Protein 3NA5 (pdb70)

Sequence (1088 aa):
AIHNRAGQPAQQQSDLINVAQLTAQYYVLKPEAGNAEHAVKFGTSGHRGSAGRHSFNEPHILAIAQAIAEERAKNGITGPCYVGKDTHALSEPAFISVLEVLAANGVDVIVQENNGFTPTPAVSNAILVHNKKGGPLADGIVITPSHHNPPEDGGIKYNPPNGGPADTNVTKVVEDRANALLAGGLQGVKRISLDAAMASGHVKAVDLVQPFVEGLADDIVDMAAIQKAGLTLGVDPLGGSGIEYWKRIAEHYKLNLLTLVNDQVDQTFRFMHLDKDGAIRMDCSSEAMAGLLALRDKFDLAFANDPDYDRHGIVTPAGLMNPNHYLAVAINYLFQHRPLWGKDVAVGKTLVSSAMIDRVVNDDLGRKLVEVPVGFKWFVDGLFDGSFGFGGEESAGASFLRFDGTPWSTDKDGIIMCLLAAEITAVTGKNPQEEHYNELAARFGAPSYNRLQASATSAQKAALSKLSPEMVSASTLAGDPITARLTAAPGNGASIGGLKVMTDNGWFAARPSGTEDAYKIYCCESFLGEEHRKQIEKEAVEIVSEVLKNAAIHNRAGQPAQQSDLINVAQLTAQYYVLKPEAGNAEHAVKFGTSGHRGSAGRHSFNEPHILAIAQAIAEEERAKNGITGPCYVGKDTHALSEPAFISVLEVLAANGVDVIVQENNGFTPTPAVSNAILVHNKKGGPLADGIVITPSHHNPPEDGGIKYNPPNGGPADTNVTKVVEDRANALLAGGLQGVKRISLDAAMASGHVKAVDLVQPFVEGLADDIVDMAAIQKAGLTLGVDPLGGSGIEYWKRIAEHYKLNLLTLVNDQVDQTFRFMHLDKDGAIRMDCSSEAMAGLLALRDKFDLAFANDPDYDRHGIVTPAGLMNPNHYLAVAINYLFQHRPLWGKDVAVGKTLVSSAMIDRVVNDLGRKLVEVPVGFKWFVDGLFDGSFGFGGEESAGASFLRFDGTPWSTDKDGIIMCLLAAEITAVTGKNPQEHYNELAARFGAPSYNRLQASATSAQKAALSKLSPEMVSASTLAGDPITARLTAAPGNGASSIGGLKVMTDNGWFAARPSGTEDAYKIYCCESFLGEEHRKQIEKEAVEIVSEVLKNA

InterPro domains:
  IPR005843 Alpha-D-phosphohexomutase, C-terminal [PF00408] (489-537)
  IPR005844 Alpha-D-phosphohexomutase, alpha/beta/alpha domain I [PF02878] (40-179)
  IPR005845 Alpha-D-phosphohexomutase, alpha/beta/alpha domain II [PF02879] (210-317)
  IPR005846 Alpha-D-phosphohexomutase, alpha/beta/alpha domain III [PF02880] (320-439)
  IPR005852 Phosphoglucomutase, alpha-D-glucose specific [TIGR01132] (1-544)
  IPR005852 Phosphoglucomutase, alpha-D-glucose specific [cd05801] (20-539)
  IPR016055 Alpha-D-phosphohexomutase, alpha/beta/alpha I/II/III [SSF53738] (26-235)
  IPR016055 Alpha-D-phosphohexomutase, alpha/beta/alpha I/II/III [SSF53738] (209-317)
  IPR016055 Alpha-D-phosphohexomutase, alpha/beta/alpha I/II/III [SSF53738] (305-446)
  IPR016066 Alpha-D-phosphohexomutase, conserved site [PS00710] (140-149)
  IPR036900 Alpha-D-phosphohexomutase, C-terminal domain superfamily [SSF55957] (433-544)
  IPR045244 Phosphoglucomutase [PTHR22573] (39-541)

Structure (mmCIF, N/CA/C/O backbone):
data_3NA5
#
_entry.id   3NA5
#
_cell.length_a   81.466
_cell.length_b   105.792
_cell.length_c   126.797
_cell.angle_alpha   90.00
_cell.angle_beta   90.00
_cell.angle_gamma   90.00
#
_symmetry.space_group_name_H-M   'P 21 21 21'
#
loop_
_entity.id
_entity.type
_entity.pdbx_description
1 polymer Phosphoglucomutase
2 non-polymer 2-[BIS-(2-HYDROXY-ETHYL)-AMINO]-2-HYDROXYMETHYL-PROPANE-1,3-DIOL
3 non-polymer 'MAGNESIUM ION'
4 water water
#
loop_
_atom_site.group_PDB
_atom_site.id
_atom_site.type_symbol
_atom_site.label_atom_id
_atom_site.label_alt_id
_atom_site.label_comp_id
_atom_site.label_asym_id
_atom_site.label_entity_id
_atom_site.label_seq_id
_atom_site.pdbx_PDB_ins_code
_atom_site.Cartn_x
_atom_site.Cartn_y
_atom_site.Cartn_z
_atom_site.occupancy
_atom_site.B_iso_or_equiv
_atom_site.auth_seq_id
_atom_site.auth_comp_id
_atom_site.auth_asym_id
_atom_site.auth_atom_id
_atom_site.pdbx_PDB_model_num
ATOM 1 N N . ALA A 1 26 ? 40.769 57.452 17.035 1.00 42.03 2 ALA A N 1
ATOM 2 C CA . ALA A 1 26 ? 39.593 57.220 17.936 1.00 41.69 2 ALA A CA 1
ATOM 3 C C . ALA A 1 26 ? 38.365 56.738 17.176 1.00 42.05 2 ALA A C 1
ATOM 4 O O . ALA A 1 26 ? 37.885 57.399 16.260 1.00 43.51 2 ALA A O 1
ATOM 6 N N . ILE A 1 27 ? 37.849 55.589 17.583 1.00 40.70 3 ILE A N 1
ATOM 7 C CA . ILE A 1 27 ? 36.670 55.017 16.974 1.00 40.62 3 ILE A CA 1
ATOM 8 C C . ILE A 1 27 ? 35.485 55.069 17.934 1.00 39.91 3 ILE A C 1
ATOM 9 O O . ILE A 1 27 ? 34.385 55.436 17.537 1.00 41.49 3 ILE A O 1
ATOM 14 N N . HIS A 1 28 ? 35.726 54.749 19.205 1.00 37.57 4 HIS A N 1
ATOM 15 C CA . HIS A 1 28 ? 34.693 54.683 20.228 1.00 36.57 4 HIS A CA 1
ATOM 16 C C . HIS A 1 28 ? 34.348 56.086 20.765 1.00 36.08 4 HIS A C 1
ATOM 17 O O . HIS A 1 28 ? 35.226 56.932 20.920 1.00 35.80 4 HIS A O 1
ATOM 24 N N . ASN A 1 29 ? 33.081 56.318 21.076 1.00 36.27 5 ASN A N 1
ATOM 25 C CA . ASN A 1 29 ? 32.661 57.640 21.558 1.00 36.92 5 ASN A CA 1
ATOM 26 C C . ASN A 1 29 ? 33.363 58.078 22.839 1.00 35.40 5 ASN A C 1
ATOM 27 O O . ASN A 1 29 ? 33.478 59.279 23.102 1.00 35.63 5 ASN A O 1
ATOM 32 N N . ARG A 1 30 ? 33.787 57.116 23.654 1.00 32.55 6 ARG A N 1
ATOM 33 C CA . ARG A 1 30 ? 34.408 57.470 24.932 1.00 31.14 6 ARG A CA 1
ATOM 34 C C . ARG A 1 30 ? 35.912 57.236 24.920 1.00 29.17 6 ARG A C 1
ATOM 35 O O . ARG A 1 30 ? 36.544 57.234 25.973 1.00 28.01 6 ARG A O 1
ATOM 43 N N . ALA A 1 31 ? 36.479 57.054 23.731 1.00 28.27 7 ALA A N 1
ATOM 44 C CA . ALA A 1 31 ? 37.936 56.958 23.590 1.00 27.25 7 ALA A CA 1
ATOM 45 C C . ALA A 1 31 ? 38.638 58.139 24.262 1.00 27.47 7 ALA A C 1
ATOM 46 O O . ALA A 1 31 ? 38.252 59.318 24.064 1.00 28.05 7 ALA A O 1
ATOM 48 N N . GLY A 1 32 ? 39.666 57.838 25.048 1.00 26.76 8 GLY A N 1
ATOM 49 C CA . GLY A 1 32 ? 40.444 58.864 25.706 1.00 26.88 8 GLY A CA 1
ATOM 50 C C . GLY A 1 32 ? 39.794 59.416 26.962 1.00 27.74 8 GLY A C 1
ATOM 51 O O . GLY A 1 32 ? 40.375 60.267 27.617 1.00 28.43 8 GLY A O 1
ATOM 52 N N . GLN A 1 33 ? 38.593 58.937 27.302 1.00 28.06 9 GLN A N 1
ATOM 53 C CA . GLN A 1 33 ? 37.938 59.333 28.556 1.00 28.24 9 GLN A CA 1
ATOM 54 C C . GLN A 1 33 ? 38.355 58.431 29.723 1.00 27.05 9 GLN A C 1
ATOM 55 O O . GLN A 1 33 ? 38.665 57.263 29.531 1.00 24.74 9 GLN A O 1
ATOM 61 N N . PRO A 1 34 ? 38.347 58.963 30.959 1.00 27.39 10 PRO A N 1
ATOM 62 C CA . PRO A 1 34 ? 38.583 58.065 32.099 1.00 26.61 10 PRO A CA 1
ATOM 63 C C . PRO A 1 34 ? 37.549 56.937 32.115 1.00 25.76 10 PRO A C 1
ATOM 64 O O . PRO A 1 34 ? 36.356 57.169 31.806 1.00 25.34 10 PRO A O 1
ATOM 68 N N . ALA A 1 35 ? 37.995 55.729 32.459 1.00 24.61 11 ALA A N 1
ATOM 69 C CA . ALA A 1 35 ? 37.084 54.594 32.592 1.00 25.09 11 ALA A CA 1
ATOM 70 C C . ALA A 1 35 ? 35.992 54.919 33.618 1.00 26.45 11 ALA A C 1
ATOM 71 O O . ALA A 1 35 ? 36.259 55.587 34.623 1.00 27.20 11 ALA A O 1
ATOM 73 N N . GLN A 1 36 ? 34.779 54.443 33.361 1.00 27.09 12 GLN A N 1
ATOM 74 C CA . GLN A 1 36 ? 33.704 54.491 34.340 1.00 28.25 12 GLN A CA 1
ATOM 75 C C . GLN A 1 36 ? 33.596 53.167 35.109 1.00 26.05 12 GLN A C 1
ATOM 76 O O . GLN A 1 36 ? 34.136 52.141 34.708 1.00 25.27 12 GLN A O 1
ATOM 82 N N . GLN A 1 37 ? 32.879 53.192 36.218 1.00 25.65 13 GLN A N 1
ATOM 83 C CA A GLN A 1 37 ? 32.714 51.975 37.008 0.50 24.85 13 GLN A CA 1
ATOM 84 C CA B GLN A 1 37 ? 32.697 51.986 37.005 0.50 24.95 13 GLN A CA 1
ATOM 85 C C . GLN A 1 37 ? 32.137 50.873 36.135 1.00 24.98 13 GLN A C 1
ATOM 86 O O . GLN A 1 37 ? 32.535 49.724 36.255 1.00 24.95 13 GLN A O 1
ATOM 97 N N . SER A 1 38 ? 31.237 51.240 35.225 1.00 25.16 14 SER A N 1
ATOM 98 C CA . SER A 1 38 ? 30.561 50.241 34.395 1.00 26.43 14 SER A CA 1
ATOM 99 C C . SER A 1 38 ? 31.504 49.522 33.421 1.00 26.07 14 SER A C 1
ATOM 100 O O . SER A 1 38 ? 31.158 48.454 32.880 1.00 28.25 14 SER A O 1
ATOM 103 N N . ASP A 1 39 ? 32.689 50.099 33.224 1.00 24.67 15 ASP A N 1
ATOM 104 C CA . ASP A 1 39 ? 33.750 49.569 32.356 1.00 24.35 15 ASP A CA 1
ATOM 105 C C . ASP A 1 39 ? 34.610 48.496 33.027 1.00 23.34 15 ASP A C 1
ATOM 106 O O . ASP A 1 39 ? 35.401 47.834 32.363 1.00 23.62 15 ASP A O 1
ATOM 111 N N . LEU A 1 40 ? 34.456 48.349 34.341 1.00 22.25 16 LEU A N 1
ATOM 112 C CA . LEU A 1 40 ? 35.414 47.587 35.146 1.00 21.69 16 LEU A CA 1
ATOM 113 C C . LEU A 1 40 ? 35.021 46.130 35.371 1.00 22.24 16 LEU A C 1
ATOM 114 O O . LEU A 1 40 ? 33.822 45.792 35.437 1.00 24.28 16 LEU A O 1
ATOM 119 N N . ILE A 1 41 ? 36.038 45.280 35.510 1.00 20.94 17 ILE A N 1
ATOM 120 C CA . ILE A 1 41 ? 35.816 43.874 35.825 1.00 21.12 17 ILE A CA 1
ATOM 121 C C . ILE A 1 41 ? 35.575 43.673 37.331 1.00 20.58 17 ILE A C 1
ATOM 122 O O . ILE A 1 41 ? 35.904 44.532 38.179 1.00 19.71 17 ILE A O 1
ATOM 127 N N . ASN A 1 42 ? 35.002 42.529 37.663 1.00 20.57 18 ASN A N 1
ATOM 128 C CA . ASN A 1 42 ? 34.945 42.128 39.061 1.00 18.39 18 ASN A CA 1
ATOM 129 C C . ASN A 1 42 ? 36.167 41.204 39.320 1.00 18.87 18 ASN A C 1
ATOM 130 O O . ASN A 1 42 ? 36.209 40.054 38.864 1.00 17.90 18 ASN A O 1
ATOM 135 N N . VAL A 1 43 ? 37.191 41.743 39.977 1.00 17.27 19 VAL A N 1
ATOM 136 C CA . VAL A 1 43 ? 38.495 41.046 40.067 1.00 17.97 19 VAL A CA 1
ATOM 137 C C . VAL A 1 43 ? 38.357 39.686 40.770 1.00 17.80 19 VAL A C 1
ATOM 138 O O . VAL A 1 43 ? 38.834 38.656 40.251 1.00 18.48 19 VAL A O 1
ATOM 142 N N . ALA A 1 44 ? 37.689 39.665 41.926 1.00 17.11 20 ALA A N 1
ATOM 143 C CA . ALA A 1 44 ? 37.583 38.425 42.668 1.00 17.60 20 ALA A CA 1
ATOM 144 C C . ALA A 1 44 ? 36.732 37.397 41.914 1.00 18.29 20 ALA A C 1
ATOM 145 O O . ALA A 1 44 ? 37.014 36.218 41.972 1.00 18.61 20 ALA A O 1
ATOM 147 N N . GLN A 1 45 ? 35.662 37.834 41.259 1.00 17.90 21 GLN A N 1
ATOM 148 C CA . GLN A 1 45 ? 34.855 36.880 40.454 1.00 19.18 21 GLN A CA 1
ATOM 149 C C . GLN A 1 45 ? 35.710 36.266 39.347 1.00 19.06 21 GLN A C 1
ATOM 150 O O . GLN A 1 45 ? 35.702 35.043 39.156 1.00 18.52 21 GLN A O 1
ATOM 156 N N . LEU A 1 46 ? 36.452 37.105 38.623 1.00 17.83 22 LEU A N 1
ATOM 157 C CA . LEU A 1 46 ? 37.292 36.591 37.538 1.00 18.96 22 LEU A CA 1
ATOM 158 C C . LEU A 1 46 ? 38.315 35.600 38.061 1.00 18.93 22 LEU A C 1
ATOM 159 O O . LEU A 1 46 ? 38.594 34.570 37.417 1.00 18.38 22 LEU A O 1
ATOM 164 N N . THR A 1 47 ? 38.899 35.927 39.221 1.00 17.19 23 THR A N 1
ATOM 165 C CA . THR A 1 47 ? 39.927 35.080 39.799 1.00 18.50 23 THR A CA 1
ATOM 166 C C . THR A 1 47 ? 39.287 33.743 40.224 1.00 19.30 23 THR A C 1
ATOM 167 O O . THR A 1 47 ? 39.874 32.668 40.025 1.00 19.03 23 THR A O 1
ATOM 171 N N . ALA A 1 48 ? 38.066 33.818 40.755 1.00 19.18 24 ALA A N 1
ATOM 172 C CA . ALA A 1 48 ? 37.319 32.612 41.128 1.00 18.84 24 ALA A CA 1
ATOM 173 C C . ALA A 1 48 ? 37.094 31.738 39.888 1.00 19.00 24 ALA A C 1
ATOM 174 O O . ALA A 1 48 ? 37.239 30.520 39.938 1.00 19.78 24 ALA A O 1
ATOM 176 N N . GLN A 1 49 ? 36.759 32.372 38.770 1.00 18.86 25 GLN A N 1
ATOM 177 C CA . GLN A 1 49 ? 36.560 31.638 37.518 1.00 19.53 25 GLN A CA 1
ATOM 178 C C . GLN A 1 49 ? 37.786 30.852 37.067 1.00 19.91 25 GLN A C 1
ATOM 179 O O . GLN A 1 49 ? 37.640 29.802 36.425 1.00 20.29 25 GLN A O 1
ATOM 185 N N . TYR A 1 50 ? 38.991 31.354 37.382 1.00 19.15 26 TYR A N 1
ATOM 186 C CA . TYR A 1 50 ? 40.206 30.588 37.072 1.00 19.51 26 TYR A CA 1
ATOM 187 C C . TYR A 1 50 ? 40.092 29.158 37.605 1.00 19.86 26 TYR A C 1
ATOM 188 O O . TYR A 1 50 ? 40.476 28.197 36.924 1.00 19.55 26 TYR A O 1
ATOM 197 N N . TYR A 1 51 ? 39.573 29.035 38.827 1.00 19.41 27 TYR A N 1
ATOM 198 C CA . TYR A 1 51 ? 39.460 27.759 39.526 1.00 20.95 27 TYR A CA 1
ATOM 199 C C . TYR A 1 51 ? 38.157 27.004 39.225 1.00 22.56 27 TYR A C 1
ATOM 200 O O . TYR A 1 51 ? 38.185 25.782 39.106 1.00 24.60 27 TYR A O 1
ATOM 209 N N . VAL A 1 52 ? 37.030 27.711 39.081 1.00 22.06 28 VAL A N 1
ATOM 210 C CA . VAL A 1 52 ? 35.725 27.015 39.020 1.00 23.26 28 VAL A CA 1
ATOM 211 C C . VAL A 1 52 ? 35.200 26.768 37.601 1.00 23.86 28 VAL A C 1
ATOM 212 O O . VAL A 1 52 ? 34.243 25.993 37.407 1.00 25.11 28 VAL A O 1
ATOM 216 N N . LEU A 1 53 ? 35.816 27.423 36.623 1.00 23.31 29 LEU A N 1
ATOM 217 C CA . LEU A 1 53 ? 35.447 27.223 35.218 1.00 24.17 29 LEU A CA 1
ATOM 218 C C . LEU A 1 53 ? 36.564 26.459 34.540 1.00 25.31 29 LEU A C 1
ATOM 219 O O . LEU A 1 53 ? 37.718 26.546 34.942 1.00 24.13 29 LEU A O 1
ATOM 224 N N . LYS A 1 54 ? 36.223 25.706 33.504 1.00 26.84 30 LYS A N 1
ATOM 225 C CA . LYS A 1 54 ? 37.249 24.956 32.808 1.00 27.96 30 LYS A CA 1
ATOM 226 C C . LYS A 1 54 ? 37.034 25.010 31.305 1.00 27.80 30 LYS A C 1
ATOM 227 O O . LYS A 1 54 ? 35.922 25.264 30.826 1.00 27.91 30 LYS A O 1
ATOM 233 N N . PRO A 1 55 ? 38.097 24.748 30.542 1.00 27.66 31 PRO A N 1
ATOM 234 C CA . PRO A 1 55 ? 37.888 24.728 29.095 1.00 27.93 31 PRO A CA 1
ATOM 235 C C . PRO A 1 55 ? 36.987 23.561 28.701 1.00 29.33 31 PRO A C 1
ATOM 236 O O . PRO A 1 55 ? 37.037 22.484 29.306 1.00 28.16 31 PRO A O 1
ATOM 240 N N . GLU A 1 56 ? 36.176 23.789 27.676 1.00 29.90 32 GLU A N 1
ATOM 241 C CA . GLU A 1 56 ? 35.284 22.762 27.147 1.00 31.67 32 GLU A CA 1
ATOM 242 C C . GLU A 1 56 ? 36.057 21.752 26.300 1.00 32.38 32 GLU A C 1
ATOM 243 O O . GLU A 1 56 ? 36.666 22.108 25.301 1.00 32.64 32 GLU A O 1
ATOM 249 N N . ALA A 1 57 ? 36.013 20.493 26.718 1.00 33.65 33 ALA A N 1
ATOM 250 C CA . ALA A 1 57 ? 36.576 19.384 25.949 1.00 34.13 33 ALA A CA 1
ATOM 251 C C . ALA A 1 57 ? 36.188 19.504 24.472 1.00 34.26 33 ALA A C 1
ATOM 252 O O . ALA A 1 57 ? 35.007 19.655 24.131 1.00 33.98 33 ALA A O 1
ATOM 254 N N . GLY A 1 58 ? 37.183 19.453 23.603 1.00 34.43 34 GLY A N 1
ATOM 255 C CA . GLY A 1 58 ? 36.935 19.455 22.156 1.00 35.51 34 GLY A CA 1
ATOM 256 C C . GLY A 1 58 ? 36.771 20.832 21.533 1.00 35.35 34 GLY A C 1
ATOM 257 O O . GLY A 1 58 ? 36.738 20.967 20.303 1.00 36.44 34 GLY A O 1
ATOM 258 N N . ASN A 1 59 ? 36.686 21.868 22.369 1.00 33.57 35 ASN A N 1
ATOM 259 C CA . ASN A 1 59 ? 36.450 23.207 21.869 1.00 32.55 35 ASN A CA 1
ATOM 260 C C . ASN A 1 59 ? 37.791 23.887 21.586 1.00 31.43 35 ASN A C 1
ATOM 261 O O . ASN A 1 59 ? 38.528 24.206 22.516 1.00 30.44 35 ASN A O 1
ATOM 266 N N . ALA A 1 60 ? 38.113 24.068 20.305 1.00 31.59 36 ALA A N 1
ATOM 267 C CA . ALA A 1 60 ? 39.402 24.640 19.905 1.00 31.54 36 ALA A CA 1
ATOM 268 C C . ALA A 1 60 ? 39.611 26.059 20.451 1.00 31.24 36 ALA A C 1
ATOM 269 O O . ALA A 1 60 ? 40.749 26.468 20.652 1.00 30.16 36 ALA A O 1
ATOM 271 N N . GLU A 1 61 ? 38.535 26.813 20.683 1.00 30.70 37 GLU A N 1
ATOM 272 C CA . GLU A 1 61 ? 38.702 28.173 21.197 1.00 30.75 37 GLU A CA 1
ATOM 273 C C . GLU A 1 61 ? 39.246 28.193 22.630 1.00 28.74 37 GLU A C 1
ATOM 274 O O . GLU A 1 61 ? 39.738 29.238 23.101 1.00 28.72 37 GLU A O 1
ATOM 280 N N . HIS A 1 62 ? 39.119 27.064 23.325 1.00 26.69 38 HIS A N 1
ATOM 281 C CA . HIS A 1 62 ? 39.550 26.963 24.729 1.00 25.63 38 HIS A CA 1
ATOM 282 C C . HIS A 1 62 ? 40.896 26.269 24.868 1.00 25.58 38 HIS A C 1
ATOM 283 O O . HIS A 1 62 ? 41.393 26.068 25.977 1.00 24.46 38 HIS A O 1
ATOM 290 N N . ALA A 1 63 ? 41.469 25.865 23.732 1.00 26.05 39 ALA A N 1
ATOM 291 C CA . ALA A 1 63 ? 42.733 25.115 23.765 1.00 25.74 39 ALA A CA 1
ATOM 292 C C . ALA A 1 63 ? 43.916 26.009 24.083 1.00 24.96 39 ALA A C 1
ATOM 293 O O . ALA A 1 63 ? 43.841 27.233 24.002 1.00 24.58 39 ALA A O 1
ATOM 295 N N . VAL A 1 64 ? 45.016 25.393 24.468 1.00 24.28 40 VAL A N 1
ATOM 296 C CA . VAL A 1 64 ? 46.226 26.165 24.616 1.00 23.79 40 VAL A CA 1
ATOM 297 C C . VAL A 1 64 ? 46.689 26.600 23.223 1.00 24.22 40 VAL A C 1
ATOM 298 O O . VAL A 1 64 ? 46.735 25.796 22.263 1.00 24.99 40 VAL A O 1
ATOM 302 N N . LYS A 1 65 ? 46.999 27.884 23.111 1.00 24.38 41 LYS A N 1
ATOM 303 C CA . LYS A 1 65 ? 47.501 28.469 21.883 1.00 25.04 41 LYS A CA 1
ATOM 304 C C . LYS A 1 65 ? 48.761 29.222 22.306 1.00 25.09 41 LYS A C 1
ATOM 305 O O . LYS A 1 65 ? 48.675 30.357 22.784 1.00 23.54 41 LYS A O 1
ATOM 311 N N . PHE A 1 66 ? 49.917 28.571 22.154 1.00 23.80 42 PHE A N 1
ATOM 312 C CA . PHE A 1 66 ? 51.142 29.009 22.814 1.00 24.16 42 PHE A CA 1
ATOM 313 C C . PHE A 1 66 ? 52.122 29.387 21.724 1.00 25.68 42 PHE A C 1
ATOM 314 O O . PHE A 1 66 ? 52.748 28.514 21.106 1.00 26.21 42 PHE A O 1
ATOM 322 N N . GLY A 1 67 ? 52.222 30.690 21.461 1.00 25.57 43 GLY A N 1
ATOM 323 C CA . GLY A 1 67 ? 52.972 31.204 20.303 1.00 26.28 43 GLY A CA 1
ATOM 324 C C . GLY A 1 67 ? 54.084 32.147 20.707 1.00 26.20 43 GLY A C 1
ATOM 325 O O . GLY A 1 67 ? 54.702 31.963 21.758 1.00 25.02 43 GLY A O 1
ATOM 326 N N . THR A 1 68 ? 54.320 33.161 19.875 1.00 25.93 44 THR A N 1
ATOM 327 C CA . THR A 1 68 ? 55.429 34.099 20.041 1.00 26.99 44 THR A CA 1
ATOM 328 C C . THR A 1 68 ? 55.315 34.832 21.376 1.00 25.53 44 THR A C 1
ATOM 329 O O . THR A 1 68 ? 56.315 35.157 22.015 1.00 25.30 44 THR A O 1
ATOM 333 N N . SER A 1 69 ? 54.082 35.056 21.789 1.00 24.63 45 SER A N 1
ATOM 334 C CA . SER A 1 69 ? 53.813 35.728 23.051 1.00 25.00 45 SER A CA 1
ATOM 335 C C . SER A 1 69 ? 53.280 34.746 24.079 1.00 23.68 45 SER A C 1
ATOM 336 O O . SER A 1 69 ? 52.636 35.155 25.044 1.00 23.56 45 SER A O 1
ATOM 339 N N . GLY A 1 70 ? 53.489 33.450 23.875 1.00 22.65 46 GLY A N 1
ATOM 340 C CA . GLY A 1 70 ? 52.948 32.493 24.843 1.00 22.24 46 GLY A CA 1
ATOM 341 C C . GLY A 1 70 ? 51.452 32.337 24.633 1.00 21.47 46 GLY A C 1
ATOM 342 O O . GLY A 1 70 ? 50.924 32.545 23.533 1.00 22.76 46 GLY A O 1
ATOM 343 N N . HIS A 1 71 ? 50.773 31.899 25.677 1.00 19.77 47 HIS A N 1
ATOM 344 C CA . HIS A 1 71 ? 49.340 31.653 25.628 1.00 18.99 47 HIS A CA 1
ATOM 345 C C . HIS A 1 71 ? 48.609 32.756 26.363 1.00 18.90 47 HIS A C 1
ATOM 346 O O . HIS A 1 71 ? 48.967 33.081 27.485 1.00 18.48 47 HIS A O 1
ATOM 353 N N . ARG A 1 72 ? 47.574 33.318 25.733 1.00 19.19 48 ARG A N 1
ATOM 354 C CA . ARG A 1 72 ? 46.776 34.361 26.378 1.00 18.54 48 ARG A CA 1
ATOM 355 C C . ARG A 1 72 ? 45.305 33.981 26.310 1.00 19.60 48 ARG A C 1
ATOM 356 O O . ARG A 1 72 ? 44.895 33.272 25.396 1.00 20.30 48 ARG A O 1
ATOM 364 N N . GLY A 1 73 ? 44.515 34.443 27.268 1.00 19.65 49 GLY A N 1
ATOM 365 C CA . GLY A 1 73 ? 43.074 34.175 27.275 1.00 20.09 49 GLY A CA 1
ATOM 366 C C . GLY A 1 73 ? 42.446 34.849 28.481 1.00 19.84 49 GLY A C 1
ATOM 367 O O . GLY A 1 73 ? 43.049 35.756 29.080 1.00 20.00 49 GLY A O 1
ATOM 368 N N . SER A 1 74 ? 41.238 34.419 28.831 1.00 20.87 50 SER A N 1
ATOM 369 C CA . SER A 1 74 ? 40.571 34.915 30.033 1.00 20.36 50 SER A CA 1
ATOM 370 C C . SER A 1 74 ? 39.799 33.792 30.731 1.00 20.32 50 SER A C 1
ATOM 371 O O . SER A 1 74 ? 39.114 33.018 30.076 1.00 20.42 50 SER A O 1
ATOM 374 N N . ALA A 1 75 ? 39.862 33.752 32.063 1.00 19.96 51 ALA A N 1
ATOM 375 C CA . ALA A 1 75 ? 39.182 32.726 32.835 1.00 20.22 51 ALA A CA 1
ATOM 376 C C . ALA A 1 75 ? 37.686 32.750 32.516 1.00 19.79 51 ALA A C 1
ATOM 377 O O . ALA A 1 75 ? 37.056 31.714 32.491 1.00 21.75 51 ALA A O 1
ATOM 379 N N . GLY A 1 76 ? 37.130 33.941 32.263 1.00 20.41 52 GLY A N 1
ATOM 380 C CA . GLY A 1 76 ? 35.689 34.083 31.990 1.00 21.23 52 GLY A CA 1
ATOM 381 C C . GLY A 1 76 ? 35.264 33.556 30.623 1.00 22.50 52 GLY A C 1
ATOM 382 O O . GLY A 1 76 ? 34.058 33.412 30.358 1.00 23.40 52 GLY A O 1
ATOM 383 N N . ARG A 1 77 ? 36.244 33.333 29.747 1.00 22.20 53 ARG A N 1
ATOM 384 C CA . ARG A 1 77 ? 36.022 32.799 28.382 1.00 22.54 53 ARG A CA 1
ATOM 385 C C . ARG A 1 77 ? 36.567 31.361 28.295 1.00 22.43 53 ARG A C 1
ATOM 386 O O . ARG A 1 77 ? 36.702 30.789 27.201 1.00 23.48 53 ARG A O 1
ATOM 394 N N . HIS A 1 78 ? 36.826 30.768 29.456 1.00 21.80 54 HIS A N 1
ATOM 395 C CA . HIS A 1 78 ? 37.382 29.400 29.522 1.00 22.96 54 HIS A CA 1
ATOM 396 C C . HIS A 1 78 ? 38.682 29.191 28.764 1.00 22.20 54 HIS A C 1
ATOM 397 O O . HIS A 1 78 ? 39.018 28.051 28.381 1.00 22.42 54 HIS A O 1
ATOM 404 N N . SER A 1 79 ? 39.452 30.263 28.617 1.00 21.45 55 SER A N 1
ATOM 405 C CA . SER A 1 79 ? 40.718 30.219 27.886 1.00 21.46 55 SER A CA 1
ATOM 406 C C . SER A 1 79 ? 41.946 30.619 28.722 1.00 20.77 55 SER A C 1
ATOM 407 O O . SER A 1 79 ? 43.044 30.829 28.179 1.00 20.56 55 SER A O 1
ATOM 410 N N . PHE A 1 80 ? 41.765 30.731 30.040 1.00 20.44 56 PHE A N 1
ATOM 411 C CA . PHE A 1 80 ? 42.912 31.005 30.920 1.00 19.84 56 PHE A CA 1
ATOM 412 C C . PHE A 1 80 ? 42.503 30.629 32.326 1.00 20.45 56 PHE A C 1
ATOM 413 O O . PHE A 1 80 ? 42.050 31.462 33.134 1.00 19.83 56 PHE A O 1
ATOM 421 N N . ASN A 1 81 ? 42.585 29.330 32.566 1.00 19.97 57 ASN A N 1
ATOM 422 C CA . ASN A 1 81 ? 42.086 28.729 33.792 1.00 20.53 57 ASN A CA 1
ATOM 423 C C . ASN A 1 81 ? 43.115 27.760 34.334 1.00 19.67 57 ASN A C 1
ATOM 424 O O . ASN A 1 81 ? 44.111 27.467 33.654 1.00 19.68 57 ASN A O 1
ATOM 429 N N . GLU A 1 82 ? 42.890 27.283 35.559 1.00 19.76 58 GLU A N 1
ATOM 430 C CA . GLU A 1 82 ? 43.860 26.431 36.236 1.00 19.69 58 GLU A CA 1
ATOM 431 C C . GLU A 1 82 ? 44.358 25.279 35.338 1.00 19.38 58 GLU A C 1
ATOM 432 O O . GLU A 1 82 ? 45.573 25.044 35.263 1.00 20.11 58 GLU A O 1
ATOM 438 N N . PRO A 1 83 ? 43.447 24.576 34.641 1.00 20.74 59 PRO A N 1
ATOM 439 C CA . PRO A 1 83 ? 43.979 23.487 33.785 1.00 21.21 59 PRO A CA 1
ATOM 440 C C . PRO A 1 83 ? 44.957 23.942 32.692 1.00 21.15 59 PRO A C 1
ATOM 441 O O . PRO A 1 83 ? 45.923 23.237 32.414 1.00 22.19 59 PRO A O 1
ATOM 445 N N . HIS A 1 84 ? 44.719 25.080 32.041 1.00 19.97 60 HIS A N 1
ATOM 446 C CA . HIS A 1 84 ? 45.688 25.562 31.054 1.00 20.65 60 HIS A CA 1
ATOM 447 C C . HIS A 1 84 ? 47.071 25.750 31.655 1.00 21.09 60 HIS A C 1
ATOM 448 O O . HIS A 1 84 ? 48.083 25.354 31.046 1.00 20.78 60 HIS A O 1
ATOM 455 N N . ILE A 1 85 ? 47.121 26.390 32.820 1.00 19.87 61 ILE A N 1
ATOM 456 C CA . ILE A 1 85 ? 48.430 26.745 33.400 1.00 19.54 61 ILE A CA 1
ATOM 457 C C . ILE A 1 85 ? 49.158 25.543 33.966 1.00 19.44 61 ILE A C 1
ATOM 458 O O . ILE A 1 85 ? 50.382 25.416 33.804 1.00 19.75 61 ILE A O 1
ATOM 463 N N . LEU A 1 86 ? 48.406 24.627 34.562 1.00 20.49 62 LEU A N 1
ATOM 464 C CA . LEU A 1 86 ? 49.001 23.387 35.055 1.00 20.37 62 LEU A CA 1
ATOM 465 C C . LEU A 1 86 ? 49.641 22.652 33.892 1.00 20.81 62 LEU A C 1
ATOM 466 O O . LEU A 1 86 ? 50.780 22.157 33.990 1.00 21.10 62 LEU A O 1
ATOM 471 N N . ALA A 1 87 ? 48.909 22.606 32.778 1.00 21.38 63 ALA A N 1
ATOM 472 C CA . ALA A 1 87 ? 49.364 21.886 31.578 1.00 21.54 63 ALA A CA 1
ATOM 473 C C . ALA A 1 87 ? 50.579 22.517 30.930 1.00 21.47 63 ALA A C 1
ATOM 474 O O . ALA A 1 87 ? 51.542 21.822 30.569 1.00 21.10 63 ALA A O 1
ATOM 476 N N . ILE A 1 88 ? 50.563 23.846 30.814 1.00 20.06 64 ILE A N 1
ATOM 477 C CA . ILE A 1 88 ? 51.686 24.549 30.218 1.00 20.41 64 ILE A CA 1
ATOM 478 C C . ILE A 1 88 ? 52.931 24.446 31.103 1.00 20.47 64 ILE A C 1
ATOM 479 O O . ILE A 1 88 ? 54.058 24.255 30.596 1.00 20.06 64 ILE A O 1
ATOM 484 N N . ALA A 1 89 ? 52.738 24.589 32.418 1.00 19.66 65 ALA A N 1
ATOM 485 C CA . ALA A 1 89 ? 53.904 24.492 33.352 1.00 20.34 65 ALA A CA 1
ATOM 486 C C . ALA A 1 89 ? 54.536 23.116 33.258 1.00 20.52 65 ALA A C 1
ATOM 487 O O . ALA A 1 89 ? 55.757 23.011 33.221 1.00 20.87 65 ALA A O 1
ATOM 489 N N . GLN A 1 90 ? 53.713 22.069 33.167 1.00 21.18 66 GLN A N 1
ATOM 490 C CA . GLN A 1 90 ? 54.238 20.701 33.076 1.00 22.37 66 GLN A CA 1
ATOM 491 C C . GLN A 1 90 ? 55.036 20.556 31.784 1.00 22.18 66 GLN A C 1
ATOM 492 O O . GLN A 1 90 ? 56.128 19.978 31.781 1.00 23.04 66 GLN A O 1
ATOM 498 N N . ALA A 1 91 ? 54.471 21.077 30.692 1.00 22.01 67 ALA A N 1
ATOM 499 C CA . ALA A 1 91 ? 55.109 20.973 29.383 1.00 22.29 67 ALA A CA 1
ATOM 500 C C . ALA A 1 91 ? 56.447 21.709 29.387 1.00 22.12 67 ALA A C 1
ATOM 501 O O . ALA A 1 91 ? 57.421 21.213 28.795 1.00 24.04 67 ALA A O 1
ATOM 503 N N . ILE A 1 92 ? 56.492 22.881 30.029 1.00 21.74 68 ILE A N 1
ATOM 504 C CA . ILE A 1 92 ? 57.731 23.656 30.093 1.00 22.09 68 ILE A CA 1
ATOM 505 C C . ILE A 1 92 ? 58.782 22.926 30.923 1.00 21.83 68 ILE A C 1
ATOM 506 O O . ILE A 1 92 ? 59.954 22.866 30.521 1.00 22.83 68 ILE A O 1
ATOM 511 N N . ALA A 1 93 ? 58.371 22.381 32.068 1.00 23.36 69 ALA A N 1
ATOM 512 C CA . ALA A 1 93 ? 59.290 21.579 32.903 1.00 23.81 69 ALA A CA 1
ATOM 513 C C . ALA A 1 93 ? 59.902 20.437 32.084 1.00 25.04 69 ALA A C 1
ATOM 514 O O . ALA A 1 93 ? 61.123 20.169 32.152 1.00 25.78 69 ALA A O 1
ATOM 516 N N . GLU A 1 94 ? 59.052 19.723 31.354 1.00 24.91 70 GLU A N 1
ATOM 517 C CA . GLU A 1 94 ? 59.543 18.613 30.530 1.00 26.65 70 GLU A CA 1
ATOM 518 C C . GLU A 1 94 ? 60.452 19.097 29.401 1.00 26.67 70 GLU A C 1
ATOM 519 O O . GLU A 1 94 ? 61.521 18.532 29.163 1.00 26.87 70 GLU A O 1
ATOM 525 N N . GLU A 1 95 ? 60.028 20.132 28.693 1.00 26.96 71 GLU A N 1
ATOM 526 C CA . GLU A 1 95 ? 60.797 20.627 27.560 1.00 28.03 71 GLU A CA 1
ATOM 527 C C . GLU A 1 95 ? 62.169 21.134 27.984 1.00 26.33 71 GLU A C 1
ATOM 528 O O . GLU A 1 95 ? 63.168 20.876 27.306 1.00 26.60 71 GLU A O 1
ATOM 534 N N . ARG A 1 96 ? 62.236 21.877 29.084 1.00 24.98 72 ARG A N 1
ATOM 535 C CA . ARG A 1 96 ? 63.528 22.428 29.475 1.00 24.74 72 ARG A CA 1
ATOM 536 C C . ARG A 1 96 ? 64.484 21.282 29.839 1.00 26.25 72 ARG A C 1
ATOM 537 O O . ARG A 1 96 ? 65.644 21.316 29.460 1.00 25.88 72 ARG A O 1
ATOM 545 N N . ALA A 1 97 ? 63.990 20.275 30.564 1.00 26.42 73 ALA A N 1
ATOM 546 C CA . ALA A 1 97 ? 64.818 19.105 30.897 1.00 28.89 73 ALA A CA 1
ATOM 547 C C . ALA A 1 97 ? 65.338 18.438 29.619 1.00 29.74 73 ALA A C 1
ATOM 548 O O . ALA A 1 97 ? 66.527 18.129 29.511 1.00 31.84 73 ALA A O 1
ATOM 550 N N . LYS A 1 98 ? 64.458 18.233 28.645 1.00 30.46 74 LYS A N 1
ATOM 551 C CA . LYS A 1 98 ? 64.861 17.607 27.382 1.00 31.94 74 LYS A CA 1
ATOM 552 C C . LYS A 1 98 ? 65.964 18.400 26.701 1.00 32.54 74 LYS A C 1
ATOM 553 O O . LYS A 1 98 ? 66.815 17.829 26.017 1.00 33.06 74 LYS A O 1
ATOM 555 N N . ASN A 1 99 ? 65.963 19.710 26.911 1.00 31.84 75 ASN A N 1
ATOM 556 C CA . ASN A 1 99 ? 66.911 20.618 26.264 1.00 31.90 75 ASN A CA 1
ATOM 557 C C . ASN A 1 99 ? 68.158 20.880 27.105 1.00 31.83 75 ASN A C 1
ATOM 558 O O . ASN A 1 99 ? 68.904 21.806 26.816 1.00 32.49 75 ASN A O 1
ATOM 563 N N . GLY A 1 100 ? 68.361 20.075 28.149 1.00 31.79 76 GLY A N 1
ATOM 564 C CA . GLY A 1 100 ? 69.576 20.138 28.975 1.00 32.11 76 GLY A CA 1
ATOM 565 C C . GLY A 1 100 ? 69.701 21.354 29.878 1.00 31.26 76 GLY A C 1
ATOM 566 O O . GLY A 1 100 ? 70.815 21.819 30.175 1.00 31.48 76 GLY A O 1
ATOM 567 N N . ILE A 1 101 ? 68.554 21.855 30.325 1.00 28.05 77 ILE A N 1
ATOM 568 C CA . ILE A 1 101 ? 68.474 22.996 31.202 1.00 27.50 77 ILE A CA 1
ATOM 569 C C . ILE A 1 101 ? 68.125 22.545 32.616 1.00 27.82 77 ILE A C 1
ATOM 570 O O . ILE A 1 101 ? 66.992 22.099 32.888 1.00 27.21 77 ILE A O 1
ATOM 575 N N . THR A 1 102 ? 69.088 22.678 33.520 1.00 27.25 78 THR A N 1
ATOM 576 C CA . THR A 1 102 ? 68.875 22.224 34.898 1.00 27.65 78 THR A CA 1
ATOM 577 C C . THR A 1 102 ? 69.204 23.266 35.963 1.00 26.81 78 THR A C 1
ATOM 578 O O . THR A 1 102 ? 69.205 22.958 37.152 1.00 28.02 78 THR A O 1
ATOM 582 N N . GLY A 1 103 ? 69.479 24.490 35.541 1.00 25.82 79 GLY A N 1
ATOM 583 C CA . GLY A 1 103 ? 69.590 25.601 36.478 1.00 25.02 79 GLY A CA 1
ATOM 584 C C . GLY A 1 103 ? 68.210 26.116 36.849 1.00 24.71 79 GLY A C 1
ATOM 585 O O . GLY A 1 103 ? 67.204 25.455 36.604 1.00 25.08 79 GLY A O 1
ATOM 586 N N . PRO A 1 104 ? 68.138 27.302 37.456 1.00 24.14 80 PRO A N 1
ATOM 587 C CA . PRO A 1 104 ? 66.835 27.790 37.938 1.00 23.70 80 PRO A CA 1
ATOM 588 C C . PRO A 1 104 ? 65.953 28.368 36.837 1.00 23.10 80 PRO A C 1
ATOM 589 O O . PRO A 1 104 ? 66.432 28.731 35.745 1.00 21.69 80 PRO A O 1
ATOM 593 N N . CYS A 1 105 ? 64.661 28.467 37.141 1.00 22.39 81 CYS A N 1
ATOM 594 C CA . CYS A 1 105 ? 63.726 29.132 36.254 1.00 21.41 81 CYS A CA 1
ATOM 595 C C . CYS A 1 105 ? 63.286 30.435 36.951 1.00 20.78 81 CYS A C 1
ATOM 596 O O . CYS A 1 105 ? 62.671 30.402 38.024 1.00 20.82 81 CYS A O 1
ATOM 599 N N . TYR A 1 106 ? 63.649 31.580 36.356 1.00 19.85 82 TYR A N 1
ATOM 600 C CA . TYR A 1 106 ? 63.180 32.906 36.858 1.00 19.41 82 TYR A CA 1
ATOM 601 C C . TYR A 1 106 ? 61.729 33.097 36.473 1.00 18.06 82 TYR A C 1
ATOM 602 O O . TYR A 1 106 ? 61.420 33.194 35.271 1.00 19.56 82 TYR A O 1
ATOM 611 N N . VAL A 1 107 ? 60.845 33.179 37.460 1.00 18.36 83 VAL A N 1
ATOM 612 C CA . VAL A 1 107 ? 59.402 33.282 37.164 1.00 18.07 83 VAL A CA 1
ATOM 613 C C . VAL A 1 107 ? 58.884 34.659 37.607 1.00 18.40 83 VAL A C 1
ATOM 614 O O . VAL A 1 107 ? 58.752 34.940 38.814 1.00 19.37 83 VAL A O 1
ATOM 618 N N . GLY A 1 108 ? 58.630 35.506 36.616 1.00 17.90 84 GLY A N 1
ATOM 619 C CA . GLY A 1 108 ? 58.146 36.870 36.885 1.00 17.08 84 GLY A CA 1
ATOM 620 C C . GLY A 1 108 ? 56.685 37.016 36.514 1.00 16.76 84 GLY A C 1
ATOM 621 O O . GLY A 1 108 ? 56.189 36.300 35.653 1.00 18.22 84 GLY A O 1
ATOM 622 N N . LYS A 1 109 ? 56.004 37.946 37.161 1.00 17.49 85 LYS A N 1
ATOM 623 C CA . LYS A 1 109 ? 54.606 38.206 36.836 1.00 16.69 85 LYS A CA 1
ATOM 624 C C . LYS A 1 109 ? 54.332 39.706 36.732 1.00 17.19 85 LYS A C 1
ATOM 625 O O . LYS A 1 109 ? 54.977 40.551 37.416 1.00 15.94 85 LYS A O 1
ATOM 631 N N . ASP A 1 110 ? 53.336 40.038 35.903 1.00 16.63 86 ASP A N 1
ATOM 632 C CA . ASP A 1 110 ? 52.833 41.413 35.818 1.00 15.99 86 ASP A CA 1
ATOM 633 C C . ASP A 1 110 ? 51.602 41.622 36.747 1.00 16.73 86 ASP A C 1
ATOM 634 O O . ASP A 1 110 ? 51.248 40.730 37.560 1.00 17.07 86 ASP A O 1
ATOM 639 N N . THR A 1 111 ? 50.962 42.773 36.579 1.00 16.44 87 THR A N 1
ATOM 640 C CA . THR A 1 111 ? 49.971 43.288 37.518 1.00 16.78 87 THR A CA 1
ATOM 641 C C . THR A 1 111 ? 48.543 42.918 37.068 1.00 17.29 87 THR A C 1
ATOM 642 O O . THR A 1 111 ? 47.574 43.410 37.654 1.00 18.73 87 THR A O 1
ATOM 646 N N . HIS A 1 112 ? 48.393 42.079 36.033 1.00 16.69 88 HIS A N 1
ATOM 647 C CA . HIS A 1 112 ? 47.023 41.601 35.705 1.00 16.36 88 HIS A CA 1
ATOM 648 C C . HIS A 1 112 ? 46.523 40.692 36.837 1.00 16.66 88 HIS A C 1
ATOM 649 O O . HIS A 1 112 ? 47.310 39.941 37.436 1.00 17.00 88 HIS A O 1
ATOM 656 N N . ALA A 1 113 ? 45.215 40.707 37.071 1.00 16.32 89 ALA A N 1
ATOM 657 C CA . ALA A 1 113 ? 44.601 39.826 38.067 1.00 17.26 89 ALA A CA 1
ATOM 658 C C . ALA A 1 113 ? 44.979 38.367 37.905 1.00 16.29 89 ALA A C 1
ATOM 659 O O . ALA A 1 113 ? 45.468 37.737 38.836 1.00 16.92 89 ALA A O 1
ATOM 661 N N . LEU A 1 114 ? 44.766 37.826 36.702 1.00 17.00 90 LEU A N 1
ATOM 662 C CA . LEU A 1 114 ? 44.982 36.402 36.457 1.00 17.82 90 LEU A CA 1
ATOM 663 C C . LEU A 1 114 ? 46.451 35.984 36.515 1.00 17.28 90 LEU A C 1
ATOM 664 O O . LEU A 1 114 ? 46.747 34.787 36.604 1.00 18.59 90 LEU A O 1
ATOM 669 N N . SER A 1 115 ? 47.378 36.955 36.540 1.00 16.63 91 SER A N 1
ATOM 670 C CA . SER A 1 115 ? 48.774 36.587 36.804 1.00 16.66 91 SER A CA 1
ATOM 671 C C . SER A 1 115 ? 48.975 35.957 38.199 1.00 17.10 91 SER A C 1
ATOM 672 O O . SER A 1 115 ? 49.884 35.165 38.380 1.00 17.13 91 SER A O 1
ATOM 675 N N . GLU A 1 116 ? 48.114 36.303 39.153 1.00 16.73 92 GLU A N 1
ATOM 676 C CA . GLU A 1 116 ? 48.241 35.800 40.540 1.00 17.16 92 GLU A CA 1
ATOM 677 C C . GLU A 1 116 ? 47.958 34.295 40.660 1.00 18.10 92 GLU A C 1
ATOM 678 O O . GLU A 1 116 ? 48.817 33.524 41.148 1.00 17.33 92 GLU A O 1
ATOM 684 N N . PRO A 1 117 ? 46.764 33.860 40.232 1.00 18.25 93 PRO A N 1
ATOM 685 C CA . PRO A 1 117 ? 46.558 32.421 40.259 1.00 18.65 93 PRO A CA 1
ATOM 686 C C . PRO A 1 117 ? 47.510 31.685 39.308 1.00 18.81 93 PRO A C 1
ATOM 687 O O . PRO A 1 117 ? 47.953 30.583 39.632 1.00 19.15 93 PRO A O 1
ATOM 691 N N . ALA A 1 118 ? 47.848 32.275 38.155 1.00 17.10 94 ALA A N 1
ATOM 692 C CA . ALA A 1 118 ? 48.748 31.569 37.225 1.00 18.23 94 ALA A CA 1
ATOM 693 C C . ALA A 1 118 ? 50.138 31.365 37.850 1.00 17.29 94 ALA A C 1
ATOM 694 O O . ALA A 1 118 ? 50.732 30.298 37.722 1.00 17.42 94 ALA A O 1
ATOM 696 N N . PHE A 1 119 ? 50.605 32.384 38.553 1.00 17.98 95 PHE A N 1
ATOM 697 C CA . PHE A 1 119 ? 51.886 32.334 39.280 1.00 17.35 95 PHE A CA 1
ATOM 698 C C . PHE A 1 119 ? 51.906 31.162 40.266 1.00 17.65 95 PHE A C 1
ATOM 699 O O . PHE A 1 119 ? 52.828 30.332 40.273 1.00 17.19 95 PHE A O 1
ATOM 707 N N . ILE A 1 120 ? 50.855 31.061 41.074 1.00 17.86 96 ILE A N 1
ATOM 708 C CA . ILE A 1 120 ? 50.752 29.950 42.020 1.00 18.64 96 ILE A CA 1
ATOM 709 C C . ILE A 1 120 ? 50.795 28.588 41.310 1.00 19.13 96 ILE A C 1
ATOM 710 O O . ILE A 1 120 ? 51.524 27.693 41.731 1.00 19.06 96 ILE A O 1
ATOM 715 N N . SER A 1 121 ? 50.014 28.455 40.241 1.00 18.80 97 SER A N 1
ATOM 716 C CA . SER A 1 121 ? 49.994 27.216 39.461 1.00 20.27 97 SER A CA 1
ATOM 717 C C . SER A 1 121 ? 51.383 26.828 38.977 1.00 20.67 97 SER A C 1
ATOM 718 O O . SER A 1 121 ? 51.775 25.666 39.077 1.00 20.84 97 SER A O 1
ATOM 721 N N . VAL A 1 122 ? 52.140 27.803 38.471 1.00 19.19 98 VAL A N 1
ATOM 722 C CA . VAL A 1 122 ? 53.492 27.549 37.981 1.00 19.52 98 VAL A CA 1
ATOM 723 C C . VAL A 1 122 ? 54.377 27.053 39.116 1.00 19.81 98 VAL A C 1
ATOM 724 O O . VAL A 1 122 ? 55.143 26.086 38.963 1.00 19.89 98 VAL A O 1
ATOM 728 N N . LEU A 1 123 ? 54.300 27.719 40.266 1.00 19.50 99 LEU A N 1
ATOM 729 C CA . LEU A 1 123 ? 55.115 27.278 41.428 1.00 20.86 99 LEU A CA 1
ATOM 730 C C . LEU A 1 123 ? 54.824 25.822 41.840 1.00 21.69 99 LEU A C 1
ATOM 731 O O . LEU A 1 123 ? 55.738 25.046 42.182 1.00 22.54 99 LEU A O 1
ATOM 736 N N . GLU A 1 124 ? 53.543 25.497 41.908 1.00 21.42 100 GLU A N 1
ATOM 737 C CA . GLU A 1 124 ? 53.090 24.180 42.348 1.00 21.42 100 GLU A CA 1
ATOM 738 C C . GLU A 1 124 ? 53.636 23.102 41.408 1.00 21.86 100 GLU A C 1
ATOM 739 O O . GLU A 1 124 ? 54.084 22.033 41.856 1.00 23.80 100 GLU A O 1
ATOM 745 N N . VAL A 1 125 ? 53.584 23.367 40.106 1.00 21.56 101 VAL A N 1
ATOM 746 C CA . VAL A 1 125 ? 54.013 22.364 39.122 1.00 22.26 101 VAL A CA 1
ATOM 747 C C . VAL A 1 125 ? 55.527 22.334 39.014 1.00 23.30 101 VAL A C 1
ATOM 748 O O . VAL A 1 125 ? 56.137 21.251 39.049 1.00 21.66 101 VAL A O 1
ATOM 752 N N . LEU A 1 126 ? 56.161 23.501 38.882 1.00 23.15 102 LEU A N 1
ATOM 753 C CA . LEU A 1 126 ? 57.646 23.483 38.831 1.00 23.67 102 LEU A CA 1
ATOM 754 C C . LEU A 1 126 ? 58.285 22.822 40.064 1.00 24.11 102 LEU A C 1
ATOM 755 O O . LEU A 1 126 ? 59.177 21.960 39.941 1.00 24.64 102 LEU A O 1
ATOM 760 N N . ALA A 1 127 ? 57.843 23.195 41.264 1.00 25.04 103 ALA A N 1
ATOM 761 C CA . ALA A 1 127 ? 58.406 22.551 42.445 1.00 24.93 103 ALA A CA 1
ATOM 762 C C . ALA A 1 127 ? 58.138 21.025 42.445 1.00 26.14 103 ALA A C 1
ATOM 763 O O . ALA A 1 127 ? 59.022 20.217 42.796 1.00 27.47 103 ALA A O 1
ATOM 765 N N . ALA A 1 128 ? 56.947 20.617 42.013 1.00 24.96 104 ALA A N 1
ATOM 766 C CA . ALA A 1 128 ? 56.606 19.203 41.950 1.00 25.75 104 ALA A CA 1
ATOM 767 C C . ALA A 1 128 ? 57.600 18.466 41.022 1.00 26.01 104 ALA A C 1
ATOM 768 O O . ALA A 1 128 ? 57.988 17.325 41.275 1.00 27.47 104 ALA A O 1
ATOM 770 N N . ASN A 1 129 ? 58.025 19.155 39.973 1.00 25.02 105 ASN A N 1
ATOM 771 C CA . ASN A 1 129 ? 58.952 18.588 38.985 1.00 26.46 105 ASN A CA 1
ATOM 772 C C . ASN A 1 129 ? 60.411 18.736 39.378 1.00 27.34 105 ASN A C 1
ATOM 773 O O . ASN A 1 129 ? 61.288 18.370 38.611 1.00 27.85 105 ASN A O 1
ATOM 778 N N . GLY A 1 130 ? 60.664 19.274 40.564 1.00 26.73 106 GLY A N 1
ATOM 779 C CA . GLY A 1 130 ? 62.016 19.346 41.102 1.00 28.03 106 GLY A CA 1
ATOM 780 C C . GLY A 1 130 ? 62.779 20.517 40.502 1.00 27.20 106 GLY A C 1
ATOM 781 O O . GLY A 1 130 ? 64.010 20.546 40.552 1.00 27.92 106 GLY A O 1
ATOM 782 N N . VAL A 1 131 ? 62.047 21.477 39.944 1.00 26.75 107 VAL A N 1
ATOM 783 C CA . VAL A 1 131 ? 62.665 22.646 39.309 1.00 26.39 107 VAL A CA 1
ATOM 784 C C . VAL A 1 131 ? 62.964 23.705 40.361 1.00 26.39 107 VAL A C 1
ATOM 785 O O . VAL A 1 131 ? 62.107 24.018 41.189 1.00 26.78 107 VAL A O 1
ATOM 789 N N . ASP A 1 132 ? 64.179 24.258 40.352 1.00 26.32 108 ASP A N 1
ATOM 790 C CA . ASP A 1 132 ? 64.468 25.400 41.224 1.00 25.81 108 ASP A CA 1
ATOM 791 C C . ASP A 1 132 ? 63.889 26.658 40.574 1.00 25.33 108 ASP A C 1
ATOM 792 O O . ASP A 1 132 ? 64.124 26.905 39.399 1.00 24.96 108 ASP A O 1
ATOM 797 N N . VAL A 1 133 ? 63.129 27.417 41.351 1.00 23.35 109 VAL A N 1
ATOM 798 C CA . VAL A 1 133 ? 62.407 28.589 40.868 1.00 22.91 109 VAL A CA 1
ATOM 799 C C . VAL A 1 133 ? 62.935 29.816 41.607 1.00 23.17 109 VAL A C 1
ATOM 800 O O . VAL A 1 133 ? 63.121 29.780 42.848 1.00 23.60 109 VAL A O 1
ATOM 804 N N . ILE A 1 134 ? 63.176 30.901 40.870 1.00 21.45 110 ILE A N 1
ATOM 805 C CA . ILE A 1 134 ? 63.569 32.152 41.497 1.00 21.72 110 ILE A CA 1
ATOM 806 C C . ILE A 1 134 ? 62.491 33.178 41.214 1.00 21.42 110 ILE A C 1
ATOM 807 O O . ILE A 1 134 ? 62.068 33.356 40.060 1.00 20.85 110 ILE A O 1
ATOM 812 N N . VAL A 1 135 ? 62.020 33.819 42.281 1.00 21.35 111 VAL A N 1
ATOM 813 C CA . VAL A 1 135 ? 60.910 34.775 42.201 1.00 20.70 111 VAL A CA 1
ATOM 814 C C . VAL A 1 135 ? 61.235 36.118 42.875 1.00 19.90 111 VAL A C 1
ATOM 815 O O . VAL A 1 135 ? 62.120 36.215 43.742 1.00 19.47 111 VAL A O 1
ATOM 819 N N . GLN A 1 136 ? 60.505 37.164 42.495 1.00 18.95 112 GLN A N 1
ATOM 820 C CA . GLN A 1 136 ? 60.659 38.449 43.158 1.00 18.60 112 GLN A CA 1
ATOM 821 C C . GLN A 1 136 ? 60.059 38.356 44.557 1.00 19.99 112 GLN A C 1
ATOM 822 O O . GLN A 1 136 ? 58.918 37.872 44.742 1.00 19.55 112 GLN A O 1
ATOM 828 N N . GLU A 1 137 ? 60.832 38.819 45.532 1.00 21.25 113 GLU A N 1
ATOM 829 C CA . GLU A 1 137 ? 60.412 38.808 46.941 1.00 22.37 113 GLU A CA 1
ATOM 830 C C . GLU A 1 137 ? 59.130 39.618 47.161 1.00 22.64 113 GLU A C 1
ATOM 831 O O . GLU A 1 137 ? 58.767 40.478 46.357 1.00 22.23 113 GLU A O 1
ATOM 837 N N . ASN A 1 138 ? 58.434 39.308 48.257 1.00 23.06 114 ASN A N 1
ATOM 838 C CA . ASN A 1 138 ? 57.228 40.060 48.636 1.00 23.72 114 ASN A CA 1
ATOM 839 C C . ASN A 1 138 ? 56.131 40.096 47.556 1.00 23.11 114 ASN A C 1
ATOM 840 O O . ASN A 1 138 ? 55.372 41.060 47.457 1.00 22.57 114 ASN A O 1
ATOM 845 N N . ASN A 1 139 ? 56.069 39.021 46.771 1.00 22.50 115 ASN A N 1
ATOM 846 C CA . ASN A 1 139 ? 55.087 38.856 45.718 1.00 21.42 115 ASN A CA 1
ATOM 847 C C . ASN A 1 139 ? 55.102 40.002 44.709 1.00 21.48 115 ASN A C 1
ATOM 848 O O . ASN A 1 139 ? 54.062 40.380 44.168 1.00 20.12 115 ASN A O 1
ATOM 853 N N . GLY A 1 140 ? 56.282 40.564 44.493 1.00 20.51 116 GLY A N 1
ATOM 854 C CA . GLY A 1 140 ? 56.390 41.765 43.653 1.00 20.55 116 GLY A CA 1
ATOM 855 C C . GLY A 1 140 ? 56.328 41.422 42.188 1.00 19.15 116 GLY A C 1
ATOM 856 O O . GLY A 1 140 ? 56.196 40.237 41.806 1.00 19.52 116 GLY A O 1
ATOM 857 N N . PHE A 1 141 ? 56.389 42.459 41.365 1.00 18.43 117 PHE A N 1
ATOM 858 C CA . PHE A 1 141 ? 56.150 42.309 39.922 1.00 17.84 117 PHE A CA 1
ATOM 859 C C . PHE A 1 141 ? 57.448 42.501 39.168 1.00 18.19 117 PHE A C 1
ATOM 860 O O . PHE A 1 141 ? 58.356 43.242 39.641 1.00 19.20 117 PHE A O 1
ATOM 868 N N . THR A 1 142 ? 57.542 41.836 38.009 1.00 17.37 118 THR A N 1
ATOM 869 C CA . THR A 1 142 ? 58.784 41.791 37.257 1.00 18.09 118 THR A CA 1
ATOM 870 C C . THR A 1 142 ? 58.588 41.985 35.742 1.00 18.16 118 THR A C 1
ATOM 871 O O . THR A 1 142 ? 57.877 41.214 35.096 1.00 18.84 118 THR A O 1
ATOM 875 N N . PRO A 1 143 ? 59.212 43.031 35.176 1.00 17.47 119 PRO A N 1
ATOM 876 C CA . PRO A 1 143 ? 59.206 43.266 33.725 1.00 17.84 119 PRO A CA 1
ATOM 877 C C . PRO A 1 143 ? 59.812 42.080 32.969 1.00 17.34 119 PRO A C 1
ATOM 878 O O . PRO A 1 143 ? 60.766 41.432 33.437 1.00 17.27 119 PRO A O 1
ATOM 882 N N . THR A 1 144 ? 59.264 41.840 31.794 1.00 17.06 120 THR A N 1
ATOM 883 C CA . THR A 1 144 ? 59.877 40.977 30.789 1.00 17.36 120 THR A CA 1
ATOM 884 C C . THR A 1 144 ? 61.401 41.181 30.640 1.00 17.37 120 THR A C 1
ATOM 885 O O . THR A 1 144 ? 62.164 40.217 30.773 1.00 17.45 120 THR A O 1
ATOM 889 N N . PRO A 1 145 ? 61.851 42.419 30.381 1.00 17.77 121 PRO A N 1
ATOM 890 C CA . PRO A 1 145 ? 63.322 42.553 30.200 1.00 17.97 121 PRO A CA 1
ATOM 891 C C . PRO A 1 145 ? 64.112 42.266 31.496 1.00 18.00 121 PRO A C 1
ATOM 892 O O . PRO A 1 145 ? 65.312 41.949 31.425 1.00 17.90 121 PRO A O 1
ATOM 896 N N . ALA A 1 146 ? 63.464 42.371 32.669 1.00 17.75 122 ALA A N 1
ATOM 897 C CA . ALA A 1 146 ? 64.125 42.021 33.938 1.00 17.92 122 ALA A CA 1
ATOM 898 C C . ALA A 1 146 ? 64.352 40.499 34.035 1.00 18.91 122 ALA A C 1
ATOM 899 O O . ALA A 1 146 ? 65.398 40.059 34.528 1.00 18.95 122 ALA A O 1
ATOM 901 N N . VAL A 1 147 ? 63.371 39.711 33.574 1.00 18.26 123 VAL A N 1
ATOM 902 C CA . VAL A 1 147 ? 63.556 38.251 33.451 1.00 18.50 123 VAL A CA 1
ATOM 903 C C . VAL A 1 147 ? 64.688 37.950 32.444 1.00 19.11 123 VAL A C 1
ATOM 904 O O . VAL A 1 147 ? 65.619 37.190 32.746 1.00 17.59 123 VAL A O 1
ATOM 908 N N . SER A 1 148 ? 64.640 38.620 31.297 1.00 19.93 124 SER A N 1
ATOM 909 C CA . SER A 1 148 ? 65.622 38.381 30.242 1.00 19.85 124 SER A CA 1
ATOM 910 C C . SER A 1 148 ? 67.017 38.683 30.781 1.00 19.71 124 SER A C 1
ATOM 911 O O . SER A 1 148 ? 67.961 37.865 30.688 1.00 19.38 124 SER A O 1
ATOM 914 N N . ASN A 1 149 ? 67.174 39.865 31.343 1.00 19.95 125 ASN A N 1
ATOM 915 C CA . ASN A 1 149 ? 68.442 40.259 31.953 1.00 20.57 125 ASN A CA 1
ATOM 916 C C . ASN A 1 149 ? 68.918 39.273 33.041 1.00 20.42 125 ASN A C 1
ATOM 917 O O . ASN A 1 149 ? 70.082 38.910 33.081 1.00 20.14 125 ASN A O 1
ATOM 922 N N . ALA A 1 150 ? 68.016 38.872 33.924 1.00 20.86 126 ALA A N 1
ATOM 923 C CA . ALA A 1 150 ? 68.376 37.905 34.990 1.00 20.62 126 ALA A CA 1
ATOM 924 C C . ALA A 1 150 ? 68.921 36.615 34.404 1.00 20.83 126 ALA A C 1
ATOM 925 O O . ALA A 1 150 ? 69.948 36.107 34.869 1.00 21.31 126 ALA A O 1
ATOM 927 N N . ILE A 1 151 ? 68.275 36.113 33.352 1.00 19.56 127 ILE A N 1
ATOM 928 C CA . ILE A 1 151 ? 68.731 34.895 32.672 1.00 20.54 127 ILE A CA 1
ATOM 929 C C . ILE A 1 151 ? 70.151 35.079 32.129 1.00 20.24 127 ILE A C 1
ATOM 930 O O . ILE A 1 151 ? 71.052 34.230 32.333 1.00 22.13 127 ILE A O 1
ATOM 935 N N . LEU A 1 152 ? 70.349 36.188 31.435 1.00 20.04 128 LEU A N 1
ATOM 936 C CA . LEU A 1 152 ? 71.666 36.446 30.801 1.00 21.31 128 LEU A CA 1
ATOM 937 C C . LEU A 1 152 ? 72.759 36.599 31.839 1.00 22.05 128 LEU A C 1
ATOM 938 O O . LEU A 1 152 ? 73.852 36.035 31.710 1.00 24.07 128 LEU A O 1
ATOM 943 N N . VAL A 1 153 ? 72.474 37.360 32.886 1.00 22.71 129 VAL A N 1
ATOM 944 C CA . VAL A 1 153 ? 73.446 37.595 33.942 1.00 23.85 129 VAL A CA 1
ATOM 945 C C . VAL A 1 153 ? 73.790 36.283 34.659 1.00 24.79 129 VAL A C 1
ATOM 946 O O . VAL A 1 153 ? 74.955 35.959 34.893 1.00 25.35 129 VAL A O 1
ATOM 950 N N . HIS A 1 154 ? 72.756 35.501 34.959 1.00 24.24 130 HIS A N 1
ATOM 951 C CA . HIS A 1 154 ? 72.978 34.179 35.526 1.00 25.69 130 HIS A CA 1
ATOM 952 C C . HIS A 1 154 ? 73.871 33.285 34.651 1.00 25.83 130 HIS A C 1
ATOM 953 O O . HIS A 1 154 ? 74.853 32.679 35.151 1.00 26.65 130 HIS A O 1
ATOM 960 N N . ASN A 1 155 ? 73.516 33.152 33.371 1.00 25.93 131 ASN A N 1
ATOM 961 C CA . ASN A 1 155 ? 74.206 32.227 32.480 1.00 27.53 131 ASN A CA 1
ATOM 962 C C . ASN A 1 155 ? 75.626 32.642 32.082 1.00 29.02 131 ASN A C 1
ATOM 963 O O . ASN A 1 155 ? 76.445 31.791 31.723 1.00 30.12 131 ASN A O 1
ATOM 968 N N . LYS A 1 156 ? 75.928 33.931 32.185 1.00 30.05 132 LYS A N 1
ATOM 969 C CA . LYS A 1 156 ? 77.302 34.399 31.951 1.00 33.10 132 LYS A CA 1
ATOM 970 C C . LYS A 1 156 ? 78.256 33.754 32.956 1.00 34.91 132 LYS A C 1
ATOM 971 O O . LYS A 1 156 ? 79.439 33.589 32.679 1.00 35.68 132 LYS A O 1
ATOM 977 N N . LYS A 1 157 ? 77.736 33.372 34.120 1.00 36.51 133 LYS A N 1
ATOM 978 C CA . LYS A 1 157 ? 78.550 32.697 35.150 1.00 38.67 133 LYS A CA 1
ATOM 979 C C . LYS A 1 157 ? 78.933 31.252 34.802 1.00 39.79 133 LYS A C 1
ATOM 980 O O . LYS A 1 157 ? 79.837 30.681 35.426 1.00 41.51 133 LYS A O 1
ATOM 986 N N . GLY A 1 158 ? 78.224 30.655 33.846 1.00 39.29 134 GLY A N 1
ATOM 987 C CA . GLY A 1 158 ? 78.627 29.387 33.219 1.00 39.91 134 GLY A CA 1
ATOM 988 C C . GLY A 1 158 ? 78.480 28.072 33.975 1.00 40.41 134 GLY A C 1
ATOM 989 O O . GLY A 1 158 ? 79.364 27.204 33.888 1.00 42.45 134 GLY A O 1
ATOM 990 N N . GLY A 1 159 ? 77.385 27.907 34.712 1.00 38.72 135 GLY A N 1
ATOM 991 C CA . GLY A 1 159 ? 77.083 26.618 35.369 1.00 36.28 135 GLY A CA 1
ATOM 992 C C . GLY A 1 159 ? 75.770 26.112 34.780 1.00 33.54 135 GLY A C 1
ATOM 993 O O . GLY A 1 159 ? 75.470 26.438 33.637 1.00 32.26 135 GLY A O 1
ATOM 994 N N . PRO A 1 160 ? 74.997 25.292 35.533 1.00 31.97 136 PRO A N 1
ATOM 995 C CA . PRO A 1 160 ? 73.698 24.863 34.984 1.00 30.27 136 PRO A CA 1
ATOM 996 C C . PRO A 1 160 ? 72.900 26.052 34.423 1.00 28.59 136 PRO A C 1
ATOM 997 O O . PRO A 1 160 ? 72.874 27.135 35.021 1.00 28.69 136 PRO A O 1
ATOM 1001 N N . LEU A 1 161 ? 72.250 25.843 33.291 1.00 27.61 137 LEU A N 1
ATOM 1002 C CA . LEU A 1 161 ? 71.607 26.970 32.601 1.00 26.09 137 LEU A CA 1
ATOM 1003 C C . LEU A 1 161 ? 70.274 27.392 33.261 1.00 25.19 137 LEU A C 1
ATOM 1004 O O . LEU A 1 161 ? 69.462 26.541 33.620 1.00 26.21 137 LEU A O 1
ATOM 1009 N N . ALA A 1 162 ? 70.071 28.702 33.397 1.00 24.66 138 ALA A N 1
ATOM 1010 C CA . ALA A 1 162 ? 68.791 29.266 33.835 1.00 23.18 138 ALA A CA 1
ATOM 1011 C C . ALA A 1 162 ? 67.935 29.611 32.625 1.00 23.30 138 ALA A C 1
ATOM 1012 O O . ALA A 1 162 ? 68.440 29.814 31.494 1.00 21.94 138 ALA A O 1
ATOM 1014 N N . ASP A 1 163 ? 66.629 29.631 32.849 1.00 21.58 139 ASP A N 1
ATOM 1015 C CA . ASP A 1 163 ? 65.667 30.096 31.861 1.00 21.56 139 ASP A CA 1
ATOM 1016 C C . ASP A 1 163 ? 64.616 30.901 32.618 1.00 19.86 139 ASP A C 1
ATOM 1017 O O . ASP A 1 163 ? 64.843 31.267 33.788 1.00 19.21 139 ASP A O 1
ATOM 1022 N N . GLY A 1 164 ? 63.467 31.132 31.996 1.00 19.59 140 GLY A N 1
ATOM 1023 C CA . GLY A 1 164 ? 62.439 31.920 32.674 1.00 19.19 140 GLY A CA 1
ATOM 1024 C C . GLY A 1 164 ? 61.058 31.834 32.082 1.00 19.11 140 GLY A C 1
ATOM 1025 O O . GLY A 1 164 ? 60.876 31.420 30.924 1.00 19.36 140 GLY A O 1
ATOM 1026 N N . ILE A 1 165 ? 60.093 32.293 32.880 1.00 19.34 141 ILE A N 1
ATOM 1027 C CA . ILE A 1 165 ? 58.706 32.357 32.496 1.00 18.62 141 ILE A CA 1
ATOM 1028 C C . ILE A 1 165 ? 58.221 33.752 32.867 1.00 18.90 141 ILE A C 1
ATOM 1029 O O . ILE A 1 165 ? 58.564 34.253 33.930 1.00 18.17 141 ILE A O 1
ATOM 1034 N N . VAL A 1 166 ? 57.491 34.395 31.965 1.00 17.98 142 VAL A N 1
ATOM 1035 C CA . VAL A 1 166 ? 56.919 35.696 32.281 1.00 17.71 142 VAL A CA 1
ATOM 1036 C C . VAL A 1 166 ? 55.405 35.519 32.200 1.00 17.46 142 VAL A C 1
ATOM 1037 O O . VAL A 1 166 ? 54.863 35.078 31.164 1.00 17.60 142 VAL A O 1
ATOM 1041 N N . ILE A 1 167 ? 54.739 35.863 33.296 1.00 16.91 143 ILE A N 1
ATOM 1042 C CA . ILE A 1 167 ? 53.299 35.714 33.419 1.00 16.54 143 ILE A CA 1
ATOM 1043 C C . ILE A 1 167 ? 52.670 37.087 33.162 1.00 16.53 143 ILE A C 1
ATOM 1044 O O . ILE A 1 167 ? 52.560 37.949 34.070 1.00 17.22 143 ILE A O 1
ATOM 1049 N N . THR A 1 168 ? 52.308 37.289 31.908 1.00 16.91 144 THR A N 1
ATOM 1050 C CA . THR A 1 168 ? 51.772 38.547 31.411 1.00 17.64 144 THR A CA 1
ATOM 1051 C C . THR A 1 168 ? 51.085 38.332 30.047 1.00 17.55 144 THR A C 1
ATOM 1052 O O . THR A 1 168 ? 51.542 37.504 29.241 1.00 17.92 144 THR A O 1
ATOM 1056 N N . PRO A 1 169 ? 50.003 39.090 29.801 1.00 17.76 145 PRO A N 1
ATOM 1057 C CA . PRO A 1 169 ? 49.418 39.169 28.469 1.00 18.32 145 PRO A CA 1
ATOM 1058 C C . PRO A 1 169 ? 49.757 40.519 27.812 1.00 18.67 145 PRO A C 1
ATOM 1059 O O . PRO A 1 169 ? 49.009 40.991 26.920 1.00 20.70 145 PRO A O 1
ATOM 1063 N N . SER A 1 170 ? 50.867 41.128 28.266 1.00 18.24 146 SER A N 1
ATOM 1064 C CA . SER A 1 170 ? 51.244 42.472 27.844 1.00 17.14 146 SER A CA 1
ATOM 1065 C C . SER A 1 170 ? 50.100 43.485 28.119 1.00 17.92 146 SER A C 1
ATOM 1066 O O . SER A 1 170 ? 49.609 43.580 29.256 1.00 17.30 146 SER A O 1
ATOM 1069 N N . HIS A 1 171 ? 49.667 44.231 27.097 1.00 18.14 147 HIS A N 1
ATOM 1070 C CA A HIS A 1 171 ? 48.741 45.349 27.323 0.50 18.51 147 HIS A CA 1
ATOM 1071 C CA B HIS A 1 171 ? 48.734 45.350 27.338 0.50 18.50 147 HIS A CA 1
ATOM 1072 C C . HIS A 1 171 ? 47.260 44.972 27.169 1.00 18.24 147 HIS A C 1
ATOM 1073 O O . HIS A 1 171 ? 46.390 45.865 27.176 1.00 20.13 147 HIS A O 1
ATOM 1086 N N . ASN A 1 172 ? 46.973 43.672 27.027 1.00 17.56 148 ASN A N 1
ATOM 1087 C CA . ASN A 1 172 ? 45.573 43.157 26.926 1.00 18.18 148 ASN A CA 1
ATOM 1088 C C . ASN A 1 172 ? 44.736 43.695 28.089 1.00 17.88 148 ASN A C 1
ATOM 1089 O O . ASN A 1 172 ? 45.288 44.056 29.128 1.00 17.67 148 ASN A O 1
ATOM 1094 N N . PRO A 1 173 ? 43.401 43.756 27.913 1.00 18.32 149 PRO A N 1
ATOM 1095 C CA . PRO A 1 173 ? 42.527 44.320 28.956 1.00 17.93 149 PRO A CA 1
ATOM 1096 C C . PRO A 1 173 ? 42.577 43.569 30.298 1.00 18.71 149 PRO A C 1
ATOM 1097 O O . PRO A 1 173 ? 43.172 42.487 30.426 1.00 17.99 149 PRO A O 1
ATOM 1101 N N . PRO A 1 174 ? 41.959 44.159 31.332 1.00 19.14 150 PRO A N 1
ATOM 1102 C CA . PRO A 1 174 ? 42.107 43.642 32.683 1.00 19.17 150 PRO A CA 1
ATOM 1103 C C . PRO A 1 174 ? 41.653 42.199 32.881 1.00 19.00 150 PRO A C 1
ATOM 1104 O O . PRO A 1 174 ? 42.163 41.526 33.813 1.00 19.90 150 PRO A O 1
ATOM 1108 N N . GLU A 1 175 ? 40.733 41.712 32.046 1.00 17.61 151 GLU A N 1
ATOM 1109 C CA . GLU A 1 175 ? 40.214 40.347 32.245 1.00 19.65 151 GLU A CA 1
ATOM 1110 C C . GLU A 1 175 ? 41.130 39.253 31.663 1.00 19.09 151 GLU A C 1
ATOM 1111 O O . GLU A 1 175 ? 40.879 38.048 31.853 1.00 20.26 151 GLU A O 1
ATOM 1117 N N . ASP A 1 176 ? 42.199 39.680 30.990 1.00 18.51 152 ASP A N 1
ATOM 1118 C CA . ASP A 1 176 ? 43.086 38.703 30.302 1.00 18.89 152 ASP A CA 1
ATOM 1119 C C . ASP A 1 176 ? 44.288 38.265 31.149 1.00 18.99 152 ASP A C 1
ATOM 1120 O O . ASP A 1 176 ? 44.799 39.036 32.000 1.00 18.80 152 ASP A O 1
ATOM 1125 N N . GLY A 1 177 ? 44.766 37.052 30.854 1.00 19.29 153 GLY A N 1
ATOM 1126 C CA . GLY A 1 177 ? 45.976 36.517 31.460 1.00 19.00 153 GLY A CA 1
ATOM 1127 C C . GLY A 1 177 ? 46.895 36.057 30.325 1.00 17.98 153 GLY A C 1
ATOM 1128 O O . GLY A 1 177 ? 46.455 35.810 29.185 1.00 18.54 153 GLY A O 1
ATOM 1129 N N . GLY A 1 178 ? 48.185 35.975 30.613 1.00 17.77 154 GLY A N 1
ATOM 1130 C CA . GLY A 1 178 ? 49.109 35.390 29.647 1.00 17.89 154 GLY A CA 1
ATOM 1131 C C . GLY A 1 178 ? 50.275 34.697 30.346 1.00 17.07 154 GLY A C 1
ATOM 1132 O O . GLY A 1 178 ? 50.570 34.959 31.530 1.00 17.85 154 GLY A O 1
ATOM 1133 N N . ILE A 1 179 ? 50.963 33.840 29.600 1.00 16.69 155 ILE A N 1
ATOM 1134 C CA . ILE A 1 179 ? 52.158 33.167 30.132 1.00 17.46 155 ILE A CA 1
ATOM 1135 C C . ILE A 1 179 ? 53.030 32.837 28.950 1.00 17.77 155 ILE A C 1
ATOM 1136 O O . ILE A 1 179 ? 52.546 32.341 27.920 1.00 19.02 155 ILE A O 1
ATOM 1141 N N . LYS A 1 180 ? 54.313 33.147 29.071 1.00 17.97 156 LYS A N 1
ATOM 1142 C CA . LYS A 1 180 ? 55.243 32.867 27.991 1.00 18.64 156 LYS A CA 1
ATOM 1143 C C . LYS A 1 180 ? 56.587 32.402 28.563 1.00 18.23 156 LYS A C 1
ATOM 1144 O O . LYS A 1 180 ? 56.847 32.537 29.760 1.00 18.38 156 LYS A O 1
ATOM 1150 N N . TYR A 1 181 ? 57.389 31.785 27.705 1.00 18.78 157 TYR A N 1
ATOM 1151 C CA . TYR A 1 181 ? 58.645 31.140 28.130 1.00 18.53 157 TYR A CA 1
ATOM 1152 C C . TYR A 1 181 ? 59.819 31.819 27.415 1.00 19.13 157 TYR A C 1
ATOM 1153 O O . TYR A 1 181 ? 59.740 32.051 26.194 1.00 19.65 157 TYR A O 1
ATOM 1162 N N . ASN A 1 182 ? 60.914 32.048 28.155 1.00 18.41 158 ASN A N 1
ATOM 1163 C CA . ASN A 1 182 ? 62.190 32.573 27.630 1.00 19.97 158 ASN A CA 1
ATOM 1164 C C . ASN A 1 182 ? 63.294 31.569 27.940 1.00 20.59 158 ASN A C 1
ATOM 1165 O O . ASN A 1 182 ? 63.568 31.296 29.122 1.00 19.28 158 ASN A O 1
ATOM 1170 N N . PRO A 1 183 ? 63.911 31.005 26.890 1.00 21.06 159 PRO A N 1
ATOM 1171 C CA . PRO A 1 183 ? 64.969 29.985 27.131 1.00 21.47 159 PRO A CA 1
ATOM 1172 C C . PRO A 1 183 ? 66.292 30.632 27.536 1.00 20.50 159 PRO A C 1
ATOM 1173 O O . PRO A 1 183 ? 66.332 31.849 27.765 1.00 20.49 159 PRO A O 1
ATOM 1177 N N . PRO A 1 184 ? 67.370 29.817 27.642 1.00 21.10 160 PRO A N 1
ATOM 1178 C CA . PRO A 1 184 ? 68.593 30.329 28.258 1.00 21.67 160 PRO A CA 1
ATOM 1179 C C . PRO A 1 184 ? 69.282 31.474 27.508 1.00 21.85 160 PRO A C 1
ATOM 1180 O O . PRO A 1 184 ? 70.150 32.121 28.078 1.00 22.31 160 PRO A O 1
ATOM 1184 N N . ASN A 1 185 ? 68.941 31.701 26.242 1.00 22.50 161 ASN A N 1
ATOM 1185 C CA . ASN A 1 185 ? 69.510 32.878 25.553 1.00 21.92 161 ASN A CA 1
ATOM 1186 C C . ASN A 1 185 ? 68.791 34.177 25.970 1.00 21.23 161 ASN A C 1
ATOM 1187 O O . ASN A 1 185 ? 69.145 35.271 25.501 1.00 20.14 161 ASN A O 1
ATOM 1192 N N . GLY A 1 186 ? 67.816 34.025 26.877 1.00 20.24 162 GLY A N 1
ATOM 1193 C CA . GLY A 1 186 ? 67.060 35.151 27.475 1.00 20.66 162 GLY A CA 1
ATOM 1194 C C . GLY A 1 186 ? 65.917 35.716 26.629 1.00 20.46 162 GLY A C 1
ATOM 1195 O O . GLY A 1 186 ? 65.148 36.557 27.114 1.00 19.43 162 GLY A O 1
ATOM 1196 N N . GLY A 1 187 ? 65.832 35.286 25.368 1.00 21.02 163 GLY A N 1
ATOM 1197 C CA . GLY A 1 187 ? 64.871 35.854 24.417 1.00 22.09 163 GLY A CA 1
ATOM 1198 C C . GLY A 1 187 ? 63.554 35.112 24.441 1.00 20.48 163 GLY A C 1
ATOM 1199 O O . GLY A 1 187 ? 63.450 34.080 25.092 1.00 21.67 163 GLY A O 1
ATOM 1200 N N . PRO A 1 188 ? 62.540 35.629 23.745 1.00 22.09 164 PRO A N 1
ATOM 1201 C CA . PRO A 1 188 ? 61.328 34.834 23.658 1.00 21.55 164 PRO A CA 1
ATOM 1202 C C . PRO A 1 188 ? 61.617 33.467 23.033 1.00 22.00 164 PRO A C 1
ATOM 1203 O O . PRO A 1 188 ? 62.445 33.352 22.100 1.00 21.06 164 PRO A O 1
ATOM 1207 N N . ALA A 1 189 ? 60.937 32.428 23.525 1.00 21.35 165 ALA A N 1
ATOM 1208 C CA . ALA A 1 189 ? 61.052 31.098 22.904 1.00 22.42 165 ALA A CA 1
ATOM 1209 C C . ALA A 1 189 ? 60.609 31.152 21.422 1.00 23.52 165 ALA A C 1
ATOM 1210 O O . ALA A 1 189 ? 59.624 31.841 21.092 1.00 23.81 165 ALA A O 1
ATOM 1212 N N . ASP A 1 190 ? 61.328 30.422 20.562 1.00 25.15 166 ASP A N 1
ATOM 1213 C CA . ASP A 1 190 ? 60.970 30.339 19.126 1.00 26.38 166 ASP A CA 1
ATOM 1214 C C . ASP A 1 190 ? 60.057 29.127 18.893 1.00 28.00 166 ASP A C 1
ATOM 1215 O O . ASP A 1 190 ? 59.781 28.363 19.824 1.00 27.15 166 ASP A O 1
ATOM 1220 N N . THR A 1 191 ? 59.574 28.935 17.663 1.00 29.11 167 THR A N 1
ATOM 1221 C CA . THR A 1 191 ? 58.631 27.854 17.382 1.00 31.18 167 THR A CA 1
ATOM 1222 C C . THR A 1 191 ? 59.170 26.453 17.679 1.00 31.97 167 THR A C 1
ATOM 1223 O O . THR A 1 191 ? 58.403 25.531 17.984 1.00 32.21 167 THR A O 1
ATOM 1227 N N . ASN A 1 192 ? 60.483 26.261 17.558 1.00 32.17 168 ASN A N 1
ATOM 1228 C CA . ASN A 1 192 ? 61.034 24.932 17.827 1.00 33.17 168 ASN A CA 1
ATOM 1229 C C . ASN A 1 192 ? 60.694 24.503 19.241 1.00 32.10 168 ASN A C 1
ATOM 1230 O O . ASN A 1 192 ? 60.585 23.311 19.533 1.00 33.27 168 ASN A O 1
ATOM 1235 N N . VAL A 1 193 ? 60.542 25.488 20.113 1.00 29.35 169 VAL A N 1
ATOM 1236 C CA . VAL A 1 193 ? 60.145 25.210 21.477 1.00 28.82 169 VAL A CA 1
ATOM 1237 C C . VAL A 1 193 ? 58.628 25.386 21.674 1.00 27.96 169 VAL A C 1
ATOM 1238 O O . VAL A 1 193 ? 57.952 24.515 22.246 1.00 28.03 169 VAL A O 1
ATOM 1242 N N . THR A 1 194 ? 58.073 26.509 21.207 1.00 26.56 170 THR A N 1
ATOM 1243 C CA . THR A 1 194 ? 56.672 26.825 21.548 1.00 25.72 170 THR A CA 1
ATOM 1244 C C . THR A 1 194 ? 55.678 25.813 20.961 1.00 25.74 170 THR A C 1
ATOM 1245 O O . THR A 1 194 ? 54.656 25.513 21.577 1.00 24.34 170 THR A O 1
ATOM 1249 N N . LYS A 1 195 ? 55.952 25.318 19.755 1.00 26.41 171 LYS A N 1
ATOM 1250 C CA . LYS A 1 195 ? 55.006 24.381 19.143 1.00 27.86 171 LYS A CA 1
ATOM 1251 C C . LYS A 1 195 ? 54.965 23.069 19.932 1.00 27.56 171 LYS A C 1
ATOM 1252 O O . LYS A 1 195 ? 53.909 22.435 20.092 1.00 27.19 171 LYS A O 1
ATOM 1258 N N . VAL A 1 196 ? 56.132 22.660 20.408 1.00 27.23 172 VAL A N 1
ATOM 1259 C CA . VAL A 1 196 ? 56.250 21.438 21.176 1.00 28.02 172 VAL A CA 1
ATOM 1260 C C . VAL A 1 196 ? 55.551 21.586 22.525 1.00 27.20 172 VAL A C 1
ATOM 1261 O O . VAL A 1 196 ? 54.819 20.687 22.961 1.00 27.70 172 VAL A O 1
ATOM 1265 N N . VAL A 1 197 ? 55.769 22.728 23.169 1.00 26.33 173 VAL A N 1
ATOM 1266 C CA . VAL A 1 197 ? 55.083 23.054 24.440 1.00 25.47 173 VAL A CA 1
ATOM 1267 C C . VAL A 1 197 ? 53.570 23.092 24.254 1.00 24.41 173 VAL A C 1
ATOM 1268 O O . VAL A 1 197 ? 52.818 22.500 25.029 1.00 25.58 173 VAL A O 1
ATOM 1272 N N . GLU A 1 198 ? 53.117 23.751 23.198 1.00 25.00 174 GLU A N 1
ATOM 1273 C CA . GLU A 1 198 ? 51.698 23.802 22.889 1.00 24.65 174 GLU A CA 1
ATOM 1274 C C . GLU A 1 198 ? 51.075 22.400 22.706 1.00 26.06 174 GLU A C 1
ATOM 1275 O O . GLU A 1 198 ? 50.033 22.091 23.301 1.00 25.75 174 GLU A O 1
ATOM 1281 N N . ASP A 1 199 ? 51.694 21.571 21.869 1.00 26.44 175 ASP A N 1
ATOM 1282 C CA . ASP A 1 199 ? 51.188 20.202 21.672 1.00 27.43 175 ASP A CA 1
ATOM 1283 C C . ASP A 1 199 ? 51.140 19.434 22.994 1.00 27.33 175 ASP A C 1
ATOM 1284 O O . ASP A 1 199 ? 50.138 18.812 23.308 1.00 27.50 175 ASP A O 1
ATOM 1289 N N . ARG A 1 200 ? 52.202 19.507 23.789 1.00 27.33 176 ARG A N 1
ATOM 1290 C CA . ARG A 1 200 ? 52.242 18.746 25.051 1.00 27.17 176 ARG A CA 1
ATOM 1291 C C . ARG A 1 200 ? 51.161 19.250 26.028 1.00 27.02 176 ARG A C 1
ATOM 1292 O O . ARG A 1 200 ? 50.404 18.457 26.613 1.00 27.13 176 ARG A O 1
ATOM 1300 N N . ALA A 1 201 ? 51.062 20.570 26.175 1.00 25.90 177 ALA A N 1
ATOM 1301 C CA . ALA A 1 201 ? 50.006 21.170 27.011 1.00 25.86 177 ALA A CA 1
ATOM 1302 C C . ALA A 1 201 ? 48.605 20.691 26.593 1.00 25.58 177 ALA A C 1
ATOM 1303 O O . ALA A 1 201 ? 47.809 20.269 27.423 1.00 25.50 177 ALA A O 1
ATOM 1305 N N . ASN A 1 202 ? 48.304 20.737 25.293 1.00 25.93 178 ASN A N 1
ATOM 1306 C CA . ASN A 1 202 ? 46.995 20.258 24.839 1.00 26.28 178 ASN A CA 1
ATOM 1307 C C . ASN A 1 202 ? 46.795 18.746 25.050 1.00 27.60 178 ASN A C 1
ATOM 1308 O O . ASN A 1 202 ? 45.687 18.296 25.333 1.00 28.57 178 ASN A O 1
ATOM 1313 N N . ALA A 1 203 ? 47.873 17.977 24.948 1.00 28.76 179 ALA A N 1
ATOM 1314 C CA . ALA A 1 203 ? 47.816 16.522 25.215 1.00 29.61 179 ALA A CA 1
ATOM 1315 C C . ALA A 1 203 ? 47.494 16.295 26.703 1.00 29.84 179 ALA A C 1
ATOM 1316 O O . ALA A 1 203 ? 46.642 15.474 27.058 1.00 29.38 179 ALA A O 1
ATOM 1318 N N . LEU A 1 204 ? 48.159 17.056 27.569 1.00 29.82 180 LEU A N 1
ATOM 1319 C CA . LEU A 1 204 ? 47.866 16.971 28.999 1.00 29.85 180 LEU A CA 1
ATOM 1320 C C . LEU A 1 204 ? 46.403 17.340 29.302 1.00 30.35 180 LEU A C 1
ATOM 1321 O O . LEU A 1 204 ? 45.728 16.683 30.118 1.00 31.18 180 LEU A O 1
ATOM 1326 N N . LEU A 1 205 ? 45.900 18.383 28.642 1.00 30.60 181 LEU A N 1
ATOM 1327 C CA . LEU A 1 205 ? 44.500 18.798 28.812 1.00 30.70 181 LEU A CA 1
ATOM 1328 C C . LEU A 1 205 ? 43.523 17.702 28.378 1.00 32.22 181 LEU A C 1
ATOM 1329 O O . LEU A 1 205 ? 42.532 17.412 29.061 1.00 32.27 181 LEU A O 1
ATOM 1334 N N . ALA A 1 206 ? 43.791 17.107 27.223 1.00 33.18 182 ALA A N 1
ATOM 1335 C CA . ALA A 1 206 ? 42.906 16.094 26.694 1.00 34.38 182 ALA A CA 1
ATOM 1336 C C . ALA A 1 206 ? 43.015 14.850 27.576 1.00 35.23 182 ALA A C 1
ATOM 1337 O O . ALA A 1 206 ? 42.057 14.077 27.690 1.00 36.66 182 ALA A O 1
ATOM 1339 N N . GLY A 1 207 ? 44.178 14.678 28.206 1.00 34.77 183 GLY A N 1
ATOM 1340 C CA . GLY A 1 207 ? 44.423 13.580 29.147 1.00 35.41 183 GLY A CA 1
ATOM 1341 C C . GLY A 1 207 ? 43.952 13.799 30.585 1.00 35.19 183 GLY A C 1
ATOM 1342 O O . GLY A 1 207 ? 44.284 13.018 31.487 1.00 35.19 183 GLY A O 1
ATOM 1343 N N . GLY A 1 208 ? 43.158 14.843 30.807 1.00 34.40 184 GLY A N 1
ATOM 1344 C CA . GLY A 1 208 ? 42.638 15.133 32.141 1.00 34.36 184 GLY A CA 1
ATOM 1345 C C . GLY A 1 208 ? 43.710 15.472 33.167 1.00 33.24 184 GLY A C 1
ATOM 1346 O O . GLY A 1 208 ? 43.522 15.261 34.373 1.00 33.61 184 GLY A O 1
ATOM 1347 N N . LEU A 1 209 ? 44.835 16.004 32.689 1.00 32.19 185 LEU A N 1
ATOM 1348 C CA . LEU A 1 209 ? 45.952 16.442 33.533 1.00 31.00 185 LEU A CA 1
ATOM 1349 C C . LEU A 1 209 ? 46.724 15.294 34.194 1.00 32.00 185 LEU A C 1
ATOM 1350 O O . LEU A 1 209 ? 47.496 15.515 35.125 1.00 31.91 185 LEU A O 1
ATOM 1355 N N . GLN A 1 210 ? 46.533 14.075 33.689 0.50 31.55 186 GLN A N 1
ATOM 1356 C CA . GLN A 1 210 ? 47.126 12.891 34.310 1.00 32.82 186 GLN A CA 1
ATOM 1357 C C . GLN A 1 210 ? 48.646 12.987 34.512 0.50 31.79 186 GLN A C 1
ATOM 1358 O O . GLN A 1 210 ? 49.160 12.610 35.573 0.50 31.89 186 GLN A O 1
ATOM 1360 N N . GLY A 1 211 ? 49.354 13.479 33.497 1.00 30.91 187 GLY A N 1
ATOM 1361 C CA . GLY A 1 211 ? 50.827 13.615 33.541 1.00 30.05 187 GLY A CA 1
ATOM 1362 C C . GLY A 1 211 ? 51.349 14.890 34.204 1.00 28.61 187 GLY A C 1
ATOM 1363 O O . GLY A 1 211 ? 52.570 15.147 34.247 1.00 28.55 187 GLY A O 1
ATOM 1364 N N . VAL A 1 212 ? 50.439 15.692 34.743 1.00 27.88 188 VAL A N 1
ATOM 1365 C CA . VAL A 1 212 ? 50.850 16.898 35.481 1.00 27.39 188 VAL A CA 1
ATOM 1366 C C . VAL A 1 212 ? 51.294 16.536 36.899 1.00 27.65 188 VAL A C 1
ATOM 1367 O O . VAL A 1 212 ? 50.544 15.905 37.643 1.00 28.82 188 VAL A O 1
ATOM 1371 N N . LYS A 1 213 ? 52.519 16.889 37.262 1.00 26.84 189 LYS A N 1
ATOM 1372 C CA . LYS A 1 213 ? 52.987 16.682 38.635 1.00 27.16 189 LYS A CA 1
ATOM 1373 C C . LYS A 1 213 ? 52.688 18.007 39.331 1.00 25.75 189 LYS A C 1
ATOM 1374 O O . LYS A 1 213 ? 53.005 19.057 38.805 1.00 25.28 189 LYS A O 1
ATOM 1380 N N . ARG A 1 214 ? 52.062 17.944 40.498 1.00 26.20 190 ARG A N 1
ATOM 1381 C CA . ARG A 1 214 ? 51.671 19.150 41.226 1.00 25.58 190 ARG A CA 1
ATOM 1382 C C . ARG A 1 214 ? 51.672 18.879 42.721 1.00 25.59 190 ARG A C 1
ATOM 1383 O O . ARG A 1 214 ? 51.234 17.816 43.179 1.00 26.42 190 ARG A O 1
ATOM 1391 N N . ILE A 1 215 ? 52.211 19.813 43.481 1.00 24.89 191 ILE A N 1
ATOM 1392 C CA . ILE A 1 215 ? 52.078 19.744 44.924 1.00 24.88 191 ILE A CA 1
ATOM 1393 C C . ILE A 1 215 ? 51.395 21.030 45.402 1.00 23.89 191 ILE A C 1
ATOM 1394 O O . ILE A 1 215 ? 51.286 22.008 44.636 1.00 24.01 191 ILE A O 1
ATOM 1399 N N . SER A 1 216 ? 50.912 21.043 46.644 1.00 24.18 192 SER A N 1
ATOM 1400 C CA . SER A 1 216 ? 50.272 22.268 47.164 1.00 23.85 192 SER A CA 1
ATOM 1401 C C . SER A 1 216 ? 51.238 23.460 47.188 1.00 23.55 192 SER A C 1
ATOM 1402 O O . SER A 1 216 ? 52.453 23.280 47.215 1.00 23.12 192 SER A O 1
ATOM 1405 N N . LEU A 1 217 ? 50.678 24.669 47.177 1.00 23.72 193 LEU A N 1
ATOM 1406 C CA . LEU A 1 217 ? 51.493 25.874 47.330 1.00 23.87 193 LEU A CA 1
ATOM 1407 C C . LEU A 1 217 ? 52.356 25.773 48.602 1.00 24.14 193 LEU A C 1
ATOM 1408 O O . LEU A 1 217 ? 53.553 26.067 48.589 1.00 24.66 193 LEU A O 1
ATOM 1413 N N . ASP A 1 218 ? 51.742 25.369 49.703 1.00 24.97 194 ASP A N 1
ATOM 1414 C CA . ASP A 1 218 ? 52.500 25.214 50.941 1.00 26.63 194 ASP A CA 1
ATOM 1415 C C . ASP A 1 218 ? 53.668 24.224 50.797 1.00 26.32 194 ASP A C 1
ATOM 1416 O O . ASP A 1 218 ? 54.808 24.531 51.177 1.00 26.43 194 ASP A O 1
ATOM 1421 N N . ALA A 1 219 ? 53.394 23.047 50.237 1.00 25.25 195 ALA A N 1
ATOM 1422 C CA . ALA A 1 219 ? 54.458 22.106 49.939 1.00 24.84 195 ALA A CA 1
ATOM 1423 C C . ALA A 1 219 ? 55.555 22.720 49.039 1.00 25.46 195 ALA A C 1
ATOM 1424 O O . ALA A 1 219 ? 56.753 22.502 49.275 1.00 25.67 195 ALA A O 1
ATOM 1426 N N . ALA A 1 220 ? 55.149 23.459 48.008 1.00 23.77 196 ALA A N 1
ATOM 1427 C CA . ALA A 1 220 ? 56.123 24.033 47.089 1.00 25.25 196 ALA A CA 1
ATOM 1428 C C . ALA A 1 220 ? 57.023 24.999 47.845 1.00 25.61 196 ALA A C 1
ATOM 1429 O O . ALA A 1 220 ? 58.241 24.991 47.662 1.00 25.26 196 ALA A O 1
ATOM 1431 N N . MET A 1 221 ? 56.436 25.818 48.716 1.00 25.76 197 MET A N 1
ATOM 1432 C CA . MET A 1 221 ? 57.245 26.756 49.511 1.00 27.44 197 MET A CA 1
ATOM 1433 C C . MET A 1 221 ? 58.164 26.050 50.528 1.00 28.67 197 MET A C 1
ATOM 1434 O O . MET A 1 221 ? 59.297 26.491 50.772 1.00 29.78 197 MET A O 1
ATOM 1439 N N . ALA A 1 222 ? 57.714 24.929 51.085 1.00 28.61 198 ALA A N 1
ATOM 1440 C CA . ALA A 1 222 ? 58.525 24.177 52.054 1.00 28.44 198 ALA A CA 1
ATOM 1441 C C . ALA A 1 222 ? 59.598 23.309 51.403 1.00 28.55 198 ALA A C 1
ATOM 1442 O O . ALA A 1 222 ? 60.523 22.811 52.072 1.00 29.81 198 ALA A O 1
ATOM 1444 N N . SER A 1 223 ? 59.472 23.116 50.095 1.00 27.78 199 SER A N 1
ATOM 1445 C CA . SER A 1 223 ? 60.293 22.164 49.391 1.00 28.51 199 SER A CA 1
ATOM 1446 C C . SER A 1 223 ? 61.722 22.663 49.284 1.00 28.92 199 SER A C 1
ATOM 1447 O O . SER A 1 223 ? 62.636 21.875 49.107 1.00 30.93 199 SER A O 1
ATOM 1450 N N . GLY A 1 224 ? 61.905 23.975 49.360 1.00 29.17 200 GLY A N 1
ATOM 1451 C CA . GLY A 1 224 ? 63.221 24.553 49.153 1.00 29.98 200 GLY A CA 1
ATOM 1452 C C . GLY A 1 224 ? 63.498 24.864 47.684 1.00 30.05 200 GLY A C 1
ATOM 1453 O O . GLY A 1 224 ? 64.578 25.363 47.355 1.00 30.66 200 GLY A O 1
ATOM 1454 N N . HIS A 1 225 ? 62.543 24.559 46.802 1.00 28.65 201 HIS A N 1
ATOM 1455 C CA . HIS A 1 225 ? 62.721 24.843 45.352 1.00 28.60 201 HIS A CA 1
ATOM 1456 C C . HIS A 1 225 ? 62.384 26.267 44.957 1.00 27.83 201 HIS A C 1
ATOM 1457 O O . HIS A 1 225 ? 62.762 26.717 43.862 1.00 28.94 201 HIS A O 1
ATOM 1464 N N . VAL A 1 226 ? 61.644 26.968 45.812 1.00 26.94 202 VAL A N 1
ATOM 1465 C CA . VAL A 1 226 ? 61.237 28.340 45.533 1.00 26.04 202 VAL A CA 1
ATOM 1466 C C . VAL A 1 226 ? 62.049 29.357 46.355 1.00 26.57 202 VAL A C 1
ATOM 1467 O O . VAL A 1 226 ? 61.941 29.405 47.591 1.00 27.47 202 VAL A O 1
ATOM 1471 N N . LYS A 1 227 ? 62.907 30.111 45.680 1.00 25.61 203 LYS A N 1
ATOM 1472 C CA . LYS A 1 227 ? 63.780 31.076 46.345 1.00 24.99 203 LYS A CA 1
ATOM 1473 C C . LYS A 1 227 ? 63.317 32.469 45.951 1.00 25.43 203 LYS A C 1
ATOM 1474 O O . LYS A 1 227 ? 63.221 32.756 44.728 1.00 24.82 203 LYS A O 1
ATOM 1476 N N . ALA A 1 228 ? 63.080 33.327 46.954 1.00 25.58 204 ALA A N 1
ATOM 1477 C CA . ALA A 1 228 ? 62.681 34.728 46.722 1.00 24.59 204 ALA A CA 1
ATOM 1478 C C . ALA A 1 228 ? 63.900 35.652 46.807 1.00 24.94 204 ALA A C 1
ATOM 1479 O O . ALA A 1 228 ? 64.691 35.567 47.772 1.00 25.96 204 ALA A O 1
ATOM 1481 N N . VAL A 1 229 ? 64.081 36.499 45.791 1.00 23.69 205 VAL A N 1
ATOM 1482 C CA . VAL A 1 229 ? 65.193 37.482 45.769 1.00 24.11 205 VAL A CA 1
ATOM 1483 C C . VAL A 1 229 ? 64.708 38.859 45.310 1.00 23.37 205 VAL A C 1
ATOM 1484 O O . VAL A 1 229 ? 63.589 38.991 44.838 1.00 22.88 205 VAL A O 1
ATOM 1488 N N . ASP A 1 230 ? 65.548 39.880 45.467 1.00 23.65 206 ASP A N 1
ATOM 1489 C CA . ASP A 1 230 ? 65.267 41.177 44.837 1.00 23.31 206 ASP A CA 1
ATOM 1490 C C . ASP A 1 230 ? 65.912 41.247 43.457 1.00 22.94 206 ASP A C 1
ATOM 1491 O O . ASP A 1 230 ? 67.145 41.371 43.328 1.00 23.50 206 ASP A O 1
ATOM 1496 N N . LEU A 1 231 ? 65.081 41.136 42.429 1.00 22.13 207 LEU A N 1
ATOM 1497 C CA . LEU A 1 231 ? 65.554 41.254 41.061 1.00 23.45 207 LEU A CA 1
ATOM 1498 C C . LEU A 1 231 ? 65.698 42.730 40.664 1.00 23.41 207 LEU A C 1
ATOM 1499 O O . LEU A 1 231 ? 66.409 43.065 39.695 1.00 24.61 207 LEU A O 1
ATOM 1504 N N . VAL A 1 232 ? 65.014 43.610 41.390 1.00 23.21 208 VAL A N 1
ATOM 1505 C CA . VAL A 1 232 ? 65.011 45.031 41.057 1.00 22.04 208 VAL A CA 1
ATOM 1506 C C . VAL A 1 232 ? 66.404 45.659 41.160 1.00 22.58 208 VAL A C 1
ATOM 1507 O O . VAL A 1 232 ? 66.861 46.288 40.230 1.00 21.19 208 VAL A O 1
ATOM 1511 N N . GLN A 1 233 ? 67.074 45.479 42.297 1.00 23.58 209 GLN A N 1
ATOM 1512 C CA . GLN A 1 233 ? 68.321 46.198 42.563 1.00 25.01 209 GLN A CA 1
ATOM 1513 C C . GLN A 1 233 ? 69.403 45.896 41.532 1.00 24.67 209 GLN A C 1
ATOM 1514 O O . GLN A 1 233 ? 70.027 46.822 41.008 1.00 24.54 209 GLN A O 1
ATOM 1520 N N . PRO A 1 234 ? 69.620 44.614 41.214 1.00 24.95 210 PRO A N 1
ATOM 1521 C CA . PRO A 1 234 ? 70.672 44.329 40.229 1.00 25.09 210 PRO A CA 1
ATOM 1522 C C . PRO A 1 234 ? 70.350 44.909 38.847 1.00 23.75 210 PRO A C 1
ATOM 1523 O O . PRO A 1 234 ? 71.247 45.383 38.159 1.00 23.60 210 PRO A O 1
ATOM 1527 N N . PHE A 1 235 ? 69.075 44.863 38.442 1.00 21.26 211 PHE A N 1
ATOM 1528 C CA . PHE A 1 235 ? 68.674 45.456 37.175 1.00 20.83 211 PHE A CA 1
ATOM 1529 C C . PHE A 1 235 ? 68.932 46.962 37.185 1.00 20.87 211 PHE A C 1
ATOM 1530 O O . PHE A 1 235 ? 69.600 47.488 36.287 1.00 21.80 211 PHE A O 1
ATOM 1538 N N . VAL A 1 236 ? 68.449 47.643 38.235 1.00 20.85 212 VAL A N 1
ATOM 1539 C CA . VAL A 1 236 ? 68.593 49.104 38.336 1.00 20.73 212 VAL A CA 1
ATOM 1540 C C . VAL A 1 236 ? 70.054 49.527 38.373 1.00 21.64 212 VAL A C 1
ATOM 1541 O O . VAL A 1 236 ? 70.446 50.446 37.651 1.00 20.64 212 VAL A O 1
ATOM 1545 N N . GLU A 1 237 ? 70.878 48.843 39.162 1.00 22.15 213 GLU A N 1
ATOM 1546 C CA . GLU A 1 237 ? 72.302 49.192 39.197 1.00 23.99 213 GLU A CA 1
ATOM 1547 C C . GLU A 1 237 ? 72.996 48.925 37.874 1.00 23.61 213 GLU A C 1
ATOM 1548 O O . GLU A 1 237 ? 73.940 49.643 37.488 1.00 24.28 213 GLU A O 1
ATOM 1554 N N . GLY A 1 238 ? 72.568 47.866 37.205 1.00 22.41 214 GLY A N 1
ATOM 1555 C CA . GLY A 1 238 ? 73.081 47.495 35.902 1.00 23.18 214 GLY A CA 1
ATOM 1556 C C . GLY A 1 238 ? 72.836 48.516 34.790 1.00 21.52 214 GLY A C 1
ATOM 1557 O O . GLY A 1 238 ? 73.570 48.559 33.810 1.00 22.41 214 GLY A O 1
ATOM 1558 N N . LEU A 1 239 ? 71.820 49.353 34.930 1.00 20.65 215 LEU A N 1
ATOM 1559 C CA . LEU A 1 239 ? 71.488 50.285 33.838 1.00 20.33 215 LEU A CA 1
ATOM 1560 C C . LEU A 1 239 ? 72.644 51.215 33.455 1.00 20.32 215 LEU A C 1
ATOM 1561 O O . LEU A 1 239 ? 72.732 51.679 32.313 1.00 20.40 215 LEU A O 1
ATOM 1566 N N . ALA A 1 240 ? 73.521 51.485 34.409 1.00 21.10 216 ALA A N 1
ATOM 1567 C CA . ALA A 1 240 ? 74.668 52.357 34.166 1.00 21.56 216 ALA A CA 1
ATOM 1568 C C . ALA A 1 240 ? 75.640 51.749 33.117 1.00 21.84 216 ALA A C 1
ATOM 1569 O O . ALA A 1 240 ? 76.475 52.470 32.526 1.00 22.54 216 ALA A O 1
ATOM 1571 N N . ASP A 1 241 ? 75.513 50.435 32.894 1.00 21.64 217 ASP A N 1
ATOM 1572 C CA A ASP A 1 241 ? 76.343 49.783 31.882 0.50 22.24 217 ASP A CA 1
ATOM 1573 C CA B ASP A 1 241 ? 76.292 49.679 31.902 0.50 21.73 217 ASP A CA 1
ATOM 1574 C C . ASP A 1 241 ? 75.694 49.691 30.493 1.00 21.24 217 ASP A C 1
ATOM 1575 O O . ASP A 1 241 ? 76.260 49.082 29.577 1.00 20.45 217 ASP A O 1
ATOM 1584 N N . ILE A 1 242 ? 74.535 50.330 30.327 1.00 19.83 218 ILE A N 1
ATOM 1585 C CA . ILE A 1 242 ? 73.848 50.367 29.023 1.00 20.04 218 ILE A CA 1
ATOM 1586 C C . ILE A 1 242 ? 73.363 51.778 28.617 1.00 20.06 218 ILE A C 1
ATOM 1587 O O . ILE A 1 242 ? 73.388 52.140 27.441 1.00 20.19 218 ILE A O 1
ATOM 1592 N N . VAL A 1 243 ? 72.906 52.563 29.596 1.00 20.43 219 VAL A N 1
ATOM 1593 C CA . VAL A 1 243 ? 72.530 53.943 29.337 1.00 21.23 219 VAL A CA 1
ATOM 1594 C C . VAL A 1 243 ? 73.451 54.872 30.152 1.00 20.75 219 VAL A C 1
ATOM 1595 O O . VAL A 1 243 ? 73.952 54.496 31.239 1.00 21.34 219 VAL A O 1
ATOM 1599 N N . ASP A 1 244 ? 73.652 56.077 29.633 1.00 19.86 220 ASP A N 1
ATOM 1600 C CA . ASP A 1 244 ? 74.607 57.017 30.222 1.00 20.95 220 ASP A CA 1
ATOM 1601 C C . ASP A 1 244 ? 73.896 57.737 31.371 1.00 21.14 220 ASP A C 1
ATOM 1602 O O . ASP A 1 244 ? 73.423 58.885 31.241 1.00 21.88 220 ASP A O 1
ATOM 1607 N N . MET A 1 245 ? 73.815 57.070 32.513 1.00 21.70 221 MET A N 1
ATOM 1608 C CA . MET A 1 245 ? 73.048 57.628 33.634 1.00 22.72 221 MET A CA 1
ATOM 1609 C C . MET A 1 245 ? 73.731 58.851 34.195 1.00 23.15 221 MET A C 1
ATOM 1610 O O . MET A 1 245 ? 73.046 59.746 34.682 1.00 22.87 221 MET A O 1
ATOM 1615 N N . ALA A 1 246 ? 75.066 58.904 34.132 1.00 23.49 222 ALA A N 1
ATOM 1616 C CA . ALA A 1 246 ? 75.792 60.086 34.637 1.00 23.75 222 ALA A CA 1
ATOM 1617 C C . ALA A 1 246 ? 75.401 61.342 33.832 1.00 23.84 222 ALA A C 1
ATOM 1618 O O . ALA A 1 246 ? 75.197 62.419 34.419 1.00 23.61 222 ALA A O 1
ATOM 1620 N N . ALA A 1 247 ? 75.284 61.203 32.512 1.00 22.59 223 ALA A N 1
ATOM 1621 C CA . ALA A 1 247 ? 74.928 62.355 31.662 1.00 22.79 223 ALA A CA 1
ATOM 1622 C C . ALA A 1 247 ? 73.496 62.804 32.018 1.00 22.96 223 ALA A C 1
ATOM 1623 O O . ALA A 1 247 ? 73.212 64.000 32.091 1.00 23.06 223 ALA A O 1
ATOM 1625 N N . ILE A 1 248 ? 72.602 61.838 32.236 1.00 22.02 224 ILE A N 1
ATOM 1626 C CA . ILE A 1 248 ? 71.199 62.167 32.523 1.00 22.25 224 ILE A CA 1
ATOM 1627 C C . ILE A 1 248 ? 71.179 62.940 33.860 1.00 24.15 224 ILE A C 1
ATOM 1628 O O . ILE A 1 248 ? 70.551 64.008 33.982 1.00 23.47 224 ILE A O 1
ATOM 1633 N N . GLN A 1 249 ? 71.888 62.403 34.849 1.00 24.83 225 GLN A N 1
ATOM 1634 C CA . GLN A 1 249 ? 71.965 63.057 36.172 1.00 27.72 225 GLN A CA 1
ATOM 1635 C C . GLN A 1 249 ? 72.456 64.494 36.011 1.00 27.95 225 GLN A C 1
ATOM 1636 O O . GLN A 1 249 ? 71.851 65.437 36.527 1.00 28.97 225 GLN A O 1
ATOM 1642 N N . LYS A 1 250 ? 73.554 64.646 35.282 1.00 27.86 226 LYS A N 1
ATOM 1643 C CA . LYS A 1 250 ? 74.203 65.952 35.126 1.00 29.15 226 LYS A CA 1
ATOM 1644 C C . LYS A 1 250 ? 73.288 66.972 34.445 1.00 29.15 226 LYS A C 1
ATOM 1645 O O . LYS A 1 250 ? 73.312 68.153 34.807 1.00 29.71 226 LYS A O 1
ATOM 1651 N N . ALA A 1 251 ? 72.436 66.509 33.524 1.00 27.76 227 ALA A N 1
ATOM 1652 C CA . ALA A 1 251 ? 71.564 67.409 32.769 1.00 27.90 227 ALA A CA 1
ATOM 1653 C C . ALA A 1 251 ? 70.469 68.057 33.634 1.00 28.13 227 ALA A C 1
ATOM 1654 O O . ALA A 1 251 ? 70.026 69.167 33.326 1.00 28.26 227 ALA A O 1
ATOM 1656 N N . GLY A 1 252 ? 70.047 67.356 34.686 1.00 28.18 228 GLY A N 1
ATOM 1657 C CA . GLY A 1 252 ? 69.021 67.850 35.605 1.00 28.96 228 GLY A CA 1
ATOM 1658 C C . GLY A 1 252 ? 67.691 68.132 34.919 1.00 28.61 228 GLY A C 1
ATOM 1659 O O . GLY A 1 252 ? 67.015 69.109 35.251 1.00 29.36 228 GLY A O 1
ATOM 1660 N N . LEU A 1 253 ? 67.323 67.282 33.963 1.00 26.46 229 LEU A N 1
ATOM 1661 C CA . LEU A 1 253 ? 66.018 67.368 33.293 1.00 26.59 229 LEU A CA 1
ATOM 1662 C C . LEU A 1 253 ? 64.863 67.123 34.264 1.00 25.61 229 LEU A C 1
ATOM 1663 O O . LEU A 1 253 ? 65.021 66.430 35.264 1.00 26.05 229 LEU A O 1
ATOM 1668 N N . THR A 1 254 ? 63.694 67.693 33.960 1.00 24.93 230 THR A N 1
ATOM 1669 C CA . THR A 1 254 ? 62.491 67.431 34.752 1.00 24.25 230 THR A CA 1
ATOM 1670 C C . THR A 1 254 ? 61.744 66.322 33.995 1.00 23.54 230 THR A C 1
ATOM 1671 O O . THR A 1 254 ? 61.200 66.571 32.926 1.00 23.41 230 THR A O 1
ATOM 1675 N N . LEU A 1 255 ? 61.783 65.114 34.530 1.00 21.42 231 LEU A N 1
ATOM 1676 C CA . LEU A 1 255 ? 61.243 63.916 33.870 1.00 21.41 231 LEU A CA 1
ATOM 1677 C C . LEU A 1 255 ? 59.969 63.418 34.540 1.00 21.55 231 LEU A C 1
ATOM 1678 O O . LEU A 1 255 ? 59.849 63.471 35.766 1.00 22.21 231 LEU A O 1
ATOM 1683 N N . GLY A 1 256 ? 59.051 62.873 33.747 1.00 20.58 232 GLY A N 1
ATOM 1684 C CA . GLY A 1 256 ? 57.832 62.306 34.321 1.00 20.88 232 GLY A CA 1
ATOM 1685 C C . GLY A 1 256 ? 57.650 60.886 33.789 1.00 20.65 232 GLY A C 1
ATOM 1686 O O . GLY A 1 256 ? 58.171 60.538 32.725 1.00 21.70 232 GLY A O 1
ATOM 1687 N N . VAL A 1 257 ? 56.896 60.072 34.522 1.00 20.76 233 VAL A N 1
ATOM 1688 C CA . VAL A 1 257 ? 56.587 58.715 34.058 1.00 20.97 233 VAL A CA 1
ATOM 1689 C C . VAL A 1 257 ? 55.185 58.366 34.488 1.00 20.87 233 VAL A C 1
ATOM 1690 O O . VAL A 1 257 ? 54.794 58.638 35.623 1.00 21.62 233 VAL A O 1
ATOM 1694 N N . ASP A 1 258 ? 54.401 57.812 33.563 1.00 20.53 234 ASP A N 1
ATOM 1695 C CA . ASP A 1 258 ? 53.169 57.148 33.921 1.00 20.54 234 ASP A CA 1
ATOM 1696 C C . ASP A 1 258 ? 53.477 55.640 33.892 1.00 20.28 234 ASP A C 1
ATOM 1697 O O . ASP A 1 258 ? 53.647 55.057 32.827 1.00 19.98 234 ASP A O 1
ATOM 1702 N N . PRO A 1 259 ? 53.563 55.016 35.073 1.00 20.85 235 PRO A N 1
ATOM 1703 C CA . PRO A 1 259 ? 53.903 53.573 35.110 1.00 20.51 235 PRO A CA 1
ATOM 1704 C C . PRO A 1 259 ? 52.774 52.693 34.578 1.00 19.77 235 PRO A C 1
ATOM 1705 O O . PRO A 1 259 ? 52.969 51.473 34.429 1.00 19.10 235 PRO A O 1
ATOM 1709 N N . LEU A 1 260 ? 51.607 53.301 34.327 1.00 19.10 236 LEU A N 1
ATOM 1710 C CA . LEU A 1 260 ? 50.398 52.616 33.794 1.00 18.84 236 LEU A CA 1
ATOM 1711 C C . LEU A 1 260 ? 50.042 51.346 34.581 1.00 18.57 236 LEU A C 1
ATOM 1712 O O . LEU A 1 260 ? 49.615 50.342 33.982 1.00 19.30 236 LEU A O 1
ATOM 1717 N N . GLY A 1 261 ? 50.258 51.410 35.903 1.00 19.28 237 GLY A N 1
ATOM 1718 C CA . GLY A 1 261 ? 49.916 50.334 36.862 1.00 19.38 237 GLY A CA 1
ATOM 1719 C C . GLY A 1 261 ? 50.603 49.017 36.477 1.00 19.40 237 GLY A C 1
ATOM 1720 O O . GLY A 1 261 ? 50.100 47.933 36.774 1.00 19.91 237 GLY A O 1
ATOM 1721 N N . GLY A 1 262 ? 51.753 49.111 35.806 1.00 18.41 238 GLY A N 1
ATOM 1722 C CA . GLY A 1 262 ? 52.426 47.913 35.319 1.00 17.94 238 GLY A CA 1
ATOM 1723 C C . GLY A 1 262 ? 53.539 47.340 36.201 1.00 17.93 238 GLY A C 1
ATOM 1724 O O . GLY A 1 262 ? 53.833 47.832 37.325 1.00 18.00 238 GLY A O 1
ATOM 1725 N N . SER A 1 263 ? 54.224 46.343 35.649 1.00 18.05 239 SER A N 1
ATOM 1726 C CA . SER A 1 263 ? 55.135 45.508 36.431 1.00 17.62 239 SER A CA 1
ATOM 1727 C C . SER A 1 263 ? 56.432 46.216 36.873 1.00 17.97 239 SER A C 1
ATOM 1728 O O . SER A 1 263 ? 57.113 45.744 37.758 1.00 18.93 239 SER A O 1
ATOM 1731 N N . GLY A 1 264 ? 56.776 47.304 36.185 1.00 18.05 240 GLY A N 1
ATOM 1732 C CA . GLY A 1 264 ? 57.977 48.079 36.469 1.00 19.23 240 GLY A CA 1
ATOM 1733 C C . GLY A 1 264 ? 57.773 49.328 37.326 1.00 19.62 240 GLY A C 1
ATOM 1734 O O . GLY A 1 264 ? 58.649 50.170 37.405 1.00 19.49 240 GLY A O 1
ATOM 1735 N N . ILE A 1 265 ? 56.621 49.469 37.981 1.00 19.28 241 ILE A N 1
ATOM 1736 C CA . ILE A 1 265 ? 56.381 50.664 38.764 1.00 20.25 241 ILE A CA 1
ATOM 1737 C C . ILE A 1 265 ? 57.482 50.850 39.841 1.00 20.07 241 ILE A C 1
ATOM 1738 O O . ILE A 1 265 ? 58.009 51.962 40.002 1.00 20.51 241 ILE A O 1
ATOM 1743 N N . GLU A 1 266 ? 57.866 49.762 40.543 1.00 19.96 242 GLU A N 1
ATOM 1744 C CA . GLU A 1 266 ? 58.909 49.846 41.585 1.00 21.38 242 GLU A CA 1
ATOM 1745 C C . GLU A 1 266 ? 60.289 50.082 40.957 1.00 20.43 242 GLU A C 1
ATOM 1746 O O . GLU A 1 266 ? 61.174 50.664 41.563 1.00 21.15 242 GLU A O 1
ATOM 1752 N N . TYR A 1 267 ? 60.452 49.618 39.719 1.00 19.33 243 TYR A N 1
ATOM 1753 C CA . TYR A 1 267 ? 61.692 49.910 38.967 1.00 19.28 243 TYR A CA 1
ATOM 1754 C C . TYR A 1 267 ? 61.852 51.421 38.743 1.00 18.48 243 TYR A C 1
ATOM 1755 O O . TYR A 1 267 ? 62.900 51.977 39.016 1.00 19.11 243 TYR A O 1
ATOM 1764 N N . TRP A 1 268 ? 60.799 52.096 38.260 1.00 19.22 244 TRP A N 1
ATOM 1765 C CA . TRP A 1 268 ? 60.930 53.559 38.064 1.00 19.37 244 TRP A CA 1
ATOM 1766 C C . TRP A 1 268 ? 61.258 54.269 39.378 1.00 19.70 244 TRP A C 1
ATOM 1767 O O . TRP A 1 268 ? 62.080 55.188 39.416 1.00 19.60 244 TRP A O 1
ATOM 1778 N N . LYS A 1 269 ? 60.607 53.858 40.464 1.00 20.64 245 LYS A N 1
ATOM 1779 C CA . LYS A 1 269 ? 60.884 54.465 41.758 1.00 20.48 245 LYS A CA 1
ATOM 1780 C C . LYS A 1 269 ? 62.348 54.288 42.157 1.00 20.67 245 LYS A C 1
ATOM 1781 O O . LYS A 1 269 ? 63.007 55.244 42.590 1.00 22.52 245 LYS A O 1
ATOM 1787 N N . ARG A 1 270 ? 62.851 53.067 42.001 1.00 20.51 246 ARG A N 1
ATOM 1788 C CA . ARG A 1 270 ? 64.228 52.722 42.361 1.00 21.92 246 ARG A CA 1
ATOM 1789 C C . ARG A 1 270 ? 65.236 53.441 41.461 1.00 21.57 246 ARG A C 1
ATOM 1790 O O . ARG A 1 270 ? 66.316 53.847 41.918 1.00 22.33 246 ARG A O 1
ATOM 1798 N N . ILE A 1 271 ? 64.899 53.584 40.185 1.00 20.29 247 ILE A N 1
ATOM 1799 C CA . ILE A 1 271 ? 65.750 54.327 39.236 1.00 21.21 247 ILE A CA 1
ATOM 1800 C C . ILE A 1 271 ? 65.884 55.785 39.682 1.00 21.36 247 ILE A C 1
ATOM 1801 O O . ILE A 1 271 ? 66.996 56.311 39.788 1.00 22.34 247 ILE A O 1
ATOM 1806 N N . ALA A 1 272 ? 64.746 56.412 39.957 1.00 20.86 248 ALA A N 1
ATOM 1807 C CA . ALA A 1 272 ? 64.749 57.811 40.442 1.00 21.83 248 ALA A CA 1
ATOM 1808 C C . ALA A 1 272 ? 65.645 57.974 41.674 1.00 22.91 248 ALA A C 1
ATOM 1809 O O . ALA A 1 272 ? 66.411 58.951 41.800 1.00 24.54 248 ALA A O 1
ATOM 1811 N N . GLU A 1 273 ? 65.541 57.022 42.593 1.00 22.65 249 GLU A N 1
ATOM 1812 C CA . GLU A 1 273 ? 66.224 57.179 43.871 1.00 24.69 249 GLU A CA 1
ATOM 1813 C C . GLU A 1 273 ? 67.710 56.857 43.741 1.00 24.52 249 GLU A C 1
ATOM 1814 O O . GLU A 1 273 ? 68.571 57.631 44.192 1.00 24.40 249 GLU A O 1
ATOM 1820 N N . HIS A 1 274 ? 67.994 55.682 43.167 1.00 24.96 250 HIS A N 1
ATOM 1821 C CA . HIS A 1 274 ? 69.396 55.264 42.990 1.00 24.89 250 HIS A CA 1
ATOM 1822 C C . HIS A 1 274 ? 70.215 56.297 42.199 1.00 25.33 250 HIS A C 1
ATOM 1823 O O . HIS A 1 274 ? 71.363 56.609 42.567 1.00 24.97 250 HIS A O 1
ATOM 1830 N N . TYR A 1 275 ? 69.654 56.815 41.108 1.00 24.57 251 TYR A N 1
ATOM 1831 C CA . TYR A 1 275 ? 70.408 57.722 40.236 1.00 25.57 251 TYR A CA 1
ATOM 1832 C C . TYR A 1 275 ? 70.162 59.199 40.552 1.00 26.52 251 TYR A C 1
ATOM 1833 O O . TYR A 1 275 ? 70.701 60.090 39.876 1.00 28.04 251 TYR A O 1
ATOM 1842 N N . LYS A 1 276 ? 69.361 59.435 41.589 1.00 27.51 252 LYS A N 1
ATOM 1843 C CA . LYS A 1 276 ? 69.110 60.772 42.104 1.00 27.84 252 LYS A CA 1
ATOM 1844 C C . LYS A 1 276 ? 68.562 61.678 41.001 1.00 27.99 252 LYS A C 1
ATOM 1845 O O . LYS A 1 276 ? 69.031 62.804 40.812 1.00 28.24 252 LYS A O 1
ATOM 1851 N N . LEU A 1 277 ? 67.562 61.165 40.282 1.00 26.22 253 LEU A N 1
ATOM 1852 C CA . LEU A 1 277 ? 66.924 61.898 39.171 1.00 26.20 253 LEU A CA 1
ATOM 1853 C C . LEU A 1 277 ? 65.703 62.696 39.578 1.00 25.58 253 LEU A C 1
ATOM 1854 O O . LEU A 1 277 ? 64.977 62.306 40.484 1.00 25.45 253 LEU A O 1
ATOM 1859 N N . ASN A 1 278 ? 65.451 63.781 38.859 1.00 25.02 254 ASN A N 1
ATOM 1860 C CA . ASN A 1 278 ? 64.223 64.548 39.042 1.00 25.99 254 ASN A CA 1
ATOM 1861 C C . ASN A 1 278 ? 63.180 63.861 38.162 1.00 25.36 254 ASN A C 1
ATOM 1862 O O . ASN A 1 278 ? 62.862 64.295 37.035 1.00 25.17 254 ASN A O 1
ATOM 1867 N N . LEU A 1 279 ? 62.725 62.720 38.664 1.00 25.06 255 LEU A N 1
ATOM 1868 C CA A LEU A 1 279 ? 61.806 61.872 37.927 0.50 25.09 255 LEU A CA 1
ATOM 1869 C CA B LEU A 1 279 ? 61.817 61.863 37.930 0.50 25.39 255 LEU A CA 1
ATOM 1870 C C . LEU A 1 279 ? 60.597 61.579 38.795 1.00 25.52 255 LEU A C 1
ATOM 1871 O O . LEU A 1 279 ? 60.719 60.947 39.860 1.00 26.64 255 LEU A O 1
ATOM 1880 N N . THR A 1 280 ? 59.441 62.053 38.343 1.00 25.01 256 THR A N 1
ATOM 1881 C CA . THR A 1 280 ? 58.198 61.971 39.080 1.00 25.69 256 THR A CA 1
ATOM 1882 C C . THR A 1 280 ? 57.221 60.969 38.458 1.00 24.12 256 THR A C 1
ATOM 1883 O O . THR A 1 280 ? 56.946 60.999 37.251 1.00 22.73 256 THR A O 1
ATOM 1887 N N . LEU A 1 281 ? 56.692 60.069 39.289 1.00 23.25 257 LEU A N 1
ATOM 1888 C CA . LEU A 1 281 ? 55.546 59.251 38.851 1.00 23.02 257 LEU A CA 1
ATOM 1889 C C . LEU A 1 281 ? 54.254 60.065 38.903 1.00 23.09 257 LEU A C 1
ATOM 1890 O O . LEU A 1 281 ? 53.885 60.610 39.981 1.00 23.32 257 LEU A O 1
ATOM 1895 N N . VAL A 1 282 ? 53.553 60.131 37.773 1.00 22.79 258 VAL A N 1
ATOM 1896 C CA . VAL A 1 282 ? 52.339 60.961 37.676 1.00 24.59 258 VAL A CA 1
ATOM 1897 C C . VAL A 1 282 ? 51.182 60.280 38.373 1.00 25.51 258 VAL A C 1
ATOM 1898 O O . VAL A 1 282 ? 50.226 60.931 38.780 1.00 26.53 258 VAL A O 1
ATOM 1902 N N . ASN A 1 283 ? 51.299 58.968 38.527 1.00 25.15 259 ASN A N 1
ATOM 1903 C CA . ASN A 1 283 ? 50.503 58.286 39.521 1.00 27.29 259 ASN A CA 1
ATOM 1904 C C . ASN A 1 283 ? 51.203 56.997 39.919 1.00 25.93 259 ASN A C 1
ATOM 1905 O O . ASN A 1 283 ? 52.092 56.509 39.226 1.00 25.96 259 ASN A O 1
ATOM 1910 N N . ASP A 1 284 ? 50.803 56.447 41.051 1.00 24.86 260 ASP A N 1
ATOM 1911 C CA . ASP A 1 284 ? 51.459 55.258 41.545 1.00 25.44 260 ASP A CA 1
ATOM 1912 C C . ASP A 1 284 ? 50.443 54.146 41.792 1.00 23.47 260 ASP A C 1
ATOM 1913 O O . ASP A 1 284 ? 50.686 53.242 42.597 1.00 24.11 260 ASP A O 1
ATOM 1918 N N . GLN A 1 285 ? 49.328 54.222 41.076 1.00 23.11 261 GLN A N 1
ATOM 1919 C CA . GLN A 1 285 ? 48.240 53.248 41.208 1.00 22.73 261 GLN A CA 1
ATOM 1920 C C . GLN A 1 285 ? 48.649 51.857 40.743 1.00 22.08 261 GLN A C 1
ATOM 1921 O O . GLN A 1 285 ? 49.225 51.692 39.649 1.00 21.36 261 GLN A O 1
ATOM 1927 N N . VAL A 1 286 ? 48.321 50.845 41.551 1.00 20.35 262 VAL A N 1
ATOM 1928 C CA . VAL A 1 286 ? 48.328 49.466 41.075 1.00 19.78 262 VAL A CA 1
ATOM 1929 C C . VAL A 1 286 ? 46.929 48.970 41.394 1.00 19.28 262 VAL A C 1
ATOM 1930 O O . VAL A 1 286 ? 46.501 49.032 42.548 1.00 18.74 262 VAL A O 1
ATOM 1934 N N . ASP A 1 287 ? 46.209 48.554 40.355 1.00 17.90 263 ASP A N 1
ATOM 1935 C CA . ASP A 1 287 ? 44.787 48.280 40.501 1.00 17.11 263 ASP A CA 1
ATOM 1936 C C . ASP A 1 287 ? 44.460 47.242 39.445 1.00 17.36 263 ASP A C 1
ATOM 1937 O O . ASP A 1 287 ? 44.639 47.489 38.254 1.00 16.74 263 ASP A O 1
ATOM 1942 N N . GLN A 1 288 ? 43.972 46.080 39.881 1.00 16.58 264 GLN A N 1
ATOM 1943 C CA . GLN A 1 288 ? 43.695 44.987 38.951 1.00 17.01 264 GLN A CA 1
ATOM 1944 C C . GLN A 1 288 ? 42.486 45.266 38.035 1.00 17.29 264 GLN A C 1
ATOM 1945 O O . GLN A 1 288 ? 42.254 44.537 37.089 1.00 18.31 264 GLN A O 1
ATOM 1951 N N . THR A 1 289 ? 41.719 46.315 38.330 1.00 17.22 265 THR A N 1
ATOM 1952 C CA . THR A 1 289 ? 40.699 46.816 37.388 1.00 17.37 265 THR A CA 1
ATOM 1953 C C . THR A 1 289 ? 41.278 47.853 36.422 1.00 18.26 265 THR A C 1
ATOM 1954 O O . THR A 1 289 ? 40.610 48.247 35.467 1.00 18.25 265 THR A O 1
ATOM 1958 N N . PHE A 1 290 ? 42.465 48.358 36.741 1.00 17.41 266 PHE A N 1
ATOM 1959 C CA . PHE A 1 290 ? 43.056 49.431 35.909 1.00 18.39 266 PHE A CA 1
ATOM 1960 C C . PHE A 1 290 ? 42.108 50.631 35.696 1.00 18.85 266 PHE A C 1
ATOM 1961 O O . PHE A 1 290 ? 42.102 51.281 34.652 1.00 19.77 266 PHE A O 1
ATOM 1969 N N . ARG A 1 291 ? 41.330 50.948 36.727 1.00 19.63 267 ARG A N 1
ATOM 1970 C CA . ARG A 1 291 ? 40.262 51.921 36.596 1.00 20.35 267 ARG A CA 1
ATOM 1971 C C . ARG A 1 291 ? 40.830 53.339 36.350 1.00 19.82 267 ARG A C 1
ATOM 1972 O O . ARG A 1 291 ? 40.120 54.212 35.873 1.00 21.72 267 ARG A O 1
ATOM 1980 N N . PHE A 1 292 ? 42.105 53.554 36.699 1.00 20.71 268 PHE A N 1
ATOM 1981 C CA . PHE A 1 292 ? 42.765 54.847 36.499 1.00 21.89 268 PHE A CA 1
ATOM 1982 C C . PHE A 1 292 ? 43.016 55.178 35.000 1.00 21.66 268 PHE A C 1
ATOM 1983 O O . PHE A 1 292 ? 43.319 56.327 34.663 1.00 22.46 268 PHE A O 1
ATOM 1991 N N . MET A 1 293 ? 42.899 54.174 34.128 1.00 20.65 269 MET A N 1
ATOM 1992 C CA . MET A 1 293 ? 43.169 54.347 32.690 1.00 21.41 269 MET A CA 1
ATOM 1993 C C . MET A 1 293 ? 42.113 55.204 31.991 1.00 21.86 269 MET A C 1
ATOM 1994 O O . MET A 1 293 ? 40.921 55.202 32.338 1.00 22.28 269 MET A O 1
ATOM 1999 N N . HIS A 1 294 ? 42.600 55.908 30.983 1.00 21.60 270 HIS A N 1
ATOM 2000 C CA . HIS A 1 294 ? 41.766 56.480 29.951 1.00 22.18 270 HIS A CA 1
ATOM 2001 C C . HIS A 1 294 ? 41.517 55.373 28.921 1.00 21.97 270 HIS A C 1
ATOM 2002 O O . HIS A 1 294 ? 42.413 54.535 28.635 1.00 21.54 270 HIS A O 1
ATOM 2009 N N . LEU A 1 295 ? 40.302 55.330 28.391 1.00 22.44 271 LEU A N 1
ATOM 2010 C CA . LEU A 1 295 ? 39.905 54.272 27.447 1.00 23.28 271 LEU A CA 1
ATOM 2011 C C . LEU A 1 295 ? 40.663 54.367 26.131 1.00 23.23 271 LEU A C 1
ATOM 2012 O O . LEU A 1 295 ? 40.995 55.456 25.674 1.00 23.42 271 LEU A O 1
ATOM 2017 N N . ASP A 1 296 ? 40.972 53.217 25.540 1.00 22.90 272 ASP A N 1
ATOM 2018 C CA . ASP A 1 296 ? 41.703 53.212 24.283 1.00 23.24 272 ASP A CA 1
ATOM 2019 C C . ASP A 1 296 ? 40.791 53.621 23.092 1.00 24.21 272 ASP A C 1
ATOM 2020 O O . ASP A 1 296 ? 39.599 53.881 23.266 1.00 25.44 272 ASP A O 1
ATOM 2025 N N . LYS A 1 297 ? 41.380 53.681 21.896 1.00 25.34 273 LYS A N 1
ATOM 2026 C CA . LYS A 1 297 ? 40.641 54.089 20.681 1.00 26.52 273 LYS A CA 1
ATOM 2027 C C . LYS A 1 297 ? 39.310 53.354 20.464 1.00 26.72 273 LYS A C 1
ATOM 2028 O O . LYS A 1 297 ? 38.371 53.909 19.884 1.00 28.62 273 LYS A O 1
ATOM 2030 N N . ASP A 1 298 ? 39.222 52.113 20.954 1.00 26.71 274 ASP A N 1
ATOM 2031 C CA . ASP A 1 298 ? 38.046 51.254 20.750 1.00 27.63 274 ASP A CA 1
ATOM 2032 C C . ASP A 1 298 ? 37.203 51.132 22.025 1.00 27.46 274 ASP A C 1
ATOM 2033 O O . ASP A 1 298 ? 36.270 50.328 22.104 1.00 27.71 274 ASP A O 1
ATOM 2038 N N . GLY A 1 299 ? 37.521 51.956 23.027 1.00 27.42 275 GLY A N 1
ATOM 2039 C CA . GLY A 1 299 ? 36.741 51.983 24.271 1.00 26.87 275 GLY A CA 1
ATOM 2040 C C . GLY A 1 299 ? 37.143 50.926 25.303 1.00 26.41 275 GLY A C 1
ATOM 2041 O O . GLY A 1 299 ? 36.581 50.855 26.386 1.00 26.55 275 GLY A O 1
ATOM 2042 N N . ALA A 1 300 ? 38.103 50.082 24.960 1.00 25.23 276 ALA A N 1
ATOM 2043 C CA . ALA A 1 300 ? 38.572 49.098 25.925 1.00 24.01 276 ALA A CA 1
ATOM 2044 C C . ALA A 1 300 ? 39.593 49.722 26.866 1.00 22.71 276 ALA A C 1
ATOM 2045 O O . ALA A 1 300 ? 40.232 50.721 26.544 1.00 22.22 276 ALA A O 1
ATOM 2047 N N . ILE A 1 301 ? 39.785 49.084 28.014 1.00 20.84 277 ILE A N 1
ATOM 2048 C CA . ILE A 1 301 ? 40.897 49.448 28.877 1.00 19.50 277 ILE A CA 1
ATOM 2049 C C . ILE A 1 301 ? 42.098 48.615 28.434 1.00 19.43 277 ILE A C 1
ATOM 2050 O O . ILE A 1 301 ? 42.175 47.401 28.701 1.00 19.05 277 ILE A O 1
ATOM 2055 N N . ARG A 1 302 ? 43.045 49.282 27.767 1.00 19.07 278 ARG A N 1
ATOM 2056 C CA . ARG A 1 302 ? 44.226 48.609 27.229 1.00 19.28 278 ARG A CA 1
ATOM 2057 C C . ARG A 1 302 ? 45.433 49.465 27.608 1.00 19.05 278 ARG A C 1
ATOM 2058 O O . ARG A 1 302 ? 45.456 50.686 27.361 1.00 20.00 278 ARG A O 1
ATOM 2066 N N . MET A 1 303 ? 46.418 48.834 28.221 1.00 18.98 279 MET A N 1
ATOM 2067 C CA . MET A 1 303 ? 47.571 49.572 28.792 1.00 19.00 279 MET A CA 1
ATOM 2068 C C . MET A 1 303 ? 48.648 49.797 27.728 1.00 19.99 279 MET A C 1
ATOM 2069 O O . MET A 1 303 ? 49.827 49.403 27.883 1.00 19.05 279 MET A O 1
ATOM 2074 N N . ASP A 1 304 ? 48.225 50.412 26.624 1.00 20.55 280 ASP A N 1
ATOM 2075 C CA . ASP A 1 304 ? 49.096 50.567 25.455 1.00 20.81 280 ASP A CA 1
ATOM 2076 C C . ASP A 1 304 ? 49.858 51.909 25.485 1.00 20.02 280 ASP A C 1
ATOM 2077 O O . ASP A 1 304 ? 49.288 52.985 25.255 1.00 19.25 280 ASP A O 1
ATOM 2082 N N . CYS A 1 305 ? 51.153 51.840 25.771 1.00 19.67 281 CYS A N 1
ATOM 2083 C CA . CYS A 1 305 ? 51.975 53.016 25.942 1.00 20.17 281 CYS A CA 1
ATOM 2084 C C . CYS A 1 305 ? 52.236 53.777 24.637 1.00 21.59 281 CYS A C 1
ATOM 2085 O O . CYS A 1 305 ? 52.800 54.871 24.668 1.00 23.47 281 CYS A O 1
ATOM 2088 N N . SER A 1 306 ? 51.840 53.196 23.515 1.00 22.19 282 SER A N 1
ATOM 2089 C CA . SER A 1 306 ? 52.012 53.877 22.236 1.00 24.39 282 SER A CA 1
ATOM 2090 C C . SER A 1 306 ? 50.656 54.337 21.656 1.00 24.30 282 SER A C 1
ATOM 2091 O O . SER A 1 306 ? 50.579 54.803 20.516 1.00 26.16 282 SER A O 1
ATOM 2094 N N . SER A 1 307 ? 49.581 54.249 22.456 1.00 24.41 283 SER A N 1
ATOM 2095 C CA . SER A 1 307 ? 48.237 54.662 22.009 1.00 24.25 283 SER A CA 1
ATOM 2096 C C . SER A 1 307 ? 47.893 56.050 22.539 1.00 24.67 283 SER A C 1
ATOM 2097 O O . SER A 1 307 ? 47.848 56.249 23.770 1.00 22.37 283 SER A O 1
ATOM 2100 N N . GLU A 1 308 ? 47.615 57.009 21.640 1.00 24.10 284 GLU A N 1
ATOM 2101 C CA . GLU A 1 308 ? 47.310 58.347 22.134 1.00 25.80 284 GLU A CA 1
ATOM 2102 C C . GLU A 1 308 ? 46.125 58.366 23.089 1.00 25.91 284 GLU A C 1
ATOM 2103 O O . GLU A 1 308 ? 46.130 59.126 24.061 1.00 26.59 284 GLU A O 1
ATOM 2116 N N . ALA A 1 310 ? 44.917 55.856 25.132 1.00 23.26 286 ALA A N 1
ATOM 2117 C CA . ALA A 1 310 ? 45.323 55.260 26.387 1.00 23.33 286 ALA A CA 1
ATOM 2118 C C . ALA A 1 310 ? 46.254 56.174 27.183 1.00 22.66 286 ALA A C 1
ATOM 2119 O O . ALA A 1 310 ? 46.289 56.130 28.434 1.00 23.44 286 ALA A O 1
ATOM 2121 N N . MET A 1 311 ? 47.018 56.985 26.461 1.00 21.52 287 MET A N 1
ATOM 2122 C CA . MET A 1 311 ? 48.031 57.852 27.077 1.00 21.62 287 MET A CA 1
ATOM 2123 C C . MET A 1 311 ? 47.483 59.237 27.387 1.00 20.94 287 MET A C 1
ATOM 2124 O O . MET A 1 311 ? 48.237 60.136 27.743 1.00 21.39 287 MET A O 1
ATOM 2129 N N . ALA A 1 312 ? 46.173 59.404 27.266 1.00 21.36 288 ALA A N 1
ATOM 2130 C CA . ALA A 1 312 ? 45.568 60.732 27.471 1.00 21.67 288 ALA A CA 1
ATOM 2131 C C . ALA A 1 312 ? 45.941 61.342 28.835 1.00 22.09 288 ALA A C 1
ATOM 2132 O O . ALA A 1 312 ? 46.129 62.549 28.940 1.00 23.70 288 ALA A O 1
ATOM 2134 N N . GLY A 1 313 ? 46.039 60.522 29.872 1.00 22.53 289 GLY A N 1
ATOM 2135 C CA . GLY A 1 313 ? 46.385 61.046 31.208 1.00 22.65 289 GLY A CA 1
ATOM 2136 C C . GLY A 1 313 ? 47.754 61.724 31.253 1.00 22.48 289 GLY A C 1
ATOM 2137 O O . GLY A 1 313 ? 47.891 62.833 31.774 1.00 24.02 289 GLY A O 1
ATOM 2138 N N . LEU A 1 314 ? 48.763 61.059 30.714 1.00 21.66 290 LEU A N 1
ATOM 2139 C CA . LEU A 1 314 ? 50.106 61.615 30.709 1.00 21.84 290 LEU A CA 1
ATOM 2140 C C . LEU A 1 314 ? 50.162 62.785 29.742 1.00 21.82 290 LEU A C 1
ATOM 2141 O O . LEU A 1 314 ? 50.830 63.802 30.002 1.00 23.39 290 LEU A O 1
ATOM 2146 N N . LEU A 1 315 ? 49.486 62.643 28.610 1.00 22.22 291 LEU A N 1
ATOM 2147 C CA . LEU A 1 315 ? 49.520 63.695 27.607 1.00 22.11 291 LEU A CA 1
ATOM 2148 C C . LEU A 1 315 ? 48.926 65.002 28.175 1.00 23.48 291 LEU A C 1
ATOM 2149 O O . LEU A 1 315 ? 49.406 66.084 27.842 1.00 24.10 291 LEU A O 1
ATOM 2154 N N . ALA A 1 316 ? 47.913 64.890 29.052 1.00 22.76 292 ALA A N 1
ATOM 2155 C CA . ALA A 1 316 ? 47.345 66.081 29.709 1.00 23.52 292 ALA A CA 1
ATOM 2156 C C . ALA A 1 316 ? 48.382 66.850 30.539 1.00 23.95 292 ALA A C 1
ATOM 2157 O O . ALA A 1 316 ? 48.209 68.051 30.804 1.00 25.48 292 ALA A O 1
ATOM 2159 N N . LEU A 1 317 ? 49.422 66.147 30.974 1.00 23.14 293 LEU A N 1
ATOM 2160 C CA . LEU A 1 317 ? 50.462 66.680 31.887 1.00 24.56 293 LEU A CA 1
ATOM 2161 C C . LEU A 1 317 ? 51.773 66.986 31.167 1.00 24.73 293 LEU A C 1
ATOM 2162 O O . LEU A 1 317 ? 52.800 67.273 31.796 1.00 25.77 293 LEU A O 1
ATOM 2167 N N . ARG A 1 318 ? 51.773 66.897 29.842 1.00 25.01 294 ARG A N 1
ATOM 2168 C CA . ARG A 1 318 ? 53.060 66.905 29.120 1.00 24.42 294 ARG A CA 1
ATOM 2169 C C . ARG A 1 318 ? 53.872 68.202 29.231 1.00 24.80 294 ARG A C 1
ATOM 2170 O O . ARG A 1 318 ? 55.105 68.172 29.142 1.00 25.71 294 ARG A O 1
ATOM 2178 N N . ASP A 1 319 ? 53.201 69.338 29.437 1.00 24.78 295 ASP A N 1
ATOM 2179 C CA . ASP A 1 319 ? 53.932 70.591 29.618 1.00 26.60 295 ASP A CA 1
ATOM 2180 C C . ASP A 1 319 ? 54.744 70.650 30.906 1.00 26.59 295 ASP A C 1
ATOM 2181 O O . ASP A 1 319 ? 55.538 71.575 31.070 1.00 27.89 295 ASP A O 1
ATOM 2186 N N . LYS A 1 320 ? 54.526 69.705 31.815 1.00 26.35 296 LYS A N 1
ATOM 2187 C CA . LYS A 1 320 ? 55.190 69.729 33.120 1.00 27.23 296 LYS A CA 1
ATOM 2188 C C . LYS A 1 320 ? 56.618 69.174 33.087 1.00 26.21 296 LYS A C 1
ATOM 2189 O O . LYS A 1 320 ? 57.361 69.330 34.061 1.00 26.27 296 LYS A O 1
ATOM 2195 N N . PHE A 1 321 ? 56.990 68.560 31.962 1.00 24.55 297 PHE A N 1
ATOM 2196 C CA . PHE A 1 321 ? 58.237 67.776 31.856 1.00 24.12 297 PHE A CA 1
ATOM 2197 C C . PHE A 1 321 ? 59.037 68.103 30.599 1.00 23.87 297 PHE A C 1
ATOM 2198 O O . PHE A 1 321 ? 58.474 68.391 29.543 1.00 23.90 297 PHE A O 1
ATOM 2206 N N . ASP A 1 322 ? 60.359 68.068 30.708 1.00 23.76 298 ASP A N 1
ATOM 2207 C CA . ASP A 1 322 ? 61.181 68.082 29.522 1.00 24.22 298 ASP A CA 1
ATOM 2208 C C . ASP A 1 322 ? 60.837 66.874 28.661 1.00 23.82 298 ASP A C 1
ATOM 2209 O O . ASP A 1 322 ? 60.809 66.949 27.427 1.00 23.60 298 ASP A O 1
ATOM 2214 N N . LEU A 1 323 ? 60.575 65.764 29.337 1.00 22.10 299 LEU A N 1
ATOM 2215 C CA . LEU A 1 323 ? 60.451 64.483 28.674 1.00 21.90 299 LEU A CA 1
ATOM 2216 C C . LEU A 1 323 ? 59.663 63.588 29.646 1.00 21.01 299 LEU A C 1
ATOM 2217 O O . LEU A 1 323 ? 59.841 63.650 30.879 1.00 19.88 299 LEU A O 1
ATOM 2222 N N . ALA A 1 324 ? 58.779 62.769 29.113 1.00 20.55 300 ALA A N 1
ATOM 2223 C CA . ALA A 1 324 ? 58.053 61.812 29.948 1.00 19.63 300 ALA A CA 1
ATOM 2224 C C . ALA A 1 324 ? 57.896 60.466 29.235 1.00 21.09 300 ALA A C 1
ATOM 2225 O O . ALA A 1 324 ? 58.052 60.389 28.007 1.00 20.52 300 ALA A O 1
ATOM 2227 N N . PHE A 1 325 ? 57.618 59.433 30.037 1.00 21.40 301 PHE A N 1
ATOM 2228 C CA . PHE A 1 325 ? 57.619 58.019 29.601 1.00 22.11 301 PHE A CA 1
ATOM 2229 C C . PHE A 1 325 ? 56.423 57.240 30.099 1.00 21.99 301 PHE A C 1
ATOM 2230 O O . PHE A 1 325 ? 55.817 57.577 31.128 1.00 20.44 301 PHE A O 1
ATOM 2238 N N . ALA A 1 326 ? 56.116 56.158 29.384 1.00 19.89 302 ALA A N 1
ATOM 2239 C CA . ALA A 1 326 ? 55.199 55.140 29.905 1.00 19.08 302 ALA A CA 1
ATOM 2240 C C . ALA A 1 326 ? 55.600 53.778 29.341 1.00 18.67 302 ALA A C 1
ATOM 2241 O O . ALA A 1 326 ? 56.317 53.692 28.344 1.00 19.20 302 ALA A O 1
ATOM 2243 N N . ASN A 1 327 ? 55.104 52.713 29.972 1.00 18.07 303 ASN A N 1
ATOM 2244 C CA . ASN A 1 327 ? 55.419 51.363 29.518 1.00 18.04 303 ASN A CA 1
ATOM 2245 C C . ASN A 1 327 ? 54.184 50.498 29.663 1.00 17.89 303 ASN A C 1
ATOM 2246 O O . ASN A 1 327 ? 53.298 50.799 30.491 1.00 18.12 303 ASN A O 1
ATOM 2251 N N . ASP A 1 328 ? 54.092 49.481 28.813 1.00 17.94 304 ASP A N 1
ATOM 2252 C CA . ASP A 1 328 ? 52.964 48.542 28.881 1.00 17.17 304 ASP A CA 1
ATOM 2253 C C . ASP A 1 328 ? 53.221 47.625 30.089 1.00 16.99 304 ASP A C 1
ATOM 2254 O O . ASP A 1 328 ? 54.274 47.738 30.743 1.00 17.45 304 ASP A O 1
ATOM 2259 N N . PRO A 1 329 ? 52.234 46.766 30.447 1.00 16.99 305 PRO A N 1
ATOM 2260 C CA . PRO A 1 329 ? 52.294 46.144 31.788 1.00 16.73 305 PRO A CA 1
ATOM 2261 C C . PRO A 1 329 ? 53.516 45.237 32.002 1.00 16.34 305 PRO A C 1
ATOM 2262 O O . PRO A 1 329 ? 53.948 45.055 33.144 1.00 16.67 305 PRO A O 1
ATOM 2266 N N . ASP A 1 330 ? 54.010 44.624 30.922 1.00 16.84 306 ASP A N 1
ATOM 2267 C CA . ASP A 1 330 ? 55.196 43.767 30.994 1.00 16.58 306 ASP A CA 1
ATOM 2268 C C . ASP A 1 330 ? 56.491 44.554 30.804 1.00 17.90 306 ASP A C 1
ATOM 2269 O O . ASP A 1 330 ? 57.599 43.992 30.894 1.00 17.04 306 ASP A O 1
ATOM 2274 N N . TYR A 1 331 ? 56.335 45.853 30.527 1.00 16.52 307 TYR A N 1
ATOM 2275 C CA . TYR A 1 331 ? 57.483 46.784 30.447 1.00 16.25 307 TYR A CA 1
ATOM 2276 C C . TYR A 1 331 ? 58.514 46.424 29.341 1.00 16.71 307 TYR A C 1
ATOM 2277 O O . TYR A 1 331 ? 59.722 46.727 29.474 1.00 16.93 307 TYR A O 1
ATOM 2286 N N . ASP A 1 332 ? 58.029 45.804 28.274 1.00 17.13 308 ASP A N 1
ATOM 2287 C CA . ASP A 1 332 ? 58.873 45.516 27.121 1.00 18.01 308 ASP A CA 1
ATOM 2288 C C . ASP A 1 332 ? 58.694 46.549 26.021 1.00 18.12 308 ASP A C 1
ATOM 2289 O O . ASP A 1 332 ? 59.464 46.535 25.043 1.00 18.83 308 ASP A O 1
ATOM 2294 N N . ARG A 1 333 ? 57.657 47.383 26.131 1.00 17.32 309 ARG A N 1
ATOM 2295 C CA . ARG A 1 333 ? 57.424 48.444 25.151 1.00 18.26 309 ARG A CA 1
ATOM 2296 C C . ARG A 1 333 ? 57.506 49.804 25.834 1.00 18.56 309 ARG A C 1
ATOM 2297 O O . ARG A 1 333 ? 57.466 49.891 27.068 1.00 18.22 309 ARG A O 1
ATOM 2305 N N . HIS A 1 334 ? 57.632 50.845 25.008 1.00 17.26 310 HIS A N 1
ATOM 2306 C CA . HIS A 1 334 ? 57.861 52.182 25.508 1.00 17.48 310 HIS A CA 1
ATOM 2307 C C . HIS A 1 334 ? 56.994 53.196 24.752 1.00 17.93 310 HIS A C 1
ATOM 2308 O O . HIS A 1 334 ? 56.709 53.022 23.565 1.00 17.87 310 HIS A O 1
ATOM 2315 N N . GLY A 1 335 ? 56.626 54.259 25.477 1.00 17.59 311 GLY A N 1
ATOM 2316 C CA . GLY A 1 335 ? 55.997 55.450 24.885 1.00 19.21 311 GLY A CA 1
ATOM 2317 C C . GLY A 1 335 ? 56.804 56.666 25.322 1.00 18.82 311 GLY A C 1
ATOM 2318 O O . GLY A 1 335 ? 57.132 56.804 26.520 1.00 18.73 311 GLY A O 1
ATOM 2319 N N . ILE A 1 336 ? 57.136 57.521 24.349 1.00 19.17 312 ILE A N 1
ATOM 2320 C CA . ILE A 1 336 ? 57.935 58.715 24.589 1.00 19.71 312 ILE A CA 1
ATOM 2321 C C . ILE A 1 336 ? 57.074 59.961 24.377 1.00 19.62 312 ILE A C 1
ATOM 2322 O O . ILE A 1 336 ? 56.514 60.168 23.297 1.00 20.57 312 ILE A O 1
ATOM 2327 N N . VAL A 1 337 ? 56.994 60.778 25.414 1.00 19.28 313 VAL A N 1
ATOM 2328 C CA . VAL A 1 337 ? 56.205 62.000 25.409 1.00 20.17 313 VAL A CA 1
ATOM 2329 C C . VAL A 1 337 ? 57.117 63.224 25.582 1.00 20.24 313 VAL A C 1
ATOM 2330 O O . VAL A 1 337 ? 58.061 63.225 26.379 1.00 19.51 313 VAL A O 1
ATOM 2334 N N . THR A 1 338 ? 56.827 64.253 24.811 1.00 21.03 314 THR A N 1
ATOM 2335 C CA . THR A 1 338 ? 57.425 65.573 25.008 1.00 21.48 314 THR A CA 1
ATOM 2336 C C . THR A 1 338 ? 56.251 66.570 24.956 1.00 22.70 314 THR A C 1
ATOM 2337 O O . THR A 1 338 ? 55.108 66.165 24.752 1.00 22.79 314 THR A O 1
ATOM 2341 N N . PRO A 1 339 ? 56.520 67.863 25.163 1.00 23.69 315 PRO A N 1
ATOM 2342 C CA . PRO A 1 339 ? 55.388 68.792 25.103 1.00 24.72 315 PRO A CA 1
ATOM 2343 C C . PRO A 1 339 ? 54.690 68.815 23.748 1.00 24.06 315 PRO A C 1
ATOM 2344 O O . PRO A 1 339 ? 53.548 69.258 23.671 1.00 25.71 315 PRO A O 1
ATOM 2348 N N . ALA A 1 340 ? 55.338 68.319 22.700 1.00 23.56 316 ALA A N 1
ATOM 2349 C CA . ALA A 1 340 ? 54.709 68.211 21.382 1.00 23.62 316 ALA A CA 1
ATOM 2350 C C . ALA A 1 340 ? 53.726 67.043 21.287 1.00 23.25 316 ALA A C 1
ATOM 2351 O O . ALA A 1 340 ? 52.953 66.966 20.329 1.00 25.12 316 ALA A O 1
ATOM 2353 N N . GLY A 1 341 ? 53.770 66.133 22.259 1.00 22.22 317 GLY A N 1
ATOM 2354 C CA . GLY A 1 341 ? 52.858 64.994 22.279 1.00 22.19 317 GLY A CA 1
ATOM 2355 C C . GLY A 1 341 ? 53.545 63.638 22.333 1.00 21.44 317 GLY A C 1
ATOM 2356 O O . GLY A 1 341 ? 54.702 63.514 22.724 1.00 21.38 317 GLY A O 1
ATOM 2357 N N . LEU A 1 342 ? 52.808 62.587 21.974 1.00 21.07 318 LEU A N 1
ATOM 2358 C CA . LEU A 1 342 ? 53.365 61.234 21.999 1.00 20.99 318 LEU A CA 1
ATOM 2359 C C . LEU A 1 342 ? 54.132 60.975 20.701 1.00 21.58 318 LEU A C 1
ATOM 2360 O O . LEU A 1 342 ? 53.571 61.104 19.597 1.00 21.22 318 LEU A O 1
ATOM 2365 N N . MET A 1 343 ? 55.407 60.618 20.807 1.00 21.21 319 MET A N 1
ATOM 2366 C CA . MET A 1 343 ? 56.188 60.371 19.600 1.00 22.17 319 MET A CA 1
ATOM 2367 C C . MET A 1 343 ? 55.687 59.163 18.855 1.00 21.08 319 MET A C 1
ATOM 2368 O O . MET A 1 343 ? 55.358 58.143 19.452 1.00 20.63 319 MET A O 1
ATOM 2373 N N . ASN A 1 344 ? 55.639 59.283 17.535 1.00 21.24 320 ASN A N 1
ATOM 2374 C CA . ASN A 1 344 ? 55.371 58.146 16.668 1.00 22.84 320 ASN A CA 1
ATOM 2375 C C . ASN A 1 344 ? 56.481 57.101 16.882 1.00 22.24 320 ASN A C 1
ATOM 2376 O O . ASN A 1 344 ? 57.682 57.425 16.734 1.00 21.99 320 ASN A O 1
ATOM 2381 N N . PRO A 1 345 ? 56.106 55.855 17.242 1.00 22.88 321 PRO A N 1
ATOM 2382 C CA . PRO A 1 345 ? 57.144 54.862 17.525 1.00 23.67 321 PRO A CA 1
ATOM 2383 C C . PRO A 1 345 ? 58.140 54.662 16.379 1.00 24.23 321 PRO A C 1
ATOM 2384 O O . PRO A 1 345 ? 59.336 54.478 16.637 1.00 25.44 321 PRO A O 1
ATOM 2388 N N . ASN A 1 346 ? 57.652 54.694 15.149 1.00 25.39 322 ASN A N 1
ATOM 2389 C CA . ASN A 1 346 ? 58.514 54.476 13.995 1.00 25.71 322 ASN A CA 1
ATOM 2390 C C . ASN A 1 346 ? 59.566 55.581 13.944 1.00 26.28 322 ASN A C 1
ATOM 2391 O O . ASN A 1 346 ? 60.759 55.323 13.676 1.00 27.12 322 ASN A O 1
ATOM 2393 N N . HIS A 1 347 ? 59.142 56.814 14.245 1.00 23.36 323 HIS A N 1
ATOM 2394 C CA . HIS A 1 347 ? 60.086 57.933 14.247 1.00 24.22 323 HIS A CA 1
ATOM 2395 C C . HIS A 1 347 ? 61.148 57.743 15.306 1.00 23.51 323 HIS A C 1
ATOM 2396 O O . HIS A 1 347 ? 62.319 58.001 15.057 1.00 24.65 323 HIS A O 1
ATOM 2403 N N . TYR A 1 348 ? 60.721 57.295 16.481 1.00 22.25 324 TYR A N 1
ATOM 2404 C CA . TYR A 1 348 ? 61.646 57.133 17.588 1.00 22.07 324 TYR A CA 1
ATOM 2405 C C . TYR A 1 348 ? 62.692 56.072 17.250 1.00 21.87 324 TYR A C 1
ATOM 2406 O O . TYR A 1 348 ? 63.869 56.250 17.578 1.00 22.03 324 TYR A O 1
ATOM 2415 N N . LEU A 1 349 ? 62.297 54.972 16.590 1.00 21.16 325 LEU A N 1
ATOM 2416 C CA . LEU A 1 349 ? 63.320 53.967 16.262 1.00 21.77 325 LEU A CA 1
ATOM 2417 C C . LEU A 1 349 ? 64.473 54.610 15.461 1.00 21.47 325 LEU A C 1
ATOM 2418 O O . LEU A 1 349 ? 65.662 54.349 15.730 1.00 21.10 325 LEU A O 1
ATOM 2423 N N . ALA A 1 350 ? 64.123 55.428 14.468 1.00 20.25 326 ALA A N 1
ATOM 2424 C CA . ALA A 1 350 ? 65.143 56.014 13.584 1.00 20.70 326 ALA A CA 1
ATOM 2425 C C . ALA A 1 350 ? 66.060 56.899 14.419 1.00 20.85 326 ALA A C 1
ATOM 2426 O O . ALA A 1 350 ? 67.292 56.893 14.224 1.00 21.75 326 ALA A O 1
ATOM 2428 N N . VAL A 1 351 ? 65.451 57.676 15.300 1.00 20.12 327 VAL A N 1
ATOM 2429 C CA . VAL A 1 351 ? 66.215 58.589 16.171 1.00 20.81 327 VAL A CA 1
ATOM 2430 C C . VAL A 1 351 ? 67.145 57.788 17.103 1.00 20.02 327 VAL A C 1
ATOM 2431 O O . VAL A 1 351 ? 68.342 58.139 17.285 1.00 20.86 327 VAL A O 1
ATOM 2435 N N . ALA A 1 352 ? 66.602 56.723 17.694 1.00 18.93 328 ALA A N 1
ATOM 2436 C CA . ALA A 1 352 ? 67.368 55.862 18.592 1.00 19.31 328 ALA A CA 1
ATOM 2437 C C . ALA A 1 352 ? 68.607 55.298 17.865 1.00 18.70 328 ALA A C 1
ATOM 2438 O O . ALA A 1 352 ? 69.738 55.341 18.392 1.00 19.40 328 ALA A O 1
ATOM 2440 N N . ILE A 1 353 ? 68.391 54.743 16.673 1.00 19.10 329 ILE A N 1
ATOM 2441 C CA . ILE A 1 353 ? 69.487 54.170 15.884 1.00 19.60 329 ILE A CA 1
ATOM 2442 C C . ILE A 1 353 ? 70.516 55.261 15.509 1.00 19.47 329 ILE A C 1
ATOM 2443 O O . ILE A 1 353 ? 71.740 55.073 15.689 1.00 19.19 329 ILE A O 1
ATOM 2448 N N . ASN A 1 354 ? 70.039 56.398 15.007 1.00 20.72 330 ASN A N 1
ATOM 2449 C CA . ASN A 1 354 ? 70.950 57.449 14.576 1.00 20.63 330 ASN A CA 1
ATOM 2450 C C . ASN A 1 354 ? 71.810 57.932 15.766 1.00 20.71 330 ASN A C 1
ATOM 2451 O O . ASN A 1 354 ? 73.013 58.170 15.605 1.00 21.06 330 ASN A O 1
ATOM 2456 N N . TYR A 1 355 ? 71.193 58.037 16.945 1.00 19.75 331 TYR A N 1
ATOM 2457 C CA . TYR A 1 355 ? 71.937 58.469 18.126 1.00 19.46 331 TYR A CA 1
ATOM 2458 C C . TYR A 1 355 ? 72.899 57.387 18.589 1.00 20.08 331 TYR A C 1
ATOM 2459 O O . TYR A 1 355 ? 74.102 57.643 18.760 1.00 19.42 331 TYR A O 1
ATOM 2468 N N . LEU A 1 356 ? 72.377 56.171 18.810 1.00 19.05 332 LEU A N 1
ATOM 2469 C CA . LEU A 1 356 ? 73.206 55.100 19.379 1.00 19.36 332 LEU A CA 1
ATOM 2470 C C . LEU A 1 356 ? 74.477 54.831 18.575 1.00 20.01 332 LEU A C 1
ATOM 2471 O O . LEU A 1 356 ? 75.570 54.799 19.164 1.00 19.99 332 LEU A O 1
ATOM 2476 N N . PHE A 1 357 ? 74.354 54.710 17.245 1.00 19.41 333 PHE A N 1
ATOM 2477 C CA . PHE A 1 357 ? 75.516 54.356 16.422 1.00 20.30 333 PHE A CA 1
ATOM 2478 C C . PHE A 1 357 ? 76.552 55.477 16.295 1.00 21.34 333 PHE A C 1
ATOM 2479 O O . PHE A 1 357 ? 77.683 55.250 15.843 1.00 22.50 333 PHE A O 1
ATOM 2487 N N . GLN A 1 358 ? 76.199 56.649 16.815 1.00 20.00 334 GLN A N 1
ATOM 2488 C CA . GLN A 1 358 ? 77.164 57.758 16.909 1.00 21.25 334 GLN A CA 1
ATOM 2489 C C . GLN A 1 358 ? 77.658 58.017 18.338 1.00 20.63 334 GLN A C 1
ATOM 2490 O O . GLN A 1 358 ? 78.556 58.877 18.543 1.00 22.18 334 GLN A O 1
ATOM 2496 N N . HIS A 1 359 ? 77.116 57.286 19.302 1.00 19.04 335 HIS A N 1
ATOM 2497 C CA . HIS A 1 359 ? 77.450 57.494 20.718 1.00 19.64 335 HIS A CA 1
ATOM 2498 C C . HIS A 1 359 ? 77.767 56.188 21.430 1.00 19.82 335 HIS A C 1
ATOM 2499 O O . HIS A 1 359 ? 77.573 56.055 22.625 1.00 18.37 335 HIS A O 1
ATOM 2506 N N . ARG A 1 360 ? 78.308 55.239 20.681 1.00 19.16 336 ARG A N 1
ATOM 2507 C CA . ARG A 1 360 ? 78.655 53.922 21.221 1.00 19.09 336 ARG A CA 1
ATOM 2508 C C . ARG A 1 360 ? 79.967 53.444 20.583 1.00 19.98 336 ARG A C 1
ATOM 2509 O O . ARG A 1 360 ? 79.987 52.546 19.730 1.00 19.22 336 ARG A O 1
ATOM 2517 N N . PRO A 1 361 ? 81.074 54.070 20.977 1.00 19.77 337 PRO A N 1
ATOM 2518 C CA . PRO A 1 361 ? 82.346 53.803 20.268 1.00 21.45 337 PRO A CA 1
ATOM 2519 C C . PRO A 1 361 ? 82.763 52.321 20.343 1.00 21.14 337 PRO A C 1
ATOM 2520 O O . PRO A 1 361 ? 83.496 51.863 19.472 1.00 21.76 337 PRO A O 1
ATOM 2524 N N . LEU A 1 362 ? 82.372 51.597 21.399 1.00 20.76 338 LEU A N 1
ATOM 2525 C CA . LEU A 1 362 ? 82.808 50.186 21.506 1.00 21.48 338 LEU A CA 1
ATOM 2526 C C . LEU A 1 362 ? 82.022 49.233 20.601 1.00 21.70 338 LEU A C 1
ATOM 2527 O O . LEU A 1 362 ? 82.343 48.046 20.566 1.00 21.89 338 LEU A O 1
ATOM 2532 N N . TRP A 1 363 ? 80.988 49.743 19.917 1.00 20.59 339 TRP A N 1
ATOM 2533 C CA . TRP A 1 363 ? 80.267 48.940 18.910 1.00 20.80 339 TRP A CA 1
ATOM 2534 C C . TRP A 1 363 ? 80.973 49.157 17.582 1.00 21.99 339 TRP A C 1
ATOM 2535 O O . TRP A 1 363 ? 80.693 50.116 16.848 1.00 22.67 339 TRP A O 1
ATOM 2546 N N . GLY A 1 364 ? 81.916 48.276 17.308 1.00 24.14 340 GLY A N 1
ATOM 2547 C CA . GLY A 1 364 ? 82.773 48.385 16.121 1.00 25.44 340 GLY A CA 1
ATOM 2548 C C . GLY A 1 364 ? 82.049 47.984 14.843 1.00 26.97 340 GLY A C 1
ATOM 2549 O O . GLY A 1 364 ? 80.819 47.781 14.824 1.00 24.31 340 GLY A O 1
ATOM 2550 N N . LYS A 1 365 ? 82.825 47.873 13.761 1.00 25.91 341 LYS A N 1
ATOM 2551 C CA . LYS A 1 365 ? 82.262 47.623 12.440 1.00 27.43 341 LYS A CA 1
ATOM 2552 C C . LYS A 1 365 ? 81.595 46.250 12.349 1.00 28.17 341 LYS A C 1
ATOM 2553 O O . LYS A 1 365 ? 80.825 45.977 11.421 1.00 29.08 341 LYS A O 1
ATOM 2559 N N . ASP A 1 366 ? 81.886 45.381 13.308 1.00 28.08 342 ASP A N 1
ATOM 2560 C CA . ASP A 1 366 ? 81.232 44.078 13.360 1.00 28.91 342 ASP A CA 1
ATOM 2561 C C . ASP A 1 366 ? 79.842 44.111 14.058 1.00 27.63 342 ASP A C 1
ATOM 2562 O O . ASP A 1 366 ? 79.252 43.050 14.344 1.00 28.15 342 ASP A O 1
ATOM 2567 N N . VAL A 1 367 ? 79.327 45.307 14.341 1.00 25.08 343 VAL A N 1
ATOM 2568 C CA . VAL A 1 367 ? 78.011 45.469 15.013 1.00 23.66 343 VAL A CA 1
ATOM 2569 C C . VAL A 1 367 ? 77.049 46.145 14.040 1.00 23.57 343 VAL A C 1
ATOM 2570 O O . VAL A 1 367 ? 77.290 47.274 13.582 1.00 24.61 343 VAL A O 1
ATOM 2574 N N . ALA A 1 368 ? 75.974 45.441 13.717 1.00 21.93 344 ALA A N 1
ATOM 2575 C CA . ALA A 1 368 ? 75.020 45.881 12.687 1.00 22.22 344 ALA A CA 1
ATOM 2576 C C . ALA A 1 368 ? 73.725 46.435 13.270 1.00 21.83 344 ALA A C 1
ATOM 2577 O O . ALA A 1 368 ? 73.480 46.389 14.472 1.00 20.99 344 ALA A O 1
ATOM 2579 N N . VAL A 1 369 ? 72.902 46.984 12.392 1.00 21.18 345 VAL A N 1
ATOM 2580 C CA . VAL A 1 369 ? 71.601 47.514 12.789 1.00 22.43 345 VAL A CA 1
ATOM 2581 C C . VAL A 1 369 ? 70.516 46.558 12.270 1.00 22.06 345 VAL A C 1
ATOM 2582 O O . VAL A 1 369 ? 70.427 46.303 11.048 1.00 22.56 345 VAL A O 1
ATOM 2586 N N . GLY A 1 370 ? 69.678 46.051 13.183 1.00 21.32 346 GLY A N 1
ATOM 2587 C CA . GLY A 1 370 ? 68.560 45.187 12.788 1.00 22.62 346 GLY A CA 1
ATOM 2588 C C . GLY A 1 370 ? 67.399 46.076 12.379 1.00 23.28 346 GLY A C 1
ATOM 2589 O O . GLY A 1 370 ? 67.188 47.115 12.986 1.00 23.76 346 GLY A O 1
ATOM 2590 N N . LYS A 1 371 ? 66.628 45.663 11.374 1.00 23.52 347 LYS A N 1
ATOM 2591 C CA . LYS A 1 371 ? 65.420 46.406 11.005 1.00 23.95 347 LYS A CA 1
ATOM 2592 C C . LYS A 1 371 ? 64.392 45.433 10.437 1.00 24.23 347 LYS A C 1
ATOM 2593 O O . LYS A 1 371 ? 64.735 44.586 9.620 1.00 24.52 347 LYS A O 1
ATOM 2599 N N . THR A 1 372 ? 63.138 45.554 10.846 1.00 23.20 348 THR A N 1
ATOM 2600 C CA . THR A 1 372 ? 62.116 44.699 10.245 1.00 24.73 348 THR A CA 1
ATOM 2601 C C . THR A 1 372 ? 61.642 45.244 8.888 1.00 25.44 348 THR A C 1
ATOM 2602 O O . THR A 1 372 ? 61.754 46.449 8.606 1.00 24.48 348 THR A O 1
ATOM 2606 N N . LEU A 1 373 ? 61.045 44.339 8.108 1.00 26.11 349 LEU A N 1
ATOM 2607 C CA . LEU A 1 373 ? 60.581 44.584 6.751 1.00 27.93 349 LEU A CA 1
ATOM 2608 C C . LEU A 1 373 ? 59.707 45.828 6.600 1.00 26.55 349 LEU A C 1
ATOM 2609 O O . LEU A 1 373 ? 59.715 46.481 5.544 1.00 27.69 349 LEU A O 1
ATOM 2614 N N . VAL A 1 374 ? 58.893 46.094 7.617 1.00 25.48 350 VAL A N 1
ATOM 2615 C CA . VAL A 1 374 ? 57.844 47.111 7.490 1.00 24.89 350 VAL A CA 1
ATOM 2616 C C . VAL A 1 374 ? 58.200 48.403 8.235 1.00 24.11 350 VAL A C 1
ATOM 2617 O O . VAL A 1 374 ? 57.402 49.336 8.263 1.00 24.35 350 VAL A O 1
ATOM 2621 N N . SER A 1 375 ? 59.412 48.463 8.781 1.00 23.18 351 SER A N 1
ATOM 2622 C CA . SER A 1 375 ? 59.869 49.678 9.447 1.00 23.27 351 SER A CA 1
ATOM 2623 C C . SER A 1 375 ? 60.227 50.744 8.399 1.00 23.55 351 SER A C 1
ATOM 2624 O O . SER A 1 375 ? 60.432 50.441 7.227 1.00 24.00 351 SER A O 1
ATOM 2627 N N . SER A 1 376 ? 60.314 52.003 8.831 1.00 23.39 352 SER A N 1
ATOM 2628 C CA . SER A 1 376 ? 60.531 53.107 7.897 1.00 23.67 352 SER A CA 1
ATOM 2629 C C . SER A 1 376 ? 61.869 52.996 7.196 1.00 23.60 352 SER A C 1
ATOM 2630 O O . SER A 1 376 ? 62.852 52.598 7.840 1.00 22.81 352 SER A O 1
ATOM 2633 N N . ALA A 1 377 ? 61.917 53.421 5.925 1.00 23.93 353 ALA A N 1
ATOM 2634 C CA . ALA A 1 377 ? 63.174 53.513 5.168 1.00 23.58 353 ALA A CA 1
ATOM 2635 C C . ALA A 1 377 ? 64.044 54.693 5.625 1.00 23.02 353 ALA A C 1
ATOM 2636 O O . ALA A 1 377 ? 65.161 54.926 5.119 1.00 23.31 353 ALA A O 1
ATOM 2638 N N . MET A 1 378 ? 63.530 55.449 6.588 1.00 22.61 354 MET A N 1
ATOM 2639 C CA . MET A 1 378 ? 64.379 56.429 7.285 1.00 22.92 354 MET A CA 1
ATOM 2640 C C . MET A 1 378 ? 65.535 55.688 7.951 1.00 22.52 354 MET A C 1
ATOM 2641 O O . MET A 1 378 ? 66.658 56.197 8.051 1.00 22.34 354 MET A O 1
ATOM 2646 N N . ILE A 1 379 ? 65.250 54.492 8.459 1.00 22.68 355 ILE A N 1
ATOM 2647 C CA . ILE A 1 379 ? 66.307 53.682 9.072 1.00 21.67 355 ILE A CA 1
ATOM 2648 C C . ILE A 1 379 ? 67.400 53.367 8.036 1.00 22.52 355 ILE A C 1
ATOM 2649 O O . ILE A 1 379 ? 68.593 53.570 8.309 1.00 22.37 355 ILE A O 1
ATOM 2654 N N . ASP A 1 380 ? 66.996 52.927 6.841 1.00 22.10 356 ASP A N 1
ATOM 2655 C CA . ASP A 1 380 ? 67.958 52.680 5.762 1.00 24.18 356 ASP A CA 1
ATOM 2656 C C . ASP A 1 380 ? 68.843 53.917 5.531 1.00 23.88 356 ASP A C 1
ATOM 2657 O O . ASP A 1 380 ? 70.072 53.804 5.395 1.00 24.70 356 ASP A O 1
ATOM 2662 N N . ARG A 1 381 ? 68.204 55.093 5.476 1.00 24.27 357 ARG A N 1
ATOM 2663 C CA . ARG A 1 381 ? 68.928 56.341 5.193 1.00 24.71 357 ARG A CA 1
ATOM 2664 C C . ARG A 1 381 ? 69.953 56.692 6.276 1.00 24.18 357 ARG A C 1
ATOM 2665 O O . ARG A 1 381 ? 71.129 57.003 5.973 1.00 25.04 357 ARG A O 1
ATOM 2673 N N . VAL A 1 382 ? 69.516 56.588 7.529 1.00 23.67 358 VAL A N 1
ATOM 2674 C CA . VAL A 1 382 ? 70.376 56.835 8.684 1.00 23.70 358 VAL A CA 1
ATOM 2675 C C . VAL A 1 382 ? 71.579 55.889 8.661 1.00 24.29 358 VAL A C 1
ATOM 2676 O O . VAL A 1 382 ? 72.747 56.310 8.789 1.00 24.02 358 VAL A O 1
ATOM 2680 N N . VAL A 1 383 ? 71.279 54.604 8.469 1.00 24.44 359 VAL A N 1
ATOM 2681 C CA . VAL A 1 383 ? 72.277 53.572 8.607 1.00 25.40 359 VAL A CA 1
ATOM 2682 C C . VAL A 1 383 ? 73.309 53.729 7.478 1.00 26.02 359 VAL A C 1
ATOM 2683 O O . VAL A 1 383 ? 74.529 53.642 7.697 1.00 25.78 359 VAL A O 1
ATOM 2687 N N . ASN A 1 384 ? 72.825 54.008 6.264 1.00 26.83 360 ASN A N 1
ATOM 2688 C CA . ASN A 1 384 ? 73.728 54.259 5.141 1.00 28.56 360 ASN A CA 1
ATOM 2689 C C . ASN A 1 384 ? 74.615 55.478 5.416 1.00 28.89 360 ASN A C 1
ATOM 2690 O O . ASN A 1 384 ? 75.832 55.476 5.169 1.00 29.17 360 ASN A O 1
ATOM 2695 N N . ASP A 1 385 ? 73.988 56.518 5.940 1.00 28.68 361 ASP A N 1
ATOM 2696 C CA A ASP A 1 385 ? 74.667 57.772 6.245 0.50 29.59 361 ASP A CA 1
ATOM 2697 C CA B ASP A 1 385 ? 74.681 57.762 6.227 0.50 29.87 361 ASP A CA 1
ATOM 2698 C C . ASP A 1 385 ? 75.798 57.567 7.249 1.00 29.71 361 ASP A C 1
ATOM 2699 O O . ASP A 1 385 ? 76.843 58.228 7.173 1.00 30.42 361 ASP A O 1
ATOM 2708 N N . LEU A 1 386 ? 75.581 56.659 8.194 1.00 29.49 362 LEU A N 1
ATOM 2709 C CA . LEU A 1 386 ? 76.601 56.359 9.211 1.00 29.36 362 LEU A CA 1
ATOM 2710 C C . LEU A 1 386 ? 77.618 55.312 8.768 1.00 29.78 362 LEU A C 1
ATOM 2711 O O . LEU A 1 386 ? 78.586 55.037 9.486 1.00 30.06 362 LEU A O 1
ATOM 2716 N N . GLY A 1 387 ? 77.419 54.747 7.583 1.00 28.98 363 GLY A N 1
ATOM 2717 C CA . GLY A 1 387 ? 78.349 53.751 7.067 1.00 29.24 363 GLY A CA 1
ATOM 2718 C C . GLY A 1 387 ? 78.306 52.443 7.833 1.00 29.03 363 GLY A C 1
ATOM 2719 O O . GLY A 1 387 ? 79.329 51.733 7.943 1.00 29.32 363 GLY A O 1
ATOM 2720 N N . ARG A 1 388 ? 77.121 52.114 8.343 1.00 27.29 364 ARG A N 1
ATOM 2721 C CA . ARG A 1 388 ? 76.872 50.878 9.074 1.00 27.96 364 ARG A CA 1
ATOM 2722 C C . ARG A 1 388 ? 76.149 49.824 8.253 1.00 27.04 364 ARG A C 1
ATOM 2723 O O . ARG A 1 388 ? 75.562 50.121 7.217 1.00 27.70 364 ARG A O 1
ATOM 2731 N N . LYS A 1 389 ? 76.183 48.592 8.738 1.00 26.18 365 LYS A N 1
ATOM 2732 C CA . LYS A 1 389 ? 75.528 47.497 8.058 1.00 26.22 365 LYS A CA 1
ATOM 2733 C C . LYS A 1 389 ? 74.063 47.413 8.506 1.00 25.63 365 LYS A C 1
ATOM 2734 O O . LYS A 1 389 ? 73.769 47.428 9.716 1.00 23.99 365 LYS A O 1
ATOM 2740 N N . LEU A 1 390 ? 73.163 47.352 7.522 1.00 25.75 366 LEU A N 1
ATOM 2741 C CA . LEU A 1 390 ? 71.731 47.199 7.790 1.00 25.01 366 LEU A CA 1
ATOM 2742 C C . LEU A 1 390 ? 71.356 45.740 7.587 1.00 25.92 366 LEU A C 1
ATOM 2743 O O . LEU A 1 390 ? 71.620 45.177 6.529 1.00 26.59 366 LEU A O 1
ATOM 2748 N N . VAL A 1 391 ? 70.734 45.132 8.586 1.00 24.43 367 VAL A N 1
ATOM 2749 C CA . VAL A 1 391 ? 70.265 43.781 8.421 1.00 24.67 367 VAL A CA 1
ATOM 2750 C C . VAL A 1 391 ? 68.741 43.765 8.471 1.00 24.17 367 VAL A C 1
ATOM 2751 O O . VAL A 1 391 ? 68.158 43.852 9.557 1.00 24.28 367 VAL A O 1
ATOM 2755 N N . GLU A 1 392 ? 68.108 43.702 7.296 1.00 24.94 368 GLU A N 1
ATOM 2756 C CA . GLU A 1 392 ? 66.658 43.736 7.221 1.00 25.20 368 GLU A CA 1
ATOM 2757 C C . GLU A 1 392 ? 66.101 42.319 7.329 1.00 25.56 368 GLU A C 1
ATOM 2758 O O . GLU A 1 392 ? 66.485 41.426 6.562 1.00 26.34 368 GLU A O 1
ATOM 2764 N N . VAL A 1 393 ? 65.219 42.130 8.299 1.00 25.02 369 VAL A N 1
ATOM 2765 C CA . VAL A 1 393 ? 64.628 40.841 8.627 1.00 25.48 369 VAL A CA 1
ATOM 2766 C C . VAL A 1 393 ? 63.088 40.871 8.434 1.00 26.52 369 VAL A C 1
ATOM 2767 O O . VAL A 1 393 ? 62.494 41.944 8.285 1.00 26.56 369 VAL A O 1
ATOM 2771 N N . PRO A 1 394 ? 62.445 39.696 8.454 1.00 27.15 370 PRO A N 1
ATOM 2772 C CA . PRO A 1 394 ? 60.983 39.693 8.367 1.00 28.83 370 PRO A CA 1
ATOM 2773 C C . PRO A 1 394 ? 60.374 40.313 9.599 1.00 29.10 370 PRO A C 1
ATOM 2774 O O . PRO A 1 394 ? 61.060 40.541 10.591 1.00 29.55 370 PRO A O 1
ATOM 2778 N N . VAL A 1 395 ? 59.072 40.563 9.541 1.00 30.31 371 VAL A N 1
ATOM 2779 C CA . VAL A 1 395 ? 58.333 40.963 10.723 1.00 30.40 371 VAL A CA 1
ATOM 2780 C C . VAL A 1 395 ? 58.583 39.966 11.883 1.00 30.13 371 VAL A C 1
ATOM 2781 O O . VAL A 1 395 ? 58.607 38.752 11.685 1.00 30.78 371 VAL A O 1
ATOM 2785 N N . GLY A 1 396 ? 58.774 40.494 13.083 1.00 29.98 372 GLY A N 1
ATOM 2786 C CA . GLY A 1 396 ? 58.901 39.661 14.271 1.00 30.88 372 GLY A CA 1
ATOM 2787 C C . GLY A 1 396 ? 60.222 39.902 15.003 1.00 30.94 372 GLY A C 1
ATOM 2788 O O . GLY A 1 396 ? 61.313 39.769 14.423 1.00 31.28 372 GLY A O 1
ATOM 2789 N N . PHE A 1 397 ? 60.119 40.229 16.290 1.00 29.63 373 PHE A N 1
ATOM 2790 C CA . PHE A 1 397 ? 61.310 40.456 17.128 1.00 28.64 373 PHE A CA 1
ATOM 2791 C C . PHE A 1 397 ? 62.238 39.246 17.208 1.00 27.26 373 PHE A C 1
ATOM 2792 O O . PHE A 1 397 ? 63.448 39.399 17.493 1.00 26.78 373 PHE A O 1
ATOM 2800 N N . LYS A 1 398 ? 61.684 38.065 16.961 1.00 25.71 374 LYS A N 1
ATOM 2801 C CA . LYS A 1 398 ? 62.424 36.813 17.085 1.00 27.13 374 LYS A CA 1
ATOM 2802 C C . LYS A 1 398 ? 63.674 36.856 16.243 1.00 26.16 374 LYS A C 1
ATOM 2803 O O . LYS A 1 398 ? 64.684 36.222 16.580 1.00 26.51 374 LYS A O 1
ATOM 2809 N N . TRP A 1 399 ? 63.621 37.629 15.161 1.00 25.26 375 TRP A N 1
ATOM 2810 C CA . TRP A 1 399 ? 64.756 37.657 14.208 1.00 24.80 375 TRP A CA 1
ATOM 2811 C C . TRP A 1 399 ? 65.959 38.425 14.722 1.00 23.45 375 TRP A C 1
ATOM 2812 O O . TRP A 1 399 ? 67.034 38.336 14.137 1.00 23.60 375 TRP A O 1
ATOM 2823 N N . PHE A 1 400 ? 65.775 39.171 15.809 1.00 22.07 376 PHE A N 1
ATOM 2824 C CA . PHE A 1 400 ? 66.879 39.926 16.442 1.00 21.45 376 PHE A CA 1
ATOM 2825 C C . PHE A 1 400 ? 67.546 39.197 17.611 1.00 21.62 376 PHE A C 1
ATOM 2826 O O . PHE A 1 400 ? 68.648 39.551 18.001 1.00 20.90 376 PHE A O 1
ATOM 2834 N N . VAL A 1 401 ? 66.898 38.167 18.154 1.00 21.08 377 VAL A N 1
ATOM 2835 C CA . VAL A 1 401 ? 67.380 37.555 19.401 1.00 21.38 377 VAL A CA 1
ATOM 2836 C C . VAL A 1 401 ? 68.825 37.038 19.313 1.00 21.05 377 VAL A C 1
ATOM 2837 O O . VAL A 1 401 ? 69.675 37.338 20.165 1.00 20.87 377 VAL A O 1
ATOM 2841 N N . ASP A 1 402 ? 69.115 36.249 18.290 1.00 22.41 378 ASP A N 1
ATOM 2842 C CA . ASP A 1 402 ? 70.452 35.672 18.157 1.00 23.69 378 ASP A CA 1
ATOM 2843 C C . ASP A 1 402 ? 71.541 36.724 17.977 1.00 23.21 378 ASP A C 1
ATOM 2844 O O . ASP A 1 402 ? 72.621 36.609 18.559 1.00 23.63 378 ASP A O 1
ATOM 2849 N N . GLY A 1 403 ? 71.254 37.743 17.164 1.00 22.32 379 GLY A N 1
ATOM 2850 C CA . GLY A 1 403 ? 72.203 38.833 16.932 1.00 22.78 379 GLY A CA 1
ATOM 2851 C C . GLY A 1 403 ? 72.438 39.712 18.151 1.00 22.41 379 GLY A C 1
ATOM 2852 O O . GLY A 1 403 ? 73.559 40.200 18.370 1.00 22.15 379 GLY A O 1
ATOM 2853 N N . LEU A 1 404 ? 71.382 39.940 18.931 1.00 21.59 380 LEU A N 1
ATOM 2854 C CA . LEU A 1 404 ? 71.561 40.639 20.207 1.00 21.44 380 LEU A CA 1
ATOM 2855 C C . LEU A 1 404 ? 72.456 39.791 21.132 1.00 21.06 380 LEU A C 1
ATOM 2856 O O . LEU A 1 404 ? 73.399 40.288 21.756 1.00 21.38 380 LEU A O 1
ATOM 2861 N N . PHE A 1 405 ? 72.162 38.499 21.185 1.00 21.36 381 PHE A N 1
ATOM 2862 C CA . PHE A 1 405 ? 72.820 37.603 22.122 1.00 22.46 381 PHE A CA 1
ATOM 2863 C C . PHE A 1 405 ? 74.320 37.550 21.821 1.00 22.68 381 PHE A C 1
ATOM 2864 O O . PHE A 1 405 ? 75.148 37.582 22.737 1.00 22.76 381 PHE A O 1
ATOM 2872 N N . ASP A 1 406 ? 74.688 37.462 20.543 1.00 22.71 382 ASP A N 1
ATOM 2873 C CA . ASP A 1 406 ? 76.122 37.344 20.196 1.00 23.81 382 ASP A CA 1
ATOM 2874 C C . ASP A 1 406 ? 76.822 38.676 19.903 1.00 24.08 382 ASP A C 1
ATOM 2875 O O . ASP A 1 406 ? 77.987 38.682 19.506 1.00 25.33 382 ASP A O 1
ATOM 2880 N N . GLY A 1 407 ? 76.120 39.791 20.112 1.00 22.68 383 GLY A N 1
ATOM 2881 C CA . GLY A 1 407 ? 76.696 41.113 19.881 1.00 22.09 383 GLY A CA 1
ATOM 2882 C C . GLY A 1 407 ? 76.786 41.625 18.441 1.00 22.26 383 GLY A C 1
ATOM 2883 O O . GLY A 1 407 ? 77.325 42.713 18.215 1.00 22.93 383 GLY A O 1
ATOM 2884 N N . SER A 1 408 ? 76.294 40.848 17.468 1.00 22.16 384 SER A N 1
ATOM 2885 C CA . SER A 1 408 ? 76.431 41.223 16.054 1.00 22.90 384 SER A CA 1
ATOM 2886 C C . SER A 1 408 ? 75.342 42.213 15.637 1.00 22.19 384 SER A C 1
ATOM 2887 O O . SER A 1 408 ? 75.486 42.871 14.606 1.00 22.88 384 SER A O 1
ATOM 2890 N N . PHE A 1 409 ? 74.262 42.303 16.423 1.00 21.68 385 PHE A N 1
ATOM 2891 C CA . PHE A 1 409 ? 73.251 43.378 16.254 1.00 21.13 385 PHE A CA 1
ATOM 2892 C C . PHE A 1 409 ? 73.340 44.347 17.444 1.00 20.32 385 PHE A C 1
ATOM 2893 O O . PHE A 1 409 ? 73.121 43.940 18.589 1.00 20.19 385 PHE A O 1
ATOM 2901 N N . GLY A 1 410 ? 73.657 45.619 17.187 1.00 19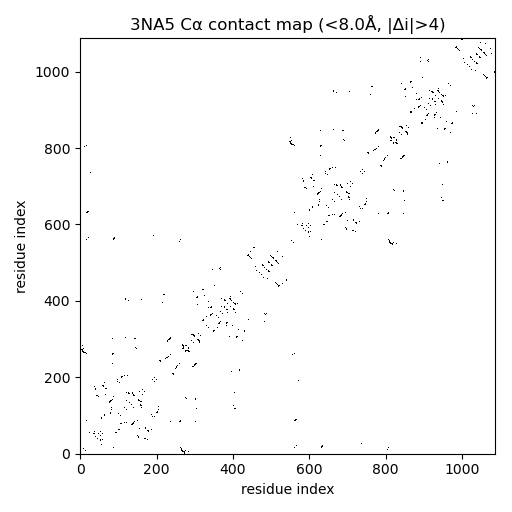.22 386 GLY A N 1
ATOM 2902 C CA . GLY A 1 410 ? 73.677 46.612 18.269 1.00 18.28 386 GLY A CA 1
ATOM 2903 C C . GLY A 1 410 ? 72.269 46.984 18.731 1.00 17.96 386 GLY A C 1
ATOM 2904 O O . GLY A 1 410 ? 72.071 47.386 19.868 1.00 17.24 386 GLY A O 1
ATOM 2905 N N . PHE A 1 411 ? 71.315 46.863 17.835 1.00 18.15 387 PHE A N 1
ATOM 2906 C CA . PHE A 1 411 ? 69.929 47.363 18.079 1.00 18.63 387 PHE A CA 1
ATOM 2907 C C . PHE A 1 411 ? 68.955 46.573 17.210 1.00 18.85 387 PHE A C 1
ATOM 2908 O O . PHE A 1 411 ? 69.277 46.244 16.049 1.00 20.06 387 PHE A O 1
ATOM 2916 N N . GLY A 1 412 ? 67.763 46.261 17.744 1.00 18.45 388 GLY A N 1
ATOM 2917 C CA . GLY A 1 412 ? 66.690 45.714 16.925 1.00 18.94 388 GLY A CA 1
ATOM 2918 C C . GLY A 1 412 ? 65.374 46.177 17.526 1.00 18.86 388 GLY A C 1
ATOM 2919 O O . GLY A 1 412 ? 65.166 46.028 18.733 1.00 18.61 388 GLY A O 1
ATOM 2920 N N . GLY A 1 413 ? 64.506 46.744 16.696 1.00 19.52 389 GLY A N 1
ATOM 2921 C CA . GLY A 1 413 ? 63.192 47.199 17.149 1.00 21.04 389 GLY A CA 1
ATOM 2922 C C . GLY A 1 413 ? 62.105 46.806 16.157 1.00 22.25 389 GLY A C 1
ATOM 2923 O O . GLY A 1 413 ? 62.388 46.475 14.990 1.00 21.41 389 GLY A O 1
ATOM 2924 N N . GLU A 1 414 ? 60.868 46.811 16.634 1.00 23.01 390 GLU A N 1
ATOM 2925 C CA . GLU A 1 414 ? 59.711 46.602 15.752 1.00 24.31 390 GLU A CA 1
ATOM 2926 C C . GLU A 1 414 ? 58.737 47.771 15.837 1.00 25.27 390 GLU A C 1
ATOM 2927 O O . GLU A 1 414 ? 58.812 48.587 16.765 1.00 25.78 390 GLU A O 1
ATOM 2933 N N . GLU A 1 415 ? 57.841 47.887 14.855 0.50 25.47 391 GLU A N 1
ATOM 2934 C CA . GLU A 1 415 ? 57.047 49.119 14.699 0.50 26.53 391 GLU A CA 1
ATOM 2935 C C . GLU A 1 415 ? 56.068 49.368 15.842 0.50 26.90 391 GLU A C 1
ATOM 2936 O O . GLU A 1 415 ? 55.571 50.481 16.017 0.50 27.20 391 GLU A O 1
ATOM 2938 N N . SER A 1 416 ? 55.783 48.334 16.615 1.00 27.64 392 SER A N 1
ATOM 2939 C CA . SER A 1 416 ? 54.811 48.487 17.718 1.00 28.60 392 SER A CA 1
ATOM 2940 C C . SER A 1 416 ? 55.488 48.948 19.024 1.00 26.81 392 SER A C 1
ATOM 2941 O O . SER A 1 416 ? 55.012 48.635 20.118 1.00 28.02 392 SER A O 1
ATOM 2944 N N . ALA A 1 417 ? 56.585 49.683 18.894 1.00 24.69 393 ALA A N 1
ATOM 2945 C CA . ALA A 1 417 ? 57.249 50.345 20.020 1.00 23.45 393 ALA A CA 1
ATOM 2946 C C . ALA A 1 417 ? 57.933 49.363 20.972 1.00 22.72 393 ALA A C 1
ATOM 2947 O O . ALA A 1 417 ? 57.886 49.563 22.192 1.00 22.01 393 ALA A O 1
ATOM 2949 N N . GLY A 1 418 ? 58.530 48.304 20.421 1.00 21.32 394 GLY A N 1
ATOM 2950 C CA . GLY A 1 418 ? 59.338 47.382 21.203 1.00 20.36 394 GLY A CA 1
ATOM 2951 C C . GLY A 1 418 ? 60.734 47.252 20.605 1.00 20.87 394 GLY A C 1
ATOM 2952 O O . GLY A 1 418 ? 60.887 47.057 19.380 1.00 21.02 394 GLY A O 1
ATOM 2953 N N . ALA A 1 419 ? 61.765 47.406 21.438 1.00 17.98 395 ALA A N 1
ATOM 2954 C CA . ALA A 1 419 ? 63.151 47.301 20.938 1.00 18.43 395 ALA A CA 1
ATOM 2955 C C . ALA A 1 419 ? 64.097 46.919 22.064 1.00 18.09 395 ALA A C 1
ATOM 2956 O O . ALA A 1 419 ? 63.737 46.971 23.260 1.00 17.28 395 ALA A O 1
ATOM 2958 N N . SER A 1 420 ? 65.318 46.538 21.680 1.00 17.10 396 SER A N 1
ATOM 2959 C CA . SER A 1 420 ? 66.398 46.380 22.640 1.00 16.81 396 SER A CA 1
ATOM 2960 C C . SER A 1 420 ? 67.715 46.749 21.949 1.00 17.55 396 SER A C 1
ATOM 2961 O O . SER A 1 420 ? 67.787 46.867 20.714 1.00 18.20 396 SER A O 1
ATOM 2964 N N . PHE A 1 421 ? 68.747 46.933 22.765 1.00 17.78 397 PHE A N 1
ATOM 2965 C CA . PHE A 1 421 ? 70.082 47.266 22.248 1.00 17.32 397 PHE A CA 1
ATOM 2966 C C . PHE A 1 421 ? 71.116 46.786 23.274 1.00 17.85 397 PHE A C 1
ATOM 2967 O O . PHE A 1 421 ? 70.745 46.399 24.400 1.00 18.85 397 PHE A O 1
ATOM 2975 N N . LEU A 1 422 ? 72.395 46.802 22.874 1.00 16.79 398 LEU A N 1
ATOM 2976 C CA . LEU A 1 422 ? 73.506 46.231 23.649 1.00 17.93 398 LEU A CA 1
ATOM 2977 C C . LEU A 1 422 ? 73.946 47.142 24.790 1.00 18.94 398 LEU A C 1
ATOM 2978 O O . LEU A 1 422 ? 73.618 48.360 24.792 1.00 17.88 398 LEU A O 1
ATOM 2983 N N . ARG A 1 423 ? 74.654 46.538 25.757 1.00 18.10 399 ARG A N 1
ATOM 2984 C CA . ARG A 1 423 ? 75.419 47.309 26.748 1.00 19.28 399 ARG A CA 1
ATOM 2985 C C . ARG A 1 423 ? 76.485 48.156 26.034 1.00 18.78 399 ARG A C 1
ATOM 2986 O O . ARG A 1 423 ? 76.735 47.971 24.832 1.00 18.67 399 ARG A O 1
ATOM 2994 N N . PHE A 1 424 ? 77.123 49.070 26.775 1.00 19.82 400 PHE A N 1
ATOM 2995 C CA . PHE A 1 424 ? 78.152 49.923 26.188 1.00 20.28 400 PHE A CA 1
ATOM 2996 C C . PHE A 1 424 ? 79.227 49.094 25.487 1.00 21.27 400 PHE A C 1
ATOM 2997 O O . PHE A 1 424 ? 79.645 49.435 24.399 1.00 21.61 400 PHE A O 1
ATOM 3005 N N . ASP A 1 425 ? 79.637 48.005 26.130 1.00 21.80 401 ASP A N 1
ATOM 3006 C CA . ASP A 1 425 ? 80.738 47.182 25.620 1.00 23.10 401 ASP A CA 1
ATOM 3007 C C . ASP A 1 425 ? 80.332 46.195 24.527 1.00 22.51 401 ASP A C 1
ATOM 3008 O O . ASP A 1 425 ? 81.156 45.377 24.087 1.00 23.38 401 ASP A O 1
ATOM 3013 N N . GLY A 1 426 ? 79.078 46.269 24.079 1.00 20.95 402 GLY A N 1
ATOM 3014 C CA . GLY A 1 426 ? 78.588 45.405 22.983 1.00 20.82 402 GLY A CA 1
ATOM 3015 C C . GLY A 1 426 ? 78.226 43.984 23.368 1.00 21.48 402 GLY A C 1
ATOM 3016 O O . GLY A 1 426 ? 78.164 43.097 22.506 1.00 20.66 402 GLY A O 1
ATOM 3017 N N . THR A 1 427 ? 78.006 43.758 24.663 1.00 19.91 403 THR A N 1
ATOM 3018 C CA . THR A 1 427 ? 77.430 42.500 25.129 1.00 21.04 403 THR A CA 1
ATOM 3019 C C . THR A 1 427 ? 75.937 42.722 25.442 1.00 20.30 403 THR A C 1
ATOM 3020 O O . THR A 1 427 ? 75.508 43.865 25.692 1.00 19.27 403 THR A O 1
ATOM 3024 N N . PRO A 1 428 ? 75.134 41.648 25.389 1.00 20.17 404 PRO A N 1
ATOM 3025 C CA . PRO A 1 428 ? 73.688 41.861 25.574 1.00 20.71 404 PRO A CA 1
ATOM 3026 C C . PRO A 1 428 ? 73.271 42.268 26.998 1.00 20.52 404 PRO A C 1
ATOM 3027 O O . PRO A 1 428 ? 73.900 41.864 27.992 1.00 21.34 404 PRO A O 1
ATOM 3031 N N . TRP A 1 429 ? 72.191 43.052 27.059 1.00 19.27 405 TRP A N 1
ATOM 3032 C CA . TRP A 1 429 ? 71.533 43.441 28.295 1.00 19.00 405 TRP A CA 1
ATOM 3033 C C . TRP A 1 429 ? 70.231 42.655 28.462 1.00 18.34 405 TRP A C 1
ATOM 3034 O O . TRP A 1 429 ? 69.975 42.080 29.520 1.00 18.71 405 TRP A O 1
ATOM 3045 N N . SER A 1 430 ? 69.389 42.693 27.425 1.00 17.45 406 SER A N 1
ATOM 3046 C CA . SER A 1 430 ? 68.132 41.975 27.376 1.00 18.84 406 SER A CA 1
ATOM 3047 C C . SER A 1 430 ? 68.012 41.519 25.938 1.00 19.45 406 SER A C 1
ATOM 3048 O O . SER A 1 430 ? 68.166 42.319 25.020 1.00 18.77 406 SER A O 1
ATOM 3051 N N . THR A 1 431 ? 67.733 40.234 25.750 1.00 19.06 407 THR A N 1
ATOM 3052 C CA . THR A 1 431 ? 67.489 39.700 24.402 1.00 18.48 407 THR A CA 1
ATOM 3053 C C . THR A 1 431 ? 65.993 39.608 24.093 1.00 19.16 407 THR A C 1
ATOM 3054 O O . THR A 1 431 ? 65.594 39.153 23.016 1.00 20.66 407 THR A O 1
ATOM 3058 N N . ASP A 1 432 ? 65.181 40.001 25.061 1.00 19.75 408 ASP A N 1
ATOM 3059 C CA . ASP A 1 432 ? 63.773 40.306 24.803 1.00 18.56 408 ASP A CA 1
ATOM 3060 C C . ASP A 1 432 ? 63.662 41.855 24.728 1.00 18.16 408 ASP A C 1
ATOM 3061 O O . ASP A 1 432 ? 64.633 42.588 25.013 1.00 17.05 408 ASP A O 1
ATOM 3066 N N . LYS A 1 433 ? 62.487 42.340 24.331 1.00 18.08 409 LYS A N 1
ATOM 3067 C CA . LYS A 1 433 ? 62.271 43.782 24.226 1.00 17.58 409 LYS A CA 1
ATOM 3068 C C . LYS A 1 433 ? 62.336 44.411 25.621 1.00 17.14 409 LYS A C 1
ATOM 3069 O O . LYS A 1 433 ? 61.889 43.819 26.602 1.00 17.51 409 LYS A O 1
ATOM 3075 N N . ASP A 1 434 ? 62.915 45.603 25.697 1.00 16.83 410 ASP A N 1
ATOM 3076 C CA . ASP A 1 434 ? 63.115 46.286 26.973 1.00 17.69 410 ASP A CA 1
ATOM 3077 C C . ASP A 1 434 ? 62.612 47.723 26.893 1.00 17.99 410 ASP A C 1
ATOM 3078 O O . ASP A 1 434 ? 63.235 48.593 26.255 1.00 16.63 410 ASP A O 1
ATOM 3083 N N . GLY A 1 435 ? 61.500 47.970 27.588 1.00 16.91 411 GLY A N 1
ATOM 3084 C CA . GLY A 1 435 ? 60.881 49.281 27.590 1.00 16.88 411 GLY A CA 1
ATOM 3085 C C . GLY A 1 435 ? 61.658 50.301 28.425 1.00 17.02 411 GLY A C 1
ATOM 3086 O O . GLY A 1 435 ? 61.637 51.513 28.144 1.00 17.55 411 GLY A O 1
ATOM 3087 N N . ILE A 1 436 ? 62.315 49.825 29.479 1.00 17.91 412 ILE A N 1
ATOM 3088 C CA . ILE A 1 436 ? 62.994 50.723 30.418 1.00 18.46 412 ILE A CA 1
ATOM 3089 C C . ILE A 1 436 ? 64.228 51.348 29.770 1.00 17.62 412 ILE A C 1
ATOM 3090 O O . ILE A 1 436 ? 64.404 52.571 29.813 1.00 18.29 412 ILE A O 1
ATOM 3095 N N . ILE A 1 437 ? 65.063 50.530 29.141 1.00 16.84 413 ILE A N 1
ATOM 3096 C CA . ILE A 1 437 ? 66.226 51.082 28.446 1.00 17.77 413 ILE A CA 1
ATOM 3097 C C . ILE A 1 437 ? 65.831 52.020 27.306 1.00 18.11 413 ILE A C 1
ATOM 3098 O O . ILE A 1 437 ? 66.550 52.963 27.047 1.00 18.39 413 ILE A O 1
ATOM 3103 N N . MET A 1 438 ? 64.701 51.759 26.638 1.00 17.82 414 MET A N 1
ATOM 3104 C CA . MET A 1 438 ? 64.295 52.640 25.508 1.00 18.19 414 MET A CA 1
ATOM 3105 C C . MET A 1 438 ? 63.794 54.000 26.029 1.00 18.61 414 MET A C 1
ATOM 3106 O O . MET A 1 438 ? 64.005 55.018 25.400 1.00 18.58 414 MET A O 1
ATOM 3111 N N . CYS A 1 439 ? 63.175 54.013 27.209 1.00 18.12 415 CYS A N 1
ATOM 3112 C CA . CYS A 1 439 ? 62.704 55.257 27.815 1.00 18.49 415 CYS A CA 1
ATOM 3113 C C . CYS A 1 439 ? 63.926 56.001 28.352 1.00 19.22 415 CYS A C 1
ATOM 3114 O O . CYS A 1 439 ? 64.090 57.212 28.141 1.00 19.38 415 CYS A O 1
ATOM 3117 N N . LEU A 1 440 ? 64.817 55.293 29.038 1.00 19.04 416 LEU A N 1
ATOM 3118 C CA . LEU A 1 440 ? 65.974 56.002 29.547 1.00 18.89 416 LEU A CA 1
ATOM 3119 C C . LEU A 1 440 ? 66.870 56.501 28.391 1.00 19.45 416 LEU A C 1
ATOM 3120 O O . LEU A 1 440 ? 67.566 57.530 28.531 1.00 20.22 416 LEU A O 1
ATOM 3125 N N . LEU A 1 441 ? 66.900 55.781 27.272 1.00 18.25 417 LEU A N 1
ATOM 3126 C CA . LEU A 1 441 ? 67.695 56.259 26.117 1.00 18.57 417 LEU A CA 1
ATOM 3127 C C . LEU A 1 441 ? 67.194 57.636 25.658 1.00 18.80 417 LEU A C 1
ATOM 3128 O O . LEU A 1 441 ? 67.989 58.496 25.249 1.00 19.15 417 LEU A O 1
ATOM 3133 N N . ALA A 1 442 ? 65.884 57.839 25.707 1.00 18.45 418 ALA A N 1
ATOM 3134 C CA . ALA A 1 442 ? 65.322 59.153 25.343 1.00 18.69 418 ALA A CA 1
ATOM 3135 C C . ALA A 1 442 ? 65.875 60.247 26.258 1.00 18.97 418 ALA A C 1
ATOM 3136 O O . ALA A 1 442 ? 66.177 61.368 25.811 1.00 19.49 418 ALA A O 1
ATOM 3138 N N . ALA A 1 443 ? 66.048 59.922 27.532 1.00 18.64 419 ALA A N 1
ATOM 3139 C CA . ALA A 1 443 ? 66.617 60.872 28.490 1.00 19.68 419 ALA A CA 1
ATOM 3140 C C . ALA A 1 443 ? 68.109 61.073 28.185 1.00 19.16 419 ALA A C 1
ATOM 3141 O O . ALA A 1 443 ? 68.592 62.204 28.206 1.00 20.72 419 ALA A O 1
ATOM 3143 N N . GLU A 1 444 ? 68.827 59.989 27.875 1.00 18.52 420 GLU A N 1
ATOM 3144 C CA . GLU A 1 444 ? 70.246 60.127 27.521 1.00 18.43 420 GLU A CA 1
ATOM 3145 C C . GLU A 1 444 ? 70.399 61.036 26.273 1.00 17.75 420 GLU A C 1
ATOM 3146 O O . GLU A 1 444 ? 71.249 61.930 26.244 1.00 18.58 420 GLU A O 1
ATOM 3152 N N . ILE A 1 445 ? 69.598 60.778 25.249 1.00 17.93 421 ILE A N 1
ATOM 3153 C CA . ILE A 1 445 ? 69.642 61.592 24.034 1.00 18.17 421 ILE A CA 1
ATOM 3154 C C . ILE A 1 445 ? 69.442 63.078 24.360 1.00 19.37 421 ILE A C 1
ATOM 3155 O O . ILE A 1 445 ? 70.250 63.933 23.973 1.00 19.06 421 ILE A O 1
ATOM 3160 N N . THR A 1 446 ? 68.371 63.375 25.097 1.00 18.76 422 THR A N 1
ATOM 3161 C CA . THR A 1 446 ? 68.091 64.741 25.516 1.00 20.37 422 THR A CA 1
ATOM 3162 C C . THR A 1 446 ? 69.252 65.370 26.319 1.00 21.16 422 THR A C 1
ATOM 3163 O O . THR A 1 446 ? 69.631 66.519 26.071 1.00 21.13 422 THR A O 1
ATOM 3167 N N . ALA A 1 447 ? 69.824 64.624 27.264 1.00 21.02 423 ALA A N 1
ATOM 3168 C CA . ALA A 1 447 ? 70.890 65.170 28.134 1.00 22.49 423 ALA A CA 1
ATOM 3169 C C . ALA A 1 447 ? 72.183 65.395 27.366 1.00 22.38 423 ALA A C 1
ATOM 3170 O O . ALA A 1 447 ? 72.834 66.435 27.517 1.00 23.18 423 ALA A O 1
ATOM 3172 N N . VAL A 1 448 ? 72.543 64.426 26.528 1.00 20.94 424 VAL A N 1
ATOM 3173 C CA . VAL A 1 448 ? 73.841 64.460 25.837 1.00 20.80 424 VAL A CA 1
ATOM 3174 C C . VAL A 1 448 ? 73.861 65.506 24.752 1.00 21.77 424 VAL A C 1
ATOM 3175 O O . VAL A 1 448 ? 74.871 66.227 24.593 1.00 21.46 424 VAL A O 1
ATOM 3179 N N . THR A 1 449 ? 72.728 65.647 24.044 1.00 21.17 425 THR A N 1
ATOM 3180 C CA . THR A 1 449 ? 72.683 66.479 22.843 1.00 21.50 425 THR A CA 1
ATOM 3181 C C . THR A 1 449 ? 72.023 67.840 23.025 1.00 22.22 425 THR A C 1
ATOM 3182 O O . THR A 1 449 ? 72.169 68.718 22.168 1.00 23.91 425 THR A O 1
ATOM 3186 N N . GLY A 1 450 ? 71.271 68.004 24.114 1.00 22.79 426 GLY A N 1
ATOM 3187 C CA . GLY A 1 450 ? 70.476 69.203 24.358 1.00 23.93 426 GLY A CA 1
ATOM 3188 C C . GLY A 1 450 ? 69.215 69.303 23.505 1.00 24.40 426 GLY A C 1
ATOM 3189 O O . GLY A 1 450 ? 68.558 70.352 23.486 1.00 25.34 426 GLY A O 1
ATOM 3190 N N . LYS A 1 451 ? 68.879 68.229 22.792 1.00 23.14 427 LYS A N 1
ATOM 3191 C CA . LYS A 1 451 ? 67.695 68.163 21.926 1.00 23.21 427 LYS A CA 1
ATOM 3192 C C . LYS A 1 451 ? 66.905 66.899 22.226 1.00 22.57 427 LYS A C 1
ATOM 3193 O O . LYS A 1 451 ? 67.478 65.820 22.284 1.00 21.84 427 LYS A O 1
ATOM 3199 N N . ASN A 1 452 ? 65.593 67.026 22.432 1.00 22.08 428 ASN A N 1
ATOM 3200 C CA . ASN A 1 452 ? 64.810 65.835 22.725 1.00 21.97 428 ASN A CA 1
ATOM 3201 C C . ASN A 1 452 ? 64.615 64.963 21.450 1.00 21.83 428 ASN A C 1
ATOM 3202 O O . ASN A 1 452 ? 64.946 65.391 20.328 1.00 20.27 428 ASN A O 1
ATOM 3207 N N . PRO A 1 453 ? 64.094 63.736 21.607 1.00 21.49 429 PRO A N 1
ATOM 3208 C CA . PRO A 1 453 ? 64.050 62.841 20.443 1.00 21.49 429 PRO A CA 1
ATOM 3209 C C . PRO A 1 453 ? 63.193 63.355 19.280 1.00 20.62 429 PRO A C 1
ATOM 3210 O O . PRO A 1 453 ? 63.514 63.059 18.127 1.00 20.45 429 PRO A O 1
ATOM 3214 N N . GLN A 1 454 ? 62.129 64.113 19.575 1.00 21.39 430 GLN A N 1
ATOM 3215 C CA . GLN A 1 454 ? 61.273 64.667 18.536 1.00 23.28 430 GLN A CA 1
ATOM 3216 C C . GLN A 1 454 ? 62.044 65.733 17.757 1.00 23.04 430 GLN A C 1
ATOM 3217 O O . GLN A 1 454 ? 61.987 65.779 16.533 1.00 23.35 430 GLN A O 1
ATOM 3223 N N . GLU A 1 455 ? 62.804 66.545 18.477 1.00 21.87 431 GLU A N 1
ATOM 3224 C CA A GLU A 1 455 ? 63.677 67.514 17.828 0.50 22.13 431 GLU A CA 1
ATOM 3225 C CA B GLU A 1 455 ? 63.697 67.515 17.840 0.50 22.56 431 GLU A CA 1
ATOM 3226 C C . GLU A 1 455 ? 64.684 66.820 16.895 1.00 21.62 431 GLU A C 1
ATOM 3227 O O . GLU A 1 455 ? 64.960 67.320 15.778 1.00 21.60 431 GLU A O 1
ATOM 3238 N N . HIS A 1 456 ? 65.218 65.673 17.334 1.00 21.01 432 HIS A N 1
ATOM 3239 C CA . HIS A 1 456 ? 66.100 64.883 16.474 1.00 20.51 432 HIS A CA 1
ATOM 3240 C C . HIS A 1 456 ? 65.368 64.391 15.225 1.00 20.76 432 HIS A C 1
ATOM 3241 O O . HIS A 1 456 ? 65.930 64.430 14.125 1.00 20.72 432 HIS A O 1
ATOM 3248 N N . TYR A 1 457 ? 64.120 63.945 15.361 1.00 19.64 433 TYR A N 1
ATOM 3249 C CA . TYR A 1 457 ? 63.409 63.482 14.171 1.00 19.86 433 TYR A CA 1
ATOM 3250 C C . TYR A 1 457 ? 63.199 64.627 13.173 1.00 20.93 433 TYR A C 1
ATOM 3251 O O . TYR A 1 457 ? 63.315 64.433 11.952 1.00 20.28 433 TYR A O 1
ATOM 3260 N N . ASN A 1 458 ? 62.881 65.813 13.695 1.00 20.99 434 ASN A N 1
ATOM 3261 C CA . ASN A 1 458 ? 62.753 66.996 12.843 1.00 22.98 434 ASN A CA 1
ATOM 3262 C C . ASN A 1 458 ? 64.016 67.199 11.982 1.00 23.20 434 ASN A C 1
ATOM 3263 O O . ASN A 1 458 ? 63.935 67.537 10.798 1.00 24.04 434 ASN A O 1
ATOM 3268 N N . GLU A 1 459 ? 65.183 66.988 12.583 1.00 23.35 435 GLU A N 1
ATOM 3269 C CA . GLU A 1 459 ? 66.444 67.151 11.849 1.00 24.39 435 GLU A CA 1
ATOM 3270 C C . GLU A 1 459 ? 66.605 66.054 10.792 1.00 23.96 435 GLU A C 1
ATOM 3271 O O . GLU A 1 459 ? 67.081 66.300 9.677 1.00 23.73 435 GLU A O 1
ATOM 3277 N N . LEU A 1 460 ? 66.171 64.847 11.142 1.00 22.47 436 LEU A N 1
ATOM 3278 C CA . LEU A 1 460 ? 66.242 63.745 10.182 1.00 22.56 436 LEU A CA 1
ATOM 3279 C C . LEU A 1 460 ? 65.339 64.051 8.992 1.00 22.27 436 LEU A C 1
ATOM 3280 O O . LEU A 1 460 ? 65.714 63.835 7.828 1.00 23.09 436 LEU A O 1
ATOM 3285 N N . ALA A 1 461 ? 64.134 64.538 9.275 1.00 23.12 437 ALA A N 1
ATOM 3286 C CA . ALA A 1 461 ? 63.200 64.949 8.217 1.00 24.95 437 ALA A CA 1
ATOM 3287 C C . ALA A 1 461 ? 63.814 66.038 7.327 1.00 25.78 437 ALA A C 1
ATOM 3288 O O . ALA A 1 461 ? 63.683 66.015 6.097 1.00 26.41 437 ALA A O 1
ATOM 3290 N N . ALA A 1 462 ? 64.530 66.970 7.944 1.00 26.60 438 ALA A N 1
ATOM 3291 C CA . ALA A 1 462 ? 65.191 68.029 7.169 1.00 28.62 438 ALA A CA 1
ATOM 3292 C C . ALA A 1 462 ? 66.276 67.470 6.223 1.00 29.52 438 ALA A C 1
ATOM 3293 O O . ALA A 1 462 ? 66.434 67.953 5.088 1.00 29.72 438 ALA A O 1
ATOM 3295 N N . ARG A 1 463 ? 67.009 66.465 6.706 1.00 33.96 439 ARG A N 1
ATOM 3296 C CA . ARG A 1 463 ? 68.092 65.840 5.962 1.00 35.99 439 ARG A CA 1
ATOM 3297 C C . ARG A 1 463 ? 67.582 64.962 4.813 1.00 34.73 439 ARG A C 1
ATOM 3298 O O . ARG A 1 463 ? 68.130 65.015 3.709 1.00 35.47 439 ARG A O 1
ATOM 3306 N N . PHE A 1 464 ? 66.528 64.185 5.065 1.00 32.87 440 PHE A N 1
ATOM 3307 C CA . PHE A 1 464 ? 66.101 63.139 4.138 1.00 32.55 440 PHE A CA 1
ATOM 3308 C C . PHE A 1 464 ? 64.718 63.321 3.558 1.00 31.86 440 PHE A C 1
ATOM 3309 O O . PHE A 1 464 ? 64.308 62.584 2.669 1.00 31.83 440 PHE A O 1
ATOM 3317 N N . GLY A 1 465 ? 63.996 64.313 4.052 1.00 31.60 441 GLY A N 1
ATOM 3318 C CA . GLY A 1 465 ? 62.586 64.450 3.748 1.00 30.33 441 GLY A CA 1
ATOM 3319 C C . GLY A 1 465 ? 61.768 63.728 4.800 1.00 29.21 441 GLY A C 1
ATOM 3320 O O . GLY A 1 465 ? 62.259 62.826 5.462 1.00 28.41 441 GLY A O 1
ATOM 3321 N N . ALA A 1 466 ? 60.517 64.139 4.955 1.00 28.70 442 ALA A N 1
ATOM 3322 C CA . ALA A 1 466 ? 59.633 63.522 5.921 1.00 28.25 442 ALA A CA 1
ATOM 3323 C C . ALA A 1 466 ? 58.803 62.479 5.213 1.00 27.17 442 ALA A C 1
ATOM 3324 O O . ALA A 1 466 ? 57.905 62.821 4.414 1.00 27.38 442 ALA A O 1
ATOM 3326 N N . PRO A 1 467 ? 59.081 61.194 5.500 1.00 26.41 443 PRO A N 1
ATOM 3327 C CA . PRO A 1 467 ? 58.329 60.175 4.773 1.00 24.66 443 PRO A CA 1
ATOM 3328 C C . PRO A 1 467 ? 56.878 60.095 5.193 1.00 25.40 443 PRO A C 1
ATOM 3329 O O . PRO A 1 467 ? 56.510 60.468 6.304 1.00 27.22 443 PRO A O 1
ATOM 3333 N N . SER A 1 468 ? 56.066 59.613 4.279 1.00 24.67 444 SER A N 1
ATOM 3334 C CA . SER A 1 468 ? 54.649 59.471 4.525 1.00 24.88 444 SER A CA 1
ATOM 3335 C C . SER A 1 468 ? 54.358 57.978 4.474 1.00 24.81 444 SER A C 1
ATOM 3336 O O . SER A 1 468 ? 54.625 57.312 3.474 1.00 25.35 444 SER A O 1
ATOM 3339 N N . TYR A 1 469 ? 53.819 57.467 5.571 1.00 25.52 445 TYR A N 1
ATOM 3340 C CA . TYR A 1 469 ? 53.681 56.034 5.812 1.00 25.22 445 TYR A CA 1
ATOM 3341 C C . TYR A 1 469 ? 52.204 55.689 6.028 1.00 25.93 445 TYR A C 1
ATOM 3342 O O . TYR A 1 469 ? 51.480 56.440 6.694 1.00 26.94 445 TYR A O 1
ATOM 3351 N N . ASN A 1 470 ? 51.755 54.560 5.477 1.00 25.54 446 ASN A N 1
ATOM 3352 C CA . ASN A 1 470 ? 50.373 54.111 5.700 1.00 27.00 446 ASN A CA 1
ATOM 3353 C C . ASN A 1 470 ? 50.225 52.592 5.614 1.00 27.07 446 ASN A C 1
ATOM 3354 O O . ASN A 1 470 ? 51.095 51.899 5.076 1.00 27.47 446 ASN A O 1
ATOM 3359 N N . ARG A 1 471 ? 49.130 52.088 6.173 1.00 26.86 447 ARG A N 1
ATOM 3360 C CA . ARG A 1 471 ? 48.783 50.672 6.154 1.00 25.32 447 ARG A CA 1
ATOM 3361 C C . ARG A 1 471 ? 47.382 50.532 5.543 1.00 26.55 447 ARG A C 1
ATOM 3362 O O . ARG A 1 471 ? 46.477 51.294 5.875 1.00 26.08 447 ARG A O 1
ATOM 3364 N N . LEU A 1 472 ? 47.227 49.607 4.602 1.00 25.44 448 LEU A N 1
ATOM 3365 C CA . LEU A 1 472 ? 45.945 49.389 3.930 1.00 26.62 448 LEU A CA 1
ATOM 3366 C C . LEU A 1 472 ? 45.553 47.958 4.204 1.00 26.89 448 LEU A C 1
ATOM 3367 O O . LEU A 1 472 ? 46.427 47.115 4.465 1.00 25.46 448 LEU A O 1
ATOM 3372 N N . GLN A 1 473 ? 44.261 47.676 4.094 1.00 28.64 449 GLN A N 1
ATOM 3373 C CA . GLN A 1 473 ? 43.774 46.325 4.240 1.00 31.00 449 GLN A CA 1
ATOM 3374 C C . GLN A 1 473 ? 42.529 46.066 3.413 1.00 32.14 449 GLN A C 1
ATOM 3375 O O . GLN A 1 473 ? 41.660 46.931 3.285 1.00 32.00 449 GLN A O 1
ATOM 3381 N N . ALA A 1 474 ? 42.435 44.853 2.889 1.00 33.58 450 ALA A N 1
ATOM 3382 C CA . ALA A 1 474 ? 41.232 44.421 2.196 1.00 34.59 450 ALA A CA 1
ATOM 3383 C C . ALA A 1 474 ? 41.060 42.904 2.303 1.00 36.65 450 ALA A C 1
ATOM 3384 O O . ALA A 1 474 ? 42.028 42.156 2.550 1.00 35.55 450 ALA A O 1
ATOM 3386 N N . SER A 1 475 ? 39.819 42.469 2.142 1.00 38.20 451 SER A N 1
ATOM 3387 C CA . SER A 1 475 ? 39.457 41.067 2.235 1.00 40.99 451 SER A CA 1
ATOM 3388 C C . SER A 1 475 ? 40.287 40.162 1.318 1.00 41.81 451 SER A C 1
ATOM 3389 O O . SER A 1 475 ? 40.725 40.582 0.235 1.00 41.04 451 SER A O 1
ATOM 3392 N N . ALA A 1 476 ? 40.500 38.922 1.770 1.00 44.08 452 ALA A N 1
ATOM 3393 C CA . ALA A 1 476 ? 41.221 37.906 0.990 1.00 45.64 452 ALA A CA 1
ATOM 3394 C C . ALA A 1 476 ? 40.729 36.519 1.358 1.00 48.14 452 ALA A C 1
ATOM 3395 O O . ALA A 1 476 ? 40.576 36.207 2.549 1.00 48.39 452 ALA A O 1
ATOM 3397 N N . THR A 1 477 ? 40.485 35.696 0.336 1.00 50.89 453 THR A N 1
ATOM 3398 C CA . THR A 1 477 ? 40.168 34.277 0.516 1.00 53.91 453 THR A CA 1
ATOM 3399 C C . THR A 1 477 ? 41.331 33.585 1.216 1.00 53.77 453 THR A C 1
ATOM 3400 O O . THR A 1 477 ? 42.480 33.979 1.033 1.00 51.95 453 THR A O 1
ATOM 3404 N N . SER A 1 478 ? 41.047 32.539 1.989 1.00 55.61 454 SER A N 1
ATOM 3405 C CA . SER A 1 478 ? 42.124 31.724 2.558 1.00 55.68 454 SER A CA 1
ATOM 3406 C C . SER A 1 478 ? 43.108 31.315 1.442 1.00 55.03 454 SER A C 1
ATOM 3407 O O . SER A 1 478 ? 44.320 31.198 1.666 1.00 53.68 454 SER A O 1
ATOM 3410 N N . ALA A 1 479 ? 42.568 31.130 0.238 1.00 56.24 455 ALA A N 1
ATOM 3411 C CA . ALA A 1 479 ? 43.334 30.693 -0.930 1.00 56.37 455 ALA A CA 1
ATOM 3412 C C . ALA A 1 479 ? 44.243 31.790 -1.467 1.00 54.38 455 ALA A C 1
ATOM 3413 O O . ALA A 1 479 ? 45.398 31.540 -1.832 1.00 53.30 455 ALA A O 1
ATOM 3415 N N . GLN A 1 480 ? 43.712 33.005 -1.536 1.00 53.52 456 GLN A N 1
ATOM 3416 C CA . GLN A 1 480 ? 44.521 34.150 -1.940 1.00 52.01 456 GLN A CA 1
ATOM 3417 C C . GLN A 1 480 ? 45.605 34.448 -0.914 1.00 49.59 456 GLN A C 1
ATOM 3418 O O . GLN A 1 480 ? 46.742 34.776 -1.283 1.00 48.73 456 GLN A O 1
ATOM 3424 N N . LYS A 1 481 ? 45.274 34.344 0.371 1.00 48.74 457 LYS A N 1
ATOM 3425 C CA . LYS A 1 481 ? 46.297 34.557 1.399 1.00 46.81 457 LYS A CA 1
ATOM 3426 C C . LYS A 1 481 ? 47.408 33.513 1.273 1.00 46.27 457 LYS A C 1
ATOM 3427 O O . LYS A 1 481 ? 48.582 33.810 1.513 1.00 44.31 457 LYS A O 1
ATOM 3433 N N . ALA A 1 482 ? 47.017 32.281 0.929 1.00 47.18 458 ALA A N 1
ATOM 3434 C CA . ALA A 1 482 ? 47.966 31.201 0.691 1.00 47.09 458 ALA A CA 1
ATOM 3435 C C . ALA A 1 482 ? 48.886 31.515 -0.486 1.00 46.11 458 ALA A C 1
ATOM 3436 O O . ALA A 1 482 ? 50.105 31.380 -0.380 1.00 45.23 458 ALA A O 1
ATOM 3438 N N . ALA A 1 483 ? 48.301 31.935 -1.604 1.00 46.14 459 ALA A N 1
ATOM 3439 C CA . ALA A 1 483 ? 49.087 32.390 -2.750 1.00 45.70 459 ALA A CA 1
ATOM 3440 C C . ALA A 1 483 ? 50.042 33.525 -2.358 1.00 43.65 459 ALA A C 1
ATOM 3441 O O . ALA A 1 483 ? 51.232 33.502 -2.691 1.00 42.21 459 ALA A O 1
ATOM 3443 N N . LEU A 1 484 ? 49.503 34.525 -1.667 1.00 43.27 460 LEU A N 1
ATOM 3444 C CA . LEU A 1 484 ? 50.296 35.686 -1.257 1.00 41.63 460 LEU A CA 1
ATOM 3445 C C . LEU A 1 484 ? 51.609 35.294 -0.554 1.00 41.74 460 LEU A C 1
ATOM 3446 O O . LEU A 1 484 ? 52.616 35.989 -0.673 1.00 41.52 460 LEU A O 1
ATOM 3451 N N . SER A 1 485 ? 51.603 34.186 0.178 1.00 43.02 461 SER A N 1
ATOM 3452 C CA . SER A 1 485 ? 52.782 33.804 0.950 1.00 43.02 461 SER A CA 1
ATOM 3453 C C . SER A 1 485 ? 53.737 32.909 0.158 1.00 43.66 461 SER A C 1
ATOM 3454 O O . SER A 1 485 ? 54.859 32.637 0.603 1.00 43.27 461 SER A O 1
ATOM 3457 N N . LYS A 1 486 ? 53.295 32.470 -1.018 1.00 44.83 462 LYS A N 1
ATOM 3458 C CA . LYS A 1 486 ? 54.082 31.538 -1.836 1.00 46.31 462 LYS A CA 1
ATOM 3459 C C . LYS A 1 486 ? 54.561 32.164 -3.152 1.00 46.26 462 LYS A C 1
ATOM 3460 O O . LYS A 1 486 ? 54.735 31.461 -4.154 1.00 47.91 462 LYS A O 1
ATOM 3462 N N . LEU A 1 487 ? 54.765 33.481 -3.148 1.00 44.62 463 LEU A N 1
ATOM 3463 C CA . LEU A 1 487 ? 55.238 34.200 -4.336 1.00 44.43 463 LEU A CA 1
ATOM 3464 C C . LEU A 1 487 ? 56.749 34.107 -4.546 1.00 44.43 463 LEU A C 1
ATOM 3465 O O . LEU A 1 487 ? 57.496 33.743 -3.637 1.00 43.66 463 LEU A O 1
ATOM 3470 N N . SER A 1 488 ? 57.182 34.460 -5.755 1.00 45.52 464 SER A N 1
ATOM 3471 C CA . SER A 1 488 ? 58.602 34.594 -6.088 1.00 46.05 464 SER A CA 1
ATOM 3472 C C . SER A 1 488 ? 58.813 35.924 -6.814 1.00 45.68 464 SER A C 1
ATOM 3473 O O . SER A 1 488 ? 57.881 36.453 -7.427 1.00 45.41 464 SER A O 1
ATOM 3476 N N . PRO A 1 489 ? 60.036 36.474 -6.738 1.00 45.51 465 PRO A N 1
ATOM 3477 C CA . PRO A 1 489 ? 60.304 37.803 -7.292 1.00 45.02 465 PRO A CA 1
ATOM 3478 C C . PRO A 1 489 ? 59.910 37.920 -8.769 1.00 46.27 465 PRO A C 1
ATOM 3479 O O . PRO A 1 489 ? 59.393 38.957 -9.180 1.00 46.22 465 PRO A O 1
ATOM 3483 N N . GLU A 1 490 ? 60.128 36.858 -9.546 1.00 47.46 466 GLU A N 1
ATOM 3484 C CA . GLU A 1 490 ? 59.826 36.860 -10.983 1.00 48.79 466 GLU A CA 1
ATOM 3485 C C . GLU A 1 490 ? 58.345 37.078 -11.309 1.00 48.76 466 GLU A C 1
ATOM 3486 O O . GLU A 1 490 ? 57.998 37.380 -12.454 1.00 49.85 466 GLU A O 1
ATOM 3488 N N . MET A 1 491 ? 57.474 36.930 -10.315 1.00 47.35 467 MET A N 1
ATOM 3489 C CA . MET A 1 491 ? 56.030 37.071 -10.554 1.00 47.82 467 MET A CA 1
ATOM 3490 C C . MET A 1 491 ? 55.574 38.523 -10.665 1.00 45.93 467 MET A C 1
ATOM 3491 O O . MET A 1 491 ? 54.491 38.796 -11.181 1.00 46.73 467 MET A O 1
ATOM 3496 N N . VAL A 1 492 ? 56.403 39.443 -10.171 1.00 43.53 468 VAL A N 1
ATOM 3497 C CA . VAL A 1 492 ? 56.145 40.883 -10.296 1.00 41.61 468 VAL A CA 1
ATOM 3498 C C . VAL A 1 492 ? 56.790 41.386 -11.593 1.00 41.94 468 VAL A C 1
ATOM 3499 O O . VAL A 1 492 ? 58.004 41.613 -11.654 1.00 41.32 468 VAL A O 1
ATOM 3503 N N . SER A 1 493 ? 55.973 41.537 -12.628 1.00 41.94 469 SER A N 1
ATOM 3504 C CA . SER A 1 493 ? 56.486 41.901 -13.939 1.00 43.30 469 SER A CA 1
ATOM 3505 C C . SER A 1 493 ? 56.694 43.414 -14.097 1.00 42.14 469 SER A C 1
ATOM 3506 O O . SER A 1 493 ? 57.358 43.857 -15.038 1.00 43.58 469 SER A O 1
ATOM 3509 N N . ALA A 1 494 ? 56.151 44.204 -13.169 1.00 39.65 470 ALA A N 1
ATOM 3510 C CA . ALA A 1 494 ? 56.339 45.653 -13.199 1.00 38.38 470 ALA A CA 1
ATOM 3511 C C . ALA A 1 494 ? 57.822 46.004 -13.093 1.00 37.68 470 ALA A C 1
ATOM 3512 O O . ALA A 1 494 ? 58.597 45.308 -12.424 1.00 37.04 470 ALA A O 1
ATOM 3514 N N . SER A 1 495 ? 58.213 47.088 -13.750 1.00 38.05 471 SER A N 1
ATOM 3515 C CA . SER A 1 495 ? 59.603 47.539 -13.708 1.00 37.67 471 SER A CA 1
ATOM 3516 C C . SER A 1 495 ? 59.693 48.901 -13.032 1.00 35.79 471 SER A C 1
ATOM 3517 O O . SER A 1 495 ? 60.782 49.361 -12.693 1.00 34.90 471 SER A O 1
ATOM 3520 N N . THR A 1 496 ? 58.542 49.554 -12.876 1.00 35.19 472 THR A N 1
ATOM 3521 C CA . THR A 1 496 ? 58.482 50.804 -12.122 1.00 34.22 472 THR A CA 1
ATOM 3522 C C . THR A 1 496 ? 57.373 50.776 -11.078 1.00 32.53 472 THR A C 1
ATOM 3523 O O . THR A 1 496 ? 56.405 50.009 -11.182 1.00 32.84 472 THR A O 1
ATOM 3527 N N . LEU A 1 497 ? 57.549 51.589 -10.047 1.00 30.45 473 LEU A N 1
ATOM 3528 C CA . LEU A 1 497 ? 56.538 51.767 -9.007 1.00 29.74 473 LEU A CA 1
ATOM 3529 C C . LEU A 1 497 ? 56.402 53.277 -8.809 1.00 29.19 473 LEU A C 1
ATOM 3530 O O . LEU A 1 497 ? 57.385 53.952 -8.487 1.00 28.28 473 LEU A O 1
ATOM 3535 N N . ALA A 1 498 ? 55.201 53.805 -9.044 1.00 29.01 474 ALA A N 1
ATOM 3536 C CA . ALA A 1 498 ? 54.947 55.236 -8.853 1.00 29.04 474 ALA A CA 1
ATOM 3537 C C . ALA A 1 498 ? 56.071 56.084 -9.477 1.00 30.14 474 ALA A C 1
ATOM 3538 O O . ALA A 1 498 ? 56.634 56.990 -8.840 1.00 30.17 474 ALA A O 1
ATOM 3540 N N . GLY A 1 499 ? 56.411 55.754 -10.720 1.00 31.11 475 GLY A N 1
ATOM 3541 C CA . GLY A 1 499 ? 57.266 56.620 -11.549 1.00 33.34 475 GLY A CA 1
ATOM 3542 C C . GLY A 1 499 ? 58.758 56.397 -11.376 1.00 33.72 475 GLY A C 1
ATOM 3543 O O . GLY A 1 499 ? 59.553 57.034 -12.055 1.00 34.12 475 GLY A O 1
ATOM 3544 N N . ASP A 1 500 ? 59.146 55.503 -10.468 1.00 32.25 476 ASP A N 1
ATOM 3545 C CA . ASP A 1 500 ? 60.572 55.237 -10.255 1.00 32.94 476 ASP A CA 1
ATOM 3546 C C . ASP A 1 500 ? 60.897 53.793 -10.594 1.00 32.91 476 ASP A C 1
ATOM 3547 O O . ASP A 1 500 ? 60.066 52.903 -10.379 1.00 31.61 476 ASP A O 1
ATOM 3552 N N . PRO A 1 501 ? 62.110 53.544 -11.114 1.00 33.64 477 PRO A N 1
ATOM 3553 C CA . PRO A 1 501 ? 62.518 52.167 -11.399 1.00 33.69 477 PRO A CA 1
ATOM 3554 C C . PRO A 1 501 ? 62.505 51.320 -10.135 1.00 31.79 477 PRO A C 1
ATOM 3555 O O . PRO A 1 501 ? 62.982 51.755 -9.091 1.00 31.37 477 PRO A O 1
ATOM 3559 N N . ILE A 1 502 ? 61.988 50.104 -10.245 1.00 31.57 478 ILE A N 1
ATOM 3560 C CA . ILE A 1 502 ? 62.007 49.159 -9.143 1.00 30.40 478 ILE A CA 1
ATOM 3561 C C . ILE A 1 502 ? 63.432 48.667 -8.936 1.00 31.24 478 ILE A C 1
ATOM 3562 O O . ILE A 1 502 ? 64.094 48.234 -9.892 1.00 32.45 478 ILE A O 1
ATOM 3567 N N . THR A 1 503 ? 63.914 48.766 -7.697 1.00 30.45 479 THR A N 1
ATOM 3568 C CA . THR A 1 503 ? 65.299 48.420 -7.367 1.00 32.25 479 THR A CA 1
ATOM 3569 C C . THR A 1 503 ? 65.357 47.067 -6.674 1.00 32.43 479 THR A C 1
ATOM 3570 O O . THR A 1 503 ? 66.416 46.445 -6.609 1.00 33.73 479 THR A O 1
ATOM 3574 N N . ALA A 1 504 ? 64.211 46.590 -6.191 1.00 32.10 480 ALA A N 1
ATOM 3575 C CA . ALA A 1 504 ? 64.154 45.271 -5.567 1.00 32.25 480 ALA A CA 1
ATOM 3576 C C . ALA A 1 504 ? 62.733 44.717 -5.599 1.00 32.22 480 ALA A C 1
ATOM 3577 O O . ALA A 1 504 ? 61.773 45.447 -5.365 1.00 31.43 480 ALA A O 1
ATOM 3579 N N . ARG A 1 505 ? 62.621 43.432 -5.925 1.00 33.06 481 ARG A N 1
ATOM 3580 C CA . ARG A 1 505 ? 61.383 42.660 -5.773 1.00 33.16 481 ARG A CA 1
ATOM 3581 C C . ARG A 1 505 ? 61.699 41.504 -4.827 1.00 32.82 481 ARG A C 1
ATOM 3582 O O . ARG A 1 505 ? 62.382 40.551 -5.221 1.00 33.26 481 ARG A O 1
ATOM 3590 N N . LEU A 1 506 ? 61.199 41.573 -3.590 1.00 31.18 482 LEU A N 1
ATOM 3591 C CA . LEU A 1 506 ? 61.624 40.648 -2.532 1.00 31.20 482 LEU A CA 1
ATOM 3592 C C . LEU A 1 506 ? 60.523 39.729 -2.048 1.00 30.60 482 LEU A C 1
ATOM 3593 O O . LEU A 1 506 ? 59.419 40.178 -1.761 1.00 29.66 482 LEU A O 1
ATOM 3598 N N . THR A 1 507 ? 60.849 38.447 -1.909 1.00 31.11 483 THR A N 1
ATOM 3599 C CA . THR A 1 507 ? 59.963 37.503 -1.230 1.00 31.29 483 THR A CA 1
ATOM 3600 C C . THR A 1 507 ? 60.690 36.865 -0.028 1.00 31.18 483 THR A C 1
ATOM 3601 O O . THR A 1 507 ? 60.098 36.082 0.737 1.00 31.23 483 THR A O 1
ATOM 3605 N N . ALA A 1 508 ? 61.963 37.231 0.133 1.00 30.44 484 ALA A N 1
ATOM 3606 C CA . ALA A 1 508 ? 62.746 36.878 1.321 1.00 31.03 484 ALA A CA 1
ATOM 3607 C C . ALA A 1 508 ? 63.436 38.151 1.862 1.00 30.44 484 ALA A C 1
ATOM 3608 O O . ALA A 1 508 ? 63.779 39.049 1.084 1.00 30.13 484 ALA A O 1
ATOM 3610 N N . ALA A 1 509 ? 63.644 38.215 3.175 1.00 29.66 485 ALA A N 1
ATOM 3611 C CA . ALA A 1 509 ? 64.355 39.343 3.785 1.00 30.05 485 ALA A CA 1
ATOM 3612 C C . ALA A 1 509 ? 65.832 39.358 3.363 1.00 30.67 485 ALA A C 1
ATOM 3613 O O . ALA A 1 509 ? 66.545 38.361 3.514 1.00 32.31 485 ALA A O 1
ATOM 3615 N N . PRO A 1 510 ? 66.310 40.515 2.889 1.00 31.21 486 PRO A N 1
ATOM 3616 C CA . PRO A 1 510 ? 67.673 40.613 2.370 1.00 32.10 486 PRO A CA 1
ATOM 3617 C C . PRO A 1 510 ? 68.754 40.418 3.432 1.00 32.48 486 PRO A C 1
ATOM 3618 O O . PRO A 1 510 ? 69.864 39.989 3.097 1.00 33.74 486 PRO A O 1
ATOM 3622 N N . GLY A 1 511 ? 68.437 40.735 4.694 1.00 31.35 487 GLY A N 1
ATOM 3623 C CA . GLY A 1 511 ? 69.411 40.661 5.794 1.00 31.57 487 GLY A CA 1
ATOM 3624 C C . GLY A 1 511 ? 69.739 39.260 6.286 1.00 32.43 487 GLY A C 1
ATOM 3625 O O . GLY A 1 511 ? 70.893 38.969 6.643 1.00 33.82 487 GLY A O 1
ATOM 3626 N N . ASN A 1 512 ? 68.746 38.378 6.293 1.00 31.69 488 ASN A N 1
ATOM 3627 C CA . ASN A 1 512 ? 68.927 37.017 6.818 1.00 33.04 488 ASN A CA 1
ATOM 3628 C C . ASN A 1 512 ? 68.382 35.926 5.883 1.00 33.73 488 ASN A C 1
ATOM 3629 O O . ASN A 1 512 ? 68.446 34.741 6.203 1.00 34.94 488 ASN A O 1
ATOM 3634 N N . GLY A 1 513 ? 67.827 36.343 4.747 1.00 33.48 489 GLY A N 1
ATOM 3635 C CA . GLY A 1 513 ? 67.294 35.428 3.744 1.00 34.71 489 GLY A CA 1
ATOM 3636 C C . GLY A 1 513 ? 66.016 34.676 4.110 1.00 34.51 489 GLY A C 1
ATOM 3637 O O . GLY A 1 513 ? 65.553 33.848 3.333 1.00 35.82 489 GLY A O 1
ATOM 3638 N N . ALA A 1 514 ? 65.443 34.948 5.281 1.00 33.45 490 ALA A N 1
ATOM 3639 C CA . ALA A 1 514 ? 64.190 34.279 5.690 1.00 33.58 490 ALA A CA 1
ATOM 3640 C C . ALA A 1 514 ? 62.981 34.711 4.828 1.00 32.99 490 ALA A C 1
ATOM 3641 O O . ALA A 1 514 ? 62.846 35.883 4.458 1.00 31.58 490 ALA A O 1
ATOM 3643 N N . SER A 1 515 ? 62.125 33.750 4.475 1.00 34.04 491 SER A N 1
ATOM 3644 C CA . SER A 1 515 ? 60.907 34.077 3.757 1.00 34.22 491 SER A CA 1
ATOM 3645 C C . SER A 1 515 ? 60.170 35.155 4.532 1.00 33.42 491 SER A C 1
ATOM 3646 O O . SER A 1 515 ? 60.113 35.117 5.770 1.00 32.02 491 SER A O 1
ATOM 3649 N N . ILE A 1 516 ? 59.599 36.106 3.801 1.00 32.94 492 ILE A N 1
ATOM 3650 C CA . ILE A 1 516 ? 58.762 37.126 4.436 1.00 33.59 492 ILE A CA 1
ATOM 3651 C C . ILE A 1 516 ? 57.270 36.783 4.405 1.00 33.59 492 ILE A C 1
ATOM 3652 O O . ILE A 1 516 ? 56.459 37.461 5.046 1.00 34.21 492 ILE A O 1
ATOM 3657 N N . GLY A 1 517 ? 56.913 35.734 3.671 1.00 34.07 493 GLY A N 1
ATOM 3658 C CA . GLY A 1 517 ? 55.517 35.296 3.593 1.00 34.46 493 GLY A CA 1
ATOM 3659 C C . GLY A 1 517 ? 54.668 36.360 2.918 1.00 33.31 493 GLY A C 1
ATOM 3660 O O . GLY A 1 517 ? 53.499 36.560 3.250 1.00 34.35 493 GLY A O 1
ATOM 3661 N N . GLY A 1 518 ? 55.276 37.047 1.962 1.00 32.64 494 GLY A N 1
ATOM 3662 C CA . GLY A 1 518 ? 54.608 38.085 1.207 1.00 30.68 494 GLY A CA 1
ATOM 3663 C C . GLY A 1 518 ? 55.573 38.662 0.202 1.00 31.20 494 GLY A C 1
ATOM 3664 O O . GLY A 1 518 ? 56.495 37.970 -0.287 1.00 31.24 494 GLY A O 1
ATOM 3665 N N . LEU A 1 519 ? 55.388 39.945 -0.080 1.00 29.42 495 LEU A N 1
ATOM 3666 C CA . LEU A 1 519 ? 56.101 40.599 -1.152 1.00 29.83 495 LEU A CA 1
ATOM 3667 C C . LEU A 1 519 ? 56.486 41.995 -0.707 1.00 28.39 495 LEU A C 1
ATOM 3668 O O . LEU A 1 519 ? 55.691 42.689 -0.077 1.00 28.75 495 LEU A O 1
ATOM 3673 N N . LYS A 1 520 ? 57.696 42.412 -1.040 1.00 28.03 496 LYS A N 1
ATOM 3674 C CA . LYS A 1 520 ? 58.087 43.797 -0.826 1.00 27.19 496 LYS A CA 1
ATOM 3675 C C . LYS A 1 520 ? 58.700 44.293 -2.137 1.00 27.81 496 LYS A C 1
ATOM 3676 O O . LYS A 1 520 ? 59.550 43.625 -2.728 1.00 29.33 496 LYS A O 1
ATOM 3682 N N . VAL A 1 521 ? 58.238 45.447 -2.597 1.00 27.06 497 VAL A N 1
ATOM 3683 C CA . VAL A 1 521 ? 58.782 46.072 -3.791 1.00 27.38 497 VAL A CA 1
ATOM 3684 C C . VAL A 1 521 ? 59.319 47.452 -3.417 1.00 27.48 497 VAL A C 1
ATOM 3685 O O . VAL A 1 521 ? 58.662 48.223 -2.691 1.00 27.25 497 VAL A O 1
ATOM 3689 N N . MET A 1 522 ? 60.525 47.757 -3.882 1.00 27.45 498 MET A N 1
ATOM 3690 C CA . MET A 1 522 ? 61.201 48.990 -3.487 1.00 27.56 498 MET A CA 1
ATOM 3691 C C . MET A 1 522 ? 61.648 49.774 -4.701 1.00 27.72 498 MET A C 1
ATOM 3692 O O . MET A 1 522 ? 61.965 49.175 -5.733 1.00 28.26 498 MET A O 1
ATOM 3697 N N . THR A 1 523 ? 61.708 51.100 -4.539 1.00 27.51 499 THR A N 1
ATOM 3698 C CA . THR A 1 523 ? 62.453 52.001 -5.426 1.00 28.41 499 THR A CA 1
ATOM 3699 C C . THR A 1 523 ? 63.340 52.886 -4.528 1.00 28.85 499 THR A C 1
ATOM 3700 O O . THR A 1 523 ? 63.316 52.736 -3.280 1.00 28.01 499 THR A O 1
ATOM 3704 N N . ASP A 1 524 ? 64.113 53.796 -5.128 1.00 29.99 500 ASP A N 1
ATOM 3705 C CA . ASP A 1 524 ? 64.907 54.728 -4.315 1.00 30.55 500 ASP A CA 1
ATOM 3706 C C . ASP A 1 524 ? 64.020 55.645 -3.476 1.00 29.73 500 ASP A C 1
ATOM 3707 O O . ASP A 1 524 ? 64.478 56.189 -2.484 1.00 29.39 500 ASP A O 1
ATOM 3712 N N . ASN A 1 525 ? 62.751 55.809 -3.853 1.00 28.56 501 ASN A N 1
ATOM 3713 C CA . ASN A 1 525 ? 61.920 56.824 -3.196 1.00 27.95 501 ASN A CA 1
ATOM 3714 C C . ASN A 1 525 ? 60.772 56.296 -2.339 1.00 27.40 501 ASN A C 1
ATOM 3715 O O . ASN A 1 525 ? 60.127 57.049 -1.619 1.00 26.85 501 ASN A O 1
ATOM 3720 N N . GLY A 1 526 ? 60.507 55.009 -2.439 1.00 25.98 502 GLY A N 1
ATOM 3721 C CA . GLY A 1 526 ? 59.407 54.430 -1.685 1.00 25.28 502 GLY A CA 1
ATOM 3722 C C . GLY A 1 526 ? 59.380 52.924 -1.788 1.00 25.68 502 GLY A C 1
ATOM 3723 O O . GLY A 1 526 ? 60.249 52.311 -2.437 1.00 26.64 502 GLY A O 1
ATOM 3724 N N . TRP A 1 527 ? 58.385 52.327 -1.140 1.00 24.52 503 TRP A N 1
ATOM 3725 C CA . TRP A 1 527 ? 58.248 50.872 -1.112 1.00 24.55 503 TRP A CA 1
ATOM 3726 C C . TRP A 1 527 ? 56.844 50.499 -0.626 1.00 23.90 503 TRP A C 1
ATOM 3727 O O . TRP A 1 527 ? 56.130 51.321 -0.016 1.00 23.65 503 TRP A O 1
ATOM 3738 N N . PHE A 1 528 ? 56.438 49.267 -0.934 1.00 23.32 504 PHE A N 1
ATOM 3739 C CA . PHE A 1 528 ? 55.300 48.662 -0.272 1.00 23.13 504 PHE A CA 1
ATOM 3740 C C . PHE A 1 528 ? 55.661 47.216 0.076 1.00 23.20 504 PHE A C 1
ATOM 3741 O O . PHE A 1 528 ? 56.515 46.591 -0.582 1.00 23.72 504 PHE A O 1
ATOM 3749 N N . ALA A 1 529 ? 55.005 46.684 1.101 1.00 23.37 505 ALA A N 1
ATOM 3750 C CA . ALA A 1 529 ? 55.117 45.268 1.421 1.00 24.12 505 ALA A CA 1
ATOM 3751 C C . ALA A 1 529 ? 53.713 44.779 1.670 1.00 24.63 505 ALA A C 1
ATOM 3752 O O . ALA A 1 529 ? 52.927 45.478 2.316 1.00 24.57 505 ALA A O 1
ATOM 3754 N N . ALA A 1 530 ? 53.396 43.606 1.129 1.00 25.37 506 ALA A N 1
ATOM 3755 C CA . ALA A 1 530 ? 52.060 43.002 1.259 1.00 26.23 506 ALA A CA 1
ATOM 3756 C C . ALA A 1 530 ? 52.217 41.661 1.982 1.00 27.68 506 ALA A C 1
ATOM 3757 O O . ALA A 1 530 ? 53.088 40.851 1.608 1.00 27.73 506 ALA A O 1
ATOM 3759 N N . ARG A 1 531 ? 51.373 41.419 2.989 1.00 31.73 507 ARG A N 1
ATOM 3760 C CA . ARG A 1 531 ? 51.380 40.160 3.737 1.00 34.25 507 ARG A CA 1
ATOM 3761 C C . ARG A 1 531 ? 49.948 39.737 4.013 1.00 35.09 507 ARG A C 1
ATOM 3762 O O . ARG A 1 531 ? 49.088 40.592 4.225 1.00 33.88 507 ARG A O 1
ATOM 3770 N N . PRO A 1 532 ? 49.680 38.415 4.017 1.00 37.91 508 PRO A N 1
ATOM 3771 C CA . PRO A 1 532 ? 48.356 37.981 4.436 1.00 39.69 508 PRO A CA 1
ATOM 3772 C C . PRO A 1 532 ? 48.145 38.343 5.909 1.00 40.31 508 PRO A C 1
ATOM 3773 O O . PRO A 1 532 ? 49.107 38.413 6.672 1.00 39.69 508 PRO A O 1
ATOM 3777 N N . SER A 1 533 ? 46.901 38.598 6.299 1.00 41.74 509 SER A N 1
ATOM 3778 C CA . SER A 1 533 ? 46.602 38.789 7.712 1.00 44.24 509 SER A CA 1
ATOM 3779 C C . SER A 1 533 ? 46.654 37.434 8.437 1.00 47.78 509 SER A C 1
ATOM 3780 O O . SER A 1 533 ? 46.231 36.412 7.896 1.00 49.56 509 SER A O 1
ATOM 3783 N N . GLY A 1 534 ? 47.183 37.434 9.657 1.00 49.78 510 GLY A N 1
ATOM 3784 C CA . GLY A 1 534 ? 47.233 36.221 10.470 1.00 54.12 510 GLY A CA 1
ATOM 3785 C C . GLY A 1 534 ? 45.984 36.011 11.308 1.00 58.35 510 GLY A C 1
ATOM 3786 O O . GLY A 1 534 ? 45.819 34.964 11.934 1.00 62.08 510 GLY A O 1
ATOM 3787 N N . THR A 1 535 ? 45.096 37.002 11.325 1.00 58.48 511 THR A N 1
ATOM 3788 C CA . THR A 1 535 ? 43.901 36.940 12.171 1.00 62.73 511 THR A CA 1
ATOM 3789 C C . THR A 1 535 ? 42.590 37.169 11.414 1.00 62.74 511 THR A C 1
ATOM 3790 O O . THR A 1 535 ? 41.517 36.908 11.948 1.00 66.70 511 THR A O 1
ATOM 3794 N N . GLU A 1 536 ? 42.681 37.647 10.177 1.00 59.40 512 GLU A N 1
ATOM 3795 C CA . GLU A 1 536 ? 41.492 37.902 9.368 1.00 59.24 512 GLU A CA 1
ATOM 3796 C C . GLU A 1 536 ? 41.646 37.360 7.948 1.00 57.33 512 GLU A C 1
ATOM 3797 O O . GLU A 1 536 ? 42.753 37.084 7.499 1.00 55.74 512 GLU A O 1
ATOM 3799 N N . ASP A 1 537 ? 40.528 37.199 7.247 1.00 58.20 513 ASP A N 1
ATOM 3800 C CA . ASP A 1 537 ? 40.560 36.784 5.851 1.00 56.93 513 ASP A CA 1
ATOM 3801 C C . ASP A 1 537 ? 40.881 38.021 5.019 1.00 52.84 513 ASP A C 1
ATOM 3802 O O . ASP A 1 537 ? 40.000 38.656 4.455 1.00 53.60 513 ASP A O 1
ATOM 3804 N N . ALA A 1 538 ? 42.154 38.379 4.951 1.00 48.84 514 ALA A N 1
ATOM 3805 C CA . ALA A 1 538 ? 42.507 39.647 4.346 1.00 44.70 514 ALA A CA 1
ATOM 3806 C C . ALA A 1 538 ? 44.009 39.724 4.131 1.00 41.71 514 ALA A C 1
ATOM 3807 O O . ALA A 1 538 ? 44.749 38.898 4.663 1.00 40.53 514 ALA A O 1
ATOM 3809 N N . TYR A 1 539 ? 44.441 40.711 3.342 1.00 39.10 515 TYR A N 1
ATOM 3810 C CA . TYR A 1 539 ? 45.850 41.030 3.185 1.00 37.28 515 TYR A CA 1
ATOM 3811 C C . TYR A 1 539 ? 46.093 42.455 3.708 1.00 35.05 515 TYR A C 1
ATOM 3812 O O . TYR A 1 539 ? 45.164 43.281 3.780 1.00 34.80 515 TYR A O 1
ATOM 3821 N N . LYS A 1 540 ? 47.329 42.722 4.100 1.00 32.57 516 LYS A N 1
ATOM 3822 C CA . LYS A 1 540 ? 47.720 44.059 4.538 1.00 31.86 516 LYS A CA 1
ATOM 3823 C C . LYS A 1 540 ? 48.824 44.562 3.629 1.00 29.50 516 LYS A C 1
ATOM 3824 O O . LYS A 1 540 ? 49.650 43.776 3.162 1.00 29.71 516 LYS A O 1
ATOM 3830 N N . ILE A 1 541 ? 48.808 45.860 3.343 1.00 27.65 517 ILE A N 1
ATOM 3831 C CA . ILE A 1 541 ? 49.876 46.478 2.585 1.00 27.45 517 ILE A CA 1
ATOM 3832 C C . ILE A 1 541 ? 50.406 47.613 3.443 1.00 26.88 517 ILE A C 1
ATOM 3833 O O . ILE A 1 541 ? 49.638 48.452 3.937 1.00 28.38 517 ILE A O 1
ATOM 3838 N N . TYR A 1 542 ? 51.709 47.592 3.677 1.00 25.70 518 TYR A N 1
ATOM 3839 C CA . TYR A 1 542 ? 52.408 48.686 4.340 1.00 26.55 518 TYR A CA 1
ATOM 3840 C C . TYR A 1 542 ? 53.089 49.458 3.220 1.00 25.46 518 TYR A C 1
ATOM 3841 O O . TYR A 1 542 ? 53.694 48.845 2.325 1.00 25.13 518 TYR A O 1
ATOM 3850 N N . CYS A 1 543 ? 53.000 50.782 3.238 1.00 25.26 519 CYS A N 1
ATOM 3851 C CA A CYS A 1 543 ? 53.519 51.636 2.152 0.50 25.53 519 CYS A CA 1
ATOM 3852 C CA B CYS A 1 543 ? 53.763 51.522 2.242 0.50 24.60 519 CYS A CA 1
ATOM 3853 C C . CYS A 1 543 ? 54.220 52.852 2.769 1.00 25.44 519 CYS A C 1
ATOM 3854 O O . CYS A 1 543 ? 53.754 53.348 3.788 1.00 26.88 519 CYS A O 1
ATOM 3859 N N . GLU A 1 544 ? 55.234 53.377 2.095 1.00 24.68 520 GLU A N 1
ATOM 3860 C CA . GLU A 1 544 ? 55.871 54.603 2.521 1.00 24.80 520 GLU A CA 1
ATOM 3861 C C . GLU A 1 544 ? 56.565 55.266 1.329 1.00 24.93 520 GLU A C 1
ATOM 3862 O O . GLU A 1 544 ? 57.217 54.593 0.486 1.00 23.95 520 GLU A O 1
ATOM 3868 N N . SER A 1 545 ? 56.448 56.587 1.281 1.00 25.77 521 SER A N 1
ATOM 3869 C CA . SER A 1 545 ? 57.153 57.384 0.286 1.00 25.31 521 SER A CA 1
ATOM 3870 C C . SER A 1 545 ? 57.910 58.533 0.933 1.00 26.74 521 SER A C 1
ATOM 3871 O O . SER A 1 545 ? 57.369 59.202 1.810 1.00 26.66 521 SER A O 1
ATOM 3874 N N . PHE A 1 546 ? 59.130 58.782 0.450 1.00 26.77 522 PHE A N 1
ATOM 3875 C CA . PHE A 1 546 ? 59.896 59.924 0.889 1.00 29.48 522 PHE A CA 1
ATOM 3876 C C . PHE A 1 546 ? 59.622 61.140 0.031 1.00 32.16 522 PHE A C 1
ATOM 3877 O O . PHE A 1 546 ? 60.242 62.190 0.203 1.00 34.11 522 PHE A O 1
ATOM 3885 N N . LEU A 1 547 ? 58.693 60.999 -0.899 1.00 32.42 523 LEU A N 1
ATOM 3886 C CA . LEU A 1 547 ? 58.361 62.127 -1.742 1.00 34.72 523 LEU A CA 1
ATOM 3887 C C . LEU A 1 547 ? 57.155 62.847 -1.172 1.00 36.30 523 LEU A C 1
ATOM 3888 O O . LEU A 1 547 ? 56.954 64.018 -1.450 1.00 39.60 523 LEU A O 1
ATOM 3893 N N . GLY A 1 548 ? 56.352 62.153 -0.373 1.00 35.22 524 GLY A N 1
ATOM 3894 C CA . GLY A 1 548 ? 55.195 62.796 0.239 1.00 36.12 524 GLY A CA 1
ATOM 3895 C C . GLY A 1 548 ? 53.907 62.001 0.069 1.00 34.46 524 GLY A C 1
ATOM 3896 O O . GLY A 1 548 ? 53.897 60.924 -0.541 1.00 32.47 524 GLY A O 1
ATOM 3897 N N . GLU A 1 549 ? 52.815 62.539 0.607 1.00 34.93 525 GLU A N 1
ATOM 3898 C CA . GLU A 1 549 ? 51.546 61.823 0.637 1.00 34.86 525 GLU A CA 1
ATOM 3899 C C . GLU A 1 549 ? 50.912 61.545 -0.738 1.00 33.50 525 GLU A C 1
ATOM 3900 O O . GLU A 1 549 ? 50.331 60.489 -0.930 1.00 32.41 525 GLU A O 1
ATOM 3906 N N . GLU A 1 550 ? 51.030 62.461 -1.698 1.00 34.91 526 GLU A N 1
ATOM 3907 C CA . GLU A 1 550 ? 50.432 62.187 -3.011 1.00 34.66 526 GLU A CA 1
ATOM 3908 C C . GLU A 1 550 ? 51.157 61.001 -3.653 1.00 32.61 526 GLU A C 1
ATOM 3909 O O . GLU A 1 550 ? 50.525 60.093 -4.172 1.00 32.48 526 GLU A O 1
ATOM 3911 N N . HIS A 1 551 ? 52.489 61.009 -3.590 1.00 31.19 527 HIS A N 1
ATOM 3912 C CA . HIS A 1 551 ? 53.285 59.932 -4.154 1.00 29.90 527 HIS A CA 1
ATOM 3913 C C . HIS A 1 551 ? 52.977 58.635 -3.416 1.00 27.75 527 HIS A C 1
ATOM 3914 O O . HIS A 1 551 ? 52.886 57.567 -4.032 1.00 26.08 527 HIS A O 1
ATOM 3921 N N . ARG A 1 552 ? 52.796 58.731 -2.101 1.00 26.70 528 ARG A N 1
ATOM 3922 C CA . ARG A 1 552 ? 52.502 57.549 -1.317 1.00 26.02 528 ARG A CA 1
ATOM 3923 C C . ARG A 1 552 ? 51.188 56.971 -1.829 1.00 26.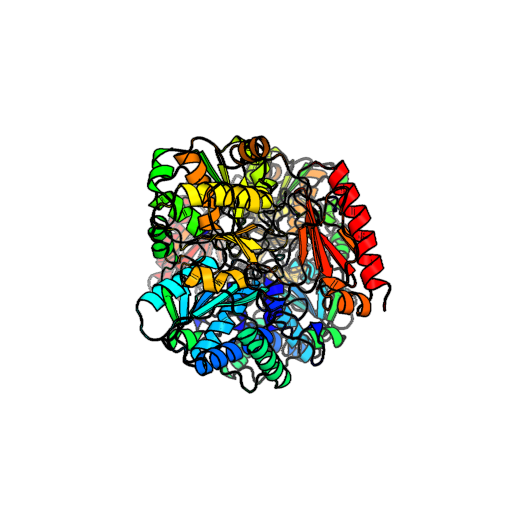01 528 ARG A C 1
ATOM 3924 O O . ARG A 1 552 ? 51.037 55.753 -1.961 1.00 26.42 528 ARG A O 1
ATOM 3932 N N . LYS A 1 553 ? 50.228 57.842 -2.122 1.00 27.77 529 LYS A N 1
ATOM 3933 C CA . LYS A 1 553 ? 48.933 57.342 -2.574 1.00 29.44 529 LYS A CA 1
ATOM 3934 C C . LYS A 1 553 ? 48.997 56.673 -3.949 1.00 29.47 529 LYS A C 1
ATOM 3935 O O . LYS A 1 553 ? 48.179 55.798 -4.256 1.00 29.94 529 LYS A O 1
ATOM 3941 N N . GLN A 1 554 ? 49.981 57.057 -4.756 1.00 29.86 530 GLN A N 1
ATOM 3942 C CA . GLN A 1 554 ? 50.179 56.409 -6.050 1.00 31.04 530 GLN A CA 1
ATOM 3943 C C . GLN A 1 554 ? 50.822 55.041 -5.822 1.00 29.15 530 GLN A C 1
ATOM 3944 O O . GLN A 1 554 ? 50.459 54.046 -6.464 1.00 29.06 530 GLN A O 1
ATOM 3950 N N . ILE A 1 555 ? 51.769 54.987 -4.886 1.00 27.07 531 ILE A N 1
ATOM 3951 C CA . ILE A 1 555 ? 52.279 53.699 -4.449 1.00 25.85 531 ILE A CA 1
ATOM 3952 C C . ILE A 1 555 ? 51.133 52.770 -4.006 1.00 25.82 531 ILE A C 1
ATOM 3953 O O . ILE A 1 555 ? 51.100 51.621 -4.419 1.00 25.76 531 ILE A O 1
ATOM 3958 N N . GLU A 1 556 ? 50.207 53.265 -3.180 1.00 25.98 532 GLU A N 1
ATOM 3959 C CA . GLU A 1 556 ? 49.042 52.463 -2.748 1.00 26.17 532 GLU A CA 1
ATOM 3960 C C . GLU A 1 556 ? 48.250 51.884 -3.922 1.00 26.81 532 GLU A C 1
ATOM 3961 O O . GLU A 1 556 ? 47.878 50.692 -3.929 1.00 26.11 532 GLU A O 1
ATOM 3967 N N . LYS A 1 557 ? 47.948 52.763 -4.877 1.00 26.95 533 LYS A N 1
ATOM 3968 C CA . LYS A 1 557 ? 47.155 52.417 -6.059 1.00 28.58 533 LYS A CA 1
ATOM 3969 C C . LYS A 1 557 ? 47.821 51.277 -6.792 1.00 28.99 533 LYS A C 1
ATOM 3970 O O . LYS A 1 557 ? 47.184 50.293 -7.164 1.00 30.42 533 LYS A O 1
ATOM 3972 N N . GLU A 1 558 ? 49.119 51.436 -7.034 1.00 27.81 534 GLU A N 1
ATOM 3973 C CA . GLU A 1 558 ? 49.861 50.444 -7.797 1.00 29.52 534 GLU A CA 1
ATOM 3974 C C . GLU A 1 558 ? 50.093 49.145 -7.017 1.00 28.79 534 GLU A C 1
ATOM 3975 O O . GLU A 1 558 ? 50.117 48.059 -7.600 1.00 30.59 534 GLU A O 1
ATOM 3981 N N . ALA A 1 559 ? 50.225 49.261 -5.699 1.00 27.25 535 ALA A N 1
ATOM 3982 C CA . ALA A 1 559 ? 50.414 48.085 -4.843 1.00 26.86 535 ALA A CA 1
ATOM 3983 C C . ALA A 1 559 ? 49.178 47.216 -4.911 1.00 28.35 535 ALA A C 1
ATOM 3984 O O . ALA A 1 559 ? 49.268 45.997 -5.059 1.00 30.20 535 ALA A O 1
ATOM 3986 N N . VAL A 1 560 ? 48.018 47.855 -4.809 1.00 29.04 536 VAL A N 1
ATOM 3987 C CA . VAL A 1 560 ? 46.748 47.153 -4.902 1.00 30.97 536 VAL A CA 1
ATOM 3988 C C . VAL A 1 560 ? 46.620 46.491 -6.274 1.00 33.91 536 VAL A C 1
ATOM 3989 O O . VAL A 1 560 ? 46.212 45.337 -6.379 1.00 35.22 536 VAL A O 1
ATOM 3993 N N . GLU A 1 561 ? 47.024 47.203 -7.322 1.00 34.71 537 GLU A N 1
ATOM 3994 C CA . GLU A 1 561 ? 47.045 46.603 -8.656 1.00 38.24 537 GLU A CA 1
ATOM 3995 C C . GLU A 1 561 ? 48.041 45.426 -8.735 1.00 39.24 537 GLU A C 1
ATOM 3996 O O . GLU A 1 561 ? 47.699 44.372 -9.264 1.00 41.83 537 GLU A O 1
ATOM 3998 N N . ILE A 1 562 ? 49.255 45.593 -8.191 1.00 38.18 538 ILE A N 1
ATOM 3999 C CA . ILE A 1 562 ? 50.230 44.499 -8.230 1.00 39.58 538 ILE A CA 1
ATOM 4000 C C . ILE A 1 562 ? 49.724 43.284 -7.461 1.00 40.62 538 ILE A C 1
ATOM 4001 O O . ILE A 1 562 ? 49.709 42.177 -7.991 1.00 43.11 538 ILE A O 1
ATOM 4006 N N . VAL A 1 563 ? 49.275 43.498 -6.227 1.00 38.97 539 VAL A N 1
ATOM 4007 C CA . VAL A 1 563 ? 48.680 42.423 -5.441 1.00 40.57 539 VAL A CA 1
ATOM 4008 C C . VAL A 1 563 ? 47.518 41.741 -6.176 1.00 44.79 539 VAL A C 1
ATOM 4009 O O . VAL A 1 563 ? 47.511 40.515 -6.327 1.00 47.18 539 VAL A O 1
ATOM 4013 N N . SER A 1 564 ? 46.548 42.523 -6.642 1.00 46.06 540 SER A N 1
ATOM 4014 C CA . SER A 1 564 ? 45.458 41.963 -7.444 1.00 50.61 540 SER A CA 1
ATOM 4015 C C . SER A 1 564 ? 45.976 41.078 -8.572 1.00 54.30 540 SER A C 1
ATOM 4016 O O . SER A 1 564 ? 45.430 40.000 -8.825 1.00 57.17 540 SER A O 1
ATOM 4019 N N . GLU A 1 565 ? 47.017 41.546 -9.260 1.00 54.40 541 GLU A N 1
ATOM 4020 C CA . GLU A 1 565 ? 47.503 40.878 -10.471 1.00 59.30 541 GLU A CA 1
ATOM 4021 C C . GLU A 1 565 ? 48.155 39.548 -10.125 1.00 61.27 541 GLU A C 1
ATOM 4022 O O . GLU A 1 565 ? 47.764 38.498 -10.648 1.00 64.93 541 GLU A O 1
ATOM 4028 N N . VAL A 1 566 ? 49.149 39.605 -9.238 1.00 58.96 542 VAL A N 1
ATOM 4029 C CA . VAL A 1 566 ? 49.859 38.408 -8.804 1.00 61.39 542 VAL A CA 1
ATOM 4030 C C . VAL A 1 566 ? 48.931 37.399 -8.107 1.00 63.04 542 VAL A C 1
ATOM 4031 O O . VAL A 1 566 ? 49.287 36.234 -7.953 1.00 65.68 542 VAL A O 1
ATOM 4035 N N . LEU A 1 567 ? 47.740 37.845 -7.712 1.00 62.48 543 LEU A N 1
ATOM 4036 C CA . LEU A 1 567 ? 46.776 36.965 -7.044 1.00 64.45 543 LEU A CA 1
ATOM 4037 C C . LEU A 1 567 ? 45.542 36.665 -7.896 1.00 68.72 543 LEU A C 1
ATOM 4038 O O . LEU A 1 567 ? 44.705 35.844 -7.505 1.00 70.51 543 LEU A O 1
ATOM 4043 N N . LYS A 1 568 ? 45.427 37.337 -9.042 1.00 70.27 544 LYS A N 1
ATOM 4044 C CA . LYS A 1 568 ? 44.332 37.084 -9.978 1.00 75.25 544 LYS A CA 1
ATOM 4045 C C . LYS A 1 568 ? 44.246 35.590 -10.240 1.00 80.45 544 LYS A C 1
ATOM 4046 O O . LYS A 1 568 ? 43.187 35.067 -10.589 1.00 84.32 544 LYS A O 1
ATOM 4048 N N . ASN A 1 569 ? 45.384 34.921 -10.062 1.00 81.26 545 ASN A N 1
ATOM 4049 C CA . ASN A 1 569 ? 45.498 33.472 -10.192 1.00 86.26 545 ASN A CA 1
ATOM 4050 C C . ASN A 1 569 ? 44.313 32.705 -9.605 1.00 88.61 545 ASN A C 1
ATOM 4051 O O . ASN A 1 569 ? 43.327 32.453 -10.298 1.00 92.51 545 ASN A O 1
ATOM 4053 N N . ALA A 1 570 ? 44.422 32.324 -8.330 1.00 86.68 546 ALA A N 1
ATOM 4054 C CA . ALA A 1 570 ? 43.407 31.465 -7.664 1.00 89.37 546 ALA A CA 1
ATOM 4055 C C . ALA A 1 570 ? 43.001 31.951 -6.253 1.00 85.44 546 ALA A C 1
ATOM 4056 O O . ALA A 1 570 ? 41.777 31.902 -5.876 1.00 86.63 546 ALA A O 1
ATOM 4059 N N . ALA B 1 26 ? 40.295 58.990 67.183 1.00 60.88 2 ALA B N 1
ATOM 4060 C CA . ALA B 1 26 ? 41.365 59.348 66.194 1.00 60.68 2 ALA B CA 1
ATOM 4061 C C . ALA B 1 26 ? 42.778 59.079 66.739 1.00 61.00 2 ALA B C 1
ATOM 4062 O O . ALA B 1 26 ? 43.544 60.008 67.009 1.00 62.31 2 ALA B O 1
ATOM 4064 N N . ILE B 1 27 ? 43.118 57.801 66.886 1.00 59.96 3 ILE B N 1
ATOM 4065 C CA . ILE B 1 27 ? 44.381 57.399 67.508 1.00 59.76 3 ILE B CA 1
ATOM 4066 C C . ILE B 1 27 ? 45.550 57.410 66.524 1.00 58.78 3 ILE B C 1
ATOM 4067 O O . ILE B 1 27 ? 46.635 57.883 66.846 1.00 59.80 3 ILE B O 1
ATOM 4069 N N . HIS B 1 28 ? 45.319 56.894 65.321 1.00 56.56 4 HIS B N 1
ATOM 4070 C CA . HIS B 1 28 ? 46.380 56.697 64.344 1.00 55.24 4 HIS B CA 1
ATOM 4071 C C . HIS B 1 28 ? 46.752 58.010 63.647 1.00 54.79 4 HIS B C 1
ATOM 4072 O O . HIS B 1 28 ? 45.900 58.863 63.395 1.00 54.80 4 HIS B O 1
ATOM 4079 N N . ASN B 1 29 ? 48.033 58.172 63.344 1.00 53.65 5 ASN B N 1
ATOM 4080 C CA . ASN B 1 29 ? 48.516 59.407 62.742 1.00 52.94 5 ASN B CA 1
ATOM 4081 C C . ASN B 1 29 ? 48.045 59.640 61.294 1.00 50.57 5 ASN B C 1
ATOM 4082 O O . ASN B 1 29 ? 48.081 60.765 60.798 1.00 50.98 5 ASN B O 1
ATOM 4087 N N . ARG B 1 30 ? 47.615 58.582 60.608 1.00 47.21 6 ARG B N 1
ATOM 4088 C CA . ARG B 1 30 ? 47.038 58.762 59.278 1.00 44.15 6 ARG B CA 1
ATOM 4089 C C . ARG B 1 30 ? 45.526 58.533 59.295 1.00 41.38 6 ARG B C 1
ATOM 4090 O O . ARG B 1 30 ? 44.880 58.513 58.250 1.00 39.75 6 ARG B O 1
ATOM 4098 N N . ALA B 1 31 ? 44.977 58.393 60.493 1.00 39.66 7 ALA B N 1
ATOM 4099 C CA . ALA B 1 31 ? 43.536 58.363 60.671 1.00 37.70 7 ALA B CA 1
ATOM 4100 C C . ALA B 1 31 ? 42.881 59.521 59.930 1.00 36.26 7 ALA B C 1
ATOM 4101 O O . ALA B 1 31 ? 43.292 60.687 60.054 1.00 36.67 7 ALA B O 1
ATOM 4103 N N . GLY B 1 32 ? 41.847 59.197 59.169 1.00 33.93 8 GLY B N 1
ATOM 4104 C CA . GLY B 1 32 ? 41.088 60.196 58.452 1.00 32.69 8 GLY B CA 1
ATOM 4105 C C . GLY B 1 32 ? 41.707 60.638 57.142 1.00 31.94 8 GLY B C 1
ATOM 4106 O O . GLY B 1 32 ? 41.129 61.459 56.428 1.00 32.51 8 GLY B O 1
ATOM 4107 N N . GLN B 1 33 ? 42.891 60.117 56.826 1.00 31.45 9 GLN B N 1
ATOM 4108 C CA . GLN B 1 33 ? 43.573 60.461 55.576 1.00 30.65 9 GLN B CA 1
ATOM 4109 C C . GLN B 1 33 ? 43.246 59.450 54.479 1.00 29.22 9 GLN B C 1
ATOM 4110 O O . GLN B 1 33 ? 42.982 58.280 54.764 1.00 27.25 9 GLN B O 1
ATOM 4112 N N . PRO B 1 34 ? 43.240 59.886 53.209 1.00 29.49 10 PRO B N 1
ATOM 4113 C CA . PRO B 1 34 ? 43.001 58.924 52.130 1.00 28.87 10 PRO B CA 1
ATOM 4114 C C . PRO B 1 34 ? 43.971 57.743 52.194 1.00 28.15 10 PRO B C 1
ATOM 4115 O O . PRO B 1 34 ? 45.181 57.942 52.431 1.00 28.42 10 PRO B O 1
ATOM 4119 N N . ALA B 1 35 ? 43.448 56.549 51.961 1.00 27.35 11 ALA B N 1
ATOM 4120 C CA . ALA B 1 35 ? 44.286 55.356 51.803 1.00 25.91 11 ALA B CA 1
ATOM 4121 C C . ALA B 1 35 ? 45.347 55.631 50.745 1.00 26.33 11 ALA B C 1
ATOM 4122 O O . ALA B 1 35 ? 45.114 56.413 49.813 1.00 25.91 11 ALA B O 1
ATOM 4124 N N . GLN B 1 36 ? 46.492 54.971 50.901 1.00 25.62 12 GLN B N 1
ATOM 4125 C CA . GLN B 1 36 ? 47.607 55.021 49.952 1.00 26.30 12 GLN B CA 1
ATOM 4126 C C . GLN B 1 36 ? 47.801 53.644 49.304 1.00 24.49 12 GLN B C 1
ATOM 4127 O O . GLN B 1 36 ? 47.273 52.646 49.789 1.00 23.43 12 GLN B O 1
ATOM 4133 N N . GLN B 1 37 ? 48.554 53.581 48.203 1.00 24.29 13 GLN B N 1
ATOM 4134 C CA . GLN B 1 37 ? 48.745 52.279 47.529 1.00 23.60 13 GLN B CA 1
ATOM 4135 C C . GLN B 1 37 ? 49.304 51.224 48.510 1.00 23.48 13 GLN B C 1
ATOM 4136 O O . GLN B 1 37 ? 48.913 50.053 48.483 1.00 23.30 13 GLN B O 1
ATOM 4142 N N . SER B 1 38 ? 50.217 51.665 49.385 1.00 24.87 14 SER B N 1
ATOM 4143 C CA . SER B 1 38 ? 50.826 50.771 50.373 1.00 25.16 14 SER B CA 1
ATOM 4144 C C . SER B 1 38 ? 49.827 50.168 51.368 1.00 24.75 14 SER B C 1
ATOM 4145 O O . SER B 1 38 ? 50.136 49.159 52.002 1.00 25.48 14 SER B O 1
ATOM 4148 N N . ASP B 1 39 ? 48.641 50.772 51.503 1.00 23.61 15 ASP B N 1
ATOM 4149 C CA . ASP B 1 39 ? 47.589 50.276 52.403 1.00 23.91 15 ASP B CA 1
ATOM 4150 C C . ASP B 1 39 ? 46.771 49.128 51.810 1.00 23.54 15 ASP B C 1
ATOM 4151 O O . ASP B 1 39 ? 45.996 48.472 52.523 1.00 23.38 15 ASP B O 1
ATOM 4156 N N . LEU B 1 40 ? 46.954 48.868 50.509 1.00 22.37 16 LEU B N 1
ATOM 4157 C CA . LEU B 1 40 ? 45.984 48.041 49.771 1.00 21.51 16 LEU B CA 1
ATOM 4158 C C . LEU B 1 40 ? 46.314 46.545 49.647 1.00 21.09 16 LEU B C 1
ATOM 4159 O O . LEU B 1 40 ? 47.485 46.160 49.641 1.00 23.06 16 LEU B O 1
ATOM 4164 N N . ILE B 1 41 ? 45.284 45.730 49.510 1.00 20.28 17 ILE B N 1
ATOM 4165 C CA . ILE B 1 41 ? 45.484 44.297 49.320 1.00 19.90 17 ILE B CA 1
ATOM 4166 C C . ILE B 1 41 ? 45.675 43.967 47.829 1.00 20.54 17 ILE B C 1
ATOM 4167 O O . ILE B 1 41 ? 45.327 44.775 46.956 1.00 20.03 17 ILE B O 1
ATOM 4172 N N . ASN B 1 42 ? 46.235 42.785 47.563 1.00 20.01 18 ASN B N 1
ATOM 4173 C CA . ASN B 1 42 ? 46.276 42.212 46.218 1.00 18.97 18 ASN B CA 1
ATOM 4174 C C . ASN B 1 42 ? 45.037 41.303 46.086 1.00 18.16 18 ASN B C 1
ATOM 4175 O O . ASN B 1 42 ? 45.002 40.178 46.655 1.00 17.08 18 ASN B O 1
ATOM 4180 N N . VAL B 1 43 ? 44.001 41.809 45.400 1.00 17.96 19 VAL B N 1
ATOM 4181 C CA . VAL B 1 43 ? 42.696 41.146 45.397 1.00 18.19 19 VAL B CA 1
ATOM 4182 C C . VAL B 1 43 ? 42.802 39.749 44.755 1.00 18.13 19 VAL B C 1
ATOM 4183 O O . VAL B 1 43 ? 42.335 38.772 45.328 1.00 17.24 19 VAL B O 1
ATOM 4187 N N . ALA B 1 44 ? 43.437 39.661 43.588 1.00 17.84 20 ALA B N 1
ATOM 4188 C CA . ALA B 1 44 ? 43.511 38.398 42.886 1.00 17.34 20 ALA B CA 1
ATOM 4189 C C . ALA B 1 44 ? 44.343 37.389 43.715 1.00 18.31 20 ALA B C 1
ATOM 4190 O O . ALA B 1 44 ? 44.017 36.207 43.745 1.00 18.19 20 ALA B O 1
ATOM 4192 N N . GLN B 1 45 ? 45.428 37.827 44.361 1.00 18.08 21 GLN B N 1
ATOM 4193 C CA . GLN B 1 45 ? 46.193 36.900 45.206 1.00 18.96 21 GLN B CA 1
ATOM 4194 C C . GLN B 1 45 ? 45.326 36.378 46.346 1.00 19.35 21 GLN B C 1
ATOM 4195 O O . GLN B 1 45 ? 45.317 35.194 46.643 1.00 18.39 21 GLN B O 1
ATOM 4201 N N . LEU B 1 46 ? 44.617 37.278 47.027 1.00 18.70 22 LEU B N 1
ATOM 4202 C CA . LEU B 1 46 ? 43.818 36.838 48.155 1.00 19.60 22 LEU B CA 1
ATOM 4203 C C . LEU B 1 46 ? 42.764 35.845 47.697 1.00 19.72 22 LEU B C 1
ATOM 4204 O O . LEU B 1 46 ? 42.461 34.828 48.369 1.00 18.98 22 LEU B O 1
ATOM 4209 N N . THR B 1 47 ? 42.173 36.157 46.548 1.00 18.45 23 THR B N 1
ATOM 4210 C CA . THR B 1 47 ? 41.150 35.268 46.018 1.00 18.98 23 THR B CA 1
ATOM 4211 C C . THR B 1 47 ? 41.731 33.896 45.651 1.00 19.31 23 THR B C 1
ATOM 4212 O O . THR B 1 47 ? 41.097 32.865 45.921 1.00 20.23 23 THR B O 1
ATOM 4216 N N . ALA B 1 48 ? 42.923 33.883 45.059 1.00 18.75 24 ALA B N 1
ATOM 4217 C CA . ALA B 1 48 ? 43.623 32.612 44.777 1.00 18.93 24 ALA B CA 1
ATOM 4218 C C . ALA B 1 48 ? 43.779 31.814 46.085 1.00 18.31 24 ALA B C 1
ATOM 4219 O O . ALA B 1 48 ? 43.601 30.609 46.114 1.00 19.00 24 ALA B O 1
ATOM 4221 N N . GLN B 1 49 ? 44.185 32.499 47.141 1.00 18.60 25 GLN B N 1
ATOM 4222 C CA . GLN B 1 49 ? 44.375 31.884 48.460 1.00 18.81 25 GLN B CA 1
ATOM 4223 C C . GLN B 1 49 ? 43.136 31.173 48.972 1.00 19.10 25 GLN B C 1
ATOM 4224 O O . GLN B 1 49 ? 43.265 30.157 49.650 1.00 19.67 25 GLN B O 1
ATOM 4230 N N . TYR B 1 50 ? 41.960 31.703 48.660 1.00 18.76 26 TYR B N 1
ATOM 4231 C CA . TYR B 1 50 ? 40.732 31.004 49.004 1.00 19.62 26 TYR B CA 1
ATOM 4232 C C . TYR B 1 50 ? 40.782 29.549 48.516 1.00 19.89 26 TYR B C 1
ATOM 4233 O O . TYR B 1 50 ? 40.286 28.654 49.206 1.00 20.33 26 TYR B O 1
ATOM 4242 N N . TYR B 1 51 ? 41.335 29.335 47.324 1.00 19.31 27 TYR B N 1
ATOM 4243 C CA . TYR B 1 51 ? 41.362 28.000 46.687 1.00 19.44 27 TYR B CA 1
ATOM 4244 C C . TYR B 1 51 ? 42.616 27.181 47.024 1.00 21.35 27 TYR B C 1
ATOM 4245 O O . TYR B 1 51 ? 42.542 25.937 47.129 1.00 22.96 27 TYR B O 1
ATOM 4254 N N . VAL B 1 52 ? 43.761 27.851 47.194 1.00 20.56 28 VAL B N 1
ATOM 4255 C CA . VAL B 1 52 ? 45.017 27.094 47.252 1.00 22.19 28 VAL B CA 1
ATOM 4256 C C . VAL B 1 52 ? 45.582 26.919 48.667 1.00 22.74 28 VAL B C 1
ATOM 4257 O O . VAL B 1 52 ? 46.564 26.192 48.859 1.00 24.89 28 VAL B O 1
ATOM 4261 N N . LEU B 1 53 ? 44.972 27.600 49.640 1.00 23.05 29 LEU B N 1
ATOM 4262 C CA . LEU B 1 53 ? 45.329 27.434 51.054 1.00 24.20 29 LEU B CA 1
ATOM 4263 C C . LEU B 1 53 ? 44.158 26.786 51.799 1.00 24.68 29 LEU B C 1
ATOM 4264 O O . LEU B 1 53 ? 43.002 26.945 51.404 1.00 24.09 29 LEU B O 1
ATOM 4269 N N . LYS B 1 54 ? 44.463 26.060 52.870 1.00 25.99 30 LYS B N 1
ATOM 4270 C CA . LYS B 1 54 ? 43.434 25.309 53.587 1.00 27.41 30 LYS B CA 1
ATOM 4271 C C . LYS B 1 54 ? 43.645 25.482 55.084 1.00 29.26 30 LYS B C 1
ATOM 4272 O O . LYS B 1 54 ? 44.751 25.763 55.534 1.00 29.65 30 LYS B O 1
ATOM 4274 N N . PRO B 1 55 ? 42.570 25.342 55.866 1.00 30.75 31 PRO B N 1
ATOM 4275 C CA . PRO B 1 55 ? 42.755 25.373 57.332 1.00 32.38 31 PRO B CA 1
ATOM 4276 C C . PRO B 1 55 ? 43.717 24.257 57.791 1.00 34.71 31 PRO B C 1
ATOM 4277 O O . PRO B 1 55 ? 43.704 23.168 57.229 1.00 35.86 31 PRO B O 1
ATOM 4281 N N . GLU B 1 56 ? 44.563 24.531 58.782 1.00 36.09 32 GLU B N 1
ATOM 4282 C CA . GLU B 1 56 ? 45.548 23.556 59.283 1.00 38.22 32 GLU B CA 1
ATOM 4283 C C . GLU B 1 56 ? 44.907 22.493 60.179 1.00 38.80 32 GLU B C 1
ATOM 4284 O O . GLU B 1 56 ? 44.205 22.823 61.116 1.00 38.33 32 GLU B O 1
ATOM 4290 N N . ALA B 1 57 ? 45.148 21.216 59.886 1.00 39.67 33 ALA B N 1
ATOM 4291 C CA . ALA B 1 57 ? 44.709 20.144 60.775 1.00 40.31 33 ALA B CA 1
ATOM 4292 C C . ALA B 1 57 ? 45.221 20.428 62.179 1.00 40.38 33 ALA B C 1
ATOM 4293 O O . ALA B 1 57 ? 46.434 20.568 62.400 1.00 40.90 33 ALA B O 1
ATOM 4295 N N . GLY B 1 58 ? 44.300 20.526 63.127 1.00 40.14 34 GLY B N 1
ATOM 4296 C CA . GLY B 1 58 ? 44.687 20.636 64.536 1.00 40.74 34 GLY B CA 1
ATOM 4297 C C . GLY B 1 58 ? 44.766 22.080 65.008 1.00 39.86 34 GLY B C 1
ATOM 4298 O O . GLY B 1 58 ? 44.930 22.342 66.205 1.00 40.42 34 GLY B O 1
ATOM 4299 N N . ASN B 1 59 ? 44.643 23.015 64.071 1.00 37.86 35 ASN B N 1
ATOM 4300 C CA . ASN B 1 59 ? 44.711 24.442 64.389 1.00 36.90 35 ASN B CA 1
ATOM 4301 C C . ASN B 1 59 ? 43.347 25.088 64.651 1.00 35.46 35 ASN B C 1
ATOM 4302 O O . ASN B 1 59 ? 42.585 25.335 63.731 1.00 35.43 35 ASN B O 1
ATOM 4307 N N . ALA B 1 60 ? 43.068 25.391 65.919 1.00 35.59 36 ALA B N 1
ATOM 4308 C CA . ALA B 1 60 ? 41.795 25.977 66.332 1.00 33.67 36 ALA B CA 1
ATOM 4309 C C . ALA B 1 60 ? 41.515 27.362 65.713 1.00 33.35 36 ALA B C 1
ATOM 4310 O O . ALA B 1 60 ? 40.360 27.766 65.586 1.00 32.38 36 ALA B O 1
ATOM 4312 N N . GLU B 1 61 ? 42.566 28.089 65.348 1.00 31.83 37 GLU B N 1
ATOM 4313 C CA . GLU B 1 61 ? 42.378 29.413 64.766 1.00 31.40 37 GLU B CA 1
ATOM 4314 C C . GLU B 1 61 ? 41.750 29.334 63.383 1.00 29.83 37 GLU B C 1
ATOM 4315 O O . GLU B 1 61 ? 41.179 30.317 62.919 1.00 29.57 37 GLU B O 1
ATOM 4317 N N . HIS B 1 62 ? 41.846 28.162 62.744 1.00 28.26 38 HIS B N 1
ATOM 4318 C CA . HIS B 1 62 ? 41.364 27.983 61.374 1.00 26.78 38 HIS B CA 1
ATOM 4319 C C . HIS B 1 62 ? 39.997 27.324 61.322 1.00 26.91 38 HIS B C 1
ATOM 4320 O O . HIS B 1 62 ? 39.445 27.094 60.253 1.00 26.86 38 HIS B O 1
ATOM 4327 N N . ALA B 1 63 ? 39.457 26.994 62.482 1.00 26.76 39 ALA B N 1
ATOM 4328 C CA . ALA B 1 63 ? 38.170 26.293 62.516 1.00 26.26 39 ALA B CA 1
ATOM 4329 C C . ALA B 1 63 ? 37.019 27.240 62.192 1.00 25.29 39 ALA B C 1
ATOM 4330 O O . ALA B 1 63 ? 37.142 28.466 62.264 1.00 26.13 39 ALA B O 1
ATOM 4332 N N . VAL B 1 64 ? 35.879 26.666 61.839 1.00 25.39 40 VAL B N 1
ATOM 4333 C CA . VAL B 1 64 ? 34.662 27.461 61.678 1.00 25.15 40 VAL B CA 1
ATOM 4334 C C . VAL B 1 64 ? 34.177 28.001 63.035 1.00 25.81 40 VAL B C 1
ATOM 4335 O O . VAL B 1 64 ? 34.102 27.271 64.032 1.00 25.72 40 VAL B O 1
ATOM 4339 N N . LYS B 1 65 ? 33.896 29.303 63.062 1.00 26.09 41 LYS B N 1
ATOM 4340 C CA . LYS B 1 65 ? 33.392 29.981 64.240 1.00 27.92 41 LYS B CA 1
ATOM 4341 C C . LYS B 1 65 ? 32.137 30.697 63.775 1.00 27.11 41 LYS B C 1
ATOM 4342 O O . LYS B 1 65 ? 32.200 31.811 63.248 1.00 26.58 41 LYS B O 1
ATOM 4348 N N . PHE B 1 66 ? 30.999 30.027 63.925 1.00 26.82 42 PHE B N 1
ATOM 4349 C CA . PHE B 1 66 ? 29.769 30.454 63.254 1.00 26.95 42 PHE B CA 1
ATOM 4350 C C . PHE B 1 66 ? 28.740 30.938 64.283 1.00 28.07 42 PHE B C 1
ATOM 4351 O O . PHE B 1 66 ? 27.974 30.140 64.853 1.00 29.15 42 PHE B O 1
ATOM 4359 N N . GLY B 1 67 ? 28.718 32.249 64.513 1.00 27.81 43 GLY B N 1
ATOM 4360 C CA . GLY B 1 67 ? 27.940 32.840 65.604 1.00 28.77 43 GLY B CA 1
ATOM 4361 C C . GLY B 1 67 ? 26.851 33.788 65.137 1.00 28.73 43 GLY B C 1
ATOM 4362 O O . GLY B 1 67 ? 26.266 33.602 64.074 1.00 28.40 43 GLY B O 1
ATOM 4363 N N . THR B 1 68 ? 26.598 34.820 65.935 1.00 28.54 44 THR B N 1
ATOM 4364 C CA . THR B 1 68 ? 25.539 35.797 65.655 1.00 28.44 44 THR B CA 1
ATOM 4365 C C . THR B 1 68 ? 25.736 36.536 64.328 1.00 27.51 44 THR B C 1
ATOM 4366 O O . THR B 1 68 ? 24.764 36.950 63.711 1.00 28.49 44 THR B O 1
ATOM 4370 N N . SER B 1 69 ? 26.986 36.722 63.909 1.00 26.55 45 SER B N 1
ATOM 4371 C CA . SER B 1 69 ? 27.269 37.335 62.602 1.00 26.85 45 SER B CA 1
ATOM 4372 C C . SER B 1 69 ? 27.759 36.295 61.621 1.00 25.53 45 SER B C 1
ATOM 4373 O O . SER B 1 69 ? 28.443 36.615 60.630 1.00 25.54 45 SER B O 1
ATOM 4376 N N . GLY B 1 70 ? 27.456 35.033 61.887 1.00 25.17 46 GLY B N 1
ATOM 4377 C CA . GLY B 1 70 ? 28.008 33.964 61.039 1.00 24.31 46 GLY B CA 1
ATOM 4378 C C . GLY B 1 70 ? 29.496 33.737 61.282 1.00 23.76 46 GLY B C 1
ATOM 4379 O O . GLY B 1 70 ? 30.009 33.952 62.395 1.00 23.68 46 GLY B O 1
ATOM 4380 N N . HIS B 1 71 ? 30.185 33.252 60.247 1.00 22.93 47 HIS B N 1
ATOM 4381 C CA . HIS B 1 71 ? 31.631 32.980 60.309 1.00 21.86 47 HIS B CA 1
ATOM 4382 C C . HIS B 1 71 ? 32.365 34.024 59.493 1.00 21.43 47 HIS B C 1
ATOM 4383 O O . HIS B 1 71 ? 32.024 34.248 58.331 1.00 20.94 47 HIS B O 1
ATOM 4390 N N . ARG B 1 72 ? 33.430 34.568 60.073 1.00 21.47 48 ARG B N 1
ATOM 4391 C CA . ARG B 1 72 ? 34.272 35.579 59.416 1.00 21.14 48 ARG B CA 1
ATOM 4392 C C . ARG B 1 72 ? 35.744 35.176 59.481 1.00 22.04 48 ARG B C 1
ATOM 4393 O O . ARG B 1 72 ? 36.171 34.485 60.408 1.00 23.04 48 ARG B O 1
ATOM 4401 N N . GLY B 1 73 ? 36.538 35.618 58.517 1.00 20.55 49 GLY B N 1
ATOM 4402 C CA . GLY B 1 73 ? 37.963 35.324 58.564 1.00 20.87 49 GLY B CA 1
ATOM 4403 C C . GLY B 1 73 ? 38.578 35.823 57.282 1.00 20.50 49 GLY B C 1
ATOM 4404 O O . GLY B 1 73 ? 38.005 36.691 56.642 1.00 20.68 49 GLY B O 1
ATOM 4405 N N . SER B 1 74 ? 39.756 35.324 56.934 1.00 20.72 50 SER B N 1
ATOM 4406 C CA . SER B 1 74 ? 40.419 35.754 55.688 1.00 20.40 50 SER B CA 1
ATOM 4407 C C . SER B 1 74 ? 41.193 34.574 55.080 1.00 20.03 50 SER B C 1
ATOM 4408 O O . SER B 1 74 ? 41.858 33.833 55.799 1.00 20.43 50 SER B O 1
ATOM 4411 N N . ALA B 1 75 ? 41.146 34.444 53.750 1.00 20.80 51 ALA B N 1
ATOM 4412 C CA . ALA B 1 75 ? 41.832 33.353 53.059 1.00 20.33 51 ALA B CA 1
ATOM 4413 C C . ALA B 1 75 ? 43.325 33.344 53.377 1.00 21.12 51 ALA B C 1
ATOM 4414 O O . ALA B 1 75 ? 43.901 32.282 53.503 1.00 22.18 51 ALA B O 1
ATOM 4416 N N . GLY B 1 76 ? 43.932 34.520 53.540 1.00 21.37 52 GLY B N 1
ATOM 4417 C CA . GLY B 1 76 ? 45.395 34.574 53.807 1.00 22.62 52 GLY B CA 1
ATOM 4418 C C . GLY B 1 76 ? 45.786 34.157 55.218 1.00 23.27 52 GLY B C 1
ATOM 4419 O O . GLY B 1 76 ? 46.984 33.992 55.515 1.00 25.46 52 GLY B O 1
ATOM 4420 N N . ARG B 1 77 ? 44.773 34.023 56.076 1.00 24.11 53 ARG B N 1
ATOM 4421 C CA . ARG B 1 77 ? 44.959 33.594 57.463 1.00 25.19 53 ARG B CA 1
ATOM 4422 C C . ARG B 1 77 ? 44.390 32.180 57.644 1.00 25.00 53 ARG B C 1
ATOM 4423 O O . ARG B 1 77 ? 44.281 31.687 58.769 1.00 25.97 53 ARG B O 1
ATOM 4431 N N . HIS B 1 78 ? 44.062 31.525 56.532 1.00 25.13 54 HIS B N 1
ATOM 4432 C CA . HIS B 1 78 ? 43.519 30.152 56.571 1.00 24.42 54 HIS B CA 1
ATOM 4433 C C . HIS B 1 78 ? 42.161 30.019 57.308 1.00 23.97 54 HIS B C 1
ATOM 4434 O O . HIS B 1 78 ? 41.794 28.928 57.802 1.00 24.18 54 HIS B O 1
ATOM 4441 N N . SER B 1 79 ? 41.408 31.115 57.355 1.00 22.78 55 SER B N 1
ATOM 4442 C CA . SER B 1 79 ? 40.148 31.162 58.082 1.00 22.82 55 SER B CA 1
ATOM 4443 C C . SER B 1 79 ? 38.965 31.594 57.246 1.00 22.09 55 SER B C 1
ATOM 4444 O O . SER B 1 79 ? 37.912 31.896 57.796 1.00 22.57 55 SER B O 1
ATOM 4447 N N . PHE B 1 80 ? 39.121 31.643 55.930 1.00 21.24 56 PHE B N 1
ATOM 4448 C CA . PHE B 1 80 ? 37.955 31.887 55.051 1.00 20.39 56 PHE B CA 1
ATOM 4449 C C . PHE B 1 80 ? 38.341 31.400 53.683 1.00 20.95 56 PHE B C 1
ATOM 4450 O O . PHE B 1 80 ? 38.824 32.175 52.846 1.00 20.25 56 PHE B O 1
ATOM 4458 N N . ASN B 1 81 ? 38.231 30.087 53.507 1.00 20.49 57 ASN B N 1
ATOM 4459 C CA . ASN B 1 81 ? 38.772 29.420 52.328 1.00 20.51 57 ASN B CA 1
ATOM 4460 C C . ASN B 1 81 ? 37.721 28.436 51.825 1.00 21.30 57 ASN B C 1
ATOM 4461 O O . ASN B 1 81 ? 36.682 28.233 52.474 1.00 20.60 57 ASN B O 1
ATOM 4466 N N . GLU B 1 82 ? 37.946 27.871 50.654 1.00 20.44 58 GLU B N 1
ATOM 4467 C CA . GLU B 1 82 ? 36.938 26.986 50.063 1.00 20.51 58 GLU B CA 1
ATOM 4468 C C . GLU B 1 82 ? 36.425 25.906 51.026 1.00 20.74 58 GLU B C 1
ATOM 4469 O O . GLU B 1 82 ? 35.215 25.668 51.083 1.00 20.37 58 GLU B O 1
ATOM 4475 N N . PRO B 1 83 ? 37.319 25.252 51.780 1.00 21.07 59 PRO B N 1
ATOM 4476 C CA . PRO B 1 83 ? 36.758 24.178 52.648 1.00 22.04 59 PRO B CA 1
ATOM 4477 C C . PRO B 1 83 ? 35.787 24.726 53.686 1.00 22.11 59 PRO B C 1
ATOM 4478 O O . PRO B 1 83 ? 34.766 24.076 53.959 1.00 22.04 59 PRO B O 1
ATOM 4482 N N . HIS B 1 84 ? 36.057 25.911 54.243 1.00 20.72 60 HIS B N 1
ATOM 4483 C CA . HIS B 1 84 ? 35.092 26.479 55.209 1.00 21.63 60 HIS B CA 1
ATOM 4484 C C . HIS B 1 84 ? 33.717 26.697 54.601 1.00 20.37 60 HIS B C 1
ATOM 4485 O O . HIS B 1 84 ? 32.699 26.382 55.212 1.00 19.36 60 HIS B O 1
ATOM 4492 N N . ILE B 1 85 ? 33.666 27.283 53.417 1.00 19.70 61 ILE B N 1
ATOM 4493 C CA . ILE B 1 85 ? 32.376 27.660 52.840 1.00 19.74 61 ILE B CA 1
ATOM 4494 C C . ILE B 1 85 ? 31.613 26.426 52.323 1.00 19.74 61 ILE B C 1
ATOM 4495 O O . ILE B 1 85 ? 30.396 26.303 52.513 1.00 19.87 61 ILE B O 1
ATOM 4500 N N . LEU B 1 86 ? 32.336 25.472 51.744 1.00 20.25 62 LEU B N 1
ATOM 4501 C CA . LEU B 1 86 ? 31.703 24.201 51.364 1.00 20.93 62 LEU B CA 1
ATOM 4502 C C . LEU B 1 86 ? 31.051 23.549 52.603 1.00 21.53 62 LEU B C 1
ATOM 4503 O O . LEU B 1 86 ? 29.884 23.077 52.572 1.00 21.67 62 LEU B O 1
ATOM 4508 N N . ALA B 1 87 ? 31.806 23.526 53.694 1.00 22.20 63 ALA B N 1
ATOM 4509 C CA . ALA B 1 87 ? 31.352 22.882 54.931 1.00 22.93 63 ALA B CA 1
ATOM 4510 C C . ALA B 1 87 ? 30.106 23.598 55.502 1.00 22.54 63 ALA B C 1
ATOM 4511 O O . ALA B 1 87 ? 29.104 22.968 55.872 1.00 22.79 63 ALA B O 1
ATOM 4513 N N . ILE B 1 88 ? 30.203 24.917 55.604 1.00 22.21 64 ILE B N 1
ATOM 4514 C CA . ILE B 1 88 ? 29.085 25.743 56.083 1.00 21.70 64 ILE B CA 1
ATOM 4515 C C . ILE B 1 88 ? 27.827 25.588 55.226 1.00 22.51 64 ILE B C 1
ATOM 4516 O O . ILE B 1 88 ? 26.719 25.386 55.755 1.00 22.30 64 ILE B O 1
ATOM 4521 N N . ALA B 1 89 ? 27.996 25.630 53.904 1.00 21.93 65 ALA B N 1
ATOM 4522 C CA . ALA B 1 89 ? 26.849 25.534 53.006 1.00 22.23 65 ALA B CA 1
ATOM 4523 C C . ALA B 1 89 ? 26.192 24.167 53.155 1.00 22.74 65 ALA B C 1
ATOM 4524 O O . ALA B 1 89 ? 24.959 24.074 53.174 1.00 23.69 65 ALA B O 1
ATOM 4526 N N . GLN B 1 90 ? 27.008 23.118 53.263 1.00 23.19 66 GLN B N 1
ATOM 4527 C CA . GLN B 1 90 ? 26.459 21.765 53.464 1.00 23.29 66 GLN B CA 1
ATOM 4528 C C . GLN B 1 90 ? 25.632 21.736 54.764 1.00 23.33 66 GLN B C 1
ATOM 4529 O O . GLN B 1 90 ? 24.511 21.221 54.804 1.00 24.02 66 GLN B O 1
ATOM 4535 N N . ALA B 1 91 ? 26.216 22.253 55.837 1.00 23.79 67 ALA B N 1
ATOM 4536 C CA . ALA B 1 91 ? 25.562 22.236 57.144 1.00 24.54 67 ALA B CA 1
ATOM 4537 C C . ALA B 1 91 ? 24.231 22.997 57.103 1.00 24.70 67 ALA B C 1
ATOM 4538 O O . ALA B 1 91 ? 23.224 22.562 57.692 1.00 25.32 67 ALA B O 1
ATOM 4540 N N . ILE B 1 92 ? 24.223 24.120 56.389 1.00 24.61 68 ILE B N 1
ATOM 4541 C CA . ILE B 1 92 ? 23.000 24.916 56.274 1.00 24.05 68 ILE B CA 1
ATOM 4542 C C . ILE B 1 92 ? 21.924 24.204 55.458 1.00 24.92 68 ILE B C 1
ATOM 4543 O O . ILE B 1 92 ? 20.741 24.249 55.817 1.00 25.16 68 ILE B O 1
ATOM 4548 N N . ALA B 1 93 ? 22.321 23.614 54.331 1.00 24.61 69 ALA B N 1
ATOM 4549 C CA . ALA B 1 93 ? 21.386 22.803 53.530 1.00 25.39 69 ALA B CA 1
ATOM 4550 C C . ALA B 1 93 ? 20.742 21.711 54.394 1.00 25.95 69 ALA B C 1
ATOM 4551 O O . ALA B 1 93 ? 19.518 21.525 54.375 1.00 26.15 69 ALA B O 1
ATOM 4553 N N . GLU B 1 94 ? 21.570 20.998 55.158 1.00 26.12 70 GLU B N 1
ATOM 4554 C CA . GLU B 1 94 ? 21.084 19.905 56.020 1.00 26.84 70 GLU B CA 1
ATOM 4555 C C . GLU B 1 94 ? 20.131 20.423 57.098 1.00 27.05 70 GLU B C 1
ATOM 4556 O O . GLU B 1 94 ? 19.011 19.900 57.278 1.00 27.74 70 GLU B O 1
ATOM 4562 N N . GLU B 1 95 ? 20.581 21.445 57.819 1.00 27.48 71 GLU B N 1
ATOM 4563 C CA A GLU B 1 95 ? 19.800 22.018 58.907 0.50 27.67 71 GLU B CA 1
ATOM 4564 C CA B GLU B 1 95 ? 19.800 22.033 58.900 0.50 27.94 71 GLU B CA 1
ATOM 4565 C C . GLU B 1 95 ? 18.441 22.533 58.422 1.00 27.83 71 GLU B C 1
ATOM 4566 O O . GLU B 1 95 ? 17.405 22.217 59.019 1.00 29.06 71 GLU B O 1
ATOM 4577 N N . ARG B 1 96 ? 18.432 23.303 57.337 1.00 26.26 72 ARG B N 1
ATOM 4578 C CA . ARG B 1 96 ? 17.163 23.861 56.859 1.00 26.41 72 ARG B CA 1
ATOM 4579 C C . ARG B 1 96 ? 16.175 22.759 56.438 1.00 27.19 72 ARG B C 1
ATOM 4580 O O . ARG B 1 96 ? 14.966 22.854 56.679 1.00 28.18 72 ARG B O 1
ATOM 4588 N N . ALA B 1 97 ? 16.681 21.722 55.784 1.00 27.61 73 ALA B N 1
ATOM 4589 C CA . ALA B 1 97 ? 15.833 20.579 55.417 1.00 29.15 73 ALA B CA 1
ATOM 4590 C C . ALA B 1 97 ? 15.282 19.901 56.664 1.00 30.13 73 ALA B C 1
ATOM 4591 O O . ALA B 1 97 ? 14.092 19.565 56.741 1.00 31.66 73 ALA B O 1
ATOM 4593 N N . LYS B 1 98 ? 16.140 19.699 57.661 1.00 30.93 74 LYS B N 1
ATOM 4594 C CA . LYS B 1 98 ? 15.698 19.041 58.893 1.00 32.74 74 LYS B CA 1
ATOM 4595 C C . LYS B 1 98 ? 14.635 19.883 59.564 1.00 33.52 74 LYS B C 1
ATOM 4596 O O . LYS B 1 98 ? 13.761 19.355 60.244 1.00 34.73 74 LYS B O 1
ATOM 4598 N N . ASN B 1 99 ? 14.725 21.200 59.378 1.00 33.49 75 ASN B N 1
ATOM 4599 C CA . ASN B 1 99 ? 13.774 22.134 59.979 1.00 34.22 75 ASN B CA 1
ATOM 4600 C C . ASN B 1 99 ? 12.515 22.356 59.108 1.00 34.32 75 ASN B C 1
ATOM 4601 O O . ASN B 1 99 ? 11.691 23.228 59.394 1.00 34.80 75 ASN B O 1
ATOM 4606 N N . GLY B 1 100 ? 12.387 21.567 58.046 1.00 34.52 76 GLY B N 1
ATOM 4607 C CA . GLY B 1 100 ? 11.186 21.576 57.197 1.00 34.80 76 GLY B CA 1
ATOM 4608 C C . GLY B 1 100 ? 11.030 22.805 56.320 1.00 34.44 76 GLY B C 1
ATOM 4609 O O . GLY B 1 100 ? 9.909 23.220 55.991 1.00 34.58 76 GLY B O 1
ATOM 4610 N N . ILE B 1 101 ? 12.159 23.378 55.927 1.00 32.59 77 ILE B N 1
ATOM 4611 C CA . ILE B 1 101 ? 12.173 24.538 55.054 1.00 32.05 77 ILE B CA 1
ATOM 4612 C C . ILE B 1 101 ? 12.403 24.105 53.616 1.00 32.23 77 ILE B C 1
ATOM 4613 O O . ILE B 1 101 ? 13.504 23.675 53.265 1.00 32.03 77 ILE B O 1
ATOM 4618 N N . THR B 1 102 ? 11.384 24.248 52.775 1.00 32.59 78 THR B N 1
ATOM 4619 C CA . THR B 1 102 ? 11.457 23.699 51.415 1.00 33.55 78 THR B CA 1
ATOM 4620 C C . THR B 1 102 ? 11.305 24.748 50.333 1.00 32.86 78 THR B C 1
ATOM 4621 O O . THR B 1 102 ? 11.378 24.428 49.142 1.00 34.21 78 THR B O 1
ATOM 4625 N N . GLY B 1 103 ? 11.075 25.991 50.737 1.00 32.05 79 GLY B N 1
ATOM 4626 C CA . GLY B 1 103 ? 11.037 27.094 49.782 1.00 30.97 79 GLY B CA 1
ATOM 4627 C C . GLY B 1 103 ? 12.438 27.514 49.362 1.00 29.12 79 GLY B C 1
ATOM 4628 O O . GLY B 1 103 ? 13.427 26.826 49.662 1.00 29.29 79 GLY B O 1
ATOM 4629 N N . PRO B 1 104 ? 12.548 28.659 48.678 1.00 29.36 80 PRO B N 1
ATOM 4630 C CA . PRO B 1 104 ? 13.872 29.077 48.186 1.00 28.04 80 PRO B CA 1
ATOM 4631 C C . PRO B 1 104 ? 14.786 29.679 49.255 1.00 27.10 80 PRO B C 1
ATOM 4632 O O . PRO B 1 104 ? 14.340 30.110 50.321 1.00 26.54 80 PRO B O 1
ATOM 4636 N N . CYS B 1 105 ? 16.075 29.691 48.946 1.00 26.31 81 CYS B N 1
ATOM 4637 C CA . CYS B 1 105 ? 17.044 30.335 49.779 1.00 24.76 81 CYS B CA 1
ATOM 4638 C C . CYS B 1 105 ? 17.556 31.568 49.012 1.00 22.93 81 CYS B C 1
ATOM 4639 O O . CYS B 1 105 ? 18.137 31.443 47.948 1.00 22.95 81 CYS B O 1
ATOM 4642 N N . TYR B 1 106 ? 17.303 32.757 49.563 1.00 22.36 82 TYR B N 1
ATOM 4643 C CA . TYR B 1 106 ? 17.820 34.006 48.997 1.00 22.47 82 TYR B CA 1
ATOM 4644 C C . TYR B 1 106 ? 19.291 34.141 49.387 1.00 22.38 82 TYR B C 1
ATOM 4645 O O . TYR B 1 106 ? 19.620 34.265 50.566 1.00 23.00 82 TYR B O 1
ATOM 4654 N N . VAL B 1 107 ? 20.176 34.142 48.400 1.00 22.31 83 VAL B N 1
ATOM 4655 C CA . VAL B 1 107 ? 21.597 34.237 48.709 1.00 21.93 83 VAL B CA 1
ATOM 4656 C C . VAL B 1 107 ? 22.136 35.561 48.186 1.00 21.89 83 VAL B C 1
ATOM 4657 O O . VAL B 1 107 ? 22.265 35.765 46.958 1.00 22.77 83 VAL B O 1
ATOM 4661 N N . GLY B 1 108 ? 22.464 36.447 49.121 1.00 21.48 84 GLY B N 1
ATOM 4662 C CA . GLY B 1 108 ? 22.925 37.791 48.745 1.00 19.94 84 GLY B CA 1
ATOM 4663 C C . GLY B 1 108 ? 24.391 37.946 49.113 1.00 20.66 84 GLY B C 1
ATOM 4664 O O . GLY B 1 108 ? 24.856 37.290 50.039 1.00 21.16 84 GLY B O 1
ATOM 4665 N N . LYS B 1 109 ? 25.098 38.820 48.415 1.00 18.91 85 LYS B N 1
ATOM 4666 C CA . LYS B 1 109 ? 26.507 39.059 48.720 1.00 19.45 85 LYS B CA 1
ATOM 4667 C C . LYS B 1 109 ? 26.850 40.545 48.729 1.00 19.91 85 LYS B C 1
ATOM 4668 O O . LYS B 1 109 ? 26.249 41.354 47.989 1.00 19.56 85 LYS B O 1
ATOM 4674 N N . ASP B 1 110 ? 27.846 40.901 49.547 1.00 19.02 86 ASP B N 1
ATOM 4675 C CA . ASP B 1 110 ? 28.379 42.273 49.537 1.00 19.54 86 ASP B CA 1
ATOM 4676 C C . ASP B 1 110 ? 29.604 42.386 48.597 1.00 19.54 86 ASP B C 1
ATOM 4677 O O . ASP B 1 110 ? 29.923 41.462 47.857 1.00 18.84 86 ASP B O 1
ATOM 4682 N N . THR B 1 111 ? 30.287 43.524 48.686 1.00 19.53 87 THR B N 1
ATOM 4683 C CA . THR B 1 111 ? 31.301 43.911 47.745 1.00 19.34 87 THR B CA 1
ATOM 4684 C C . THR B 1 111 ? 32.716 43.541 48.198 1.00 19.21 87 THR B C 1
ATOM 4685 O O . THR B 1 111 ? 33.667 43.949 47.549 1.00 18.64 87 THR B O 1
ATOM 4689 N N . HIS B 1 112 ? 32.855 42.801 49.310 1.00 17.88 88 HIS B N 1
ATOM 4690 C CA . HIS B 1 112 ? 34.185 42.282 49.682 1.00 18.97 88 HIS B CA 1
ATOM 4691 C C . HIS B 1 112 ? 34.652 41.274 48.632 1.00 18.46 88 HIS B C 1
ATOM 4692 O O . HIS B 1 112 ? 33.830 40.513 48.071 1.00 18.75 88 HIS B O 1
ATOM 4699 N N . ALA B 1 113 ? 35.954 41.227 48.415 1.00 18.46 89 ALA B N 1
ATOM 4700 C CA . ALA B 1 113 ? 36.545 40.343 47.415 1.00 18.74 89 ALA B CA 1
ATOM 4701 C C . ALA B 1 113 ? 36.112 38.880 47.660 1.00 19.22 89 ALA B C 1
ATOM 4702 O O . ALA B 1 113 ? 35.640 38.195 46.754 1.00 18.76 89 ALA B O 1
ATOM 4704 N N . LEU B 1 114 ? 36.280 38.413 48.887 1.00 18.82 90 LEU B N 1
ATOM 4705 C CA . LEU B 1 114 ? 36.042 36.987 49.190 1.00 18.69 90 LEU B CA 1
ATOM 4706 C C . LEU B 1 114 ? 34.561 36.595 49.139 1.00 18.92 90 LEU B C 1
ATOM 4707 O O . LEU B 1 114 ? 34.213 35.399 49.108 1.00 18.50 90 LEU B O 1
ATOM 4712 N N . SER B 1 115 ? 33.670 37.586 49.066 1.00 17.87 91 SER B N 1
ATOM 4713 C CA . SER B 1 115 ? 32.253 37.254 48.841 1.00 19.25 91 SER B CA 1
ATOM 4714 C C . SER B 1 115 ? 32.029 36.556 47.489 1.00 19.51 91 SER B C 1
ATOM 4715 O O . SER B 1 115 ? 31.113 35.739 47.347 1.00 19.39 91 SER B O 1
ATOM 4718 N N . GLU B 1 116 ? 32.889 36.858 46.515 1.00 18.52 92 GLU B N 1
ATOM 4719 C CA . GLU B 1 116 ? 32.749 36.222 45.200 1.00 19.41 92 GLU B CA 1
ATOM 4720 C C . GLU B 1 116 ? 33.038 34.702 45.172 1.00 18.66 92 GLU B C 1
ATOM 4721 O O . GLU B 1 116 ? 32.154 33.932 44.724 1.00 18.07 92 GLU B O 1
ATOM 4727 N N . PRO B 1 117 ? 34.218 34.261 45.657 1.00 18.20 93 PRO B N 1
ATOM 4728 C CA . PRO B 1 117 ? 34.442 32.801 45.710 1.00 19.38 93 PRO B CA 1
ATOM 4729 C C . PRO B 1 117 ? 33.449 32.125 46.689 1.00 20.33 93 PRO B C 1
ATOM 4730 O O . PRO B 1 117 ? 32.979 31.014 46.400 1.00 19.78 93 PRO B O 1
ATOM 4734 N N . ALA B 1 118 ? 33.128 32.774 47.825 1.00 19.56 94 ALA B N 1
ATOM 4735 C CA . ALA B 1 118 ? 32.148 32.205 48.761 1.00 20.01 94 ALA B CA 1
ATOM 4736 C C . ALA B 1 118 ? 30.766 31.985 48.109 1.00 19.47 94 ALA B C 1
ATOM 4737 O O . ALA B 1 118 ? 30.155 30.936 48.291 1.00 18.99 94 ALA B O 1
ATOM 4739 N N . PHE B 1 119 ? 30.296 32.977 47.362 1.00 18.86 95 PHE B N 1
ATOM 4740 C CA . PHE B 1 119 ? 29.008 32.908 46.674 1.00 19.09 95 PHE B CA 1
ATOM 4741 C C . PHE B 1 119 ? 28.962 31.679 45.763 1.00 19.02 95 PHE B C 1
ATOM 4742 O O . PHE B 1 119 ? 28.004 30.893 45.795 1.00 18.60 95 PHE B O 1
ATOM 4750 N N . ILE B 1 120 ? 30.018 31.492 44.977 1.00 19.55 96 ILE B N 1
ATOM 4751 C CA . ILE B 1 120 ? 30.073 30.348 44.071 1.00 19.55 96 ILE B CA 1
ATOM 4752 C C . ILE B 1 120 ? 30.035 29.032 44.858 1.00 20.58 96 ILE B C 1
ATOM 4753 O O . ILE B 1 120 ? 29.324 28.104 44.471 1.00 20.24 96 ILE B O 1
ATOM 4758 N N . SER B 1 121 ? 30.794 28.947 45.941 1.00 20.33 97 SER B N 1
ATOM 4759 C CA . SER B 1 121 ? 30.806 27.705 46.757 1.00 21.35 97 SER B CA 1
ATOM 4760 C C . SER B 1 121 ? 29.404 27.397 47.293 1.00 20.97 97 SER B C 1
ATOM 4761 O O . SER B 1 121 ? 28.945 26.240 47.332 1.00 21.23 97 SER B O 1
ATOM 4764 N N . VAL B 1 122 ? 28.718 28.443 47.733 1.00 21.15 98 VAL B N 1
ATOM 4765 C CA . VAL B 1 122 ? 27.339 28.288 48.205 1.00 20.88 98 VAL B CA 1
ATOM 4766 C C . VAL B 1 122 ? 26.400 27.762 47.137 1.00 21.24 98 VAL B C 1
ATOM 4767 O O . VAL B 1 122 ? 25.639 26.824 47.387 1.00 20.65 98 VAL B O 1
ATOM 4771 N N . LEU B 1 123 ? 26.437 28.360 45.950 1.00 21.56 99 LEU B N 1
ATOM 4772 C CA . LEU B 1 123 ? 25.626 27.858 44.851 1.00 22.90 99 LEU B CA 1
ATOM 4773 C C . LEU B 1 123 ? 25.950 26.394 44.525 1.00 23.15 99 LEU B C 1
ATOM 4774 O O . LEU B 1 123 ? 25.041 25.572 44.309 1.00 23.26 99 LEU B O 1
ATOM 4779 N N . GLU B 1 124 ? 27.235 26.056 44.478 1.00 22.33 100 GLU B N 1
ATOM 4780 C CA . GLU B 1 124 ? 27.614 24.676 44.127 1.00 23.03 100 GLU B CA 1
ATOM 4781 C C . GLU B 1 124 ? 27.026 23.650 45.108 1.00 23.14 100 GLU B C 1
ATOM 4782 O O . GLU B 1 124 ? 26.519 22.582 44.691 1.00 23.61 100 GLU B O 1
ATOM 4788 N N . VAL B 1 125 ? 27.098 23.965 46.399 1.00 21.10 101 VAL B N 1
ATOM 4789 C CA . VAL B 1 125 ? 26.646 23.040 47.433 1.00 22.32 101 VAL B CA 1
ATOM 4790 C C . VAL B 1 125 ? 25.122 23.075 47.602 1.00 21.84 101 VAL B C 1
ATOM 4791 O O . VAL B 1 125 ? 24.458 22.016 47.655 1.00 22.93 101 VAL B O 1
ATOM 4795 N N . LEU B 1 126 ? 24.550 24.278 47.693 1.00 21.91 102 LEU B N 1
ATOM 4796 C CA . LEU B 1 126 ? 23.085 24.339 47.762 1.00 23.60 102 LEU B CA 1
ATOM 4797 C C . LEU B 1 126 ? 22.424 23.604 46.602 1.00 24.03 102 LEU B C 1
ATOM 4798 O O . LEU B 1 126 ? 21.502 22.789 46.810 1.00 24.28 102 LEU B O 1
ATOM 4803 N N . ALA B 1 127 ? 22.841 23.900 45.374 1.00 23.99 103 ALA B N 1
ATOM 4804 C CA . ALA B 1 127 ? 22.206 23.206 44.239 1.00 24.88 103 ALA B CA 1
ATOM 4805 C C . ALA B 1 127 ? 22.363 21.660 44.290 1.00 25.13 103 ALA B C 1
ATOM 4806 O O . ALA B 1 127 ? 21.439 20.928 43.936 1.00 26.26 103 ALA B O 1
ATOM 4808 N N . ALA B 1 128 ? 23.528 21.191 44.733 1.00 24.73 104 ALA B N 1
ATOM 4809 C CA . ALA B 1 128 ? 23.826 19.764 44.916 1.00 25.81 104 ALA B CA 1
ATOM 4810 C C . ALA B 1 128 ? 22.895 19.119 45.949 1.00 27.43 104 ALA B C 1
ATOM 4811 O O . ALA B 1 128 ? 22.555 17.925 45.862 1.00 28.38 104 ALA B O 1
ATOM 4813 N N . ASN B 1 129 ? 22.460 19.914 46.923 1.00 26.73 105 ASN B N 1
ATOM 4814 C CA . ASN B 1 129 ? 21.566 19.406 47.946 1.00 27.68 105 ASN B CA 1
ATOM 4815 C C . ASN B 1 129 ? 20.113 19.669 47.570 1.00 28.33 105 ASN B C 1
ATOM 4816 O O . ASN B 1 129 ? 19.223 19.519 48.408 1.00 31.12 105 ASN B O 1
ATOM 4821 N N . GLY B 1 130 ? 19.876 20.077 46.327 1.00 27.60 106 GLY B N 1
ATOM 4822 C CA . GLY B 1 130 ? 18.519 20.207 45.801 1.00 28.02 106 GLY B CA 1
ATOM 4823 C C . GLY B 1 130 ? 17.769 21.426 46.324 1.00 28.24 106 GLY B C 1
ATOM 4824 O O . GLY B 1 130 ? 16.524 21.464 46.314 1.00 28.12 106 GLY B O 1
ATOM 4825 N N . VAL B 1 131 ? 18.521 22.410 46.802 1.00 27.33 107 VAL B N 1
ATOM 4826 C CA . VAL B 1 131 ? 17.941 23.638 47.306 1.00 27.52 107 VAL B CA 1
ATOM 4827 C C . VAL B 1 131 ? 17.686 24.571 46.140 1.00 27.85 107 VAL B C 1
ATOM 4828 O O . VAL B 1 131 ? 18.527 24.700 45.229 1.00 28.16 107 VAL B O 1
ATOM 4832 N N . ASP B 1 132 ? 16.523 25.219 46.156 1.00 27.96 108 ASP B N 1
ATOM 4833 C CA . ASP B 1 132 ? 16.218 26.258 45.181 1.00 27.69 108 ASP B CA 1
ATOM 4834 C C . ASP B 1 132 ? 16.759 27.579 45.692 1.00 27.06 108 ASP B C 1
ATOM 4835 O O . ASP B 1 132 ? 16.429 27.998 46.793 1.00 27.69 108 ASP B O 1
ATOM 4840 N N . VAL B 1 133 ? 17.609 28.212 44.895 1.00 25.23 109 VAL B N 1
ATOM 4841 C CA . VAL B 1 133 ? 18.314 29.400 45.336 1.00 24.87 109 VAL B CA 1
ATOM 4842 C C . VAL B 1 133 ? 17.837 30.583 44.495 1.00 23.78 109 VAL B C 1
ATOM 4843 O O . VAL B 1 133 ? 17.688 30.449 43.280 1.00 26.19 109 VAL B O 1
ATOM 4847 N N . ILE B 1 134 ? 17.662 31.743 45.115 1.00 22.69 110 ILE B N 1
ATOM 4848 C CA . ILE B 1 134 ? 17.327 32.952 44.359 1.00 22.99 110 ILE B CA 1
ATOM 4849 C C . ILE B 1 134 ? 18.470 33.949 44.541 1.00 23.14 110 ILE B C 1
ATOM 4850 O O . ILE B 1 134 ? 18.896 34.190 45.671 1.00 22.92 110 ILE B O 1
ATOM 4855 N N . VAL B 1 135 ? 18.969 34.512 43.440 1.00 22.19 111 VAL B N 1
ATOM 4856 C CA . VAL B 1 135 ? 20.125 35.403 43.513 1.00 22.70 111 VAL B CA 1
ATOM 4857 C C . VAL B 1 135 ? 19.822 36.682 42.766 1.00 22.67 111 VAL B C 1
ATOM 4858 O O . VAL B 1 135 ? 18.944 36.702 41.928 1.00 21.93 111 VAL B O 1
ATOM 4862 N N . GLN B 1 136 ? 20.536 37.761 43.098 1.00 21.65 112 GLN B N 1
ATOM 4863 C CA . GLN B 1 136 ? 20.426 38.987 42.338 1.00 22.17 112 GLN B CA 1
ATOM 4864 C C . GLN B 1 136 ? 21.046 38.753 40.965 1.00 23.45 112 GLN B C 1
ATOM 4865 O O . GLN B 1 136 ? 22.151 38.227 40.870 1.00 23.50 112 GLN B O 1
ATOM 4871 N N . GLU B 1 137 ? 20.336 39.152 39.914 1.00 23.76 113 GLU B N 1
ATOM 4872 C CA . GLU B 1 137 ? 20.811 39.006 38.547 1.00 23.73 113 GLU B CA 1
ATOM 4873 C C . GLU B 1 137 ? 22.096 39.813 38.290 1.00 23.48 113 GLU B C 1
ATOM 4874 O O . GLU B 1 137 ? 22.440 40.720 39.070 1.00 22.57 113 GLU B O 1
ATOM 4880 N N . ASN B 1 138 ? 22.785 39.446 37.199 1.00 23.78 114 ASN B N 1
ATOM 4881 C CA . ASN B 1 138 ? 24.031 40.119 36.760 1.00 24.44 114 ASN B CA 1
ATOM 4882 C C . ASN B 1 138 ? 25.115 40.184 37.839 1.00 23.99 114 ASN B C 1
ATOM 4883 O O . ASN B 1 138 ? 25.886 41.146 37.920 1.00 22.66 114 ASN B O 1
ATOM 4888 N N . ASN B 1 139 ? 25.159 39.143 38.660 1.00 22.86 115 ASN B N 1
ATOM 4889 C CA . ASN B 1 139 ? 26.105 39.072 39.764 1.00 22.72 115 ASN B CA 1
ATOM 4890 C C . ASN B 1 139 ? 26.073 40.296 40.669 1.00 23.32 115 ASN B C 1
ATOM 4891 O O . ASN B 1 139 ? 27.105 40.683 41.201 1.00 22.65 115 ASN B O 1
ATOM 4896 N N . GLY B 1 140 ? 24.906 40.912 40.804 1.00 22.22 116 GLY B N 1
ATOM 4897 C CA . GLY B 1 140 ? 24.759 42.124 41.638 1.00 22.98 116 GLY B CA 1
ATOM 4898 C C . GLY B 1 140 ? 24.908 41.888 43.141 1.00 21.43 116 GLY B C 1
ATOM 4899 O O . GLY B 1 140 ? 25.092 40.746 43.589 1.00 22.26 116 GLY B O 1
ATOM 4900 N N . PHE B 1 141 ? 24.860 42.976 43.904 1.00 21.36 117 PHE B N 1
ATOM 4901 C CA . PHE B 1 141 ? 25.096 42.956 45.345 1.00 20.91 117 PHE B CA 1
ATOM 4902 C C . PHE B 1 141 ? 23.804 43.240 46.074 1.00 21.43 117 PHE B C 1
ATOM 4903 O O . PHE B 1 141 ? 22.913 43.910 45.533 1.00 21.41 117 PHE B O 1
ATOM 4911 N N . THR B 1 142 ? 23.701 42.708 47.286 1.00 20.02 118 THR B N 1
ATOM 4912 C CA . THR B 1 142 ? 22.434 42.707 48.006 1.00 21.38 118 THR B CA 1
ATOM 4913 C C . THR B 1 142 ? 22.617 42.958 49.507 1.00 20.10 118 THR B C 1
ATOM 4914 O O . THR B 1 142 ? 23.290 42.184 50.214 1.00 21.53 118 THR B O 1
ATOM 4918 N N . PRO B 1 143 ? 22.035 44.044 49.998 1.00 20.17 119 PRO B N 1
ATOM 4919 C CA . PRO B 1 143 ? 22.052 44.358 51.420 1.00 20.02 119 PRO B CA 1
ATOM 4920 C C . PRO B 1 143 ? 21.450 43.270 52.273 1.00 19.67 119 PRO B C 1
ATOM 4921 O O . PRO B 1 143 ? 20.487 42.575 51.867 1.00 19.17 119 PRO B O 1
ATOM 4925 N N . THR B 1 144 ? 22.009 43.115 53.455 1.00 20.15 120 THR B N 1
ATOM 4926 C CA . THR B 1 144 ? 21.381 42.326 54.495 1.00 20.61 120 THR B CA 1
ATOM 4927 C C . THR B 1 144 ? 19.842 42.548 54.623 1.00 20.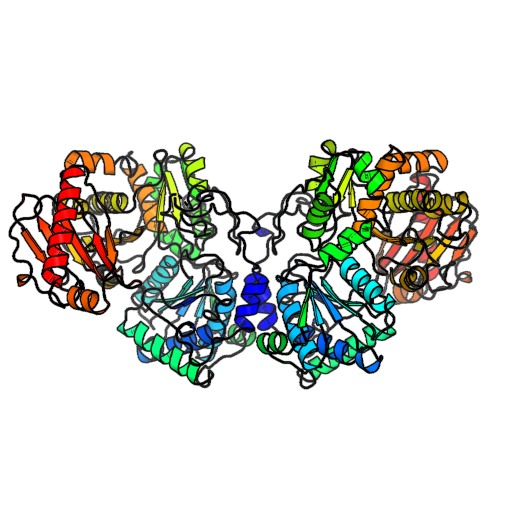87 120 THR B C 1
ATOM 4928 O O . THR B 1 144 ? 19.085 41.577 54.573 1.00 21.48 120 THR B O 1
ATOM 4932 N N . PRO B 1 145 ? 19.384 43.805 54.776 1.00 20.76 121 PRO B N 1
ATOM 4933 C CA . PRO B 1 145 ? 17.923 44.002 54.926 1.00 21.25 121 PRO B CA 1
ATOM 4934 C C . PRO B 1 145 ? 17.139 43.649 53.654 1.00 22.14 121 PRO B C 1
ATOM 4935 O O . PRO B 1 145 ? 15.918 43.368 53.726 1.00 22.67 121 PRO B O 1
ATOM 4939 N N . ALA B 1 146 ? 17.820 43.677 52.506 1.00 21.37 122 ALA B N 1
ATOM 4940 C CA . ALA B 1 146 ? 17.135 43.269 51.275 1.00 21.84 122 ALA B CA 1
ATOM 4941 C C . ALA B 1 146 ? 16.908 41.755 51.302 1.00 22.23 122 ALA B C 1
ATOM 4942 O O . ALA B 1 146 ? 15.866 41.290 50.870 1.00 22.46 122 ALA B O 1
ATOM 4944 N N . VAL B 1 147 ? 17.862 40.977 51.820 1.00 22.05 123 VAL B N 1
ATOM 4945 C CA . VAL B 1 147 ? 17.584 39.538 52.059 1.00 22.17 123 VAL B CA 1
ATOM 4946 C C . VAL B 1 147 ? 16.465 39.329 53.104 1.00 22.06 123 VAL B C 1
ATOM 4947 O O . VAL B 1 147 ? 15.587 38.529 52.892 1.00 21.29 123 VAL B O 1
ATOM 4951 N N . SER B 1 148 ? 16.487 40.066 54.210 1.00 21.24 124 SER B N 1
ATOM 4952 C CA . SER B 1 148 ? 15.460 39.934 55.244 1.00 21.76 124 SER B CA 1
ATOM 4953 C C . SER B 1 148 ? 14.079 40.237 54.672 1.00 21.77 124 SER B C 1
ATOM 4954 O O . SER B 1 148 ? 13.119 39.480 54.867 1.00 22.26 124 SER B O 1
ATOM 4957 N N . ASN B 1 149 ? 14.005 41.352 53.963 1.00 22.11 125 ASN B N 1
ATOM 4958 C CA . ASN B 1 149 ? 12.763 41.806 53.384 1.00 23.12 125 ASN B CA 1
ATOM 4959 C C . ASN B 1 149 ? 12.229 40.782 52.361 1.00 22.60 125 ASN B C 1
ATOM 4960 O O . ASN B 1 149 ? 11.045 40.479 52.343 1.00 23.31 125 ASN B O 1
ATOM 4965 N N . ALA B 1 150 ? 13.126 40.240 51.547 1.00 22.89 126 ALA B N 1
ATOM 4966 C CA . ALA B 1 150 ? 12.729 39.246 50.548 1.00 23.08 126 ALA B CA 1
ATOM 4967 C C . ALA B 1 150 ? 12.123 38.019 51.234 1.00 23.87 126 ALA B C 1
ATOM 4968 O O . ALA B 1 150 ? 11.078 37.496 50.806 1.00 25.11 126 ALA B O 1
ATOM 4970 N N . ILE B 1 151 ? 12.782 37.559 52.299 1.00 23.07 127 ILE B N 1
ATOM 4971 C CA . ILE B 1 151 ? 12.326 36.375 53.030 1.00 23.70 127 ILE B CA 1
ATOM 4972 C C . ILE B 1 151 ? 10.914 36.643 53.563 1.00 23.33 127 ILE B C 1
ATOM 4973 O O . ILE B 1 151 ? 9.999 35.821 53.397 1.00 24.17 127 ILE B O 1
ATOM 4978 N N . LEU B 1 152 ? 10.733 37.805 54.181 1.00 24.41 128 LEU B N 1
ATOM 4979 C CA . LEU B 1 152 ? 9.453 38.135 54.809 1.00 25.60 128 LEU B CA 1
ATOM 4980 C C . LEU B 1 152 ? 8.328 38.237 53.774 1.00 27.30 128 LEU B C 1
ATOM 4981 O O . LEU B 1 152 ? 7.254 37.651 53.940 1.00 27.66 128 LEU B O 1
ATOM 4986 N N . VAL B 1 153 ? 8.596 38.987 52.714 1.00 27.16 129 VAL B N 1
ATOM 4987 C CA . VAL B 1 153 ? 7.634 39.151 51.627 1.00 28.73 129 VAL B CA 1
ATOM 4988 C C . VAL B 1 153 ? 7.228 37.778 51.052 1.00 28.41 129 VAL B C 1
ATOM 4989 O O . VAL B 1 153 ? 6.017 37.492 50.898 1.00 29.54 129 VAL B O 1
ATOM 4993 N N . HIS B 1 154 ? 8.216 36.909 50.822 1.00 28.09 130 HIS B N 1
ATOM 4994 C CA . HIS B 1 154 ? 7.932 35.556 50.313 1.00 28.74 130 HIS B CA 1
ATOM 4995 C C . HIS B 1 154 ? 7.062 34.754 51.282 1.00 29.61 130 HIS B C 1
ATOM 4996 O O . HIS B 1 154 ? 6.067 34.121 50.877 1.00 30.19 130 HIS B O 1
ATOM 5003 N N . ASN B 1 155 ? 7.421 34.772 52.559 1.00 29.41 131 ASN B N 1
ATOM 5004 C CA . ASN B 1 155 ? 6.735 33.930 53.541 1.00 31.51 131 ASN B CA 1
ATOM 5005 C C . ASN B 1 155 ? 5.337 34.387 53.916 1.00 32.89 131 ASN B C 1
ATOM 5006 O O . ASN B 1 155 ? 4.537 33.595 54.399 1.00 34.07 131 ASN B O 1
ATOM 5011 N N . LYS B 1 156 ? 5.065 35.665 53.688 1.00 34.54 132 LYS B N 1
ATOM 5012 C CA . LYS B 1 156 ? 3.741 36.232 53.881 1.00 37.51 132 LYS B CA 1
ATOM 5013 C C . LYS B 1 156 ? 2.740 35.503 52.983 1.00 39.34 132 LYS B C 1
ATOM 5014 O O . LYS B 1 156 ? 1.593 35.326 53.360 1.00 41.55 132 LYS B O 1
ATOM 5020 N N . LYS B 1 157 ? 3.192 35.088 51.800 1.00 40.47 133 LYS B N 1
ATOM 5021 C CA . LYS B 1 157 ? 2.341 34.369 50.840 1.00 42.74 133 LYS B CA 1
ATOM 5022 C C . LYS B 1 157 ? 1.771 33.050 51.371 1.00 44.03 133 LYS B C 1
ATOM 5023 O O . LYS B 1 157 ? 0.829 32.504 50.791 1.00 45.26 133 LYS B O 1
ATOM 5029 N N . GLY B 1 158 ? 2.356 32.532 52.451 1.00 44.05 134 GLY B N 1
ATOM 5030 C CA . GLY B 1 158 ? 1.836 31.353 53.139 1.00 44.63 134 GLY B CA 1
ATOM 5031 C C . GLY B 1 158 ? 2.092 30.023 52.436 1.00 44.41 134 GLY B C 1
ATOM 5032 O O . GLY B 1 158 ? 1.309 29.081 52.589 1.00 45.95 134 GLY B O 1
ATOM 5033 N N . GLY B 1 159 ? 3.166 29.938 51.654 1.00 42.90 135 GLY B N 1
ATOM 5034 C CA . GLY B 1 159 ? 3.518 28.672 51.001 1.00 41.60 135 GLY B CA 1
ATOM 5035 C C . GLY B 1 159 ? 4.777 28.065 51.605 1.00 40.19 135 GLY B C 1
ATOM 5036 O O . GLY B 1 159 ? 5.076 28.294 52.782 1.00 39.41 135 GLY B O 1
ATOM 5037 N N . PRO B 1 160 ? 5.528 27.289 50.806 1.00 38.95 136 PRO B N 1
ATOM 5038 C CA . PRO B 1 160 ? 6.802 26.760 51.293 1.00 37.44 136 PRO B CA 1
ATOM 5039 C C . PRO B 1 160 ? 7.660 27.907 51.830 1.00 35.28 136 PRO B C 1
ATOM 5040 O O . PRO B 1 160 ? 7.633 29.021 51.290 1.00 35.48 136 PRO B O 1
ATOM 5044 N N . LEU B 1 161 ? 8.390 27.644 52.901 1.00 33.53 137 LEU B N 1
ATOM 5045 C CA . LEU B 1 161 ? 9.107 28.713 53.582 1.00 31.65 137 LEU B CA 1
ATOM 5046 C C . LEU B 1 161 ? 10.400 29.080 52.848 1.00 29.93 137 LEU B C 1
ATOM 5047 O O . LEU B 1 161 ? 11.170 28.198 52.472 1.00 28.42 137 LEU B O 1
ATOM 5052 N N . ALA B 1 162 ? 10.652 30.385 52.699 1.00 28.11 138 ALA B N 1
ATOM 5053 C CA . ALA B 1 162 ? 11.977 30.869 52.279 1.00 27.09 138 ALA B CA 1
ATOM 5054 C C . ALA B 1 162 ? 12.905 31.191 53.472 1.00 25.95 138 ALA B C 1
ATOM 5055 O O . ALA B 1 162 ? 12.446 31.471 54.611 1.00 25.26 138 ALA B O 1
ATOM 5057 N N . ASP B 1 163 ? 14.206 31.145 53.209 1.00 25.31 139 ASP B N 1
ATOM 5058 C CA . ASP B 1 163 ? 15.204 31.613 54.173 1.00 23.55 139 ASP B CA 1
ATOM 5059 C C . ASP B 1 163 ? 16.310 32.329 53.385 1.00 22.58 139 ASP B C 1
ATOM 5060 O O . ASP B 1 163 ? 16.148 32.615 52.203 1.00 22.48 139 ASP B O 1
ATOM 5065 N N . GLY B 1 164 ? 17.441 32.577 53.999 1.00 21.29 140 GLY B N 1
ATOM 5066 C CA . GLY B 1 164 ? 18.478 33.236 53.221 1.00 21.11 140 GLY B CA 1
ATOM 5067 C C . GLY B 1 164 ? 19.858 33.167 53.840 1.00 21.67 140 GLY B C 1
ATOM 5068 O O . GLY B 1 164 ? 20.023 32.862 55.029 1.00 21.68 140 GLY B O 1
ATOM 5069 N N . ILE B 1 165 ? 20.835 33.482 53.008 1.00 21.46 141 ILE B N 1
ATOM 5070 C CA . ILE B 1 165 ? 22.225 33.559 53.419 1.00 20.90 141 ILE B CA 1
ATOM 5071 C C . ILE B 1 165 ? 22.772 34.907 52.957 1.00 21.54 141 ILE B C 1
ATOM 5072 O O . ILE B 1 165 ? 22.511 35.331 51.829 1.00 22.03 141 ILE B O 1
ATOM 5077 N N . VAL B 1 166 ? 23.515 35.588 53.824 1.00 20.38 142 VAL B N 1
ATOM 5078 C CA . VAL B 1 166 ? 24.136 36.844 53.418 1.00 20.25 142 VAL B CA 1
ATOM 5079 C C . VAL B 1 166 ? 25.644 36.695 53.537 1.00 19.65 142 VAL B C 1
ATOM 5080 O O . VAL B 1 166 ? 26.171 36.311 54.612 1.00 19.61 142 VAL B O 1
ATOM 5084 N N . ILE B 1 167 ? 26.317 36.962 52.420 1.00 18.17 143 ILE B N 1
ATOM 5085 C CA . ILE B 1 167 ? 27.739 36.709 52.298 1.00 19.20 143 ILE B CA 1
ATOM 5086 C C . ILE B 1 167 ? 28.419 38.073 52.479 1.00 18.73 143 ILE B C 1
ATOM 5087 O O . ILE B 1 167 ? 28.581 38.861 51.521 1.00 19.42 143 ILE B O 1
ATOM 5092 N N . THR B 1 168 ? 28.729 38.375 53.729 1.00 19.31 144 THR B N 1
ATOM 5093 C CA . THR B 1 168 ? 29.334 39.670 54.109 1.00 19.54 144 THR B CA 1
ATOM 5094 C C . THR B 1 168 ? 30.017 39.495 55.453 1.00 19.76 144 THR B C 1
ATOM 5095 O O . THR B 1 168 ? 29.528 38.739 56.286 1.00 21.09 144 THR B O 1
ATOM 5099 N N . PRO B 1 169 ? 31.130 40.212 55.677 1.00 20.49 145 PRO B N 1
ATOM 5100 C CA . PRO B 1 169 ? 31.704 40.401 57.023 1.00 20.06 145 PRO B CA 1
ATOM 5101 C C . PRO B 1 169 ? 31.437 41.826 57.542 1.00 20.84 145 PRO B C 1
ATOM 5102 O O . PRO B 1 169 ? 32.224 42.356 58.344 1.00 21.54 145 PRO B O 1
ATOM 5106 N N . SER B 1 170 ? 30.340 42.427 57.083 1.00 20.00 146 SER B N 1
ATOM 5107 C CA . SER B 1 170 ? 30.005 43.822 57.402 1.00 19.87 146 SER B CA 1
ATOM 5108 C C . SER B 1 170 ? 31.145 44.813 57.050 1.00 20.29 146 SER B C 1
ATOM 5109 O O . SER B 1 170 ? 31.576 44.854 55.906 1.00 21.75 146 SER B O 1
ATOM 5112 N N . HIS B 1 171 ? 31.619 45.588 58.021 1.00 21.22 147 HIS B N 1
ATOM 5113 C CA A HIS B 1 171 ? 32.583 46.665 57.747 0.50 21.76 147 HIS B CA 1
ATOM 5114 C CA B HIS B 1 171 ? 32.588 46.652 57.713 0.50 21.66 147 HIS B CA 1
ATOM 5115 C C . HIS B 1 171 ? 34.043 46.247 57.949 1.00 21.75 147 HIS B C 1
ATOM 5116 O O . HIS B 1 171 ? 34.966 47.107 57.902 1.00 23.17 147 HIS B O 1
ATOM 5129 N N . ASN B 1 172 ? 34.267 44.956 58.184 1.00 21.24 148 ASN B N 1
ATOM 5130 C CA . ASN B 1 172 ? 35.635 44.412 58.286 1.00 21.09 148 ASN B CA 1
ATOM 5131 C C . ASN B 1 172 ? 36.488 44.847 57.080 1.00 20.85 148 ASN B C 1
ATOM 5132 O O . ASN B 1 172 ? 35.954 45.179 56.002 1.00 19.76 148 ASN B O 1
ATOM 5137 N N . PRO B 1 173 ? 37.830 44.822 57.236 1.00 21.00 149 PRO B N 1
ATOM 5138 C CA . PRO B 1 173 ? 38.705 45.349 56.176 1.00 20.78 149 PRO B CA 1
ATOM 5139 C C . PRO B 1 173 ? 38.655 44.501 54.881 1.00 20.57 149 PRO B C 1
ATOM 5140 O O . PRO B 1 173 ? 38.013 43.437 54.836 1.00 20.32 149 PRO B O 1
ATOM 5144 N N . PRO B 1 174 ? 39.337 44.970 53.826 1.00 20.74 150 PRO B N 1
ATOM 5145 C CA . PRO B 1 174 ? 39.195 44.385 52.488 1.00 20.45 150 PRO B CA 1
ATOM 5146 C C . PRO B 1 174 ? 39.571 42.899 52.385 1.00 20.19 150 PRO B C 1
ATOM 5147 O O . PRO B 1 174 ? 39.004 42.179 51.549 1.00 19.95 150 PRO B O 1
ATOM 5151 N N . GLU B 1 175 ? 40.481 42.444 53.244 1.00 19.99 151 GLU B N 1
ATOM 5152 C CA . GLU B 1 175 ? 40.942 41.063 53.148 1.00 20.89 151 GLU B CA 1
ATOM 5153 C C . GLU B 1 175 ? 39.977 40.050 53.788 1.00 20.74 151 GLU B C 1
ATOM 5154 O O . GLU B 1 175 ? 40.221 38.849 53.721 1.00 22.10 151 GLU B O 1
ATOM 5160 N N . ASP B 1 176 ? 38.906 40.528 54.433 1.00 20.68 152 ASP B N 1
ATOM 5161 C CA . ASP B 1 176 ? 38.025 39.610 55.177 1.00 20.47 152 ASP B CA 1
ATOM 5162 C C . ASP B 1 176 ? 36.820 39.179 54.375 1.00 20.13 152 ASP B C 1
ATOM 5163 O O . ASP B 1 176 ? 36.316 39.937 53.535 1.00 20.30 152 ASP B O 1
ATOM 5168 N N . GLY B 1 177 ? 36.322 37.985 54.719 1.00 19.57 153 GLY B N 1
ATOM 5169 C CA . GLY B 1 177 ? 35.085 37.433 54.202 1.00 19.72 153 GLY B CA 1
ATOM 5170 C C . GLY B 1 177 ? 34.181 37.075 55.384 1.00 18.94 153 GLY B C 1
ATOM 5171 O O . GLY B 1 177 ? 34.640 36.905 56.521 1.00 19.38 153 GLY B O 1
ATOM 5172 N N . GLY B 1 178 ? 32.890 36.975 55.122 1.00 19.58 154 GLY B N 1
ATOM 5173 C CA . GLY B 1 178 ? 31.942 36.498 56.134 1.00 20.22 154 GLY B CA 1
ATOM 5174 C C . GLY B 1 178 ? 30.775 35.804 55.455 1.00 20.11 154 GLY B C 1
ATOM 5175 O O . GLY B 1 178 ? 30.525 35.981 54.256 1.00 19.09 154 GLY B O 1
ATOM 5176 N N . ILE B 1 179 ? 30.061 35.000 56.228 1.00 20.36 155 ILE B N 1
ATOM 5177 C CA . ILE B 1 179 ? 28.838 34.359 55.729 1.00 19.61 155 ILE B CA 1
ATOM 5178 C C . ILE B 1 179 ? 27.946 34.092 56.921 1.00 19.96 155 ILE B C 1
ATOM 5179 O O . ILE B 1 179 ? 28.391 33.580 57.957 1.00 20.02 155 ILE B O 1
ATOM 5184 N N . LYS B 1 180 ? 26.665 34.402 56.769 1.00 19.51 156 LYS B N 1
ATOM 5185 C CA . LYS B 1 180 ? 25.735 34.164 57.877 1.00 19.60 156 LYS B CA 1
ATOM 5186 C C . LYS B 1 180 ? 24.406 33.713 57.354 1.00 19.91 156 LYS B C 1
ATOM 5187 O O . LYS B 1 180 ? 24.123 33.858 56.150 1.00 20.32 156 LYS B O 1
ATOM 5193 N N . TYR B 1 181 ? 23.599 33.137 58.253 1.00 20.32 157 TYR B N 1
ATOM 5194 C CA . TYR B 1 181 ? 22.292 32.572 57.877 1.00 21.17 157 TYR B CA 1
ATOM 5195 C C . TYR B 1 181 ? 21.141 33.323 58.532 1.00 21.36 157 TYR B C 1
ATOM 5196 O O . TYR B 1 181 ? 21.231 33.662 59.730 1.00 22.01 157 TYR B O 1
ATOM 5205 N N . ASN B 1 182 ? 20.058 33.523 57.761 1.00 21.38 158 ASN B N 1
ATOM 5206 C CA . ASN B 1 182 ? 18.799 34.114 58.237 1.00 22.36 158 ASN B CA 1
ATOM 5207 C C . ASN B 1 182 ? 17.652 33.144 57.984 1.00 22.60 158 ASN B C 1
ATOM 5208 O O . ASN B 1 182 ? 17.395 32.791 56.837 1.00 22.02 158 ASN B O 1
ATOM 5213 N N . PRO B 1 183 ? 16.995 32.679 59.051 1.00 23.83 159 PRO B N 1
ATOM 5214 C CA . PRO B 1 183 ? 15.957 31.648 58.865 1.00 24.05 159 PRO B CA 1
ATOM 5215 C C . PRO B 1 183 ? 14.669 32.316 58.422 1.00 23.88 159 PRO B C 1
ATOM 5216 O O . PRO B 1 183 ? 14.662 33.520 58.195 1.00 23.38 159 PRO B O 1
ATOM 5220 N N . PRO B 1 184 ? 13.572 31.557 58.322 1.00 25.02 160 PRO B N 1
ATOM 5221 C CA . PRO B 1 184 ? 12.319 32.082 57.765 1.00 25.29 160 PRO B CA 1
ATOM 5222 C C . PRO B 1 184 ? 11.667 33.291 58.447 1.00 25.86 160 PRO B C 1
ATOM 5223 O O . PRO B 1 184 ? 10.834 33.952 57.823 1.00 26.36 160 PRO B O 1
ATOM 5227 N N . ASN B 1 185 ? 11.991 33.591 59.699 1.00 24.78 161 ASN B N 1
ATOM 5228 C CA . ASN B 1 185 ? 11.475 34.838 60.248 1.00 25.40 161 ASN B CA 1
ATOM 5229 C C . ASN B 1 185 ? 12.233 36.082 59.783 1.00 24.46 161 ASN B C 1
ATOM 5230 O O . ASN B 1 185 ? 11.887 37.208 60.192 1.00 24.06 161 ASN B O 1
ATOM 5235 N N . GLY B 1 186 ? 13.246 35.852 58.924 1.00 23.45 162 GLY B N 1
ATOM 5236 C CA . GLY B 1 186 ? 13.980 36.916 58.233 1.00 23.65 162 GLY B CA 1
ATOM 5237 C C . GLY B 1 186 ? 15.118 37.539 59.026 1.00 23.19 162 GLY B C 1
ATOM 5238 O O . GLY B 1 186 ? 15.903 38.307 58.466 1.00 23.45 162 GLY B O 1
ATOM 5239 N N . GLY B 1 187 ? 15.240 37.177 60.308 1.00 23.31 163 GLY B N 1
ATOM 5240 C CA . GLY B 1 187 ? 16.276 37.767 61.168 1.00 24.29 163 GLY B CA 1
ATOM 5241 C C . GLY B 1 187 ? 17.530 36.924 61.219 1.00 24.48 163 GLY B C 1
ATOM 5242 O O . GLY B 1 187 ? 17.578 35.838 60.608 1.00 24.23 163 GLY B O 1
ATOM 5243 N N . PRO B 1 188 ? 18.557 37.391 61.952 1.00 24.34 164 PRO B N 1
ATOM 5244 C CA . PRO B 1 188 ? 19.712 36.500 62.077 1.00 25.38 164 PRO B CA 1
ATOM 5245 C C . PRO B 1 188 ? 19.366 35.187 62.761 1.00 25.20 164 PRO B C 1
ATOM 5246 O O . PRO B 1 188 ? 18.515 35.151 63.675 1.00 25.96 164 PRO B O 1
ATOM 5250 N N . ALA B 1 189 ? 20.037 34.119 62.339 1.00 26.24 165 ALA B N 1
ATOM 5251 C CA . ALA B 1 189 ? 19.895 32.825 63.020 1.00 25.99 165 ALA B CA 1
ATOM 5252 C C . ALA B 1 189 ? 20.406 32.938 64.466 1.00 26.90 165 ALA B C 1
ATOM 5253 O O . ALA B 1 189 ? 21.383 33.655 64.741 1.00 25.41 165 ALA B O 1
ATOM 5255 N N . ASP B 1 190 ? 19.744 32.215 65.373 1.00 27.67 166 ASP B N 1
ATOM 5256 C CA . ASP B 1 190 ? 20.081 32.249 66.794 1.00 30.97 166 ASP B CA 1
ATOM 5257 C C . ASP B 1 190 ? 20.893 30.976 67.080 1.00 32.24 166 ASP B C 1
ATOM 5258 O O . ASP B 1 190 ? 21.053 30.139 66.195 1.00 31.99 166 ASP B O 1
ATOM 5263 N N . THR B 1 191 ? 21.357 30.803 68.316 1.00 33.87 167 THR B N 1
ATOM 5264 C CA . THR B 1 191 ? 22.277 29.694 68.650 1.00 35.30 167 THR B CA 1
ATOM 5265 C C . THR B 1 191 ? 21.690 28.279 68.505 1.00 35.56 167 THR B C 1
ATOM 5266 O O . THR B 1 191 ? 22.434 27.306 68.300 1.00 35.42 167 THR B O 1
ATOM 5270 N N . ASN B 1 192 ? 20.367 28.143 68.587 1.00 35.32 168 ASN B N 1
ATOM 5271 C CA . ASN B 1 192 ? 19.755 26.846 68.323 1.00 36.42 168 ASN B CA 1
ATOM 5272 C C . ASN B 1 192 ? 20.105 26.363 66.918 1.00 35.52 168 ASN B C 1
ATOM 5273 O O . ASN B 1 192 ? 20.176 25.162 66.663 1.00 36.74 168 ASN B O 1
ATOM 5278 N N . VAL B 1 193 ? 20.367 27.300 66.011 1.00 33.51 169 VAL B N 1
ATOM 5279 C CA . VAL B 1 193 ? 20.731 26.950 64.644 1.00 31.59 169 VAL B CA 1
ATOM 5280 C C . VAL B 1 193 ? 22.233 27.100 64.421 1.00 30.78 169 VAL B C 1
ATOM 5281 O O . VAL B 1 193 ? 22.889 26.208 63.888 1.00 30.15 169 VAL B O 1
ATOM 5285 N N . THR B 1 194 ? 22.783 28.243 64.815 1.00 29.06 170 THR B N 1
ATOM 5286 C CA . THR B 1 194 ? 24.201 28.499 64.549 1.00 28.93 170 THR B CA 1
ATOM 5287 C C . THR B 1 194 ? 25.165 27.467 65.177 1.00 29.23 170 THR B C 1
ATOM 5288 O O . THR B 1 194 ? 26.159 27.092 64.550 1.00 29.51 170 THR B O 1
ATOM 5292 N N . LYS B 1 195 ? 24.893 27.032 66.413 1.00 29.87 171 LYS B N 1
ATOM 5293 C CA . LYS B 1 195 ? 25.799 26.077 67.062 1.00 30.34 171 LYS B CA 1
ATOM 5294 C C . LYS B 1 195 ? 25.812 24.735 66.316 1.00 29.71 171 LYS B C 1
ATOM 5295 O O . LYS B 1 195 ? 26.860 24.105 66.167 1.00 29.28 171 LYS B O 1
ATOM 5301 N N . VAL B 1 196 ? 24.643 24.299 65.868 1.00 28.96 172 VAL B N 1
ATOM 5302 C CA . VAL B 1 196 ? 24.521 23.033 65.158 1.00 29.92 172 VAL B CA 1
ATOM 5303 C C . VAL B 1 196 ? 25.247 23.176 63.823 1.00 28.75 172 VAL B C 1
ATOM 5304 O O . VAL B 1 196 ? 26.014 22.296 63.422 1.00 30.46 172 VAL B O 1
ATOM 5308 N N . VAL B 1 197 ? 25.039 24.301 63.152 1.00 28.06 173 VAL B N 1
ATOM 5309 C CA . VAL B 1 197 ? 25.767 24.574 61.911 1.00 26.95 173 VAL B CA 1
ATOM 5310 C C . VAL B 1 197 ? 27.281 24.576 62.115 1.00 26.45 173 VAL B C 1
ATOM 5311 O O . VAL B 1 197 ? 28.021 23.997 61.333 1.00 26.58 173 VAL B O 1
ATOM 5315 N N . GLU B 1 198 ? 27.743 25.238 63.172 1.00 26.59 174 GLU B N 1
ATOM 5316 C CA . GLU B 1 198 ? 29.161 25.303 63.463 1.00 26.44 174 GLU B CA 1
ATOM 5317 C C . GLU B 1 198 ? 29.752 23.910 63.718 1.00 27.01 174 GLU B C 1
ATOM 5318 O O . GLU B 1 198 ? 30.742 23.545 63.105 1.00 26.09 174 GLU B O 1
ATOM 5324 N N . ASP B 1 199 ? 29.116 23.124 64.589 1.00 27.30 175 ASP B N 1
ATOM 5325 C CA . ASP B 1 199 ? 29.639 21.794 64.918 1.00 28.20 175 ASP B CA 1
ATOM 5326 C C . ASP B 1 199 ? 29.683 20.918 63.644 1.00 27.78 175 ASP B C 1
ATOM 5327 O O . ASP B 1 199 ? 30.657 20.191 63.380 1.00 28.00 175 ASP B O 1
ATOM 5332 N N . ARG B 1 200 ? 28.608 20.971 62.870 1.00 27.31 176 ARG B N 1
ATOM 5333 C CA . ARG B 1 200 ? 28.522 20.188 61.639 1.00 27.23 176 ARG B CA 1
ATOM 5334 C C . ARG B 1 200 ? 29.629 20.584 60.643 1.00 25.77 176 ARG B C 1
ATOM 5335 O O . ARG B 1 200 ? 30.323 19.729 60.102 1.00 26.32 176 ARG B O 1
ATOM 5343 N N . ALA B 1 201 ? 29.852 21.878 60.466 1.00 25.40 177 ALA B N 1
ATOM 5344 C CA . ALA B 1 201 ? 30.841 22.335 59.495 1.00 24.22 177 ALA B CA 1
ATOM 5345 C C . ALA B 1 201 ? 32.234 21.878 59.937 1.00 24.67 177 ALA B C 1
ATOM 5346 O O . ALA B 1 201 ? 33.044 21.454 59.118 1.00 24.38 177 ALA B O 1
ATOM 5348 N N . ASN B 1 202 ? 32.502 21.943 61.243 1.00 25.55 178 ASN B N 1
ATOM 5349 C CA . ASN B 1 202 ? 33.820 21.509 61.731 1.00 26.13 178 ASN B CA 1
ATOM 5350 C C . ASN B 1 202 ? 33.986 19.999 61.596 1.00 27.76 178 ASN B C 1
ATOM 5351 O O . ASN B 1 202 ? 35.066 19.509 61.226 1.00 27.43 178 ASN B O 1
ATOM 5356 N N . ALA B 1 203 ? 32.900 19.266 61.832 1.00 28.10 179 ALA B N 1
ATOM 5357 C CA . ALA B 1 203 ? 32.899 17.817 61.605 1.00 29.55 179 ALA B CA 1
ATOM 5358 C C . ALA B 1 203 ? 33.236 17.518 60.132 1.00 29.41 179 ALA B C 1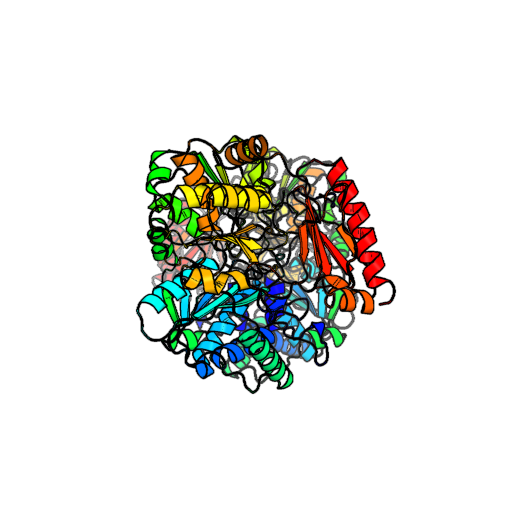
ATOM 5359 O O . ALA B 1 203 ? 34.018 16.617 59.837 1.00 29.50 179 ALA B O 1
ATOM 5361 N N . LEU B 1 204 ? 32.654 18.282 59.211 1.00 28.45 180 LEU B N 1
ATOM 5362 C CA . LEU B 1 204 ? 32.919 18.068 57.783 1.00 28.42 180 LEU B CA 1
ATOM 5363 C C . LEU B 1 204 ? 34.367 18.383 57.448 1.00 28.87 180 LEU B C 1
ATOM 5364 O O . LEU B 1 204 ? 35.004 17.657 56.697 1.00 29.80 180 LEU B O 1
ATOM 5369 N N . LEU B 1 205 ? 34.903 19.456 58.011 1.00 29.02 181 LEU B N 1
ATOM 5370 C CA . LEU B 1 205 ? 36.317 19.748 57.797 1.00 29.55 181 LEU B CA 1
ATOM 5371 C C . LEU B 1 205 ? 37.195 18.592 58.322 1.00 30.82 181 LEU B C 1
ATOM 5372 O O . LEU B 1 205 ? 38.104 18.142 57.630 1.00 30.90 181 LEU B O 1
ATOM 5377 N N . ALA B 1 206 ? 36.927 18.120 59.542 1.00 31.49 182 ALA B N 1
ATOM 5378 C CA . ALA B 1 206 ? 37.704 17.024 60.129 1.00 33.01 182 ALA B CA 1
ATOM 5379 C C . ALA B 1 206 ? 37.613 15.745 59.276 1.00 33.79 182 ALA B C 1
ATOM 5380 O O . ALA B 1 206 ? 38.560 14.943 59.230 1.00 34.88 182 ALA B O 1
ATOM 5382 N N . GLY B 1 207 ? 36.474 15.572 58.605 1.00 32.97 183 GLY B N 1
ATOM 5383 C CA . GLY B 1 207 ? 36.220 14.422 57.743 1.00 33.51 183 GLY B CA 1
ATOM 5384 C C . GLY B 1 207 ? 36.713 14.572 56.311 1.00 33.09 183 GLY B C 1
ATOM 5385 O O . GLY B 1 207 ? 36.438 13.729 55.459 1.00 34.33 183 GLY B O 1
ATOM 5386 N N . GLY B 1 208 ? 37.419 15.653 56.028 1.00 32.16 184 GLY B N 1
ATOM 5387 C CA . GLY B 1 208 ? 37.999 15.867 54.702 1.00 31.89 184 GLY B CA 1
ATOM 5388 C C . GLY B 1 208 ? 36.930 16.205 53.680 1.00 31.35 184 GLY B C 1
ATOM 5389 O O . GLY B 1 208 ? 37.095 15.933 52.484 1.00 31.45 184 GLY B O 1
ATOM 5390 N N . LEU B 1 209 ? 35.812 16.737 54.176 1.00 30.42 185 LEU B N 1
ATOM 5391 C CA . LEU B 1 209 ? 34.667 17.146 53.354 1.00 30.34 185 LEU B CA 1
ATOM 5392 C C . LEU B 1 209 ? 33.994 15.983 52.608 1.00 31.24 185 LEU B C 1
ATOM 5393 O O . LEU B 1 209 ? 33.314 16.206 51.604 1.00 30.14 185 LEU B O 1
ATOM 5398 N N . GLN B 1 210 ? 34.199 14.757 53.080 1.00 32.80 186 GLN B N 1
ATOM 5399 C CA . GLN B 1 210 ? 33.541 13.608 52.463 1.00 34.18 186 GLN B CA 1
ATOM 5400 C C . GLN B 1 210 ? 32.021 13.802 52.389 1.00 33.73 186 GLN B C 1
ATOM 5401 O O . GLN B 1 210 ? 31.404 13.410 51.395 1.00 34.35 186 GLN B O 1
ATOM 5407 N N . GLY B 1 211 ? 31.428 14.407 53.421 1.00 32.05 187 GLY B N 1
ATOM 5408 C CA . GLY B 1 211 ? 29.971 14.588 53.503 1.00 32.19 187 GLY B CA 1
ATOM 5409 C C . GLY B 1 211 ? 29.378 15.783 52.762 1.00 30.96 187 GLY B C 1
ATOM 5410 O O . GLY B 1 211 ? 28.154 16.010 52.785 1.00 31.18 187 GLY B O 1
ATOM 5411 N N . VAL B 1 212 ? 30.240 16.556 52.108 1.00 29.40 188 VAL B N 1
ATOM 5412 C CA . VAL B 1 212 ? 29.786 17.685 51.296 1.00 28.27 188 VAL B CA 1
ATOM 5413 C C . VAL B 1 212 ? 29.320 17.204 49.928 1.00 28.51 188 VAL B C 1
ATOM 5414 O O . VAL B 1 212 ? 30.051 16.519 49.201 1.00 28.33 188 VAL B O 1
ATOM 5418 N N . LYS B 1 213 ? 28.077 17.532 49.604 1.00 28.07 189 LYS B N 1
ATOM 5419 C CA . LYS B 1 213 ? 27.557 17.361 48.257 1.00 29.38 189 LYS B CA 1
ATOM 5420 C C . LYS B 1 213 ? 27.777 18.626 47.432 1.00 27.44 189 LYS B C 1
ATOM 5421 O O . LYS B 1 213 ? 27.519 19.754 47.879 1.00 26.99 189 LYS B O 1
ATOM 5427 N N . ARG B 1 214 ? 28.247 18.427 46.208 1.00 27.61 190 ARG B N 1
ATOM 5428 C CA . ARG B 1 214 ? 28.666 19.550 45.378 1.00 26.46 190 ARG B CA 1
ATOM 5429 C C . ARG B 1 214 ? 28.486 19.224 43.897 1.00 26.64 190 ARG B C 1
ATOM 5430 O O . ARG B 1 214 ? 28.741 18.098 43.472 1.00 26.95 190 ARG B O 1
ATOM 5438 N N . ILE B 1 215 ? 28.051 20.221 43.132 1.00 25.57 191 ILE B N 1
ATOM 5439 C CA . ILE B 1 215 ? 28.104 20.165 41.676 1.00 26.54 191 ILE B CA 1
ATOM 5440 C C . ILE B 1 215 ? 28.867 21.396 41.170 1.00 25.74 191 ILE B C 1
ATOM 5441 O O . ILE B 1 215 ? 29.029 22.387 41.910 1.00 25.83 191 ILE B O 1
ATOM 5446 N N . SER B 1 216 ? 29.343 21.334 39.921 1.00 26.60 192 SER B N 1
ATOM 5447 C CA . SER B 1 216 ? 30.068 22.462 39.334 1.00 26.11 192 SER B CA 1
ATOM 5448 C C . SER B 1 216 ? 29.179 23.692 39.231 1.00 26.25 192 SER B C 1
ATOM 5449 O O . SER B 1 216 ? 27.932 23.609 39.165 1.00 25.81 192 SER B O 1
ATOM 5452 N N . LEU B 1 217 ? 29.814 24.855 39.177 1.00 25.43 193 LEU B N 1
ATOM 5453 C CA . LEU B 1 217 ? 29.026 26.067 39.010 1.00 25.92 193 LEU B CA 1
ATOM 5454 C C . LEU B 1 217 ? 28.160 25.997 37.733 1.00 26.06 193 LEU B C 1
ATOM 5455 O O . LEU B 1 217 ? 26.979 26.356 37.768 1.00 25.40 193 LEU B O 1
ATOM 5460 N N . ASP B 1 218 ? 28.742 25.516 36.626 1.00 26.50 194 ASP B N 1
ATOM 5461 C CA . ASP B 1 218 ? 27.998 25.364 35.384 1.00 27.29 194 ASP B CA 1
ATOM 5462 C C . ASP B 1 218 ? 26.820 24.416 35.588 1.00 28.22 194 ASP B C 1
ATOM 5463 O O . ASP B 1 218 ? 25.706 24.689 35.146 1.00 28.76 194 ASP B O 1
ATOM 5468 N N . ALA B 1 219 ? 27.042 23.310 36.291 1.00 27.49 195 ALA B N 1
ATOM 5469 C CA . ALA B 1 219 ? 25.942 22.363 36.542 1.00 28.09 195 ALA B CA 1
ATOM 5470 C C . ALA B 1 219 ? 24.842 23.003 37.417 1.00 27.68 195 ALA B C 1
ATOM 5471 O O . ALA B 1 219 ? 23.639 22.814 37.183 1.00 26.47 195 ALA B O 1
ATOM 5473 N N . ALA B 1 220 ? 25.256 23.755 38.419 1.00 26.87 196 ALA B N 1
ATOM 5474 C CA . ALA B 1 220 ? 24.297 24.426 39.299 1.00 28.05 196 ALA B CA 1
ATOM 5475 C C . ALA B 1 220 ? 23.402 25.385 38.477 1.00 28.93 196 ALA B C 1
ATOM 5476 O O . ALA B 1 220 ? 22.177 25.387 38.608 1.00 28.84 196 ALA B O 1
ATOM 5478 N N . MET B 1 221 ? 24.027 26.191 37.618 1.00 29.24 197 MET B N 1
ATOM 5479 C CA . MET B 1 221 ? 23.260 27.109 36.786 1.00 30.63 197 MET B CA 1
ATOM 5480 C C . MET B 1 221 ? 22.316 26.389 35.815 1.00 31.24 197 MET B C 1
ATOM 5481 O O . MET B 1 221 ? 21.217 26.869 35.555 1.00 32.27 197 MET B O 1
ATOM 5486 N N . ALA B 1 222 ? 22.725 25.231 35.304 1.00 31.55 198 ALA B N 1
ATOM 5487 C CA . ALA B 1 222 ? 21.907 24.461 34.354 1.00 32.04 198 ALA B CA 1
ATOM 5488 C C . ALA B 1 222 ? 20.854 23.607 35.049 1.00 31.94 198 ALA B C 1
ATOM 5489 O O . ALA B 1 222 ? 19.965 23.061 34.396 1.00 33.93 198 ALA B O 1
ATOM 5491 N N . SER B 1 223 ? 20.960 23.476 36.367 1.00 30.75 199 SER B N 1
ATOM 5492 C CA . SER B 1 223 ? 20.160 22.510 37.116 1.00 30.96 199 SER B CA 1
ATOM 5493 C C . SER B 1 223 ? 18.703 22.912 37.240 1.00 30.84 199 SER B C 1
ATOM 5494 O O . SER B 1 223 ? 17.853 22.080 37.561 1.00 31.44 199 SER B O 1
ATOM 5497 N N . GLY B 1 224 ? 18.441 24.204 37.051 1.00 30.38 200 GLY B N 1
ATOM 5498 C CA . GLY B 1 224 ? 17.137 24.775 37.337 1.00 30.46 200 GLY B CA 1
ATOM 5499 C C . GLY B 1 224 ? 16.981 25.265 38.776 1.00 30.32 200 GLY B C 1
ATOM 5500 O O . GLY B 1 224 ? 15.966 25.883 39.110 1.00 30.67 200 GLY B O 1
ATOM 5501 N N . HIS B 1 225 ? 17.959 24.973 39.640 1.00 29.18 201 HIS B N 1
ATOM 5502 C CA . HIS B 1 225 ? 17.891 25.324 41.068 1.00 28.37 201 HIS B CA 1
ATOM 5503 C C . HIS B 1 225 ? 18.341 26.771 41.356 1.00 28.28 201 HIS B C 1
ATOM 5504 O O . HIS B 1 225 ? 18.167 27.254 42.472 1.00 29.30 201 HIS B O 1
ATOM 5511 N N . VAL B 1 226 ? 18.951 27.439 40.380 1.00 27.22 202 VAL B N 1
ATOM 5512 C CA . VAL B 1 226 ? 19.425 28.805 40.611 1.00 26.72 202 VAL B CA 1
ATOM 5513 C C . VAL B 1 226 ? 18.639 29.769 39.730 1.00 26.96 202 VAL B C 1
ATOM 5514 O O . VAL B 1 226 ? 18.708 29.698 38.495 1.00 27.83 202 VAL B O 1
ATOM 5518 N N . LYS B 1 227 ? 17.860 30.633 40.374 1.00 26.69 203 LYS B N 1
ATOM 5519 C CA . LYS B 1 227 ? 17.046 31.633 39.689 1.00 26.98 203 LYS B CA 1
ATOM 5520 C C . LYS B 1 227 ? 17.594 33.030 39.974 1.00 26.09 203 LYS B C 1
ATOM 5521 O O . LYS B 1 227 ? 17.785 33.393 41.132 1.00 25.97 203 LYS B O 1
ATOM 5523 N N . ALA B 1 228 ? 17.843 33.788 38.907 1.00 26.94 204 ALA B N 1
ATOM 5524 C CA . ALA B 1 228 ? 18.343 35.154 39.015 1.00 26.54 204 ALA B CA 1
ATOM 5525 C C . ALA B 1 228 ? 17.163 36.109 38.820 1.00 27.06 204 ALA B C 1
ATOM 5526 O O . ALA B 1 228 ? 16.372 35.974 37.863 1.00 27.16 204 ALA B O 1
ATOM 5528 N N . VAL B 1 229 ? 17.013 37.020 39.770 1.00 26.66 205 VAL B N 1
ATOM 5529 C CA . VAL B 1 229 ? 15.949 38.009 39.748 1.00 27.37 205 VAL B CA 1
ATOM 5530 C C . VAL B 1 229 ? 16.488 39.378 40.127 1.00 27.11 205 VAL B C 1
ATOM 5531 O O . VAL B 1 229 ? 17.629 39.518 40.594 1.00 27.50 205 VAL B O 1
ATOM 5535 N N . ASP B 1 230 ? 15.660 40.391 39.916 1.00 26.97 206 ASP B N 1
ATOM 5536 C CA . ASP B 1 230 ? 15.992 41.716 40.400 1.00 26.69 206 ASP B CA 1
ATOM 5537 C C . ASP B 1 230 ? 15.375 41.939 41.767 1.00 26.42 206 ASP B C 1
ATOM 5538 O O . ASP B 1 230 ? 14.164 42.162 41.874 1.00 26.16 206 ASP B O 1
ATOM 5543 N N . LEU B 1 231 ? 16.200 41.887 42.810 1.00 25.80 207 LEU B N 1
ATOM 5544 C CA . LEU B 1 231 ? 15.715 42.111 44.183 1.00 26.52 207 LEU B CA 1
ATOM 5545 C C . LEU B 1 231 ? 15.580 43.612 44.481 1.00 26.91 207 LEU B C 1
ATOM 5546 O O . LEU B 1 231 ? 14.851 44.017 45.396 1.00 27.58 207 LEU B O 1
ATOM 5551 N N . VAL B 1 232 ? 16.277 44.423 43.693 1.00 26.57 208 VAL B N 1
ATOM 5552 C CA . VAL B 1 232 ? 16.348 45.870 43.936 1.00 26.53 208 VAL B CA 1
ATOM 5553 C C . VAL B 1 232 ? 14.992 46.545 43.786 1.00 27.21 208 VAL B C 1
ATOM 5554 O O . VAL B 1 232 ? 14.531 47.243 44.691 1.00 26.81 208 VAL B O 1
ATOM 5558 N N . GLN B 1 233 ? 14.323 46.324 42.651 1.00 28.35 209 GLN B N 1
ATOM 5559 C CA . GLN B 1 233 ? 13.103 47.088 42.371 1.00 29.13 209 GLN B CA 1
ATOM 5560 C C . GLN B 1 233 ? 11.973 46.817 43.386 1.00 28.83 209 GLN B C 1
ATOM 5561 O O . GLN B 1 233 ? 11.342 47.766 43.826 1.00 29.54 209 GLN B O 1
ATOM 5567 N N . PRO B 1 234 ? 11.725 45.536 43.767 1.00 29.31 210 PRO B N 1
ATOM 5568 C CA . PRO B 1 234 ? 10.663 45.288 44.774 1.00 29.23 210 PRO B CA 1
ATOM 5569 C C . PRO B 1 234 ? 10.973 45.970 46.104 1.00 28.24 210 PRO B C 1
ATOM 5570 O O . PRO B 1 234 ? 10.092 46.579 46.711 1.00 27.58 210 PRO B O 1
ATOM 5574 N N . PHE B 1 235 ? 12.231 45.905 46.527 1.00 25.99 211 PHE B N 1
ATOM 5575 C CA . PHE B 1 235 ? 12.641 46.583 47.760 1.00 24.96 211 PHE B CA 1
ATOM 5576 C C . PHE B 1 235 ? 12.441 48.100 47.655 1.00 24.75 211 PHE B C 1
ATOM 5577 O O . PHE B 1 235 ? 11.803 48.720 48.528 1.00 24.73 211 PHE B O 1
ATOM 5585 N N . VAL B 1 236 ? 12.947 48.693 46.571 1.00 24.98 212 VAL B N 1
ATOM 5586 C CA . VAL B 1 236 ? 12.854 50.144 46.380 1.00 25.04 212 VAL B CA 1
ATOM 5587 C C . VAL B 1 236 ? 11.395 50.610 46.304 1.00 25.63 212 VAL B C 1
ATOM 5588 O O . VAL B 1 236 ? 11.024 51.594 46.933 1.00 25.61 212 VAL B O 1
ATOM 5592 N N . GLU B 1 237 ? 10.570 49.921 45.526 1.00 26.07 213 GLU B N 1
ATOM 5593 C CA . GLU B 1 237 ? 9.155 50.299 45.445 1.00 27.18 213 GLU B CA 1
ATOM 5594 C C . GLU B 1 237 ? 8.454 50.105 46.780 1.00 26.50 213 GLU B C 1
ATOM 5595 O O . GLU B 1 237 ? 7.560 50.866 47.142 1.00 28.46 213 GLU B O 1
ATOM 5601 N N . GLY B 1 238 ? 8.871 49.096 47.532 1.00 25.93 214 GLY B N 1
ATOM 5602 C CA . GLY B 1 238 ? 8.272 48.822 48.831 1.00 26.13 214 GLY B CA 1
ATOM 5603 C C . GLY B 1 238 ? 8.531 49.864 49.916 1.00 26.27 214 GLY B C 1
ATOM 5604 O O . GLY B 1 238 ? 7.793 49.928 50.900 1.00 25.41 214 GLY B O 1
ATOM 5605 N N . LEU B 1 239 ? 9.583 50.667 49.743 1.00 24.88 215 LEU B N 1
ATOM 5606 C CA . LEU B 1 239 ? 9.954 51.689 50.740 1.00 25.75 215 LEU B CA 1
ATOM 5607 C C . LEU B 1 239 ? 8.790 52.623 51.039 1.00 25.17 215 LEU B C 1
ATOM 5608 O O . LEU B 1 239 ? 8.658 53.095 52.161 1.00 26.02 215 LEU B O 1
ATOM 5613 N N . ALA B 1 240 ? 7.954 52.893 50.024 1.00 26.05 216 ALA B N 1
ATOM 5614 C CA . ALA B 1 240 ? 6.815 53.783 50.194 1.00 26.06 216 ALA B CA 1
ATOM 5615 C C . ALA B 1 240 ? 5.864 53.256 51.274 1.00 25.81 216 ALA B C 1
ATOM 5616 O O . ALA B 1 240 ? 5.035 54.011 51.802 1.00 26.23 216 ALA B O 1
ATOM 5618 N N . ASP B 1 241 ? 5.987 51.968 51.616 1.00 24.72 217 ASP B N 1
ATOM 5619 C CA A ASP B 1 241 ? 5.107 51.376 52.617 0.50 25.60 217 ASP B CA 1
ATOM 5620 C CA B ASP B 1 241 ? 5.109 51.348 52.612 0.50 24.91 217 ASP B CA 1
ATOM 5621 C C . ASP B 1 241 ? 5.697 51.425 54.018 1.00 24.79 217 ASP B C 1
ATOM 5622 O O . ASP B 1 241 ? 5.097 50.914 54.969 1.00 25.07 217 ASP B O 1
ATOM 5631 N N . ILE B 1 242 ? 6.866 52.053 54.150 1.00 23.74 218 ILE B N 1
ATOM 5632 C CA . ILE B 1 242 ? 7.512 52.131 55.452 1.00 22.99 218 ILE B CA 1
ATOM 5633 C C . ILE B 1 242 ? 8.029 53.540 55.769 1.00 23.58 218 ILE B C 1
ATOM 5634 O O . ILE B 1 242 ? 7.990 53.981 56.930 1.00 23.52 218 ILE B O 1
ATOM 5639 N N . VAL B 1 243 ? 8.480 54.255 54.743 1.00 23.77 219 VAL B N 1
ATOM 5640 C CA . VAL B 1 243 ? 8.865 55.653 54.919 1.00 24.97 219 VAL B CA 1
ATOM 5641 C C . VAL B 1 243 ? 8.016 56.584 54.031 1.00 24.78 219 VAL B C 1
ATOM 5642 O O . VAL B 1 243 ? 7.549 56.182 52.950 1.00 24.73 219 VAL B O 1
ATOM 5646 N N . ASP B 1 244 ? 7.784 57.801 54.516 1.00 25.25 220 ASP B N 1
ATOM 5647 C CA . ASP B 1 244 ? 6.940 58.787 53.820 1.00 25.89 220 ASP B CA 1
ATOM 5648 C C . ASP B 1 244 ? 7.681 59.403 52.642 1.00 25.93 220 ASP B C 1
ATOM 5649 O O . ASP B 1 244 ? 8.159 60.537 52.724 1.00 24.79 220 ASP B O 1
ATOM 5654 N N . MET B 1 245 ? 7.748 58.649 51.539 1.00 26.10 221 MET B N 1
ATOM 5655 C CA . MET B 1 245 ? 8.553 59.044 50.390 1.00 26.69 221 MET B CA 1
ATOM 5656 C C . MET B 1 245 ? 7.917 60.293 49.748 1.00 28.14 221 MET B C 1
ATOM 5657 O O . MET B 1 245 ? 8.628 61.145 49.218 1.00 29.14 221 MET B O 1
ATOM 5662 N N . ALA B 1 246 ? 6.591 60.427 49.850 1.00 29.03 222 ALA B N 1
ATOM 5663 C CA . ALA B 1 246 ? 5.906 61.573 49.238 1.00 29.80 222 ALA B CA 1
ATOM 5664 C C . ALA B 1 246 ? 6.242 62.889 49.942 1.00 30.46 222 ALA B C 1
ATOM 5665 O O . ALA B 1 246 ? 6.375 63.949 49.308 1.00 31.84 222 ALA B O 1
ATOM 5667 N N . ALA B 1 247 ? 6.384 62.828 51.260 1.00 29.24 223 ALA B N 1
ATOM 5668 C CA . ALA B 1 247 ? 6.760 64.013 52.012 1.00 28.65 223 ALA B CA 1
ATOM 5669 C C . ALA B 1 247 ? 8.195 64.380 51.659 1.00 28.53 223 ALA B C 1
ATOM 5670 O O . ALA B 1 247 ? 8.529 65.559 51.510 1.00 28.32 223 ALA B O 1
ATOM 5672 N N . ILE B 1 248 ? 9.046 63.362 51.525 1.00 27.94 224 ILE B N 1
ATOM 5673 C CA . ILE B 1 248 ? 10.436 63.615 51.157 1.00 27.50 224 ILE B CA 1
ATOM 5674 C C . ILE B 1 248 ? 10.515 64.306 49.787 1.00 29.16 224 ILE B C 1
ATOM 5675 O O . ILE B 1 248 ? 11.162 65.356 49.645 1.00 28.96 224 ILE B O 1
ATOM 5680 N N . GLN B 1 249 ? 9.852 63.718 48.786 1.00 30.75 225 GLN B N 1
ATOM 5681 C CA . GLN B 1 249 ? 9.810 64.277 47.419 1.00 32.99 225 GLN B CA 1
ATOM 5682 C C . GLN B 1 249 ? 9.426 65.755 47.441 1.00 33.94 225 GLN B C 1
ATOM 5683 O O . GLN B 1 249 ? 10.101 66.614 46.837 1.00 34.00 225 GLN B O 1
ATOM 5689 N N . LYS B 1 250 ? 8.332 66.033 48.144 1.00 34.51 226 LYS B N 1
ATOM 5690 C CA . LYS B 1 250 ? 7.731 67.357 48.227 1.00 35.65 226 LYS B CA 1
ATOM 5691 C C . LYS B 1 250 ? 8.672 68.389 48.831 1.00 35.53 226 LYS B C 1
ATOM 5692 O O . LYS B 1 250 ? 8.698 69.535 48.387 1.00 36.13 226 LYS B O 1
ATOM 5694 N N . ALA B 1 251 ? 9.430 67.980 49.850 1.00 34.32 227 ALA B N 1
ATOM 5695 C CA . ALA B 1 251 ? 10.313 68.894 50.573 1.00 34.07 227 ALA B CA 1
ATOM 5696 C C . ALA B 1 251 ? 11.428 69.430 49.686 1.00 34.07 227 ALA B C 1
ATOM 5697 O O . ALA B 1 251 ? 11.926 70.531 49.929 1.00 34.27 227 ALA B O 1
ATOM 5699 N N . GLY B 1 252 ? 11.832 68.651 48.686 1.00 33.38 228 GLY B N 1
ATOM 5700 C CA . GLY B 1 252 ? 12.853 69.087 47.744 1.00 33.18 228 GLY B CA 1
ATOM 5701 C C . GLY B 1 252 ? 14.206 69.328 48.384 1.00 32.27 228 GLY B C 1
ATOM 5702 O O . GLY B 1 252 ? 14.915 70.273 48.019 1.00 33.71 228 GLY B O 1
ATOM 5703 N N . LEU B 1 253 ? 14.586 68.457 49.317 1.00 30.01 229 LEU B N 1
ATOM 5704 C CA . LEU B 1 253 ? 15.842 68.597 50.037 1.00 29.21 229 LEU B CA 1
ATOM 5705 C C . LEU B 1 253 ? 17.032 68.270 49.150 1.00 28.08 229 LEU B C 1
ATOM 5706 O O . LEU B 1 253 ? 16.920 67.481 48.219 1.00 28.86 229 LEU B O 1
ATOM 5711 N N . THR B 1 254 ? 18.177 68.871 49.436 1.00 28.23 230 THR B N 1
ATOM 5712 C CA . THR B 1 254 ? 19.421 68.485 48.750 1.00 28.33 230 THR B CA 1
ATOM 5713 C C . THR B 1 254 ? 20.149 67.421 49.574 1.00 28.14 230 THR B C 1
ATOM 5714 O O . THR B 1 254 ? 20.772 67.729 50.611 1.00 28.13 230 THR B O 1
ATOM 5718 N N . LEU B 1 255 ? 20.038 66.181 49.109 1.00 26.90 231 LEU B N 1
ATOM 5719 C CA . LEU B 1 255 ? 20.486 64.996 49.838 1.00 26.44 231 LEU B CA 1
ATOM 5720 C C . LEU B 1 255 ? 21.785 64.476 49.231 1.00 26.52 231 LEU B C 1
ATOM 5721 O O . LEU B 1 255 ? 21.958 64.505 48.002 1.00 27.30 231 LEU B O 1
ATOM 5726 N N . GLY B 1 256 ? 22.689 63.995 50.086 1.00 26.13 232 GLY B N 1
ATOM 5727 C CA . GLY B 1 256 ? 23.924 63.379 49.625 1.00 26.34 232 GLY B CA 1
ATOM 5728 C C . GLY B 1 256 ? 24.088 61.996 50.236 1.00 25.52 232 GLY B C 1
ATOM 5729 O O . GLY B 1 256 ? 23.571 61.738 51.314 1.00 25.55 232 GLY B O 1
ATOM 5730 N N . VAL B 1 257 ? 24.800 61.098 49.554 1.00 25.32 233 VAL B N 1
ATOM 5731 C CA . VAL B 1 257 ? 25.109 59.792 50.141 1.00 24.92 233 VAL B CA 1
ATOM 5732 C C . VAL B 1 257 ? 26.515 59.362 49.725 1.00 25.06 233 VAL B C 1
ATOM 5733 O O . VAL B 1 257 ? 26.924 59.533 48.557 1.00 26.44 233 VAL B O 1
ATOM 5737 N N . ASP B 1 258 ? 27.267 58.868 50.691 1.00 23.94 234 ASP B N 1
ATOM 5738 C CA . ASP B 1 258 ? 28.479 58.118 50.403 1.00 24.03 234 ASP B CA 1
ATOM 5739 C C . ASP B 1 258 ? 28.110 56.624 50.513 1.00 23.71 234 ASP B C 1
ATOM 5740 O O . ASP B 1 258 ? 27.866 56.102 51.611 1.00 22.44 234 ASP B O 1
ATOM 5745 N N . PRO B 1 259 ? 28.032 55.932 49.353 1.00 23.91 235 PRO B N 1
ATOM 5746 C CA . PRO B 1 259 ? 27.669 54.515 49.411 1.00 23.74 235 PRO B CA 1
ATOM 5747 C C . PRO B 1 259 ? 28.770 53.641 50.003 1.00 23.21 235 PRO B C 1
ATOM 5748 O O . PRO B 1 259 ? 28.532 52.442 50.211 1.00 23.54 235 PRO B O 1
ATOM 5752 N N . LEU B 1 260 ? 29.941 54.238 50.266 1.00 22.19 236 LEU B N 1
ATOM 5753 C CA . LEU B 1 260 ? 31.096 53.526 50.825 1.00 21.68 236 LEU B CA 1
ATOM 5754 C C . LEU B 1 260 ? 31.409 52.206 50.078 1.00 20.95 236 LEU B C 1
ATOM 5755 O O . LEU B 1 260 ? 31.835 51.226 50.712 1.00 21.38 236 LEU B O 1
ATOM 5760 N N . GLY B 1 261 ? 31.233 52.202 48.747 1.00 21.29 237 GLY B N 1
ATOM 5761 C CA . GLY B 1 261 ? 31.574 51.001 47.904 1.00 20.68 237 GLY B CA 1
ATOM 5762 C C . GLY B 1 261 ? 30.832 49.741 48.355 1.00 21.13 237 GLY B C 1
ATOM 5763 O O . GLY B 1 261 ? 31.288 48.612 48.121 1.00 20.31 237 GLY B O 1
ATOM 5764 N N . GLY B 1 262 ? 29.673 49.936 49.007 1.00 20.36 238 GLY B N 1
ATOM 5765 C CA . GLY B 1 262 ? 28.929 48.819 49.583 1.00 20.43 238 GLY B CA 1
ATOM 5766 C C . GLY B 1 262 ? 27.813 48.222 48.719 1.00 20.79 238 GLY B C 1
ATOM 5767 O O . GLY B 1 262 ? 27.557 48.657 47.576 1.00 21.48 238 GLY B O 1
ATOM 5768 N N . SER B 1 263 ? 27.127 47.250 49.313 1.00 21.12 239 SER B N 1
ATOM 5769 C CA . SER B 1 263 ? 26.204 46.342 48.614 1.00 20.38 239 SER B CA 1
ATOM 5770 C C . SER B 1 263 ? 24.931 47.043 48.138 1.00 21.12 239 SER B C 1
ATOM 5771 O O . SER B 1 263 ? 24.225 46.529 47.289 1.00 21.91 239 SER B O 1
ATOM 5774 N N . GLY B 1 264 ? 24.648 48.221 48.680 1.00 21.25 240 GLY B N 1
ATOM 5775 C CA . GLY B 1 264 ? 23.403 48.937 48.346 1.00 21.70 240 GLY B CA 1
ATOM 5776 C C . GLY B 1 264 ? 23.648 50.137 47.447 1.00 22.20 240 GLY B C 1
ATOM 5777 O O . GLY B 1 264 ? 22.783 50.992 47.282 1.00 21.61 240 GLY B O 1
ATOM 5778 N N . ILE B 1 265 ? 24.832 50.221 46.849 1.00 22.85 241 ILE B N 1
ATOM 5779 C CA . ILE B 1 265 ? 25.102 51.349 45.980 1.00 23.16 241 ILE B CA 1
ATOM 5780 C C . ILE B 1 265 ? 24.025 51.509 44.863 1.00 23.03 241 ILE B C 1
ATOM 5781 O O . ILE B 1 265 ? 23.511 52.600 44.651 1.00 24.34 241 ILE B O 1
ATOM 5786 N N . GLU B 1 266 ? 23.627 50.427 44.193 1.00 23.47 242 GLU B N 1
ATOM 5787 C CA . GLU B 1 266 ? 22.557 50.527 43.183 1.00 24.15 242 GLU B CA 1
ATOM 5788 C C . GLU B 1 266 ? 21.174 50.817 43.777 1.00 24.28 242 GLU B C 1
ATOM 5789 O O . GLU B 1 266 ? 20.297 51.334 43.090 1.00 23.79 242 GLU B O 1
ATOM 5795 N N . TYR B 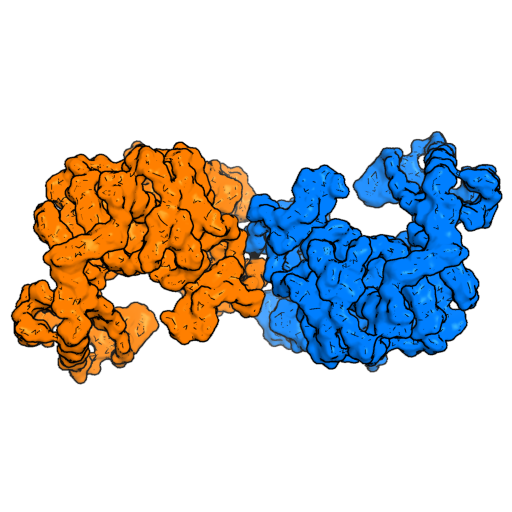1 267 ? 20.988 50.455 45.047 1.00 23.13 243 TYR B N 1
ATOM 5796 C CA . TYR B 1 267 ? 19.739 50.770 45.755 1.00 23.38 243 TYR B CA 1
ATOM 5797 C C . TYR B 1 267 ? 19.607 52.282 45.890 1.00 23.70 243 TYR B C 1
ATOM 5798 O O . TYR B 1 267 ? 18.541 52.823 45.622 1.00 23.18 243 TYR B O 1
ATOM 5807 N N . TRP B 1 268 ? 20.686 52.969 46.278 1.00 23.41 244 TRP B N 1
ATOM 5808 C CA . TRP B 1 268 ? 20.602 54.435 46.389 1.00 23.90 244 TRP B CA 1
ATOM 5809 C C . TRP B 1 268 ? 20.317 55.076 45.039 1.00 24.19 244 TRP B C 1
ATOM 5810 O O . TRP B 1 268 ? 19.506 55.998 44.916 1.00 24.68 244 TRP B O 1
ATOM 5821 N N . LYS B 1 269 ? 21.002 54.590 44.010 1.00 24.29 245 LYS B N 1
ATOM 5822 C CA . LYS B 1 269 ? 20.771 55.105 42.673 1.00 25.64 245 LYS B CA 1
ATOM 5823 C C . LYS B 1 269 ? 19.302 54.884 42.295 1.00 25.44 245 LYS B C 1
ATOM 5824 O O . LYS B 1 269 ? 18.660 55.799 41.792 1.00 26.55 245 LYS B O 1
ATOM 5830 N N . ARG B 1 270 ? 18.773 53.692 42.580 1.00 25.27 246 ARG B N 1
ATOM 5831 C CA . ARG B 1 270 ? 17.379 53.336 42.206 1.00 26.07 246 ARG B CA 1
ATOM 5832 C C . ARG B 1 270 ? 16.363 54.174 43.010 1.00 26.11 246 ARG B C 1
ATOM 5833 O O . ARG B 1 270 ? 15.328 54.640 42.468 1.00 27.32 246 ARG B O 1
ATOM 5841 N N . ILE B 1 271 ? 16.678 54.408 44.282 1.00 24.89 247 ILE B N 1
ATOM 5842 C CA . ILE B 1 271 ? 15.812 55.223 45.141 1.00 25.41 247 ILE B CA 1
ATOM 5843 C C . ILE B 1 271 ? 15.696 56.652 44.595 1.00 26.46 247 ILE B C 1
ATOM 5844 O O . ILE B 1 271 ? 14.602 57.203 44.519 1.00 26.18 247 ILE B O 1
ATOM 5849 N N . ALA B 1 272 ? 16.831 57.244 44.220 1.00 26.77 248 ALA B N 1
ATOM 5850 C CA . ALA B 1 272 ? 16.851 58.600 43.650 1.00 28.46 248 ALA B CA 1
ATOM 5851 C C . ALA B 1 272 ? 16.027 58.637 42.349 1.00 29.73 248 ALA B C 1
ATOM 5852 O O . ALA B 1 272 ? 15.212 59.548 42.131 1.00 30.03 248 ALA B O 1
ATOM 5854 N N . GLU B 1 273 ? 16.236 57.634 41.505 1.00 30.64 249 GLU B N 1
ATOM 5855 C CA . GLU B 1 273 ? 15.529 57.542 40.217 1.00 31.99 249 GLU B CA 1
ATOM 5856 C C . GLU B 1 273 ? 14.038 57.375 40.422 1.00 31.54 249 GLU B C 1
ATOM 5857 O O . GLU B 1 273 ? 13.240 58.172 39.920 1.00 32.18 249 GLU B O 1
ATOM 5863 N N . HIS B 1 274 ? 13.670 56.335 41.169 1.00 30.87 250 HIS B N 1
ATOM 5864 C CA . HIS B 1 274 ? 12.268 55.956 41.322 1.00 31.94 250 HIS B CA 1
ATOM 5865 C C . HIS B 1 274 ? 11.429 57.005 42.023 1.00 32.24 250 HIS B C 1
ATOM 5866 O O . HIS B 1 274 ? 10.256 57.208 41.673 1.00 32.78 250 HIS B O 1
ATOM 5873 N N . TYR B 1 275 ? 12.012 57.661 43.025 1.00 31.16 251 TYR B N 1
ATOM 5874 C CA . TYR B 1 275 ? 11.277 58.639 43.817 1.00 30.49 251 TYR B CA 1
ATOM 5875 C C . TYR B 1 275 ? 11.533 60.095 43.384 1.00 31.42 251 TYR B C 1
ATOM 5876 O O . TYR B 1 275 ? 11.023 61.045 43.995 1.00 32.09 251 TYR B O 1
ATOM 5885 N N . LYS B 1 276 ? 12.279 60.242 42.294 1.00 32.28 252 LYS B N 1
ATOM 5886 C CA . LYS B 1 276 ? 12.658 61.549 41.750 1.00 33.07 252 LYS B CA 1
ATOM 5887 C C . LYS B 1 276 ? 13.210 62.452 42.827 1.00 33.51 252 LYS B C 1
ATOM 5888 O O . LYS B 1 276 ? 12.697 63.572 43.037 1.00 34.82 252 LYS B O 1
ATOM 5890 N N . LEU B 1 277 ? 14.245 61.973 43.521 1.00 31.77 253 LEU B N 1
ATOM 5891 C CA . LEU B 1 277 ? 14.852 62.758 44.576 1.00 31.30 253 LEU B CA 1
ATOM 5892 C C . LEU B 1 277 ? 16.106 63.481 44.081 1.00 30.74 253 LEU B C 1
ATOM 5893 O O . LEU B 1 277 ? 16.822 62.995 43.195 1.00 30.26 253 LEU B O 1
ATOM 5898 N N . ASN B 1 278 ? 16.384 64.623 44.709 1.00 30.83 254 ASN B N 1
ATOM 5899 C CA . ASN B 1 278 ? 17.665 65.284 44.557 1.00 30.95 254 ASN B CA 1
ATOM 5900 C C . ASN B 1 278 ? 18.659 64.646 45.515 1.00 30.18 254 ASN B C 1
ATOM 5901 O O . ASN B 1 278 ? 18.972 65.197 46.567 1.00 29.30 254 ASN B O 1
ATOM 5906 N N . LEU B 1 279 ? 19.108 63.452 45.123 1.00 30.08 255 LEU B N 1
ATOM 5907 C CA A LEU B 1 279 ? 20.000 62.633 45.937 0.50 29.49 255 LEU B CA 1
ATOM 5908 C CA B LEU B 1 279 ? 19.972 62.620 45.931 0.50 29.75 255 LEU B CA 1
ATOM 5909 C C . LEU B 1 279 ? 21.227 62.301 45.117 1.00 29.93 255 LEU B C 1
ATOM 5910 O O . LEU B 1 279 ? 21.130 61.620 44.085 1.00 30.64 255 LEU B O 1
ATOM 5919 N N . THR B 1 280 ? 22.370 62.802 45.570 1.00 29.52 256 THR B N 1
ATOM 5920 C CA . THR B 1 280 ? 23.649 62.728 44.861 1.00 29.83 256 THR B CA 1
ATOM 5921 C C . THR B 1 280 ? 24.602 61.760 45.545 1.00 28.85 256 THR B C 1
ATOM 5922 O O . THR B 1 280 ? 24.820 61.874 46.759 1.00 27.56 256 THR B O 1
ATOM 5926 N N . LEU B 1 281 ? 25.149 60.800 44.784 1.00 27.92 257 LEU B N 1
ATOM 5927 C CA . LEU B 1 281 ? 26.202 59.931 45.309 1.00 27.43 257 LEU B CA 1
ATOM 5928 C C . LEU B 1 281 ? 27.498 60.708 45.218 1.00 27.24 257 LEU B C 1
ATOM 5929 O O . LEU B 1 281 ? 27.898 61.141 44.122 1.00 28.46 257 LEU B O 1
ATOM 5934 N N . VAL B 1 282 ? 28.184 60.876 46.341 1.00 27.19 258 VAL B N 1
ATOM 5935 C CA . VAL B 1 282 ? 29.406 61.680 46.323 1.00 28.26 258 VAL B CA 1
ATOM 5936 C C . VAL B 1 282 ? 30.565 60.942 45.654 1.00 29.12 258 VAL B C 1
ATOM 5937 O O . VAL B 1 282 ? 31.474 61.565 45.125 1.00 29.46 258 VAL B O 1
ATOM 5941 N N . ASN B 1 283 ? 30.519 59.618 45.663 1.00 28.76 259 ASN B N 1
ATOM 5942 C CA . ASN B 1 283 ? 31.307 58.870 44.696 1.00 30.31 259 ASN B CA 1
ATOM 5943 C C . ASN B 1 283 ? 30.569 57.570 44.402 1.00 29.31 259 ASN B C 1
ATOM 5944 O O . ASN B 1 283 ? 29.654 57.186 45.140 1.00 29.17 259 ASN B O 1
ATOM 5949 N N . ASP B 1 284 ? 30.923 56.932 43.302 1.00 27.56 260 ASP B N 1
ATOM 5950 C CA . ASP B 1 284 ? 30.181 55.760 42.879 1.00 27.65 260 ASP B CA 1
ATOM 5951 C C . ASP B 1 284 ? 31.137 54.590 42.722 1.00 25.71 260 ASP B C 1
ATOM 5952 O O . ASP B 1 284 ? 30.837 53.669 41.980 1.00 25.29 260 ASP B O 1
ATOM 5957 N N . GLN B 1 285 ? 32.258 54.647 43.443 1.00 25.00 261 GLN B N 1
ATOM 5958 C CA . GLN B 1 285 ? 33.306 53.610 43.397 1.00 23.89 261 GLN B CA 1
ATOM 5959 C C . GLN B 1 285 ? 32.838 52.262 43.944 1.00 23.49 261 GLN B C 1
ATOM 5960 O O . GLN B 1 285 ? 32.236 52.175 45.023 1.00 22.89 261 GLN B O 1
ATOM 5966 N N . VAL B 1 286 ? 33.137 51.215 43.194 1.00 22.01 262 VAL B N 1
ATOM 5967 C CA . VAL B 1 286 ? 33.080 49.864 43.725 1.00 21.45 262 VAL B CA 1
ATOM 5968 C C . VAL B 1 286 ? 34.468 49.284 43.432 1.00 21.00 262 VAL B C 1
ATOM 5969 O O . VAL B 1 286 ? 34.891 49.173 42.279 1.00 19.95 262 VAL B O 1
ATOM 5973 N N . ASP B 1 287 ? 35.167 48.956 44.501 1.00 19.16 263 ASP B N 1
ATOM 5974 C CA . ASP B 1 287 ? 36.594 48.613 44.412 1.00 19.18 263 ASP B CA 1
ATOM 5975 C C . ASP B 1 287 ? 36.894 47.634 45.548 1.00 18.67 263 ASP B C 1
ATOM 5976 O O . ASP B 1 287 ? 36.750 47.970 46.754 1.00 18.65 263 ASP B O 1
ATOM 5981 N N . GLN B 1 288 ? 37.309 46.416 45.164 1.00 17.86 264 GLN B N 1
ATOM 5982 C CA . GLN B 1 288 ? 37.580 45.359 46.163 1.00 18.32 264 GLN B CA 1
ATOM 5983 C C . GLN B 1 288 ? 38.802 45.675 47.055 1.00 19.05 264 GLN B C 1
ATOM 5984 O O . GLN B 1 288 ? 39.005 45.018 48.073 1.00 18.81 264 GLN B O 1
ATOM 5990 N N . THR B 1 289 ? 39.590 46.688 46.683 1.00 18.10 265 THR B N 1
ATOM 5991 C CA . THR B 1 289 ? 40.633 47.203 47.617 1.00 19.39 265 THR B CA 1
ATOM 5992 C C . THR B 1 289 ? 40.094 48.348 48.503 1.00 18.83 265 THR B C 1
ATOM 5993 O O . THR B 1 289 ? 40.778 48.821 49.410 1.00 20.14 265 THR B O 1
ATOM 5997 N N . PHE B 1 290 ? 38.910 48.837 48.168 1.00 19.40 266 PHE B N 1
ATOM 5998 C CA . PHE B 1 290 ? 38.333 50.002 48.879 1.00 19.09 266 PHE B CA 1
ATOM 5999 C C . PHE B 1 290 ? 39.303 51.174 49.004 1.00 20.36 266 PHE B C 1
ATOM 6000 O O . PHE B 1 290 ? 39.304 51.897 50.013 1.00 20.24 266 PHE B O 1
ATOM 6008 N N . ARG B 1 291 ? 40.081 51.408 47.948 1.00 20.31 267 ARG B N 1
ATOM 6009 C CA . ARG B 1 291 ? 41.179 52.375 48.006 1.00 20.95 267 ARG B CA 1
ATOM 6010 C C . ARG B 1 291 ? 40.674 53.800 48.150 1.00 20.55 267 ARG B C 1
ATOM 6011 O O . ARG B 1 291 ? 41.409 54.696 48.544 1.00 21.80 267 ARG B O 1
ATOM 6019 N N . PHE B 1 292 ? 39.416 54.013 47.787 1.00 21.16 268 PHE B N 1
ATOM 6020 C CA . PHE B 1 292 ? 38.791 55.344 47.894 1.00 22.76 268 PHE B CA 1
ATOM 6021 C C . PHE B 1 292 ? 38.540 55.766 49.351 1.00 22.29 268 PHE B C 1
ATOM 6022 O O . PHE B 1 292 ? 38.249 56.941 49.620 1.00 23.51 268 PHE B O 1
ATOM 6030 N N . MET B 1 293 ? 38.642 54.821 50.285 1.00 21.58 269 MET B N 1
ATOM 6031 C CA . MET B 1 293 ? 38.332 55.101 51.701 1.00 22.05 269 MET B CA 1
ATOM 6032 C C . MET B 1 293 ? 39.373 56.029 52.341 1.00 22.51 269 MET B C 1
ATOM 6033 O O . MET B 1 293 ? 40.562 55.973 52.023 1.00 21.92 269 MET B O 1
ATOM 6038 N N . HIS B 1 294 ? 38.901 56.810 53.307 1.00 23.08 270 HIS B N 1
ATOM 6039 C CA . HIS B 1 294 ? 39.777 57.439 54.269 1.00 24.21 270 HIS B CA 1
ATOM 6040 C C . HIS B 1 294 ? 39.993 56.409 55.359 1.00 24.91 270 HIS B C 1
ATOM 6041 O O . HIS B 1 294 ? 39.077 55.616 55.680 1.00 24.11 270 HIS B O 1
ATOM 6048 N N . LEU B 1 295 ? 41.198 56.406 55.922 1.00 25.52 271 LEU B N 1
ATOM 6049 C CA . LEU B 1 295 ? 41.553 55.438 56.947 1.00 26.54 271 LEU B CA 1
ATOM 6050 C C . LEU B 1 295 ? 40.799 55.685 58.234 1.00 27.61 271 LEU B C 1
ATOM 6051 O O . LEU B 1 295 ? 40.474 56.830 58.596 1.00 27.42 271 LEU B O 1
ATOM 6056 N N . ASP B 1 296 ? 40.516 54.595 58.931 1.00 28.20 272 ASP B N 1
ATOM 6057 C CA . ASP B 1 296 ? 39.792 54.685 60.200 1.00 29.92 272 ASP B CA 1
ATOM 6058 C C . ASP B 1 296 ? 40.717 55.148 61.331 1.00 31.30 272 ASP B C 1
ATOM 6059 O O . ASP B 1 296 ? 41.933 55.348 61.123 1.00 31.77 272 ASP B O 1
ATOM 6064 N N . LYS B 1 297 ? 40.119 55.314 62.514 1.00 32.83 273 LYS B N 1
ATOM 6065 C CA . LYS B 1 297 ? 40.793 55.862 63.701 1.00 34.55 273 LYS B CA 1
ATOM 6066 C C . LYS B 1 297 ? 42.092 55.129 63.960 1.00 35.26 273 LYS B C 1
ATOM 6067 O O . LYS B 1 297 ? 43.038 55.711 64.500 1.00 37.37 273 LYS B O 1
ATOM 6069 N N . ASP B 1 298 ? 42.134 53.849 63.589 1.00 34.85 274 ASP B N 1
ATOM 6070 C CA . ASP B 1 298 ? 43.300 52.995 63.834 1.00 35.21 274 ASP B CA 1
ATOM 6071 C C . ASP B 1 298 ? 44.192 52.780 62.612 1.00 34.95 274 ASP B C 1
ATOM 6072 O O . ASP B 1 298 ? 45.080 51.925 62.646 1.00 35.30 274 ASP B O 1
ATOM 6077 N N . GLY B 1 299 ? 43.962 53.548 61.542 1.00 33.71 275 GLY B N 1
ATOM 6078 C CA . GLY B 1 299 ? 44.777 53.436 60.329 1.00 32.38 275 GLY B CA 1
ATOM 6079 C C . GLY B 1 299 ? 44.422 52.279 59.386 1.00 31.18 275 GLY B C 1
ATOM 6080 O O . GLY B 1 299 ? 45.118 52.055 58.411 1.00 31.37 275 GLY B O 1
ATOM 6081 N N . ALA B 1 300 ? 43.361 51.530 59.683 1.00 29.56 276 ALA B N 1
ATOM 6082 C CA . ALA B 1 300 ? 42.964 50.439 58.808 1.00 28.81 276 ALA B CA 1
ATOM 6083 C C . ALA B 1 300 ? 41.881 50.936 57.857 1.00 27.49 276 ALA B C 1
ATOM 6084 O O . ALA B 1 300 ? 41.267 51.976 58.088 1.00 26.13 276 ALA B O 1
ATOM 6086 N N . ILE B 1 301 ? 41.645 50.182 56.785 1.00 25.03 277 ILE B N 1
ATOM 6087 C CA . ILE B 1 301 ? 40.527 50.486 55.902 1.00 23.54 277 ILE B CA 1
ATOM 6088 C C . ILE B 1 301 ? 39.316 49.731 56.422 1.00 24.40 277 ILE B C 1
ATOM 6089 O O . ILE B 1 301 ? 39.237 48.506 56.289 1.00 24.37 277 ILE B O 1
ATOM 6094 N N . ARG B 1 302 ? 38.383 50.470 57.017 1.00 22.79 278 ARG B N 1
ATOM 6095 C CA . ARG B 1 302 ? 37.170 49.856 57.585 1.00 23.90 278 ARG B CA 1
ATOM 6096 C C . ARG B 1 302 ? 35.960 50.697 57.160 1.00 22.71 278 ARG B C 1
ATOM 6097 O O . ARG B 1 302 ? 35.958 51.930 57.298 1.00 23.14 278 ARG B O 1
ATOM 6105 N N . MET B 1 303 ? 34.942 50.045 56.607 1.00 22.43 279 MET B N 1
ATOM 6106 C CA . MET B 1 303 ? 33.851 50.789 55.966 1.00 22.03 279 MET B CA 1
ATOM 6107 C C . MET B 1 303 ? 32.764 51.082 56.998 1.00 22.43 279 MET B C 1
ATOM 6108 O O . MET B 1 303 ? 31.607 50.695 56.847 1.00 21.84 279 MET B O 1
ATOM 6113 N N . ASP B 1 304 ? 33.164 51.787 58.047 1.00 22.60 280 ASP B N 1
ATOM 6114 C CA . ASP B 1 304 ? 32.288 52.045 59.184 1.00 23.20 280 ASP B CA 1
ATOM 6115 C C . ASP B 1 304 ? 31.571 53.390 59.034 1.00 22.70 280 ASP B C 1
ATOM 6116 O O . ASP B 1 304 ? 32.181 54.463 59.210 1.00 22.88 280 ASP B O 1
ATOM 6121 N N . CYS B 1 305 ? 30.276 53.326 58.717 1.00 22.93 281 CYS B N 1
ATOM 6122 C CA . CYS B 1 305 ? 29.444 54.516 58.505 1.00 24.02 281 CYS B CA 1
ATOM 6123 C C . CYS B 1 305 ? 29.226 55.356 59.749 1.00 24.88 281 CYS B C 1
ATOM 6124 O O . CYS B 1 305 ? 28.756 56.487 59.643 1.00 25.01 281 CYS B O 1
ATOM 6127 N N . SER B 1 306 ? 29.571 54.823 60.910 1.00 25.06 282 SER B N 1
ATOM 6128 C CA . SER B 1 306 ? 29.408 55.622 62.137 1.00 26.68 282 SER B CA 1
ATOM 6129 C C . SER B 1 306 ? 30.733 56.192 62.656 1.00 27.52 282 SER B C 1
ATOM 6130 O O . SER B 1 306 ? 30.773 56.861 63.698 1.00 28.44 282 SER B O 1
ATOM 6133 N N . SER B 1 307 ? 31.813 55.944 61.914 1.00 27.64 283 SER B N 1
ATOM 6134 C CA . SER B 1 307 ? 33.140 56.418 62.287 1.00 27.62 283 SER B CA 1
ATOM 6135 C C . SER B 1 307 ? 33.506 57.752 61.608 1.00 28.01 283 SER B C 1
ATOM 6136 O O . SER B 1 307 ? 33.576 57.844 60.373 1.00 27.04 283 SER B O 1
ATOM 6139 N N . GLU B 1 308 ? 33.791 58.774 62.421 1.00 27.87 284 GLU B N 1
ATOM 6140 C CA . GLU B 1 308 ? 34.242 60.064 61.861 1.00 28.54 284 GLU B CA 1
ATOM 6141 C C . GLU B 1 308 ? 35.440 59.996 60.910 1.00 27.80 284 GLU B C 1
ATOM 6142 O O . GLU B 1 308 ? 35.480 60.734 59.917 1.00 27.76 284 GLU B O 1
ATOM 6155 N N . ALA B 1 310 ? 36.545 57.339 59.052 1.00 25.62 286 ALA B N 1
ATOM 6156 C CA . ALA B 1 310 ? 36.130 56.660 57.819 1.00 25.35 286 ALA B CA 1
ATOM 6157 C C . ALA B 1 310 ? 35.186 57.534 57.003 1.00 25.28 286 ALA B C 1
ATOM 6158 O O . ALA B 1 310 ? 35.104 57.395 55.781 1.00 25.25 286 ALA B O 1
ATOM 6160 N N . MET B 1 311 ? 34.443 58.399 57.701 1.00 24.52 287 MET B N 1
ATOM 6161 C CA . MET B 1 311 ? 33.446 59.259 57.068 1.00 24.78 287 MET B CA 1
ATOM 6162 C C . MET B 1 311 ? 34.033 60.612 56.680 1.00 25.29 287 MET B C 1
ATOM 6163 O O . MET B 1 311 ? 33.298 61.565 56.339 1.00 24.70 287 MET B O 1
ATOM 6168 N N . ALA B 1 312 ? 35.361 60.704 56.709 1.00 25.15 288 ALA B N 1
ATOM 6169 C CA . ALA B 1 312 ? 35.979 61.998 56.467 1.00 26.22 288 ALA B CA 1
ATOM 6170 C C . ALA B 1 312 ? 35.644 62.522 55.064 1.00 26.23 288 ALA B C 1
ATOM 6171 O O . ALA B 1 312 ? 35.512 63.729 54.889 1.00 27.95 288 ALA B O 1
ATOM 6173 N N . GLY B 1 313 ? 35.487 61.619 54.089 1.00 26.49 289 GLY B N 1
ATOM 6174 C CA . GLY B 1 313 ? 35.204 62.023 52.709 1.00 27.07 289 GLY B CA 1
ATOM 6175 C C . GLY B 1 313 ? 33.886 62.791 52.637 1.00 26.76 289 GLY B C 1
ATOM 6176 O O . GLY B 1 313 ? 33.813 63.901 52.066 1.00 27.57 289 GLY B O 1
ATOM 6177 N N . LEU B 1 314 ? 32.859 62.243 53.280 1.00 25.96 290 LEU B N 1
ATOM 6178 C CA . LEU B 1 314 ? 31.535 62.822 53.182 1.00 25.44 290 LEU B CA 1
ATOM 6179 C C . LEU B 1 314 ? 31.460 64.066 54.055 1.00 25.67 290 LEU B C 1
ATOM 6180 O O . LEU B 1 314 ? 30.822 65.054 53.702 1.00 26.47 290 LEU B O 1
ATOM 6185 N N . LEU B 1 315 ? 32.090 64.008 55.219 1.00 25.59 291 LEU B N 1
ATOM 6186 C CA . LEU B 1 315 ? 32.078 65.136 56.128 1.00 26.14 291 LEU B CA 1
ATOM 6187 C C . LEU B 1 315 ? 32.720 66.407 55.530 1.00 27.28 291 LEU B C 1
ATOM 6188 O O . LEU B 1 315 ? 32.286 67.515 55.834 1.00 27.46 291 LEU B O 1
ATOM 6193 N N . ALA B 1 316 ? 33.743 66.247 54.697 1.00 28.45 292 ALA B N 1
ATOM 6194 C CA . ALA B 1 316 ? 34.314 67.398 54.010 1.00 29.97 292 ALA B CA 1
ATOM 6195 C C . ALA B 1 316 ? 33.308 68.062 53.041 1.00 31.14 292 ALA B C 1
ATOM 6196 O O . ALA B 1 316 ? 33.545 69.188 52.586 1.00 32.58 292 ALA B O 1
ATOM 6198 N N . LEU B 1 317 ? 32.221 67.359 52.705 1.00 29.93 293 LEU B N 1
ATOM 6199 C CA . LEU B 1 317 ? 31.174 67.892 51.815 1.00 30.44 293 LEU B CA 1
ATOM 6200 C C . LEU B 1 317 ? 29.879 68.208 52.596 1.00 31.02 293 LEU B C 1
ATOM 6201 O O . LEU B 1 317 ? 28.817 68.438 52.005 1.00 31.50 293 LEU B O 1
ATOM 6206 N N . ARG B 1 318 ? 29.940 68.185 53.920 1.00 31.12 294 ARG B N 1
ATOM 6207 C CA . ARG B 1 318 ? 28.682 68.254 54.664 1.00 32.22 294 ARG B CA 1
ATOM 6208 C C . ARG B 1 318 ? 27.955 69.582 54.450 1.00 33.06 294 ARG B C 1
ATOM 6209 O O . ARG B 1 318 ? 26.739 69.658 54.582 1.00 33.47 294 ARG B O 1
ATOM 6217 N N . ASP B 1 319 ? 28.689 70.632 54.099 1.00 34.52 295 ASP B N 1
ATOM 6218 C CA . ASP B 1 319 ? 28.021 71.913 53.916 1.00 35.45 295 ASP B CA 1
ATOM 6219 C C . ASP B 1 319 ? 27.198 71.944 52.615 1.00 35.29 295 ASP B C 1
ATOM 6220 O O . ASP B 1 319 ? 26.449 72.891 52.384 1.00 35.79 295 ASP B O 1
ATOM 6225 N N . LYS B 1 320 ? 27.333 70.926 51.765 1.00 33.81 296 LYS B N 1
ATOM 6226 C CA . LYS B 1 320 ? 26.666 70.958 50.463 1.00 34.21 296 LYS B CA 1
ATOM 6227 C C . LYS B 1 320 ? 25.259 70.374 50.510 1.00 33.03 296 LYS B C 1
ATOM 6228 O O . LYS B 1 320 ? 24.506 70.500 49.531 1.00 32.99 296 LYS B O 1
ATOM 6234 N N . PHE B 1 321 ? 24.919 69.731 51.633 1.00 31.03 297 PHE B N 1
ATOM 6235 C CA . PHE B 1 321 ? 23.663 68.987 51.744 1.00 29.78 297 PHE B CA 1
ATOM 6236 C C . PHE B 1 321 ? 22.803 69.407 52.941 1.00 29.27 297 PHE B C 1
ATOM 6237 O O . PHE B 1 321 ? 23.319 69.773 53.992 1.00 28.63 297 PHE B O 1
ATOM 6245 N N . ASP B 1 322 ? 21.485 69.356 52.773 1.00 29.20 298 ASP B N 1
ATOM 6246 C CA . ASP B 1 322 ? 20.599 69.526 53.917 1.00 28.96 298 ASP B CA 1
ATOM 6247 C C . ASP B 1 322 ? 20.855 68.349 54.865 1.00 27.64 298 ASP B C 1
ATOM 6248 O O . ASP B 1 322 ? 20.792 68.474 56.082 1.00 27.14 298 ASP B O 1
ATOM 6253 N N . LEU B 1 323 ? 21.158 67.211 54.266 1.00 26.72 299 LEU B N 1
ATOM 6254 C CA . LEU B 1 323 ? 21.264 65.961 54.976 1.00 26.39 299 LEU B CA 1
ATOM 6255 C C . LEU B 1 323 ? 22.044 64.991 54.094 1.00 24.75 299 LEU B C 1
ATOM 6256 O O . LEU B 1 323 ? 21.810 64.913 52.894 1.00 23.88 299 LEU B O 1
ATOM 6261 N N . ALA B 1 324 ? 22.976 64.262 54.693 1.00 24.31 300 ALA B N 1
ATOM 6262 C CA . ALA B 1 324 ? 23.692 63.203 53.980 1.00 23.79 300 ALA B CA 1
ATOM 6263 C C . ALA B 1 324 ? 23.802 61.933 54.823 1.00 23.52 300 ALA B C 1
ATOM 6264 O O . ALA B 1 324 ? 23.545 61.954 56.033 1.00 22.73 300 ALA B O 1
ATOM 6266 N N . PHE B 1 325 ? 24.152 60.828 54.178 1.00 24.32 301 PHE B N 1
ATOM 6267 C CA . PHE B 1 325 ? 24.295 59.597 54.947 1.00 24.82 301 PHE B CA 1
ATOM 6268 C C . PHE B 1 325 ? 25.167 58.573 54.262 1.00 24.04 301 PHE B C 1
ATOM 6269 O O . PHE B 1 325 ? 25.635 58.780 53.148 1.00 23.61 301 PHE B O 1
ATOM 6277 N N . ALA B 1 326 ? 25.448 57.503 54.983 1.00 22.43 302 ALA B N 1
ATOM 6278 C CA . ALA B 1 326 ? 26.290 56.446 54.459 1.00 21.82 302 ALA B CA 1
ATOM 6279 C C . ALA B 1 326 ? 25.885 55.139 55.120 1.00 21.48 302 ALA B C 1
ATOM 6280 O O . ALA B 1 326 ? 25.137 55.138 56.113 1.00 21.12 302 ALA B O 1
ATOM 6282 N N . ASN B 1 327 ? 26.370 54.030 54.557 1.00 20.45 303 ASN B N 1
ATOM 6283 C CA . ASN B 1 327 ? 26.049 52.704 55.075 1.00 20.70 303 ASN B CA 1
ATOM 6284 C C . ASN B 1 327 ? 27.283 51.835 54.995 1.00 20.57 303 ASN B C 1
ATOM 6285 O O . ASN B 1 327 ? 28.149 52.056 54.128 1.00 19.80 303 ASN B O 1
ATOM 6290 N N . ASP B 1 328 ? 27.377 50.884 55.921 1.00 20.38 304 ASP B N 1
ATOM 6291 C CA . ASP B 1 328 ? 28.455 49.869 55.902 1.00 20.75 304 ASP B CA 1
ATOM 6292 C C . ASP B 1 328 ? 28.189 48.862 54.771 1.00 19.34 304 ASP B C 1
ATOM 6293 O O . ASP B 1 328 ? 27.127 48.909 54.143 1.00 19.86 304 ASP B O 1
ATOM 6298 N N . PRO B 1 329 ? 29.153 47.984 54.476 1.00 19.63 305 PRO B N 1
ATOM 6299 C CA . PRO B 1 329 ? 29.042 47.273 53.184 1.00 20.12 305 PRO B CA 1
ATOM 6300 C C . PRO B 1 329 ? 27.834 46.337 53.051 1.00 19.68 305 PRO B C 1
ATOM 6301 O O . PRO B 1 329 ? 27.400 46.068 51.928 1.00 20.89 305 PRO B O 1
ATOM 6305 N N . ASP B 1 330 ? 27.309 45.839 54.172 1.00 19.19 306 ASP B N 1
ATOM 6306 C CA . ASP B 1 330 ? 26.082 45.000 54.165 1.00 19.10 306 ASP B CA 1
ATOM 6307 C C . ASP B 1 330 ? 24.806 45.850 54.297 1.00 18.90 306 ASP B C 1
ATOM 6308 O O . ASP B 1 330 ? 23.697 45.317 54.282 1.00 19.33 306 ASP B O 1
ATOM 6313 N N . TYR B 1 331 ? 24.974 47.161 54.454 1.00 19.78 307 TYR B N 1
ATOM 6314 C CA . TYR B 1 331 ? 23.834 48.103 54.473 1.00 19.47 307 TYR B CA 1
ATOM 6315 C C . TYR B 1 331 ? 22.810 47.839 55.585 1.00 19.86 307 TYR B C 1
ATOM 6316 O O . TYR B 1 331 ? 21.620 48.169 55.430 1.00 20.48 307 TYR B O 1
ATOM 6325 N N . ASP B 1 332 ? 23.268 47.242 56.690 1.00 19.95 308 ASP B N 1
ATOM 6326 C CA . ASP B 1 332 ? 22.400 47.065 57.851 1.00 19.99 308 ASP B CA 1
ATOM 6327 C C . ASP B 1 332 ? 22.589 48.189 58.890 1.00 20.51 308 ASP B C 1
ATOM 6328 O O . ASP B 1 332 ? 21.788 48.301 59.842 1.00 21.56 308 ASP B O 1
ATOM 6333 N N . ARG B 1 333 ? 23.638 49.010 58.708 1.00 19.46 309 ARG B N 1
ATOM 6334 C CA . ARG B 1 333 ? 23.910 50.128 59.638 1.00 19.57 309 ARG B CA 1
ATOM 6335 C C . ARG B 1 333 ? 23.877 51.472 58.886 1.00 19.59 309 ARG B C 1
ATOM 6336 O O . ARG B 1 333 ? 23.903 51.517 57.632 1.00 19.62 309 ARG B O 1
ATOM 6344 N N . HIS B 1 334 ? 23.761 52.568 59.645 1.00 20.13 310 HIS B N 1
ATOM 6345 C CA . HIS B 1 334 ? 23.566 53.875 59.047 1.00 20.60 310 HIS B CA 1
ATOM 6346 C C . HIS B 1 334 ? 24.455 54.911 59.759 1.00 21.65 310 HIS B C 1
ATOM 6347 O O . HIS B 1 334 ? 24.740 54.766 60.961 1.00 21.20 310 HIS B O 1
ATOM 6354 N N . GLY B 1 335 ? 24.918 55.893 58.984 1.00 21.40 311 GLY B N 1
ATOM 6355 C CA . GLY B 1 335 ? 25.522 57.122 59.522 1.00 21.99 311 GLY B CA 1
ATOM 6356 C C . GLY B 1 335 ? 24.768 58.329 58.972 1.00 22.57 311 GLY B C 1
ATOM 6357 O O . GLY B 1 335 ? 24.506 58.418 57.788 1.00 22.34 311 GLY B O 1
ATOM 6358 N N . ILE B 1 336 ? 24.415 59.251 59.857 1.00 21.94 312 ILE B N 1
ATOM 6359 C CA . ILE B 1 336 ? 23.625 60.429 59.513 1.00 22.67 312 ILE B CA 1
ATOM 6360 C C . ILE B 1 336 ? 24.514 61.678 59.614 1.00 22.85 312 ILE B C 1
ATOM 6361 O O . ILE B 1 336 ? 25.072 61.987 60.680 1.00 23.35 312 ILE B O 1
ATOM 6366 N N . VAL B 1 337 ? 24.600 62.422 58.520 1.00 23.28 313 VAL B N 1
ATOM 6367 C CA . VAL B 1 337 ? 25.385 63.643 58.490 1.00 24.22 313 VAL B CA 1
ATOM 6368 C C . VAL B 1 337 ? 24.471 64.857 58.276 1.00 24.71 313 VAL B C 1
ATOM 6369 O O . VAL B 1 337 ? 23.546 64.820 57.442 1.00 24.32 313 VAL B O 1
ATOM 6373 N N . THR B 1 338 ? 24.728 65.929 59.031 1.00 25.29 314 THR B N 1
ATOM 6374 C CA . THR B 1 338 ? 24.126 67.233 58.737 1.00 26.14 314 THR B CA 1
ATOM 6375 C C . THR B 1 338 ? 25.253 68.248 58.614 1.00 26.70 314 THR B C 1
ATOM 6376 O O . THR B 1 338 ? 26.417 67.918 58.845 1.00 26.45 314 THR B O 1
ATOM 6380 N N . PRO B 1 339 ? 24.921 69.495 58.277 1.00 27.80 315 PRO B N 1
ATOM 6381 C CA . PRO B 1 339 ? 26.014 7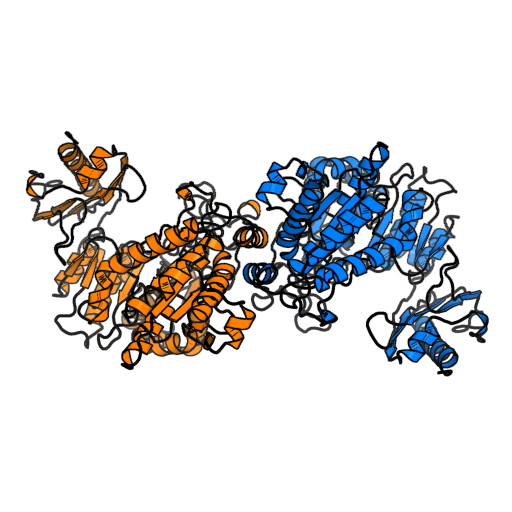0.460 58.177 1.00 29.18 315 PRO B CA 1
ATOM 6382 C C . PRO B 1 339 ? 26.829 70.576 59.472 1.00 28.84 315 PRO B C 1
ATOM 6383 O O . PRO B 1 339 ? 27.997 71.039 59.460 1.00 30.22 315 PRO B O 1
ATOM 6387 N N . ALA B 1 340 ? 26.228 70.146 60.574 1.00 28.17 316 ALA B N 1
ATOM 6388 C CA . ALA B 1 340 ? 26.887 70.169 61.864 1.00 28.92 316 ALA B CA 1
ATOM 6389 C C . ALA B 1 340 ? 27.910 69.051 62.045 1.00 29.16 316 ALA B C 1
ATOM 6390 O O . ALA B 1 340 ? 28.794 69.163 62.885 1.00 30.50 316 ALA B O 1
ATOM 6392 N N . GLY B 1 341 ? 27.808 67.981 61.256 1.00 27.54 317 GLY B N 1
ATOM 6393 C CA . GLY B 1 341 ? 28.750 66.871 61.393 1.00 27.08 317 GLY B CA 1
ATOM 6394 C C . GLY B 1 341 ? 28.059 65.520 61.406 1.00 25.72 317 GLY B C 1
ATOM 6395 O O . GLY B 1 341 ? 26.877 65.418 61.066 1.00 25.44 317 GLY B O 1
ATOM 6396 N N . LEU B 1 342 ? 28.796 64.473 61.790 1.00 24.76 318 LEU B N 1
ATOM 6397 C CA . LEU B 1 342 ? 28.224 63.124 61.870 1.00 23.62 318 LEU B CA 1
ATOM 6398 C C . LEU B 1 342 ? 27.460 62.944 63.212 1.00 23.21 318 LEU B C 1
ATOM 6399 O O . LEU B 1 342 ? 28.034 63.166 64.294 1.00 24.05 318 LEU B O 1
ATOM 6404 N N . MET B 1 343 ? 26.184 62.588 63.159 1.00 23.04 319 MET B N 1
ATOM 6405 C CA . MET B 1 343 ? 25.443 62.389 64.412 1.00 22.99 319 MET B CA 1
ATOM 6406 C C . MET B 1 343 ? 25.999 61.230 65.206 1.00 22.99 319 MET B C 1
ATOM 6407 O O . MET B 1 343 ? 26.413 60.196 64.641 1.00 22.75 319 MET B O 1
ATOM 6412 N N . ASN B 1 344 ? 25.995 61.390 66.526 1.00 23.34 320 ASN B N 1
ATOM 6413 C CA . ASN B 1 344 ? 26.253 60.268 67.423 1.00 24.30 320 ASN B CA 1
ATOM 6414 C C . ASN B 1 344 ? 25.112 59.247 67.300 1.00 23.19 320 ASN B C 1
ATOM 6415 O O . ASN B 1 344 ? 23.945 59.623 67.381 1.00 21.33 320 ASN B O 1
ATOM 6420 N N . PRO B 1 345 ? 25.431 57.948 67.095 1.00 23.80 321 PRO B N 1
ATOM 6421 C CA . PRO B 1 345 ? 24.337 56.978 66.869 1.00 23.84 321 PRO B CA 1
ATOM 6422 C C . PRO B 1 345 ? 23.244 56.930 67.975 1.00 24.80 321 PRO B C 1
ATOM 6423 O O . PRO B 1 345 ? 22.054 56.851 67.633 1.00 24.02 321 PRO B O 1
ATOM 6427 N N . ASN B 1 346 ? 23.621 57.061 69.252 1.00 24.90 322 ASN B N 1
ATOM 6428 C CA . ASN B 1 346 ? 22.611 57.138 70.339 1.00 25.52 322 ASN B CA 1
ATOM 6429 C C . ASN B 1 346 ? 21.683 58.307 70.153 1.00 24.96 322 ASN B C 1
ATOM 6430 O O . ASN B 1 346 ? 20.453 58.208 70.342 1.00 24.76 322 ASN B O 1
ATOM 6435 N N . HIS B 1 347 ? 22.274 59.453 69.832 1.00 22.55 323 HIS B N 1
ATOM 6436 C CA . HIS B 1 347 ? 21.473 60.649 69.655 1.00 22.67 323 HIS B CA 1
ATOM 6437 C C . HIS B 1 347 ? 20.435 60.400 68.585 1.00 22.38 323 HIS B C 1
ATOM 6438 O O . HIS B 1 347 ? 19.279 60.756 68.752 1.00 23.23 323 HIS B O 1
ATOM 6445 N N . TYR B 1 348 ? 20.850 59.793 67.477 1.00 21.39 324 TYR B N 1
ATOM 6446 C CA . TYR B 1 348 ? 19.914 59.569 66.404 1.00 20.97 324 TYR B CA 1
ATOM 6447 C C . TYR B 1 348 ? 18.794 58.590 66.813 1.00 20.46 324 TYR B C 1
ATOM 6448 O O . TYR B 1 348 ? 17.632 58.804 66.442 1.00 22.30 324 TYR B O 1
ATOM 6457 N N . LEU B 1 349 ? 19.141 57.529 67.538 1.00 20.79 325 LEU B N 1
ATOM 6458 C CA . LEU B 1 349 ? 18.116 56.543 67.969 1.00 21.00 325 LEU B CA 1
ATOM 6459 C C . LEU B 1 349 ? 17.003 57.270 68.734 1.00 20.55 325 LEU B C 1
ATOM 6460 O O . LEU B 1 349 ? 15.793 57.030 68.472 1.00 20.48 325 LEU B O 1
ATOM 6465 N N . ALA B 1 350 ? 17.388 58.129 69.692 1.00 19.85 326 ALA B N 1
ATOM 6466 C CA . ALA B 1 350 ? 16.392 58.856 70.515 1.00 20.68 326 ALA B CA 1
ATOM 6467 C C . ALA B 1 350 ? 15.495 59.716 69.629 1.00 20.23 326 ALA B C 1
ATOM 6468 O O . ALA B 1 350 ? 14.285 59.743 69.820 1.00 21.40 326 ALA B O 1
ATOM 6470 N N . VAL B 1 351 ? 16.094 60.404 68.649 1.00 20.13 327 VAL B N 1
ATOM 6471 C CA . VAL B 1 351 ? 15.337 61.233 67.713 1.00 21.06 327 VAL B CA 1
ATOM 6472 C C . VAL B 1 351 ? 14.404 60.423 66.810 1.00 20.71 327 VAL B C 1
ATOM 6473 O O . VAL B 1 351 ? 13.226 60.779 66.653 1.00 20.70 327 VAL B O 1
ATOM 6477 N N . ALA B 1 352 ? 14.917 59.311 66.269 1.00 20.69 328 ALA B N 1
ATOM 6478 C CA . ALA B 1 352 ? 14.116 58.421 65.423 1.00 21.02 328 ALA B CA 1
ATOM 6479 C C . ALA B 1 352 ? 12.881 57.909 66.163 1.00 20.67 328 ALA B C 1
ATOM 6480 O O . ALA B 1 352 ? 11.774 57.881 65.621 1.00 20.78 328 ALA B O 1
ATOM 6482 N N . ILE B 1 353 ? 13.094 57.448 67.386 1.00 19.96 329 ILE B N 1
ATOM 6483 C CA . ILE B 1 353 ? 12.007 56.941 68.205 1.00 20.34 329 ILE B CA 1
ATOM 6484 C C . ILE B 1 353 ? 11.000 58.029 68.526 1.00 20.51 329 ILE B C 1
ATOM 6485 O O . ILE B 1 353 ? 9.781 57.833 68.368 1.00 19.14 329 ILE B O 1
ATOM 6490 N N . ASN B 1 354 ? 11.502 59.173 68.999 1.00 20.47 330 ASN B N 1
ATOM 6491 C CA . ASN B 1 354 ? 10.623 60.308 69.300 1.00 22.31 330 ASN B CA 1
ATOM 6492 C C . ASN B 1 354 ? 9.740 60.714 68.112 1.00 22.52 330 ASN B C 1
ATOM 6493 O O . ASN B 1 354 ? 8.552 60.987 68.283 1.00 22.93 330 ASN B O 1
ATOM 6498 N N . TYR B 1 355 ? 10.326 60.721 66.904 1.00 21.24 331 TYR B N 1
ATOM 6499 C CA . TYR B 1 355 ? 9.578 61.048 65.729 1.00 21.77 331 TYR B CA 1
ATOM 6500 C C . TYR B 1 355 ? 8.584 59.956 65.326 1.00 22.00 331 TYR B C 1
ATOM 6501 O O . TYR B 1 355 ? 7.373 60.224 65.139 1.00 22.23 331 TYR B O 1
ATOM 6510 N N . LEU B 1 356 ? 9.073 58.721 65.211 1.00 21.72 332 LEU B N 1
ATOM 6511 C CA . LEU B 1 356 ? 8.230 57.621 64.702 1.00 21.62 332 LEU B CA 1
ATOM 6512 C C . LEU B 1 356 ? 6.955 57.438 65.512 1.00 22.68 332 LEU B C 1
ATOM 6513 O O . LEU B 1 356 ? 5.869 57.332 64.955 1.00 23.05 332 LEU B O 1
ATOM 6518 N N . PHE B 1 357 ? 7.081 57.410 66.826 1.00 22.27 333 PHE B N 1
ATOM 6519 C CA . PHE B 1 357 ? 5.913 57.152 67.674 1.00 23.18 333 PHE B CA 1
ATOM 6520 C C . PHE B 1 357 ? 4.859 58.267 67.734 1.00 23.79 333 PHE B C 1
ATOM 6521 O O . PHE B 1 357 ? 3.752 58.053 68.241 1.00 24.44 333 PHE B O 1
ATOM 6529 N N . GLN B 1 358 ? 5.209 59.429 67.172 1.00 23.83 334 GLN B N 1
ATOM 6530 C CA . GLN B 1 358 ? 4.282 60.550 66.995 1.00 23.86 334 GLN B CA 1
ATOM 6531 C C . GLN B 1 358 ? 3.801 60.698 65.554 1.00 24.16 334 GLN B C 1
ATOM 6532 O O . GLN B 1 358 ? 2.946 61.556 65.259 1.00 24.67 334 GLN B O 1
ATOM 6538 N N . HIS B 1 359 ? 4.311 59.850 64.649 1.00 22.90 335 HIS B N 1
ATOM 6539 C CA . HIS B 1 359 ? 3.991 60.002 63.234 1.00 23.37 335 HIS B CA 1
ATOM 6540 C C . HIS B 1 359 ? 3.639 58.651 62.617 1.00 22.75 335 HIS B C 1
ATOM 6541 O O . HIS B 1 359 ? 3.849 58.439 61.429 1.00 22.62 335 HIS B O 1
ATOM 6548 N N . ARG B 1 360 ? 3.096 57.741 63.427 1.00 22.06 336 ARG B N 1
ATOM 6549 C CA . ARG B 1 360 ? 2.722 56.419 62.911 1.00 22.30 336 ARG B CA 1
ATOM 6550 C C . ARG B 1 360 ? 1.386 56.012 63.547 1.00 22.82 336 ARG B C 1
ATOM 6551 O O . ARG B 1 360 ? 1.330 55.126 64.403 1.00 23.14 336 ARG B O 1
ATOM 6559 N N . PRO B 1 361 ? 0.301 56.674 63.136 1.00 23.55 337 PRO B N 1
ATOM 6560 C CA . PRO B 1 361 ? -0.968 56.511 63.848 1.00 25.01 337 PRO B CA 1
ATOM 6561 C C . PRO B 1 361 ? -1.529 55.082 63.779 1.00 25.67 337 PRO B C 1
ATOM 6562 O O . PRO B 1 361 ? -2.311 54.685 64.661 1.00 26.40 337 PRO B O 1
ATOM 6566 N N . LEU B 1 362 ? -1.156 54.324 62.748 1.00 26.53 338 LEU B N 1
ATOM 6567 C CA . LEU B 1 362 ? -1.704 52.966 62.581 1.00 28.43 338 LEU B CA 1
ATOM 6568 C C . LEU B 1 362 ? -1.050 51.952 63.527 1.00 28.86 338 LEU B C 1
ATOM 6569 O O . LEU B 1 362 ? -1.593 50.861 63.716 1.00 30.70 338 LEU B O 1
ATOM 6574 N N . TRP B 1 363 ? 0.067 52.318 64.136 1.00 28.69 339 TRP B N 1
ATOM 6575 C CA . TRP B 1 363 ? 0.723 51.449 65.119 1.00 29.68 339 TRP B CA 1
ATOM 6576 C C . TRP B 1 363 ? -0.169 51.393 66.352 1.00 32.04 339 TRP B C 1
ATOM 6577 O O . TRP B 1 363 ? -0.597 52.434 66.847 1.00 33.91 339 TRP B O 1
ATOM 6588 N N . GLY B 1 364 ? -0.487 50.192 66.823 1.00 32.63 340 GLY B N 1
ATOM 6589 C CA . GLY B 1 364 ? -1.377 50.067 67.992 1.00 34.02 340 GLY B CA 1
ATOM 6590 C C . GLY B 1 364 ? -0.802 50.673 69.271 1.00 34.29 340 GLY B C 1
ATOM 6591 O O . GLY B 1 364 ? 0.413 50.813 69.422 1.00 32.45 340 GLY B O 1
ATOM 6592 N N . LYS B 1 365 ? -1.687 50.999 70.214 1.00 35.29 341 LYS B N 1
ATOM 6593 C CA . LYS B 1 365 ? -1.281 51.629 71.473 1.00 36.15 341 LYS B CA 1
ATOM 6594 C C . LYS B 1 365 ? -0.265 50.781 72.225 1.00 35.79 341 LYS B C 1
ATOM 6595 O O . LYS B 1 365 ? 0.579 51.307 72.980 1.00 36.18 341 LYS B O 1
ATOM 6597 N N . ASP B 1 366 ? -0.376 49.474 72.030 1.00 35.93 342 ASP B N 1
ATOM 6598 C CA . ASP B 1 366 ? 0.512 48.487 72.612 1.00 36.49 342 ASP B CA 1
ATOM 6599 C C . ASP B 1 366 ? 1.912 48.335 71.946 1.00 34.52 342 ASP B C 1
ATOM 6600 O O . ASP B 1 366 ? 2.829 47.771 72.566 1.00 35.65 342 ASP B O 1
ATOM 6605 N N . VAL B 1 367 ? 2.081 48.795 70.700 1.00 30.94 343 VAL B N 1
ATOM 6606 C CA . VAL B 1 367 ? 3.353 48.622 69.990 1.00 27.62 343 VAL B CA 1
ATOM 6607 C C . VAL B 1 367 ? 4.433 49.291 70.839 1.00 26.45 343 VAL B C 1
ATOM 6608 O O . VAL B 1 367 ? 4.266 50.431 71.277 1.00 25.43 343 VAL B O 1
ATOM 6612 N N . ALA B 1 368 ? 5.501 48.542 71.109 1.00 25.03 344 ALA B N 1
ATOM 6613 C CA . ALA B 1 368 ? 6.503 48.921 72.084 1.00 23.45 344 ALA B CA 1
ATOM 6614 C C . ALA B 1 368 ? 7.803 49.366 71.429 1.00 22.43 344 ALA B C 1
ATOM 6615 O O . ALA B 1 368 ? 8.003 49.223 70.213 1.00 21.78 344 ALA B O 1
ATOM 6617 N N . VAL B 1 369 ? 8.677 49.930 72.254 1.00 21.43 345 VAL B N 1
ATOM 6618 C CA . VAL B 1 369 ? 10.001 50.406 71.797 1.00 22.14 345 VAL B CA 1
ATOM 6619 C C . VAL B 1 369 ? 11.111 49.531 72.369 1.00 21.92 345 VAL B C 1
ATOM 6620 O O . VAL B 1 369 ? 11.241 49.409 73.612 1.00 22.42 345 VAL B O 1
ATOM 6624 N N . GLY B 1 370 ? 11.890 48.897 71.494 1.00 21.51 346 GLY B N 1
ATOM 6625 C CA . GLY B 1 370 ? 12.988 48.014 71.927 1.00 21.34 346 GLY B CA 1
ATOM 6626 C C . GLY B 1 370 ? 14.259 48.845 72.080 1.00 22.71 346 GLY B C 1
ATOM 6627 O O . GLY B 1 370 ? 14.564 49.699 71.216 1.00 23.98 346 GLY B O 1
ATOM 6628 N N . LYS B 1 371 ? 14.992 48.588 73.163 1.00 21.84 347 LYS B N 1
ATOM 6629 C CA . LYS B 1 371 ? 16.219 49.338 73.454 1.00 22.66 347 LYS B CA 1
ATOM 6630 C C . LYS B 1 371 ? 17.235 48.407 74.124 1.00 22.18 347 LYS B C 1
ATOM 6631 O O . LYS B 1 371 ? 16.858 47.665 74.999 1.00 23.63 347 LYS B O 1
ATOM 6637 N N . THR B 1 372 ? 18.519 48.488 73.759 1.00 21.73 348 THR B N 1
ATOM 6638 C CA . THR B 1 372 ? 19.520 47.653 74.443 1.00 22.40 348 THR B CA 1
ATOM 6639 C C . THR B 1 372 ? 19.985 48.362 75.708 1.00 22.33 348 THR B C 1
ATOM 6640 O O . THR B 1 372 ? 19.929 49.594 75.813 1.00 21.91 348 THR B O 1
ATOM 6644 N N . LEU B 1 373 ? 20.484 47.585 76.653 1.00 22.35 349 LEU B N 1
ATOM 6645 C CA . LEU B 1 373 ? 20.714 48.079 77.996 1.00 25.46 349 LEU B CA 1
ATOM 6646 C C . LEU B 1 373 ? 21.846 49.130 78.072 1.00 24.44 349 LEU B C 1
ATOM 6647 O O . LEU B 1 373 ? 21.901 49.875 79.051 1.00 26.31 349 LEU B O 1
ATOM 6652 N N . VAL B 1 374 ? 22.725 49.173 77.064 1.00 22.86 350 VAL B N 1
ATOM 6653 C CA . VAL B 1 374 ? 23.822 50.151 77.085 1.00 22.61 350 VAL B CA 1
ATOM 6654 C C . VAL B 1 374 ? 23.504 51.398 76.245 1.00 22.03 350 VAL B C 1
ATOM 6655 O O . VAL B 1 374 ? 24.349 52.306 76.119 1.00 21.74 350 VAL B O 1
ATOM 6659 N N . SER B 1 375 ? 22.291 51.463 75.689 1.00 21.32 351 SER B N 1
ATOM 6660 C CA . SER B 1 375 ? 21.921 52.645 74.901 1.00 21.32 351 SER B CA 1
ATOM 6661 C C . SER B 1 375 ? 21.574 53.800 75.840 1.00 21.78 351 SER B C 1
ATOM 6662 O O . SER B 1 375 ? 21.326 53.605 77.030 1.00 21.90 351 SER B O 1
ATOM 6665 N N . SER B 1 376 ? 21.547 55.005 75.295 1.00 21.56 352 SER B N 1
ATOM 6666 C CA . SER B 1 376 ? 21.282 56.191 76.104 1.00 21.87 352 SER B CA 1
ATOM 6667 C C . SER B 1 376 ? 19.909 56.175 76.810 1.00 21.13 352 SER B C 1
ATOM 6668 O O . SER B 1 376 ? 18.873 55.802 76.232 1.00 20.60 352 SER B O 1
ATOM 6671 N N . ALA B 1 377 ? 19.899 56.668 78.038 1.00 21.49 353 ALA B N 1
ATOM 6672 C CA . ALA B 1 377 ? 18.634 56.872 78.766 1.00 21.34 353 ALA B CA 1
ATOM 6673 C C . ALA B 1 377 ? 17.839 58.087 78.217 1.00 21.08 353 ALA B C 1
ATOM 6674 O O . ALA B 1 377 ? 16.772 58.446 78.757 1.00 21.01 353 ALA B O 1
ATOM 6676 N N . MET B 1 378 ? 18.361 58.741 77.162 1.00 20.19 354 MET B N 1
ATOM 6677 C CA . MET B 1 378 ? 17.524 59.732 76.472 1.00 20.32 354 MET B CA 1
ATOM 6678 C C . MET B 1 378 ? 16.349 58.956 75.878 1.00 20.74 354 MET B C 1
ATOM 6679 O O . MET B 1 378 ? 15.225 59.482 75.733 1.00 21.35 354 MET B O 1
ATOM 6684 N N . ILE B 1 379 ? 16.619 57.711 75.496 1.00 19.82 355 ILE B N 1
ATOM 6685 C CA . ILE B 1 379 ? 15.544 56.840 74.956 1.00 20.41 355 ILE B CA 1
ATOM 6686 C C . ILE B 1 379 ? 14.430 56.643 75.978 1.00 21.07 355 ILE B C 1
ATOM 6687 O O . ILE B 1 379 ? 13.232 56.875 75.675 1.00 20.27 355 ILE B O 1
ATOM 6692 N N . ASP B 1 380 ? 14.813 56.229 77.182 1.00 21.02 356 ASP B N 1
ATOM 6693 C CA . ASP B 1 380 ? 13.872 56.106 78.315 1.00 22.50 356 ASP B CA 1
ATOM 6694 C C . ASP B 1 380 ? 12.986 57.345 78.486 1.00 22.47 356 ASP B C 1
ATOM 6695 O O . ASP B 1 380 ? 11.755 57.262 78.592 1.00 22.65 356 ASP B O 1
ATOM 6700 N N . ARG B 1 381 ? 13.641 58.496 78.544 1.00 22.47 357 ARG B N 1
ATOM 6701 C CA . ARG B 1 381 ? 12.951 59.765 78.704 1.00 22.50 357 ARG B CA 1
ATOM 6702 C C . ARG B 1 381 ? 11.964 60.033 77.577 1.00 21.92 357 ARG B C 1
ATOM 6703 O O . ARG B 1 381 ? 10.818 60.421 77.853 1.00 22.84 357 ARG B O 1
ATOM 6711 N N . VAL B 1 382 ? 12.401 59.846 76.328 1.00 21.60 358 VAL B N 1
ATOM 6712 C CA . VAL B 1 382 ? 11.504 60.030 75.194 1.00 21.73 358 VAL B CA 1
ATOM 6713 C C . VAL B 1 382 ? 10.334 59.048 75.285 1.00 22.71 358 VAL B C 1
ATOM 6714 O O . VAL B 1 382 ? 9.175 59.402 75.081 1.00 22.05 358 VAL B O 1
ATOM 6718 N N . VAL B 1 383 ? 10.643 57.801 75.596 1.00 22.42 359 VAL B N 1
ATOM 6719 C CA . VAL B 1 383 ? 9.583 56.788 75.576 1.00 23.10 359 VAL B CA 1
ATOM 6720 C C . VAL B 1 383 ? 8.544 57.055 76.676 1.00 24.46 359 VAL B C 1
ATOM 6721 O O . VAL B 1 383 ? 7.329 56.950 76.448 1.00 23.64 359 VAL B O 1
ATOM 6725 N N . ASN B 1 384 ? 9.028 57.447 77.853 1.00 25.00 360 ASN B N 1
ATOM 6726 C CA . ASN B 1 384 ? 8.148 57.748 78.964 1.00 26.60 360 ASN B CA 1
ATOM 6727 C C . ASN B 1 384 ? 7.246 58.944 78.610 1.00 26.82 360 ASN B C 1
ATOM 6728 O O . ASN B 1 384 ? 6.045 58.950 78.886 1.00 27.02 360 ASN B O 1
ATOM 6733 N N . ASP B 1 385 ? 7.847 59.940 77.974 1.00 27.18 361 ASP B N 1
ATOM 6734 C CA . ASP B 1 385 ? 7.138 61.134 77.550 1.00 28.67 361 ASP B CA 1
ATOM 6735 C C . ASP B 1 385 ? 6.007 60.818 76.548 1.00 28.55 361 ASP B C 1
ATOM 6736 O O . ASP B 1 385 ? 4.948 61.444 76.597 1.00 28.68 361 ASP B O 1
ATOM 6741 N N . LEU B 1 386 ? 6.234 59.855 75.650 1.00 26.72 362 LEU B N 1
ATOM 6742 C CA . LEU B 1 386 ? 5.248 59.414 74.649 1.00 27.21 362 LEU B CA 1
ATOM 6743 C C . LEU B 1 386 ? 4.166 58.486 75.236 1.00 27.13 362 LEU B C 1
ATOM 6744 O O . LEU B 1 386 ? 3.188 58.162 74.545 1.00 28.16 362 LEU B O 1
ATOM 6749 N N . GLY B 1 387 ? 4.332 58.075 76.493 1.00 26.27 363 GLY B N 1
ATOM 6750 C CA . GLY B 1 387 ? 3.428 57.109 77.125 1.00 25.48 363 GLY B CA 1
ATOM 6751 C C . GLY B 1 387 ? 3.461 55.747 76.454 1.00 25.72 363 GLY B C 1
ATOM 6752 O O . GLY B 1 387 ? 2.463 55.038 76.407 1.00 25.43 363 GLY B O 1
ATOM 6753 N N . ARG B 1 388 ? 4.637 55.365 75.974 1.00 24.02 364 ARG B N 1
ATOM 6754 C CA . ARG B 1 388 ? 4.828 54.094 75.275 1.00 24.50 364 ARG B CA 1
ATOM 6755 C C . ARG B 1 388 ? 5.611 53.132 76.164 1.00 24.47 364 ARG B C 1
ATOM 6756 O O . ARG B 1 388 ? 6.297 53.558 77.075 1.00 23.95 364 ARG B O 1
ATOM 6764 N N . LYS B 1 389 ? 5.516 51.836 75.879 1.00 23.91 365 LYS B N 1
ATOM 6765 C CA . LYS B 1 389 ? 6.238 50.835 76.653 1.00 23.97 365 LYS B CA 1
ATOM 6766 C C . LYS B 1 389 ? 7.680 50.703 76.175 1.00 23.37 365 LYS B C 1
ATOM 6767 O O . LYS B 1 389 ? 7.923 50.552 74.973 1.00 23.74 365 LYS B O 1
ATOM 6773 N N . LEU B 1 390 ? 8.635 50.762 77.103 1.00 23.24 366 LEU B N 1
ATOM 6774 C CA . LEU B 1 390 ? 10.046 50.521 76.776 1.00 23.47 366 LEU B CA 1
ATOM 6775 C C . LEU B 1 390 ? 10.358 49.075 77.132 1.00 24.42 366 LEU B C 1
ATOM 6776 O O . LEU B 1 390 ? 10.080 48.629 78.243 1.00 25.47 366 LEU B O 1
ATOM 6781 N N . VAL B 1 391 ? 10.917 48.342 76.178 1.00 23.20 367 VAL B N 1
ATOM 6782 C CA . VAL B 1 391 ? 11.348 46.971 76.425 1.00 23.43 367 VAL B CA 1
ATOM 6783 C C . VAL B 1 391 ? 12.888 46.938 76.326 1.00 22.51 367 VAL B C 1
ATOM 6784 O O . VAL B 1 391 ? 13.478 46.919 75.225 1.00 21.52 367 VAL B O 1
ATOM 6788 N N . GLU B 1 392 ? 13.536 47.014 77.487 1.00 23.36 368 GLU B N 1
ATOM 6789 C CA . GLU B 1 392 ? 14.991 47.025 77.515 1.00 23.64 368 GLU B CA 1
ATOM 6790 C C . GLU B 1 392 ? 15.521 45.583 77.516 1.00 23.85 368 GLU B C 1
ATOM 6791 O O . GLU B 1 392 ? 15.094 44.740 78.334 1.00 24.40 368 GLU B O 1
ATOM 6797 N N . VAL B 1 393 ? 16.449 45.315 76.597 1.00 22.49 369 VAL B N 1
ATOM 6798 C CA . VAL B 1 393 ? 16.979 43.966 76.366 1.00 23.34 369 VAL B CA 1
ATOM 6799 C C . VAL B 1 393 ? 18.513 43.995 76.426 1.00 23.41 369 VAL B C 1
ATOM 6800 O O . VAL B 1 393 ? 19.114 45.076 76.376 1.00 23.79 369 VAL B O 1
ATOM 6804 N N . PRO B 1 394 ? 19.146 42.823 76.580 1.00 23.63 370 PRO B N 1
ATOM 6805 C CA . PRO B 1 394 ? 20.618 42.789 76.576 1.00 24.66 370 PRO B CA 1
ATOM 6806 C C . PRO B 1 394 ? 21.144 43.279 75.232 1.00 25.38 370 PRO B C 1
ATOM 6807 O O . PRO B 1 394 ? 20.404 43.330 74.259 1.00 24.89 370 PRO B O 1
ATOM 6811 N N . VAL B 1 395 ? 22.430 43.598 75.153 1.00 26.89 371 VAL B N 1
ATOM 6812 C CA . VAL B 1 395 ? 23.005 43.864 73.834 1.00 28.27 371 VAL B CA 1
ATOM 6813 C C . VAL B 1 395 ? 22.803 42.677 72.880 1.00 28.37 371 VAL B C 1
ATOM 6814 O O . VAL B 1 395 ? 22.752 41.498 73.304 1.00 29.14 371 VAL B O 1
ATOM 6818 N N . GLY B 1 396 ? 22.678 42.999 71.593 1.00 28.06 372 GLY B N 1
ATOM 6819 C CA . GLY B 1 396 ? 22.508 41.986 70.550 1.00 29.41 372 GLY B CA 1
ATOM 6820 C C . GLY B 1 396 ? 21.156 42.183 69.890 1.00 29.28 372 GLY B C 1
ATOM 6821 O O . GLY B 1 396 ? 20.121 42.145 70.570 1.00 30.74 372 GLY B O 1
ATOM 6822 N N . PHE B 1 397 ? 21.154 42.397 68.575 1.00 28.95 373 PHE B N 1
ATOM 6823 C CA . PHE B 1 397 ? 19.897 42.566 67.817 1.00 28.21 373 PHE B CA 1
ATOM 6824 C C . PHE B 1 397 ? 18.992 41.350 67.873 1.00 27.90 373 PHE B C 1
ATOM 6825 O O . PHE B 1 397 ? 17.823 41.469 67.540 1.00 27.87 373 PHE B O 1
ATOM 6833 N N . LYS B 1 398 ? 19.531 40.178 68.228 1.00 27.17 374 LYS B N 1
ATOM 6834 C CA . LYS B 1 398 ? 18.711 38.980 68.304 1.00 27.62 374 LYS B CA 1
ATOM 6835 C C . LYS B 1 398 ? 17.464 39.238 69.156 1.00 26.44 374 LYS B C 1
ATOM 6836 O O . LYS B 1 398 ? 16.414 38.656 68.905 1.00 26.71 374 LYS B O 1
ATOM 6842 N N . TRP B 1 399 ? 17.591 40.111 70.157 1.00 25.24 375 TRP B N 1
ATOM 6843 C CA . TRP B 1 399 ? 16.496 40.346 71.122 1.00 24.80 375 TRP B CA 1
ATOM 6844 C C . TRP B 1 399 ? 15.321 41.117 70.544 1.00 24.56 375 TRP B C 1
ATOM 6845 O O . TRP B 1 399 ? 14.258 41.231 71.194 1.00 24.80 375 TRP B O 1
ATOM 6856 N N . PHE B 1 400 ? 15.490 41.648 69.329 1.00 23.59 376 PHE B N 1
ATOM 6857 C CA . PHE B 1 400 ? 14.392 42.407 68.699 1.00 22.72 376 PHE B CA 1
ATOM 6858 C C . PHE B 1 400 ? 13.645 41.641 67.613 1.00 22.64 376 PHE B C 1
ATOM 6859 O O . PHE B 1 400 ? 12.572 42.068 67.174 1.00 22.05 376 PHE B O 1
ATOM 6867 N N . VAL B 1 401 ? 14.242 40.550 67.137 1.00 21.68 377 VAL B N 1
ATOM 6868 C CA . VAL B 1 401 ? 13.712 39.811 65.983 1.00 22.81 377 VAL B CA 1
ATOM 6869 C C . VAL B 1 401 ? 12.254 39.360 66.167 1.00 23.22 377 VAL B C 1
ATOM 6870 O O . VAL B 1 401 ? 11.365 39.680 65.365 1.00 23.63 377 VAL B O 1
ATOM 6874 N N . ASP B 1 402 ? 11.966 38.649 67.251 1.00 23.96 378 ASP B N 1
ATOM 6875 C CA . ASP B 1 402 ? 10.606 38.142 67.415 1.00 25.51 378 ASP B CA 1
ATOM 6876 C C . ASP B 1 402 ? 9.554 39.254 67.516 1.00 24.37 378 ASP B C 1
ATOM 6877 O O . ASP B 1 402 ? 8.444 39.105 66.996 1.00 25.48 378 ASP B O 1
ATOM 6882 N N . GLY B 1 403 ? 9.920 40.362 68.164 1.00 23.97 379 GLY B N 1
ATOM 6883 C CA . GLY B 1 403 ? 8.970 41.454 68.378 1.00 23.24 379 GLY B CA 1
ATOM 6884 C C . GLY B 1 403 ? 8.723 42.284 67.124 1.00 23.16 379 GLY B C 1
ATOM 6885 O O . GLY B 1 403 ? 7.611 42.768 66.901 1.00 21.91 379 GLY B O 1
ATOM 6886 N N . LEU B 1 404 ? 9.762 42.477 66.315 1.00 22.98 380 LEU B N 1
ATOM 6887 C CA . LEU B 1 404 ? 9.567 43.051 64.984 1.00 23.13 380 LEU B CA 1
ATOM 6888 C C . LEU B 1 404 ? 8.692 42.111 64.140 1.00 23.71 380 LEU B C 1
ATOM 6889 O O . LEU B 1 404 ? 7.744 42.543 63.477 1.00 23.44 380 LEU B O 1
ATOM 6894 N N . PHE B 1 405 ? 9.020 40.826 64.166 1.00 24.19 381 PHE B N 1
ATOM 6895 C CA . PHE B 1 405 ? 8.271 39.854 63.389 1.00 25.09 381 PHE B CA 1
ATOM 6896 C C . PHE B 1 405 ? 6.761 39.890 63.669 1.00 25.46 381 PHE B C 1
ATOM 6897 O O . PHE B 1 405 ? 5.957 39.909 62.742 1.00 25.84 381 PHE B O 1
ATOM 6905 N N . ASP B 1 406 ? 6.366 39.895 64.936 1.00 26.06 382 ASP B N 1
ATOM 6906 C CA . ASP B 1 406 ? 4.921 39.843 65.250 1.00 27.56 382 ASP B CA 1
ATOM 6907 C C . ASP B 1 406 ? 4.305 41.219 65.483 1.00 27.50 382 ASP B C 1
ATOM 6908 O O . ASP B 1 406 ? 3.120 41.324 65.856 1.00 27.98 382 ASP B O 1
ATOM 6913 N N . GLY B 1 407 ? 5.089 42.267 65.247 1.00 26.92 383 GLY B N 1
ATOM 6914 C CA . GLY B 1 407 ? 4.596 43.640 65.329 1.00 26.54 383 GLY B CA 1
ATOM 6915 C C . GLY B 1 407 ? 4.452 44.211 66.736 1.00 26.20 383 GLY B C 1
ATOM 6916 O O . GLY B 1 407 ? 3.921 45.323 66.906 1.00 26.98 383 GLY B O 1
ATOM 6917 N N . SER B 1 408 ? 4.952 43.486 67.740 1.00 24.68 384 SER B N 1
ATOM 6918 C CA . SER B 1 408 ? 4.881 43.998 69.121 1.00 24.96 384 SER B CA 1
ATOM 6919 C C . SER B 1 408 ? 5.963 45.066 69.424 1.00 23.66 384 SER B C 1
ATOM 6920 O O . SER B 1 408 ? 5.794 45.878 70.348 1.00 23.66 384 SER B O 1
ATOM 6923 N N . PHE B 1 409 ? 7.044 45.088 68.636 1.00 24.33 385 PHE B N 1
ATOM 6924 C CA . PHE B 1 409 ? 8.078 46.127 68.750 1.00 23.09 385 PHE B CA 1
ATOM 6925 C C . PHE B 1 409 ? 7.953 46.985 67.501 1.00 22.78 385 PHE B C 1
ATOM 6926 O O . PHE B 1 409 ? 8.087 46.466 66.371 1.00 22.95 385 PHE B O 1
ATOM 6934 N N . GLY B 1 410 ? 7.666 48.270 67.677 1.00 21.86 386 GLY B N 1
ATOM 6935 C CA . GLY B 1 410 ? 7.619 49.167 66.515 1.00 21.35 386 GLY B CA 1
ATOM 6936 C C . GLY B 1 410 ? 9.009 49.532 66.019 1.00 21.33 386 GLY B C 1
ATOM 6937 O O . GLY B 1 410 ? 9.179 49.930 64.870 1.00 20.99 386 GLY B O 1
ATOM 6938 N N . PHE B 1 411 ? 9.998 49.399 66.898 1.00 20.97 387 PHE B N 1
ATOM 6939 C CA . PHE B 1 411 ? 11.355 49.884 66.682 1.00 20.82 387 PHE B CA 1
ATOM 6940 C C . PHE B 1 411 ? 12.297 49.059 67.544 1.00 21.75 387 PHE B C 1
ATOM 6941 O O . PHE B 1 411 ? 11.982 48.755 68.703 1.00 21.74 387 PHE B O 1
ATOM 6949 N N . GLY B 1 412 ? 13.457 48.694 66.997 1.00 22.11 388 GLY B N 1
ATOM 6950 C CA . GLY B 1 412 ? 14.522 48.153 67.841 1.00 23.28 388 GLY B CA 1
ATOM 6951 C C . GLY B 1 412 ? 15.840 48.682 67.308 1.00 22.97 388 GLY B C 1
ATOM 6952 O O . GLY B 1 412 ? 16.093 48.584 66.125 1.00 21.34 388 GLY B O 1
ATOM 6953 N N . GLY B 1 413 ? 16.667 49.240 68.183 1.00 22.94 389 GLY B N 1
ATOM 6954 C CA . GLY B 1 413 ? 17.967 49.738 67.726 1.00 24.11 389 GLY B CA 1
ATOM 6955 C C . GLY B 1 413 ? 19.096 49.397 68.678 1.00 24.71 389 GLY B C 1
ATOM 6956 O O . GLY B 1 413 ? 18.861 49.027 69.826 1.00 24.84 389 GLY B O 1
ATOM 6957 N N . GLU B 1 414 ? 20.318 49.515 68.173 1.00 25.66 390 GLU B N 1
ATOM 6958 C CA . GLU B 1 414 ? 21.548 49.274 68.935 1.00 27.21 390 GLU B CA 1
ATOM 6959 C C . GLU B 1 414 ? 22.385 50.522 68.865 1.00 27.03 390 GLU B C 1
ATOM 6960 O O . GLU B 1 414 ? 22.432 51.194 67.832 1.00 26.26 390 GLU B O 1
ATOM 6966 N N . GLU B 1 415 ? 23.087 50.842 69.945 1.00 27.66 391 GLU B N 1
ATOM 6967 C CA . GLU B 1 415 ? 23.895 52.060 69.911 1.00 28.60 391 GLU B CA 1
ATOM 6968 C C . GLU B 1 415 ? 25.101 51.922 68.944 1.00 28.35 391 GLU B C 1
ATOM 6969 O O . GLU B 1 415 ? 25.830 52.892 68.691 1.00 28.24 391 GLU B O 1
ATOM 6975 N N . SER B 1 416 ? 25.271 50.736 68.358 1.00 27.64 392 SER B N 1
ATOM 6976 C CA . SER B 1 416 ? 26.285 50.531 67.314 1.00 27.19 392 SER B CA 1
ATOM 6977 C C . SER B 1 416 ? 25.810 50.973 65.896 1.00 26.49 392 SER B C 1
ATOM 6978 O O . SER B 1 416 ? 26.422 50.613 64.882 1.00 27.20 392 SER B O 1
ATOM 6981 N N . ALA B 1 417 ? 24.703 51.714 65.847 1.00 25.05 393 ALA B N 1
ATOM 6982 C CA . ALA B 1 417 ? 24.184 52.365 64.624 1.00 24.17 393 ALA B CA 1
ATOM 6983 C C . ALA B 1 417 ? 23.429 51.395 63.708 1.00 24.28 393 ALA B C 1
ATOM 6984 O O . ALA B 1 417 ? 23.485 51.520 62.485 1.00 22.80 393 ALA B O 1
ATOM 6986 N N . GLY B 1 418 ? 22.708 50.454 64.318 1.00 23.14 394 GLY B N 1
ATOM 6987 C CA . GLY B 1 418 ? 21.856 49.521 63.563 1.00 23.53 394 GLY B CA 1
ATOM 6988 C C . GLY B 1 418 ? 20.460 49.508 64.171 1.00 22.65 394 GLY B C 1
ATOM 6989 O O . GLY B 1 418 ? 20.316 49.452 65.392 1.00 23.50 394 GLY B O 1
ATOM 6990 N N . ALA B 1 419 ? 19.422 49.578 63.343 1.00 21.37 395 ALA B N 1
ATOM 6991 C CA . ALA B 1 419 ? 18.047 49.559 63.844 1.00 21.12 395 ALA B CA 1
ATOM 6992 C C . ALA B 1 419 ? 17.121 49.088 62.745 1.00 20.66 395 ALA B C 1
ATOM 6993 O O . ALA B 1 419 ? 17.516 49.052 61.568 1.00 20.56 395 ALA B O 1
ATOM 6995 N N . SER B 1 420 ? 15.899 48.738 63.125 1.00 20.25 396 SER B N 1
ATOM 6996 C CA . SER B 1 420 ? 14.840 48.516 62.156 1.00 20.14 396 SER B CA 1
ATOM 6997 C C . SER B 1 420 ? 13.524 48.957 62.811 1.00 21.33 396 SER B C 1
ATOM 6998 O O . SER B 1 420 ? 13.462 49.120 64.057 1.00 20.52 396 SER B O 1
ATOM 7001 N N . PHE B 1 421 ? 12.509 49.208 61.975 1.00 20.27 397 PHE B N 1
ATOM 7002 C CA . PHE B 1 421 ? 11.172 49.574 62.475 1.00 21.21 397 PHE B CA 1
ATOM 7003 C C . PHE B 1 421 ? 10.115 49.030 61.496 1.00 21.73 397 PHE B C 1
ATOM 7004 O O . PHE B 1 421 ? 10.476 48.562 60.408 1.00 22.77 397 PHE B O 1
ATOM 7012 N N . LEU B 1 422 ? 8.846 49.057 61.905 1.00 21.26 398 LEU B N 1
ATOM 7013 C CA . LEU B 1 422 ? 7.742 48.415 61.159 1.00 21.93 398 LEU B CA 1
ATOM 7014 C C . LEU B 1 422 ? 7.310 49.251 59.947 1.00 22.07 398 LEU B C 1
ATOM 7015 O O . LEU B 1 422 ? 7.604 50.453 59.883 1.00 23.20 398 LEU B O 1
ATOM 7020 N N . ARG B 1 423 ? 6.645 48.617 58.983 1.00 22.41 399 ARG B N 1
ATOM 7021 C CA . ARG B 1 423 ? 5.901 49.338 57.937 1.00 23.65 399 ARG B CA 1
ATOM 7022 C C . ARG B 1 423 ? 4.805 50.235 58.561 1.00 23.19 399 ARG B C 1
ATOM 7023 O O . ARG B 1 423 ? 4.488 50.083 59.736 1.00 24.06 399 ARG B O 1
ATOM 7031 N N . PHE B 1 424 ? 4.204 51.142 57.785 1.00 23.85 400 PHE B N 1
ATOM 7032 C CA . PHE B 1 424 ? 3.171 52.032 58.333 1.00 23.82 400 PHE B CA 1
ATOM 7033 C C . PHE B 1 424 ? 2.057 51.276 59.056 1.00 24.09 400 PHE B C 1
ATOM 7034 O O . PHE B 1 424 ? 1.520 51.774 60.048 1.00 23.75 400 PHE B O 1
ATOM 7042 N N . ASP B 1 425 ? 1.700 50.103 58.534 1.00 25.30 401 ASP B N 1
ATOM 7043 C CA . ASP B 1 425 ? 0.555 49.337 59.047 1.00 26.47 401 ASP B CA 1
ATOM 7044 C C . ASP B 1 425 ? 0.912 48.434 60.227 1.00 26.65 401 ASP B C 1
ATOM 7045 O O . ASP B 1 425 ? 0.065 47.653 60.693 1.00 25.54 401 ASP B O 1
ATOM 7050 N N . GLY B 1 426 ? 2.139 48.570 60.719 1.00 24.42 402 GLY B N 1
ATOM 7051 C CA . GLY B 1 426 ? 2.589 47.812 61.890 1.00 24.69 402 GLY B CA 1
ATOM 7052 C C . GLY B 1 426 ? 2.968 46.356 61.612 1.00 25.15 402 GLY B C 1
ATOM 7053 O O . GLY B 1 426 ? 3.001 45.530 62.527 1.00 25.30 402 GLY B O 1
ATOM 7054 N N . THR B 1 427 ? 3.253 46.037 60.351 1.00 24.72 403 THR B N 1
ATOM 7055 C CA . THR B 1 427 ? 3.777 44.712 59.981 1.00 24.89 403 THR B CA 1
ATOM 7056 C C . THR B 1 427 ? 5.283 44.851 59.642 1.00 24.94 403 THR B C 1
ATOM 7057 O O . THR B 1 427 ? 5.748 45.944 59.316 1.00 25.67 403 THR B O 1
ATOM 7061 N N . PRO B 1 428 ? 6.070 43.756 59.733 1.00 25.10 404 PRO B N 1
ATOM 7062 C CA . PRO B 1 428 ? 7.534 43.965 59.589 1.00 24.37 404 PRO B CA 1
ATOM 7063 C C . PRO B 1 428 ? 8.016 44.242 58.171 1.00 24.23 404 PRO B C 1
ATOM 7064 O O . PRO B 1 428 ? 7.432 43.760 57.181 1.00 24.45 404 PRO B O 1
ATOM 7068 N N . TRP B 1 429 ? 9.108 44.997 58.093 1.00 23.63 405 TRP B N 1
ATOM 7069 C CA . TRP B 1 429 ? 9.771 45.306 56.829 1.00 24.26 405 TRP B CA 1
ATOM 7070 C C . TRP B 1 429 ? 11.060 44.481 56.692 1.00 23.96 405 TRP B C 1
ATOM 7071 O O . TRP B 1 429 ? 11.280 43.785 55.693 1.00 24.27 405 TRP B O 1
ATOM 7082 N N . SER B 1 430 ? 11.876 44.544 57.734 1.00 22.57 406 SER B N 1
ATOM 7083 C CA . SER B 1 430 ? 13.093 43.771 57.830 1.00 22.57 406 SER B CA 1
ATOM 7084 C C . SER B 1 430 ? 13.199 43.406 59.286 1.00 22.20 406 SER B C 1
ATOM 7085 O O . SER B 1 430 ? 13.071 44.273 60.154 1.00 21.55 406 SER B O 1
ATOM 7088 N N . THR B 1 431 ? 13.444 42.135 59.560 1.00 22.40 407 THR B N 1
ATOM 7089 C CA . THR B 1 431 ? 13.642 41.689 60.936 1.00 22.37 407 THR B CA 1
ATOM 7090 C C . THR B 1 431 ? 15.138 41.609 61.269 1.00 23.15 407 THR B C 1
ATOM 7091 O O . THR B 1 431 ? 15.502 41.193 62.365 1.00 24.41 407 THR B O 1
ATOM 7095 N N . ASP B 1 432 ? 15.997 41.950 60.293 1.00 22.85 408 ASP B N 1
ATOM 7096 C CA . ASP B 1 432 ? 17.427 42.204 60.505 1.00 22.41 408 ASP B CA 1
ATOM 7097 C C . ASP B 1 432 ? 17.572 43.756 60.492 1.00 22.43 408 ASP B C 1
ATOM 7098 O O . ASP B 1 432 ? 16.609 44.454 60.134 1.00 22.08 408 ASP B O 1
ATOM 7103 N N . LYS B 1 433 ? 18.739 44.286 60.881 1.00 22.05 409 LYS B N 1
ATOM 7104 C CA . LYS B 1 433 ? 18.909 45.739 60.867 1.00 22.69 409 LYS B CA 1
ATOM 7105 C C . LYS B 1 433 ? 18.909 46.213 59.429 1.00 22.58 409 LYS B C 1
ATOM 7106 O O . LYS B 1 433 ? 19.384 45.514 58.535 1.00 22.93 409 LYS B O 1
ATOM 7112 N N . ASP B 1 434 ? 18.421 47.433 59.235 1.00 21.81 410 ASP B N 1
ATOM 7113 C CA . ASP B 1 434 ? 18.240 48.001 57.910 1.00 22.02 410 ASP B CA 1
ATOM 7114 C C . ASP B 1 434 ? 18.739 49.439 57.882 1.00 22.12 410 ASP B C 1
ATOM 7115 O O . ASP B 1 434 ? 18.136 50.353 58.476 1.00 21.42 410 ASP B O 1
ATOM 7120 N N . GLY B 1 435 ? 19.879 49.618 57.235 1.00 21.47 411 GLY B N 1
ATOM 7121 C CA . GLY B 1 435 ? 20.516 50.934 57.153 1.00 22.08 411 GLY B CA 1
ATOM 7122 C C . GLY B 1 435 ? 19.788 51.878 56.219 1.00 21.43 411 GLY B C 1
ATOM 7123 O O . GLY B 1 435 ? 19.824 53.105 56.381 1.00 22.05 411 GLY B O 1
ATOM 7124 N N . ILE B 1 436 ? 19.121 51.314 55.224 1.00 22.53 412 ILE B N 1
ATOM 7125 C CA . ILE B 1 436 ? 18.457 52.137 54.211 1.00 22.14 412 ILE B CA 1
ATOM 7126 C C . ILE B 1 436 ? 17.231 52.848 54.797 1.00 22.44 412 ILE B C 1
ATOM 7127 O O . ILE B 1 436 ? 17.107 54.067 54.685 1.00 22.25 412 ILE B O 1
ATOM 7132 N N . ILE B 1 437 ? 16.348 52.112 55.465 1.00 21.27 413 ILE B N 1
ATOM 7133 C CA . ILE B 1 437 ? 15.193 52.762 56.088 1.00 21.73 413 ILE B CA 1
ATOM 7134 C C . ILE B 1 437 ? 15.574 53.759 57.173 1.00 21.43 413 ILE B C 1
ATOM 7135 O O . ILE B 1 437 ? 14.882 54.750 57.352 1.00 22.14 413 ILE B O 1
ATOM 7140 N N . MET B 1 438 ? 16.681 53.514 57.882 1.00 21.23 414 MET B N 1
ATOM 7141 C CA . MET B 1 438 ? 17.133 54.446 58.907 1.00 20.86 414 MET B CA 1
ATOM 7142 C C . MET B 1 438 ? 17.633 55.762 58.289 1.00 21.14 414 MET B C 1
ATOM 7143 O O . MET B 1 438 ? 17.406 56.860 58.809 1.00 22.05 414 MET B O 1
ATOM 7148 N N . CYS B 1 439 ? 18.327 55.666 57.161 1.00 21.36 415 CYS B N 1
ATOM 7149 C CA . CYS B 1 439 ? 18.762 56.867 56.471 1.00 21.77 415 CYS B CA 1
ATOM 7150 C C . CYS B 1 439 ? 17.575 57.631 55.878 1.00 22.22 415 CYS B C 1
ATOM 7151 O O . CYS B 1 439 ? 17.473 58.854 56.015 1.00 22.80 415 CYS B O 1
ATOM 7154 N N . LEU B 1 440 ? 16.695 56.917 55.177 1.00 22.02 416 LEU B N 1
ATOM 7155 C CA . LEU B 1 440 ? 15.509 57.568 54.626 1.00 21.78 416 LEU B CA 1
ATOM 7156 C C . LEU B 1 440 ? 14.624 58.183 55.723 1.00 21.79 416 LEU B C 1
ATOM 7157 O O . LEU B 1 440 ? 14.043 59.236 55.517 1.00 22.35 416 LEU B O 1
ATOM 7162 N N . LEU B 1 441 ? 14.547 57.541 56.884 1.00 20.99 417 LEU B N 1
ATOM 7163 C CA . LEU B 1 441 ? 13.788 58.106 57.991 1.00 21.42 417 LEU B CA 1
ATOM 7164 C C . LEU B 1 441 ? 14.323 59.501 58.361 1.00 21.02 417 LEU B C 1
ATOM 7165 O O . LEU B 1 441 ? 13.530 60.411 58.649 1.00 22.00 417 LEU B O 1
ATOM 7170 N N . ALA B 1 442 ? 15.643 59.666 58.385 1.00 20.90 418 ALA B N 1
ATOM 7171 C CA . ALA B 1 442 ? 16.214 60.997 58.655 1.00 21.94 418 ALA B CA 1
ATOM 7172 C C . ALA B 1 442 ? 15.712 62.038 57.649 1.00 22.29 418 ALA B C 1
ATOM 7173 O O . ALA B 1 442 ? 15.449 63.187 58.004 1.00 22.98 418 ALA B O 1
ATOM 7175 N N . ALA B 1 443 ? 15.558 61.627 56.393 1.00 22.54 419 ALA B N 1
ATOM 7176 C CA . ALA B 1 443 ? 15.040 62.525 55.382 1.00 22.51 419 ALA B CA 1
ATOM 7177 C C . ALA B 1 443 ? 13.550 62.794 55.615 1.00 22.30 419 ALA B C 1
ATOM 7178 O O . ALA B 1 443 ? 13.099 63.937 55.481 1.00 22.71 419 ALA B O 1
ATOM 7180 N N . GLU B 1 444 ? 12.784 61.752 55.957 1.00 21.71 420 GLU B N 1
ATOM 7181 C CA . GLU B 1 444 ? 11.362 61.978 56.323 1.00 21.54 420 GLU B CA 1
ATOM 7182 C C . GLU B 1 444 ? 11.224 62.996 57.467 1.00 22.45 420 GLU B C 1
ATOM 7183 O O . GLU B 1 444 ? 10.379 63.914 57.423 1.00 22.20 420 GLU B O 1
ATOM 7189 N N . ILE B 1 445 ? 12.023 62.798 58.509 1.00 21.71 421 ILE B N 1
ATOM 7190 C CA . ILE B 1 445 ? 12.002 63.673 59.672 1.00 22.41 421 ILE B CA 1
ATOM 7191 C C . ILE B 1 445 ? 12.231 65.114 59.244 1.00 23.37 421 ILE B C 1
ATOM 7192 O O . ILE B 1 445 ? 11.484 66.001 59.614 1.00 24.10 421 ILE B O 1
ATOM 7197 N N . THR B 1 446 ? 13.291 65.324 58.479 1.00 24.00 422 THR B N 1
ATOM 7198 C CA . THR B 1 446 ? 13.649 66.656 58.035 1.00 25.67 422 THR B CA 1
ATOM 7199 C C . THR B 1 446 ? 12.522 67.268 57.197 1.00 26.41 422 THR B C 1
ATOM 7200 O O . THR B 1 446 ? 12.169 68.451 57.362 1.00 27.59 422 THR B O 1
ATOM 7204 N N . ALA B 1 447 ? 11.920 66.456 56.331 1.00 26.57 423 ALA B N 1
ATOM 7205 C CA . ALA B 1 447 ? 10.888 66.930 55.404 1.00 28.19 423 ALA B CA 1
ATOM 7206 C C . ALA B 1 447 ? 9.575 67.288 56.112 1.00 28.32 423 ALA B C 1
ATOM 7207 O O . ALA B 1 447 ? 8.953 68.355 55.864 1.00 29.61 423 ALA B O 1
ATOM 7209 N N . VAL B 1 448 ? 9.151 66.385 56.987 1.00 27.12 424 VAL B N 1
ATOM 7210 C CA . VAL B 1 448 ? 7.848 66.501 57.621 1.00 27.27 424 VAL B CA 1
ATOM 7211 C C . VAL B 1 448 ? 7.894 67.626 58.679 1.00 27.82 424 VAL B C 1
ATOM 7212 O O . VAL B 1 448 ? 6.965 68.433 58.775 1.00 27.38 424 VAL B O 1
ATOM 7216 N N . THR B 1 449 ? 8.995 67.707 59.433 1.00 27.30 425 THR B N 1
ATOM 7217 C CA . THR B 1 449 ? 9.085 68.653 60.562 1.00 27.75 425 THR B CA 1
ATOM 7218 C C . THR B 1 449 ? 9.808 69.969 60.227 1.00 28.76 425 THR B C 1
ATOM 7219 O O . THR B 1 449 ? 9.738 70.934 60.998 1.00 29.36 425 THR B O 1
ATOM 7223 N N . GLY B 1 450 ? 10.523 69.991 59.108 1.00 28.54 426 GLY B N 1
ATOM 7224 C CA . GLY B 1 450 ? 11.325 71.152 58.729 1.00 29.30 426 GLY B CA 1
ATOM 7225 C C . GLY B 1 450 ? 12.591 71.356 59.544 1.00 28.45 426 GLY B C 1
ATOM 7226 O O . GLY B 1 450 ? 13.240 72.398 59.420 1.00 29.11 426 GLY B O 1
ATOM 7227 N N . LYS B 1 451 ? 12.940 70.364 60.372 1.00 27.29 427 LYS B N 1
ATOM 7228 C CA . LYS B 1 451 ? 14.149 70.377 61.197 1.00 27.10 427 LYS B CA 1
ATOM 7229 C C . LYS B 1 451 ? 14.883 69.047 61.035 1.00 27.00 427 LYS B C 1
ATOM 7230 O O . LYS B 1 451 ? 14.261 67.959 61.084 1.00 26.81 427 LYS B O 1
ATOM 7236 N N . ASN B 1 452 ? 16.196 69.116 60.864 1.00 25.89 428 ASN B N 1
ATOM 7237 C CA . ASN B 1 452 ? 16.953 67.889 60.677 1.00 25.30 428 ASN B CA 1
ATOM 7238 C C . ASN B 1 452 ? 17.145 67.165 62.036 1.00 24.21 428 ASN B C 1
ATOM 7239 O O . ASN B 1 452 ? 16.849 67.730 63.102 1.00 24.01 428 ASN B O 1
ATOM 7244 N N . PRO B 1 453 ? 17.624 65.912 61.996 1.00 23.79 429 PRO B N 1
ATOM 7245 C CA . PRO B 1 453 ? 17.666 65.076 63.212 1.00 23.35 429 PRO B CA 1
ATOM 7246 C C . PRO B 1 453 ? 18.580 65.615 64.320 1.00 23.69 429 PRO B C 1
ATOM 7247 O O . PRO B 1 453 ? 18.312 65.389 65.503 1.00 22.99 429 PRO B O 1
ATOM 7251 N N . GLN B 1 454 ? 19.625 66.353 63.945 1.00 24.22 430 GLN B N 1
ATOM 7252 C CA . GLN B 1 454 ? 20.492 66.963 64.952 1.00 24.37 430 GLN B CA 1
ATOM 7253 C C . GLN B 1 454 ? 19.788 68.116 65.655 1.00 24.42 430 GLN B C 1
ATOM 7254 O O . GLN B 1 454 ? 19.858 68.245 66.873 1.00 24.19 430 GLN B O 1
ATOM 7260 N N . GLU B 1 455 ? 19.062 68.930 64.897 1.00 23.99 431 GLU B N 1
ATOM 7261 C CA . GLU B 1 455 ? 18.255 69.975 65.502 1.00 25.77 431 GLU B CA 1
ATOM 7262 C C . GLU B 1 455 ? 17.236 69.371 66.476 1.00 24.15 431 GLU B C 1
ATOM 7263 O O . GLU B 1 455 ? 17.059 69.888 67.573 1.00 23.60 431 GLU B O 1
ATOM 7269 N N . HIS B 1 456 ? 16.582 68.284 66.071 1.00 24.09 432 HIS B N 1
ATOM 7270 C CA . HIS B 1 456 ? 15.707 67.529 66.968 1.00 23.68 432 HIS B CA 1
ATOM 7271 C C . HIS B 1 456 ? 16.444 67.077 68.227 1.00 23.19 432 HIS B C 1
ATOM 7272 O O . HIS B 1 456 ? 15.920 67.231 69.337 1.00 23.62 432 HIS B O 1
ATOM 7279 N N . TYR B 1 457 ? 17.661 66.554 68.079 1.00 22.17 433 TYR B N 1
ATOM 7280 C CA . TYR B 1 457 ? 18.411 66.144 69.269 1.00 21.43 433 TYR B CA 1
ATOM 7281 C C . TYR B 1 457 ? 18.703 67.335 70.175 1.00 21.95 433 TYR B C 1
ATOM 7282 O O . TYR B 1 457 ? 18.591 67.229 71.392 1.00 20.51 433 TYR B O 1
ATOM 7291 N N . ASN B 1 458 ? 19.082 68.465 69.580 1.00 22.53 434 ASN B N 1
ATOM 7292 C CA . ASN B 1 458 ? 19.321 69.668 70.377 1.00 23.51 434 ASN B CA 1
ATOM 7293 C C . ASN B 1 458 ? 18.072 70.033 71.203 1.00 24.56 434 ASN B C 1
ATOM 7294 O O . ASN B 1 458 ? 18.191 70.470 72.360 1.00 24.30 434 ASN B O 1
ATOM 7299 N N . GLU B 1 459 ? 16.883 69.859 70.623 1.00 24.02 435 GLU B N 1
ATOM 7300 C CA . GLU B 1 459 ? 15.653 70.143 71.381 1.00 25.05 435 GLU B CA 1
ATOM 7301 C C . GLU B 1 459 ? 15.421 69.142 72.529 1.00 25.20 435 GLU B C 1
ATOM 7302 O O . GLU B 1 459 ? 14.984 69.532 73.610 1.00 25.91 435 GLU B O 1
ATOM 7308 N N . LEU B 1 460 ? 15.721 67.867 72.283 1.00 24.35 436 LEU B N 1
ATOM 7309 C CA . LEU B 1 460 ? 15.679 66.843 73.343 1.00 23.90 436 LEU B CA 1
ATOM 7310 C C . LEU B 1 460 ? 16.633 67.199 74.490 1.00 24.33 436 LEU B C 1
ATOM 7311 O O . LEU B 1 460 ? 16.287 67.113 75.674 1.00 24.15 436 LEU B O 1
ATOM 7316 N N . ALA B 1 461 ? 17.835 67.618 74.125 1.00 23.87 437 ALA B N 1
ATOM 7317 C CA . ALA B 1 461 ? 18.848 67.997 75.109 1.00 25.42 437 ALA B CA 1
ATOM 7318 C C . ALA B 1 461 ? 18.398 69.242 75.907 1.00 26.40 437 ALA B C 1
ATOM 7319 O O . ALA B 1 461 ? 18.686 69.370 77.108 1.00 26.48 437 ALA B O 1
ATOM 7321 N N . ALA B 1 462 ? 17.707 70.164 75.237 1.00 26.71 438 ALA B N 1
ATOM 7322 C CA . ALA B 1 462 ? 17.211 71.370 75.934 1.00 27.63 438 ALA B CA 1
ATOM 7323 C C . ALA B 1 462 ? 16.085 71.010 76.915 1.00 28.11 438 ALA B C 1
ATOM 7324 O O . ALA B 1 462 ? 15.952 71.640 77.978 1.00 29.20 438 ALA B O 1
ATOM 7326 N N . ARG B 1 463 ? 15.290 70.000 76.565 1.00 27.97 439 ARG B N 1
ATOM 7327 C CA . ARG B 1 463 ? 14.156 69.525 77.376 1.00 29.38 439 ARG B CA 1
ATOM 7328 C C . ARG B 1 463 ? 14.623 68.692 78.598 1.00 29.65 439 ARG B C 1
ATOM 7329 O O . ARG B 1 463 ? 14.176 68.914 79.735 1.00 29.36 439 ARG B O 1
ATOM 7337 N N . PHE B 1 464 ? 15.546 67.751 78.362 1.00 27.76 440 PHE B N 1
ATOM 7338 C CA . PHE B 1 464 ? 15.904 66.750 79.369 1.00 27.27 440 PHE B CA 1
ATOM 7339 C C . PHE B 1 464 ? 17.313 66.946 79.947 1.00 27.32 440 PHE B C 1
ATOM 7340 O O . PHE B 1 464 ? 17.693 66.279 80.922 1.00 28.07 440 PHE B O 1
ATOM 7348 N N . GLY B 1 465 ? 18.079 67.858 79.362 1.00 26.15 441 GLY B N 1
ATOM 7349 C CA . GLY B 1 465 ? 19.522 67.944 79.633 1.00 26.37 441 GLY B CA 1
ATOM 7350 C C . GLY B 1 465 ? 20.335 67.148 78.626 1.00 24.84 441 GLY B C 1
ATOM 7351 O O . GLY B 1 465 ? 19.825 66.251 77.990 1.00 24.46 441 GLY B O 1
ATOM 7352 N N . ALA B 1 466 ? 21.604 67.511 78.454 1.00 25.42 442 ALA B N 1
ATOM 7353 C CA . ALA B 1 466 ? 22.469 66.881 77.455 1.00 23.93 442 ALA B CA 1
ATOM 7354 C C . ALA B 1 466 ? 23.321 65.823 78.158 1.00 23.58 442 ALA B C 1
ATOM 7355 O O . ALA B 1 466 ? 24.252 66.153 78.895 1.00 24.84 442 ALA B O 1
ATOM 7357 N N . PRO B 1 467 ? 22.984 64.548 77.961 1.00 23.60 443 PRO B N 1
ATOM 7358 C CA . PRO B 1 467 ? 23.679 63.499 78.705 1.00 22.82 443 PRO B CA 1
ATOM 7359 C C . PRO B 1 467 ? 25.136 63.392 78.277 1.00 23.50 443 PRO B C 1
ATOM 7360 O O . PRO B 1 467 ? 25.487 63.704 77.129 1.00 23.87 443 PRO B O 1
ATOM 7364 N N . SER B 1 468 ? 25.970 62.984 79.219 1.00 22.87 444 SER B N 1
ATOM 7365 C CA . SER B 1 468 ? 27.372 62.750 78.940 1.00 22.78 444 SER B CA 1
ATOM 7366 C C . SER B 1 468 ? 27.617 61.239 79.075 1.00 23.14 444 SER B C 1
ATOM 7367 O O . SER B 1 468 ? 27.330 60.657 80.127 1.00 23.83 444 SER B O 1
ATOM 7370 N N . TYR B 1 469 ? 28.138 60.626 78.019 1.00 22.77 445 TYR B N 1
ATOM 7371 C CA . TYR B 1 469 ? 28.227 59.173 77.923 1.00 22.14 445 TYR B CA 1
ATOM 7372 C C . TYR B 1 469 ? 29.685 58.765 77.726 1.00 22.98 445 TYR B C 1
ATOM 7373 O O . TYR B 1 469 ? 30.418 59.447 77.003 1.00 22.91 445 TYR B O 1
ATOM 7382 N N . ASN B 1 470 ? 30.109 57.646 78.318 1.00 21.92 446 ASN B N 1
ATOM 7383 C CA . ASN B 1 470 ? 31.493 57.208 78.093 1.00 22.51 446 ASN B CA 1
ATOM 7384 C C . ASN B 1 470 ? 31.592 55.706 78.283 1.00 23.00 446 ASN B C 1
ATOM 7385 O O . ASN B 1 470 ? 30.745 55.103 78.948 1.00 23.53 446 ASN B O 1
ATOM 7390 N N . ARG B 1 471 ? 32.610 55.102 77.685 1.00 19.07 447 ARG B N 1
ATOM 7391 C CA . ARG B 1 471 ? 32.879 53.693 77.867 1.00 21.74 447 ARG B CA 1
ATOM 7392 C C . ARG B 1 471 ? 34.323 53.525 78.370 1.00 21.78 447 ARG B C 1
ATOM 7393 O O . ARG B 1 471 ? 35.263 54.156 77.824 1.00 23.31 447 ARG B O 1
ATOM 7401 N N . LEU B 1 472 ? 34.485 52.681 79.392 1.00 20.48 448 LEU B N 1
ATOM 7402 C CA . LEU B 1 472 ? 35.808 52.391 80.001 1.00 20.95 448 LEU B CA 1
ATOM 7403 C C . LEU B 1 472 ? 36.087 50.919 79.795 1.00 20.74 448 LEU B C 1
ATOM 7404 O O . LEU B 1 472 ? 35.158 50.122 79.610 1.00 19.84 448 LEU B O 1
ATOM 7409 N N . GLN B 1 473 ? 37.362 50.544 79.862 1.00 20.39 449 GLN B N 1
ATOM 7410 C CA . GLN B 1 473 ? 37.727 49.149 79.782 1.00 22.51 449 GLN B CA 1
ATOM 7411 C C . GLN B 1 473 ? 38.969 48.890 80.593 1.00 22.75 449 GLN B C 1
ATOM 7412 O O . GLN B 1 473 ? 39.840 49.759 80.683 1.00 22.05 449 GLN B O 1
ATOM 7418 N N . ALA B 1 474 ? 39.058 47.687 81.144 1.00 22.76 450 ALA B N 1
ATOM 7419 C CA . ALA B 1 474 ? 40.280 47.245 81.819 1.00 23.95 450 ALA B CA 1
ATOM 7420 C C . ALA B 1 474 ? 40.385 45.730 81.795 1.00 24.77 450 ALA B C 1
ATOM 7421 O O . ALA B 1 474 ? 39.400 45.020 81.567 1.00 24.01 450 ALA B O 1
ATOM 7423 N N . SER B 1 475 ? 41.582 45.247 82.041 1.00 25.27 451 SER B N 1
ATOM 7424 C CA . SER B 1 475 ? 41.844 43.838 82.087 1.00 26.99 451 SER B CA 1
ATOM 7425 C C . SER B 1 475 ? 41.154 43.213 83.289 1.00 26.99 451 SER B C 1
ATOM 7426 O O . SER B 1 475 ? 40.902 43.857 84.296 1.00 26.29 451 SER B O 1
ATOM 7429 N N . ALA B 1 476 ? 40.852 41.936 83.158 1.00 28.56 452 ALA B N 1
ATOM 7430 C CA . ALA B 1 476 ? 40.447 41.127 84.296 1.00 29.41 452 ALA B CA 1
ATOM 7431 C C . ALA B 1 476 ? 41.079 39.759 84.158 1.00 31.19 452 ALA B C 1
ATOM 7432 O O . ALA B 1 476 ? 41.400 39.316 83.055 1.00 32.11 452 ALA B O 1
ATOM 7434 N N . THR B 1 477 ? 41.267 39.068 85.273 1.00 31.33 453 THR B N 1
ATOM 7435 C CA . THR B 1 477 ? 41.741 37.689 85.174 1.00 33.84 453 THR B CA 1
ATOM 7436 C C . THR B 1 477 ? 40.626 36.859 84.556 1.00 33.58 453 THR B C 1
ATOM 7437 O O . THR B 1 477 ? 39.455 37.247 84.588 1.00 32.68 453 THR B O 1
ATOM 7441 N N . SER B 1 478 ? 40.984 35.716 84.004 1.00 35.47 454 SER B N 1
ATOM 7442 C CA . SER B 1 478 ? 39.977 34.837 83.427 1.00 35.87 454 SER B CA 1
ATOM 7443 C C . SER B 1 478 ? 38.874 34.532 84.452 1.00 35.31 454 SER B C 1
ATOM 7444 O O . SER B 1 478 ? 37.683 34.575 84.137 1.00 34.19 454 SER B O 1
ATOM 7447 N N . ALA B 1 479 ? 39.279 34.233 85.686 1.00 35.73 455 ALA B N 1
ATOM 7448 C CA . ALA B 1 479 ? 38.309 33.958 86.759 1.00 34.76 455 ALA B CA 1
ATOM 7449 C C . ALA B 1 479 ? 37.426 35.170 87.087 1.00 32.54 455 ALA B C 1
ATOM 7450 O O . ALA B 1 479 ? 36.223 35.014 87.367 1.00 31.72 455 ALA B O 1
ATOM 7452 N N . GLN B 1 480 ? 38.013 36.368 87.091 1.00 31.06 456 GLN B N 1
ATOM 7453 C CA . GLN B 1 480 ? 37.218 37.588 87.333 1.00 29.98 456 GLN B CA 1
ATOM 7454 C C . GLN B 1 480 ? 36.193 37.809 86.227 1.00 29.07 456 GLN B C 1
ATOM 7455 O O . GLN B 1 480 ? 35.027 38.157 86.473 1.00 28.02 456 GLN B O 1
ATOM 7461 N N . LYS B 1 481 ? 36.615 37.594 84.991 1.00 30.86 457 LYS B N 1
ATOM 7462 C CA . LYS B 1 481 ? 35.697 37.762 83.864 1.00 30.71 457 LYS B CA 1
ATOM 7463 C C . LYS B 1 481 ? 34.509 36.786 83.965 1.00 31.10 457 LYS B C 1
ATOM 7464 O O . LYS B 1 481 ? 33.354 37.152 83.754 1.00 29.26 457 LYS B O 1
ATOM 7470 N N . ALA B 1 482 ? 34.797 35.544 84.347 1.00 31.81 458 ALA B N 1
ATOM 7471 C CA . ALA B 1 482 ? 33.735 34.561 84.562 1.00 32.55 458 ALA B CA 1
ATOM 7472 C C . ALA B 1 482 ? 32.791 35.007 85.693 1.00 31.70 458 ALA B C 1
ATOM 7473 O O . ALA B 1 482 ? 31.567 34.933 85.568 1.00 30.93 458 ALA B O 1
ATOM 7475 N N . ALA B 1 483 ? 33.382 35.448 86.801 1.00 31.87 459 ALA B N 1
ATOM 7476 C CA . ALA B 1 483 ? 32.623 35.913 87.965 1.00 31.72 459 ALA B CA 1
ATOM 7477 C C . ALA B 1 483 ? 31.700 37.057 87.601 1.00 30.47 459 ALA B C 1
ATOM 7478 O O . ALA B 1 483 ? 30.583 37.159 88.106 1.00 30.00 459 ALA B O 1
ATOM 7480 N N . LEU B 1 484 ? 32.181 37.941 86.732 1.00 29.75 460 LEU B N 1
ATOM 7481 C CA . LEU B 1 484 ? 31.428 39.136 86.404 1.00 29.71 460 LEU B CA 1
ATOM 7482 C C . LEU B 1 484 ? 30.082 38.774 85.785 1.00 30.69 460 LEU B C 1
ATOM 7483 O O . LEU B 1 484 ? 29.095 39.481 85.992 1.00 30.23 460 LEU B O 1
ATOM 7488 N N . SER B 1 485 ? 30.034 37.655 85.065 1.00 31.72 461 SER B N 1
ATOM 7489 C CA . SER B 1 485 ? 28.770 37.265 84.429 1.00 32.77 461 SER B CA 1
ATOM 7490 C C . SER B 1 485 ? 27.883 36.361 85.292 1.00 33.41 461 SER B C 1
ATOM 7491 O O . SER B 1 485 ? 26.859 35.853 84.812 1.00 35.01 461 SER B O 1
ATOM 7494 N N . LYS B 1 486 ? 28.260 36.176 86.555 1.00 33.31 462 LYS B N 1
ATOM 7495 C CA . LYS B 1 486 ? 27.500 35.345 87.501 1.00 34.33 462 LYS B CA 1
ATOM 7496 C C . LYS B 1 486 ? 27.150 36.099 88.774 1.00 34.14 462 LYS B C 1
ATOM 7497 O O . LYS B 1 486 ? 27.106 35.515 89.865 1.00 35.80 462 LYS B O 1
ATOM 7503 N N . LEU B 1 487 ? 26.919 37.401 88.632 1.00 32.70 463 LEU B N 1
ATOM 7504 C CA . LEU B 1 487 ? 26.475 38.232 89.733 1.00 32.96 463 LEU B CA 1
ATOM 7505 C C . LEU B 1 487 ? 24.974 38.104 89.968 1.00 33.68 463 LEU B C 1
ATOM 7506 O O . LEU B 1 487 ? 24.199 37.738 89.060 1.00 34.02 463 LEU B O 1
ATOM 7511 N N . SER B 1 488 ? 24.576 38.416 91.198 1.00 34.33 464 SER B N 1
ATOM 7512 C CA . SER B 1 488 ? 23.166 38.623 91.552 1.00 36.12 464 SER B CA 1
ATOM 7513 C C . SER B 1 488 ? 23.001 40.007 92.150 1.00 35.86 464 SER B C 1
ATOM 7514 O O . SER B 1 488 ? 23.919 40.507 92.785 1.00 35.42 464 SER B O 1
ATOM 7517 N N . PRO B 1 489 ? 21.828 40.623 91.960 1.00 37.03 465 PRO B N 1
ATOM 7518 C CA . PRO B 1 489 ? 21.617 41.990 92.444 1.00 38.39 465 PRO B CA 1
ATOM 7519 C C . PRO B 1 489 ? 21.981 42.186 93.919 1.00 41.23 465 PRO B C 1
ATOM 7520 O O . PRO B 1 489 ? 22.407 43.276 94.299 1.00 42.24 465 PRO B O 1
ATOM 7524 N N . GLU B 1 490 ? 21.819 41.148 94.729 1.00 44.39 466 GLU B N 1
ATOM 7525 C CA . GLU B 1 490 ? 22.073 41.228 96.165 1.00 47.34 466 GLU B CA 1
ATOM 7526 C C . GLU B 1 490 ? 23.561 41.399 96.465 1.00 47.20 466 GLU B C 1
ATOM 7527 O O . GLU B 1 490 ? 23.929 42.033 97.457 1.00 48.27 466 GLU B O 1
ATOM 7533 N N . MET B 1 491 ? 24.412 40.829 95.607 1.00 46.45 467 MET B N 1
ATOM 7534 C CA . MET B 1 491 ? 25.870 40.979 95.729 1.00 46.01 467 MET B CA 1
ATOM 7535 C C . MET B 1 491 ? 26.312 42.443 95.673 1.00 44.14 467 MET B C 1
ATOM 7536 O O . MET B 1 491 ? 27.465 42.770 95.956 1.00 43.41 467 MET B O 1
ATOM 7541 N N . VAL B 1 492 ? 25.384 43.315 95.300 1.00 42.98 468 VAL B N 1
ATOM 7542 C CA . VAL B 1 492 ? 25.654 44.746 95.223 1.00 42.09 468 VAL B CA 1
ATOM 7543 C C . VAL B 1 492 ? 24.886 45.484 96.321 1.00 42.84 468 VAL B C 1
ATOM 7544 O O . VAL B 1 492 ? 23.661 45.599 96.260 1.00 43.26 468 VAL B O 1
ATOM 7548 N N . SER B 1 493 ? 25.614 45.989 97.311 1.00 43.39 469 SER B N 1
ATOM 7549 C CA . SER B 1 493 ? 24.997 46.577 98.494 1.00 44.46 469 SER B CA 1
ATOM 7550 C C . SER B 1 493 ? 24.854 48.091 98.391 1.00 43.25 469 SER B C 1
ATOM 7551 O O . SER B 1 493 ? 24.116 48.692 99.168 1.00 44.61 469 SER B O 1
ATOM 7554 N N . ALA B 1 494 ? 25.555 48.698 97.438 1.00 40.54 470 ALA B N 1
ATOM 7555 C CA . ALA B 1 494 ? 25.465 50.137 97.201 1.00 38.90 470 ALA B CA 1
ATOM 7556 C C . ALA B 1 494 ? 24.018 50.634 97.195 1.00 38.83 470 ALA B C 1
ATOM 7557 O O . ALA B 1 494 ? 23.156 50.052 96.525 1.00 38.51 470 ALA B O 1
ATOM 7559 N N . SER B 1 495 ? 23.747 51.708 97.932 1.00 38.98 471 SER B N 1
ATOM 7560 C CA . SER B 1 495 ? 22.416 52.323 97.916 1.00 38.53 471 SER B CA 1
ATOM 7561 C C . SER B 1 495 ? 22.409 53.667 97.182 1.00 37.51 471 SER B C 1
ATOM 7562 O O . SER B 1 495 ? 21.347 54.205 96.865 1.00 37.94 471 SER B O 1
ATOM 7565 N N . THR B 1 496 ? 23.591 54.222 96.932 1.00 36.21 472 THR B N 1
ATOM 7566 C CA . THR B 1 496 ? 23.677 55.459 96.153 1.00 34.86 472 THR B CA 1
ATOM 7567 C C . THR B 1 496 ? 24.711 55.330 95.051 1.00 32.85 472 THR B C 1
ATOM 7568 O O . THR B 1 496 ? 25.642 54.509 95.127 1.00 31.43 472 THR B O 1
ATOM 7572 N N . LEU B 1 497 ? 24.543 56.146 94.012 1.00 30.85 473 LEU B N 1
ATOM 7573 C CA . LEU B 1 497 ? 25.526 56.206 92.941 1.00 28.79 473 LEU B CA 1
ATOM 7574 C C . LEU B 1 497 ? 25.713 57.674 92.591 1.00 27.99 473 LEU B C 1
ATOM 7575 O O . LEU B 1 497 ? 24.758 58.361 92.203 1.00 27.35 473 LEU B O 1
ATOM 7580 N N . ALA B 1 498 ? 26.937 58.151 92.764 1.00 27.67 474 ALA B N 1
ATOM 7581 C CA . ALA B 1 498 ? 27.244 59.561 92.541 1.00 28.57 474 ALA B CA 1
ATOM 7582 C C . ALA B 1 498 ? 26.169 60.514 93.129 1.00 29.77 474 ALA B C 1
ATOM 7583 O O . ALA B 1 498 ? 25.659 61.393 92.432 1.00 30.14 474 ALA B O 1
ATOM 7585 N N . GLY B 1 499 ? 25.811 60.300 94.396 1.00 31.31 475 GLY B N 1
ATOM 7586 C CA . GLY B 1 499 ? 24.961 61.231 95.137 1.00 33.13 475 GLY B CA 1
ATOM 7587 C C . GLY B 1 499 ? 23.455 61.026 95.044 1.00 34.70 475 GLY B C 1
ATOM 7588 O O . GLY B 1 499 ? 22.691 61.659 95.785 1.00 37.10 475 GLY B O 1
ATOM 7589 N N . ASP B 1 500 ? 23.010 60.144 94.161 1.00 33.54 476 ASP B N 1
ATOM 7590 C CA . ASP B 1 500 ? 21.588 59.858 94.030 1.00 35.16 476 ASP B CA 1
ATOM 7591 C C . ASP B 1 500 ? 21.233 58.471 94.524 1.00 35.17 476 ASP B C 1
ATOM 7592 O O . ASP B 1 500 ? 22.067 57.558 94.499 1.00 34.32 476 ASP B O 1
ATOM 7597 N N . PRO B 1 501 ? 19.987 58.310 94.989 1.00 36.29 477 PRO B N 1
ATOM 7598 C CA . PRO B 1 501 ? 19.539 56.976 95.358 1.00 36.32 477 PRO B CA 1
ATOM 7599 C C . PRO B 1 501 ? 19.501 56.059 94.147 1.00 34.6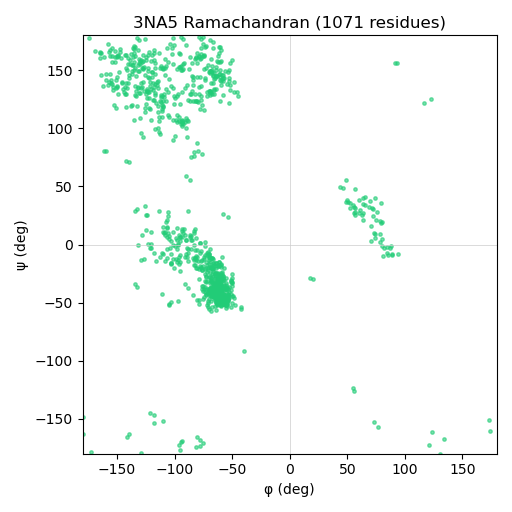9 477 PRO B C 1
ATOM 7600 O O . PRO B 1 501 ? 18.995 56.436 93.076 1.00 34.14 477 PRO B O 1
ATOM 7604 N N . ILE B 1 502 ? 20.033 54.857 94.319 1.00 34.42 478 ILE B N 1
ATOM 7605 C CA . ILE B 1 502 ? 19.957 53.840 93.284 1.00 33.32 478 ILE B CA 1
ATOM 7606 C C . ILE B 1 502 ? 18.510 53.364 93.135 1.00 34.17 478 ILE B C 1
ATOM 7607 O O . ILE B 1 502 ? 17.848 53.064 94.127 1.00 36.33 478 ILE B O 1
ATOM 7612 N N . THR B 1 503 ? 18.019 53.338 91.902 1.00 33.41 479 THR B N 1
ATOM 7613 C CA . THR B 1 503 ? 16.628 52.973 91.604 1.00 34.52 479 THR B CA 1
ATOM 7614 C C . THR B 1 503 ? 16.526 51.530 91.105 1.00 33.83 479 THR B C 1
ATOM 7615 O O . THR B 1 503 ? 15.448 50.943 91.134 1.00 35.25 479 THR B O 1
ATOM 7619 N N . ALA B 1 504 ? 17.637 50.972 90.622 1.00 32.55 480 ALA B N 1
ATOM 7620 C CA . ALA B 1 504 ? 17.698 49.553 90.248 1.00 32.10 480 ALA B CA 1
ATOM 7621 C C . ALA B 1 504 ? 19.126 49.012 90.293 1.00 31.40 480 ALA B C 1
ATOM 7622 O O . ALA B 1 504 ? 20.079 49.744 90.022 1.00 30.84 480 ALA B O 1
ATOM 7624 N N . ARG B 1 505 ? 19.257 47.734 90.657 1.00 31.41 481 ARG B N 1
ATOM 7625 C CA . ARG B 1 505 ? 20.495 46.958 90.490 1.00 30.08 481 ARG B CA 1
ATOM 7626 C C . ARG B 1 505 ? 20.070 45.725 89.714 1.00 29.53 481 ARG B C 1
ATOM 7627 O O . ARG B 1 505 ? 19.289 44.904 90.220 1.00 30.88 481 ARG B O 1
ATOM 7635 N N . LEU B 1 506 ? 20.564 45.600 88.492 1.00 27.23 482 LEU B N 1
ATOM 7636 C CA . LEU B 1 506 ? 20.033 44.623 87.555 1.00 27.01 482 LEU B CA 1
ATOM 7637 C C . LEU B 1 506 ? 21.113 43.647 87.100 1.00 25.97 482 LEU B C 1
ATOM 7638 O O . LEU B 1 506 ? 22.245 44.042 86.769 1.00 24.99 482 LEU B O 1
ATOM 7643 N N . THR B 1 507 ? 20.765 42.366 87.052 1.00 24.66 483 THR B N 1
ATOM 7644 C CA . THR B 1 507 ? 21.625 41.395 86.406 1.00 24.81 483 THR B CA 1
ATOM 7645 C C . THR B 1 507 ? 20.864 40.723 85.266 1.00 25.15 483 THR B C 1
ATOM 7646 O O . THR B 1 507 ? 21.378 39.821 84.608 1.00 25.89 483 THR B O 1
ATOM 7650 N N . ALA B 1 508 ? 19.607 41.138 85.070 1.00 25.41 484 ALA B N 1
ATOM 7651 C CA . ALA B 1 508 ? 18.779 40.671 83.952 1.00 26.11 484 ALA B CA 1
ATOM 7652 C C . ALA B 1 508 ? 18.146 41.891 83.296 1.00 25.85 484 ALA B C 1
ATOM 7653 O O . ALA B 1 508 ? 17.882 42.896 83.972 1.00 25.46 484 ALA B O 1
ATOM 7655 N N . ALA B 1 509 ? 17.903 41.824 81.994 1.00 26.14 485 ALA B N 1
ATOM 7656 C CA . ALA B 1 509 ? 17.231 42.947 81.321 1.00 25.85 485 ALA B CA 1
ATOM 7657 C C . ALA B 1 509 ? 15.761 43.011 81.772 1.00 27.16 485 ALA B C 1
ATOM 7658 O O . ALA B 1 509 ? 15.052 42.000 81.750 1.00 27.97 485 ALA B O 1
ATOM 7660 N N . PRO B 1 510 ? 15.289 44.217 82.139 1.00 27.21 486 PRO B N 1
ATOM 7661 C CA . PRO B 1 510 ? 13.911 44.407 82.645 1.00 28.53 486 PRO B CA 1
ATOM 7662 C C . PRO B 1 510 ? 12.855 44.069 81.610 1.00 29.86 486 PRO B C 1
ATOM 7663 O O . PRO B 1 510 ? 11.801 43.516 81.959 1.00 30.85 486 PRO B O 1
ATOM 7667 N N . GLY B 1 511 ? 13.132 44.404 80.348 1.00 29.43 487 GLY B N 1
ATOM 7668 C CA . GLY B 1 511 ? 12.188 44.167 79.256 1.00 29.57 487 GLY B CA 1
ATOM 7669 C C . GLY B 1 511 ? 11.817 42.727 78.965 1.00 30.01 487 GLY B C 1
ATOM 7670 O O . GLY B 1 511 ? 10.641 42.396 78.807 1.00 31.17 487 GLY B O 1
ATOM 7671 N N . ASN B 1 512 ? 12.813 41.855 78.869 1.00 28.74 488 ASN B N 1
ATOM 7672 C CA . ASN B 1 512 ? 12.550 40.478 78.500 1.00 30.09 488 ASN B CA 1
ATOM 7673 C C . ASN B 1 512 ? 13.051 39.455 79.531 1.00 29.99 488 ASN B C 1
ATOM 7674 O O . ASN B 1 512 ? 12.946 38.251 79.318 1.00 31.98 488 ASN B O 1
ATOM 7679 N N . GLY B 1 513 ? 13.638 39.932 80.620 1.00 29.20 489 GLY B N 1
ATOM 7680 C CA . GLY B 1 513 ? 14.078 39.046 81.691 1.00 29.80 489 GLY B CA 1
ATOM 7681 C C . GLY B 1 513 ? 15.321 38.247 81.350 1.00 30.27 489 GLY B C 1
ATOM 7682 O O . GLY B 1 513 ? 15.763 37.423 82.142 1.00 31.46 489 GLY B O 1
ATOM 7683 N N . ALA B 1 514 ? 15.921 38.525 80.192 1.00 29.79 490 ALA B N 1
ATOM 7684 C CA . ALA B 1 514 ? 17.123 37.826 79.749 1.00 30.91 490 ALA B CA 1
ATOM 7685 C C . ALA B 1 514 ? 18.364 38.265 80.534 1.00 30.81 490 ALA B C 1
ATOM 7686 O O . ALA B 1 514 ? 18.515 39.442 80.869 1.00 28.30 490 ALA B O 1
ATOM 7688 N N . SER B 1 515 ? 19.267 37.322 80.808 1.00 33.06 491 SER B N 1
ATOM 7689 C CA A SER B 1 515 ? 20.489 37.661 81.538 0.50 32.52 491 SER B CA 1
ATOM 7690 C CA B SER B 1 515 ? 20.510 37.625 81.529 0.50 32.63 491 SER B CA 1
ATOM 7691 C C . SER B 1 515 ? 21.399 38.623 80.793 1.00 32.64 491 SER B C 1
ATOM 7692 O O . SER B 1 515 ? 21.612 38.494 79.581 1.00 33.37 491 SER B O 1
ATOM 7697 N N . ILE B 1 516 ? 21.937 39.593 81.538 1.00 31.84 492 ILE B N 1
ATOM 7698 C CA . ILE B 1 516 ? 22.858 40.607 81.011 1.00 32.57 492 ILE B CA 1
ATOM 7699 C C . ILE B 1 516 ? 24.250 39.988 80.876 1.00 32.82 492 ILE B C 1
ATOM 7700 O O . ILE B 1 516 ? 25.054 40.378 80.011 1.00 33.95 492 ILE B O 1
ATOM 7705 N N . GLY B 1 517 ? 24.547 39.027 81.737 1.00 32.71 493 GLY B N 1
ATOM 7706 C CA . GLY B 1 517 ? 25.907 38.530 81.838 1.00 33.04 493 GLY B CA 1
ATOM 7707 C C . GLY B 1 517 ? 26.784 39.649 82.358 1.00 31.79 493 GLY B C 1
ATOM 7708 O O . GLY B 1 517 ? 27.904 39.848 81.887 1.00 32.03 493 GLY B O 1
ATOM 7709 N N . GLY B 1 518 ? 26.249 40.385 83.334 1.00 30.58 494 GLY B N 1
ATOM 7710 C CA . GLY B 1 518 ? 26.928 41.527 83.939 1.00 28.74 494 GLY B CA 1
ATOM 7711 C C . GLY B 1 518 ? 25.990 42.246 84.902 1.00 27.61 494 GLY B C 1
ATOM 7712 O O . GLY B 1 518 ? 25.082 41.632 85.471 1.00 28.45 494 GLY B O 1
ATOM 7713 N N . LEU B 1 519 ? 26.196 43.549 85.053 1.00 26.17 495 LEU B N 1
ATOM 7714 C CA . LEU B 1 519 ? 25.524 44.346 86.061 1.00 25.78 495 LEU B CA 1
ATOM 7715 C C . LEU B 1 519 ? 25.166 45.707 85.471 1.00 24.78 495 LEU B C 1
ATOM 7716 O O . LEU B 1 519 ? 26.003 46.320 84.812 1.00 24.11 495 LEU B O 1
ATOM 7721 N N . LYS B 1 520 ? 23.933 46.161 85.707 1.00 23.73 496 LYS B N 1
ATOM 7722 C CA . LYS B 1 520 ? 23.559 47.548 85.443 1.00 23.40 496 LYS B CA 1
ATOM 7723 C C . LYS B 1 520 ? 23.022 48.183 86.735 1.00 23.98 496 LYS B C 1
ATOM 7724 O O . LYS B 1 520 ? 22.194 47.584 87.416 1.00 24.32 496 LYS B O 1
ATOM 7730 N N . VAL B 1 521 ? 23.508 49.370 87.080 1.00 22.89 497 VAL B N 1
ATOM 7731 C CA . VAL B 1 521 ? 23.029 50.084 88.261 1.00 24.22 497 VAL B CA 1
ATOM 7732 C C . VAL B 1 521 ? 22.511 51.445 87.821 1.00 25.28 497 VAL B C 1
ATOM 7733 O O . VAL B 1 521 ? 23.175 52.154 87.057 1.00 23.13 497 VAL B O 1
ATOM 7737 N N . MET B 1 522 ? 21.315 51.796 88.276 1.00 26.37 498 MET B N 1
ATOM 7738 C CA . MET B 1 522 ? 20.660 53.019 87.817 1.00 27.74 498 MET B CA 1
ATOM 7739 C C . MET B 1 522 ? 20.314 53.956 88.970 1.00 28.73 498 MET B C 1
ATOM 7740 O O . MET B 1 522 ? 20.075 53.500 90.087 1.00 30.10 498 MET B O 1
ATOM 7745 N N . THR B 1 523 ? 20.272 55.262 88.667 1.00 28.04 499 THR B N 1
ATOM 7746 C CA . THR B 1 523 ? 19.602 56.291 89.477 1.00 28.92 499 THR B CA 1
ATOM 7747 C C . THR B 1 523 ? 18.718 57.118 88.523 1.00 28.62 499 THR B C 1
ATOM 7748 O O . THR B 1 523 ? 18.719 56.880 87.309 1.00 28.05 499 THR B O 1
ATOM 7752 N N . ASP B 1 524 ? 17.945 58.068 89.037 1.00 30.62 500 ASP B N 1
ATOM 7753 C CA . ASP B 1 524 ? 17.166 58.930 88.124 1.00 31.01 500 ASP B CA 1
ATOM 7754 C C . ASP B 1 524 ? 18.034 59.835 87.243 1.00 30.53 500 ASP B C 1
ATOM 7755 O O . ASP B 1 524 ? 17.552 60.364 86.230 1.00 31.71 500 ASP B O 1
ATOM 7760 N N . ASN B 1 525 ? 19.293 60.034 87.633 1.00 29.09 501 ASN B N 1
ATOM 7761 C CA . ASN B 1 525 ? 20.195 60.944 86.910 1.00 28.16 501 ASN B CA 1
ATOM 7762 C C . ASN B 1 525 ? 21.290 60.280 86.069 1.00 26.73 501 ASN B C 1
ATOM 7763 O O . ASN B 1 525 ? 21.993 60.954 85.300 1.00 25.41 501 ASN B O 1
ATOM 7768 N N . GLY B 1 526 ? 21.486 58.978 86.239 1.00 24.97 502 GLY B N 1
ATOM 7769 C CA . GLY B 1 526 ? 22.602 58.324 85.535 1.00 23.35 502 GLY B CA 1
ATOM 7770 C C . GLY B 1 526 ? 22.577 56.827 85.741 1.00 23.47 502 GLY B C 1
ATOM 7771 O O . GLY B 1 526 ? 21.724 56.310 86.459 1.00 23.97 502 GLY B O 1
ATOM 7772 N N . TRP B 1 527 ? 23.521 56.144 85.101 1.00 22.61 503 TRP B N 1
ATOM 7773 C CA . TRP B 1 527 ? 23.599 54.688 85.179 1.00 21.22 503 TRP B CA 1
ATOM 7774 C C . TRP B 1 527 ? 24.995 54.237 84.747 1.00 21.15 503 TRP B C 1
ATOM 7775 O O . TRP B 1 527 ? 25.737 55.006 84.118 1.00 20.53 503 TRP B O 1
ATOM 7786 N N . PHE B 1 528 ? 25.346 53.008 85.133 1.00 21.03 504 PHE B N 1
ATOM 7787 C CA . PHE B 1 528 ? 26.445 52.311 84.504 1.00 20.21 504 PHE B CA 1
ATOM 7788 C C . PHE B 1 528 ? 26.050 50.855 84.306 1.00 21.33 504 PHE B C 1
ATOM 7789 O O . PHE B 1 528 ? 25.193 50.324 85.023 1.00 22.04 504 PHE B O 1
ATOM 7797 N N . ALA B 1 529 ? 26.704 50.239 83.322 1.00 21.27 505 ALA B N 1
ATOM 7798 C CA . ALA B 1 529 ? 26.592 48.813 83.077 1.00 21.92 505 ALA B CA 1
ATOM 7799 C C . ALA B 1 529 ? 27.987 48.288 82.871 1.00 22.54 505 ALA B C 1
ATOM 7800 O O . ALA B 1 529 ? 28.786 48.889 82.117 1.00 24.02 505 ALA B O 1
ATOM 7802 N N . ALA B 1 530 ? 28.284 47.193 83.571 1.00 23.21 506 ALA B N 1
ATOM 7803 C CA . ALA B 1 530 ? 29.561 46.476 83.474 1.00 23.53 506 ALA B CA 1
ATOM 7804 C C . ALA B 1 530 ? 29.330 45.117 82.818 1.00 24.60 506 ALA B C 1
ATOM 7805 O O . ALA B 1 530 ? 28.428 44.367 83.232 1.00 24.71 506 ALA B O 1
ATOM 7807 N N . ARG B 1 531 ? 30.117 44.816 81.789 1.00 24.75 507 ARG B N 1
ATOM 7808 C CA . ARG B 1 531 ? 29.991 43.547 81.061 1.00 27.15 507 ARG B CA 1
ATOM 7809 C C . ARG B 1 531 ? 31.374 42.988 80.725 1.00 27.99 507 ARG B C 1
ATOM 7810 O O . ARG B 1 531 ? 32.297 43.761 80.425 1.00 27.69 507 ARG B O 1
ATOM 7818 N N . PRO B 1 532 ? 31.539 41.654 80.784 1.00 29.67 508 PRO B N 1
ATOM 7819 C CA . PRO B 1 532 ? 32.798 41.111 80.281 1.00 30.75 508 PRO B CA 1
ATOM 7820 C C . PRO B 1 532 ? 32.970 41.357 78.781 1.00 31.73 508 PRO B C 1
ATOM 7821 O O . PRO B 1 532 ? 31.988 41.348 78.034 1.00 32.00 508 PRO B O 1
ATOM 7825 N N . SER B 1 533 ? 34.211 41.600 78.357 1.00 32.07 509 SER B N 1
ATOM 7826 C CA . SER B 1 533 ? 34.557 41.618 76.942 1.00 34.03 509 SER B CA 1
ATOM 7827 C C . SER B 1 533 ? 34.278 40.249 76.302 1.00 36.01 509 SER B C 1
ATOM 7828 O O . SER B 1 533 ? 34.469 39.210 76.925 1.00 36.36 509 SER B O 1
ATOM 7831 N N . GLY B 1 534 ? 33.836 40.257 75.051 1.00 37.97 510 GLY B N 1
ATOM 7832 C CA . GLY B 1 534 ? 33.562 39.013 74.350 1.00 40.61 510 GLY B CA 1
ATOM 7833 C C . GLY B 1 534 ? 34.799 38.354 73.774 1.00 42.71 510 GLY B C 1
ATOM 7834 O O . GLY B 1 534 ? 34.754 37.196 73.387 1.00 44.31 510 GLY B O 1
ATOM 7835 N N . THR B 1 535 ? 35.909 39.087 73.722 1.00 43.00 511 THR B N 1
ATOM 7836 C CA . THR B 1 535 ? 37.092 38.636 73.003 1.00 44.73 511 THR B CA 1
ATOM 7837 C C . THR B 1 535 ? 38.391 38.688 73.819 1.00 44.28 511 THR B C 1
ATOM 7838 O O . THR B 1 535 ? 39.405 38.137 73.401 1.00 46.34 511 THR B O 1
ATOM 7842 N N . GLU B 1 536 ? 38.380 39.368 74.958 1.00 41.36 512 GLU B N 1
ATOM 7843 C CA . GLU B 1 536 ? 39.579 39.415 75.798 1.00 40.38 512 GLU B CA 1
ATOM 7844 C C . GLU B 1 536 ? 39.227 39.104 77.243 1.00 37.87 512 GLU B C 1
ATOM 7845 O O . GLU B 1 536 ? 38.052 39.099 77.618 1.00 35.91 512 GLU B O 1
ATOM 7851 N N . ASP B 1 537 ? 40.255 38.859 78.053 1.00 36.39 513 ASP B N 1
ATOM 7852 C CA . ASP B 1 537 ? 40.070 38.817 79.492 1.00 33.84 513 ASP B CA 1
ATOM 7853 C C . ASP B 1 537 ? 40.069 40.289 79.967 1.00 31.30 513 ASP B C 1
ATOM 7854 O O . ASP B 1 537 ? 41.099 40.851 80.349 1.00 29.61 513 ASP B O 1
ATOM 7859 N N . ALA B 1 538 ? 38.882 40.885 79.926 1.00 29.12 514 ALA B N 1
ATOM 7860 C CA . ALA B 1 538 ? 38.697 42.313 80.213 1.00 27.06 514 ALA B CA 1
ATOM 7861 C C . ALA B 1 538 ? 37.228 42.537 80.438 1.00 26.61 514 ALA B C 1
ATOM 7862 O O . ALA B 1 538 ? 36.418 41.668 80.107 1.00 26.89 514 ALA B O 1
ATOM 7864 N N . TYR B 1 539 ? 36.891 43.699 80.993 1.00 25.11 515 TYR B N 1
ATOM 7865 C CA . TYR B 1 539 ? 35.487 44.060 81.166 1.00 24.35 515 TYR B CA 1
ATOM 7866 C C . TYR B 1 539 ? 35.319 45.474 80.628 1.00 24.29 515 TYR B C 1
ATOM 7867 O O . TYR B 1 539 ? 36.304 46.215 80.480 1.00 23.67 515 TYR B O 1
ATOM 7876 N N . LYS B 1 540 ? 34.086 45.832 80.305 1.00 22.84 516 LYS B N 1
ATOM 7877 C CA . LYS B 1 540 ? 33.794 47.179 79.864 1.00 23.44 516 LYS B CA 1
ATOM 7878 C C . LYS B 1 540 ? 32.803 47.764 80.831 1.00 22.95 516 LYS B C 1
ATOM 7879 O O . LYS B 1 540 ? 31.978 47.043 81.421 1.00 22.10 516 LYS B O 1
ATOM 7885 N N . ILE B 1 541 ? 32.895 49.071 81.018 1.00 22.42 517 ILE B N 1
ATOM 7886 C CA . ILE B 1 541 ? 31.857 49.776 81.764 1.00 22.71 517 ILE B CA 1
ATOM 7887 C C . ILE B 1 541 ? 31.309 50.860 80.843 1.00 22.70 517 ILE B C 1
ATOM 7888 O O . ILE B 1 541 ? 32.081 51.661 80.291 1.00 23.25 517 ILE B O 1
ATOM 7893 N N . TYR B 1 542 ? 29.991 50.873 80.655 1.00 22.09 518 TYR B N 1
ATOM 7894 C CA . TYR B 1 542 ? 29.305 51.922 79.904 1.00 22.10 518 TYR B CA 1
ATOM 7895 C C . TYR B 1 542 ? 28.679 52.798 80.958 1.00 21.99 518 TYR B C 1
ATOM 7896 O O . TYR B 1 542 ? 28.072 52.267 81.889 1.00 21.36 518 TYR B O 1
ATOM 7905 N N . CYS B 1 543 ? 28.769 54.115 80.820 1.00 21.49 519 CYS B N 1
ATOM 7906 C CA A CYS B 1 543 ? 28.078 54.942 81.800 0.50 21.29 519 CYS B CA 1
ATOM 7907 C CA B CYS B 1 543 ? 28.344 55.068 81.873 0.50 22.31 519 CYS B CA 1
ATOM 7908 C C . CYS B 1 543 ? 27.630 56.255 81.209 1.00 22.07 519 CYS B C 1
ATOM 7909 O O . CYS B 1 543 ? 28.100 56.708 80.145 1.00 22.15 519 CYS B O 1
ATOM 7914 N N . GLU B 1 544 ? 26.630 56.832 81.857 1.00 20.91 520 GLU B N 1
ATOM 7915 C CA . GLU B 1 544 ? 26.017 58.030 81.296 1.00 21.01 520 GLU B CA 1
ATOM 7916 C C . GLU B 1 544 ? 25.399 58.833 82.413 1.00 21.99 520 GLU B C 1
ATOM 7917 O O . GLU B 1 544 ? 24.761 58.261 83.291 1.00 21.64 520 GLU B O 1
ATOM 7923 N N . SER B 1 545 ? 25.566 60.159 82.369 1.00 22.77 521 SER B N 1
ATOM 7924 C CA . SER B 1 545 ? 24.952 61.046 83.367 1.00 23.59 521 SER B CA 1
ATOM 7925 C C . SER B 1 545 ? 24.164 62.141 82.662 1.00 24.12 521 SER B C 1
ATOM 7926 O O . SER B 1 545 ? 24.643 62.681 81.676 1.00 25.70 521 SER B O 1
ATOM 7929 N N . PHE B 1 546 ? 22.990 62.487 83.178 1.00 25.30 522 PHE B N 1
ATOM 7930 C CA . PHE B 1 546 ? 22.236 63.628 82.655 1.00 27.28 522 PHE B CA 1
ATOM 7931 C C . PHE B 1 546 ? 22.591 64.938 83.360 1.00 29.06 522 PHE B C 1
ATOM 7932 O O . PHE B 1 546 ? 21.979 65.993 83.095 1.00 30.11 522 PHE B O 1
ATOM 7940 N N . LEU B 1 547 ? 23.563 64.866 84.264 1.00 28.84 523 LEU B N 1
ATOM 7941 C CA . LEU B 1 547 ? 23.979 66.043 85.031 1.00 31.32 523 LEU B CA 1
ATOM 7942 C C . LEU B 1 547 ? 25.265 66.647 84.494 1.00 32.04 523 LEU B C 1
ATOM 7943 O O . LEU B 1 547 ? 25.600 67.782 84.849 1.00 34.59 523 LEU B O 1
ATOM 7948 N N . GLY B 1 548 ? 25.949 65.913 83.626 1.00 30.89 524 GLY B N 1
ATOM 7949 C CA . GLY B 1 548 ? 27.135 66.421 82.951 1.00 30.37 524 GLY B CA 1
ATOM 7950 C C . GLY B 1 548 ? 28.415 65.628 83.169 1.00 29.79 524 GLY B C 1
ATOM 7951 O O . GLY B 1 548 ? 28.413 64.541 83.777 1.00 28.84 524 GLY B O 1
ATOM 7952 N N . GLU B 1 549 ? 29.517 66.194 82.676 1.00 29.57 525 GLU B N 1
ATOM 7953 C CA . GLU B 1 549 ? 30.818 65.513 82.678 1.00 28.57 525 GLU B CA 1
ATOM 7954 C C . GLU B 1 549 ? 31.305 65.192 84.085 1.00 28.14 525 GLU B C 1
ATOM 7955 O O . GLU B 1 549 ? 31.742 64.079 84.339 1.00 26.74 525 GLU B O 1
ATOM 7957 N N . GLU B 1 550 ? 31.233 66.151 85.003 1.00 28.77 526 GLU B N 1
ATOM 7958 C CA . GLU B 1 550 ? 31.817 65.918 86.327 1.00 29.22 526 GLU B CA 1
ATOM 7959 C C . GLU B 1 550 ? 31.047 64.802 87.033 1.00 27.65 526 GLU B C 1
ATOM 7960 O O . GLU B 1 550 ? 31.650 63.880 87.624 1.00 28.14 526 GLU B O 1
ATOM 7962 N N . HIS B 1 551 ? 29.720 64.857 86.919 1.00 27.43 527 HIS B N 1
ATOM 7963 C CA . HIS B 1 551 ? 28.869 63.825 87.512 1.00 25.69 527 HIS B CA 1
ATOM 7964 C C . HIS B 1 551 ? 29.136 62.469 86.863 1.00 23.88 527 HIS B C 1
ATOM 7965 O O . HIS B 1 551 ? 29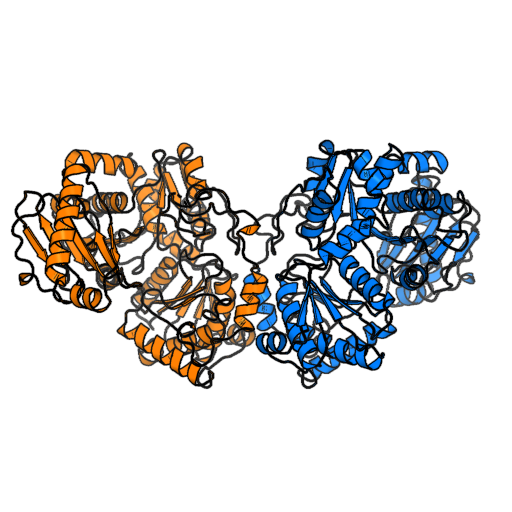.241 61.435 87.541 1.00 23.04 527 HIS B O 1
ATOM 7972 N N . ARG B 1 552 ? 29.297 62.466 85.546 1.00 23.32 528 ARG B N 1
ATOM 7973 C CA . ARG B 1 552 ? 29.641 61.211 84.872 1.00 22.83 528 ARG B CA 1
ATOM 7974 C C . ARG B 1 552 ? 30.967 60.650 85.396 1.00 22.48 528 ARG B C 1
ATOM 7975 O O . ARG B 1 552 ? 31.119 59.424 85.557 1.00 21.47 528 ARG B O 1
ATOM 7983 N N . LYS B 1 553 ? 31.936 61.527 85.656 1.00 23.59 529 LYS B N 1
ATOM 7984 C CA . LYS B 1 553 ? 33.236 61.033 86.142 1.00 24.69 529 LYS B CA 1
ATOM 7985 C C . LYS B 1 553 ? 33.119 60.407 87.530 1.00 24.07 529 LYS B C 1
ATOM 7986 O O . LYS B 1 553 ? 33.837 59.448 87.869 1.00 23.85 529 LYS B O 1
ATOM 7992 N N . GLN B 1 554 ? 32.220 60.955 88.341 1.00 24.31 530 GLN B N 1
ATOM 7993 C CA . GLN B 1 554 ? 31.921 60.354 89.629 1.00 24.67 530 GLN B CA 1
ATOM 7994 C C . GLN B 1 554 ? 31.240 58.983 89.486 1.00 23.82 530 GLN B C 1
ATOM 7995 O O . GLN B 1 554 ? 31.542 58.047 90.229 1.00 23.89 530 GLN B O 1
ATOM 8001 N N . ILE B 1 555 ? 30.284 58.879 88.566 1.00 23.09 531 ILE B N 1
ATOM 8002 C CA . ILE B 1 555 ? 29.723 57.566 88.229 1.00 21.74 531 ILE B CA 1
ATOM 8003 C C . ILE B 1 555 ? 30.831 56.575 87.859 1.00 21.92 531 ILE B C 1
ATOM 8004 O O . ILE B 1 555 ? 30.830 55.441 88.317 1.00 21.64 531 ILE B O 1
ATOM 8009 N N . GLU B 1 556 ? 31.769 57.008 87.021 1.00 20.65 532 GLU B N 1
ATOM 8010 C CA . GLU B 1 556 ? 32.867 56.120 86.603 1.00 20.48 532 GLU B CA 1
ATOM 8011 C C . GLU B 1 556 ? 33.664 55.618 87.805 1.00 20.88 532 GLU B C 1
ATOM 8012 O O . GLU B 1 556 ? 33.939 54.415 87.943 1.00 20.94 532 GLU B O 1
ATOM 8018 N N . LYS B 1 557 ? 34.058 56.543 88.665 1.00 21.33 533 LYS B N 1
ATOM 8019 C CA . LYS B 1 557 ? 34.855 56.177 89.816 1.00 22.15 533 LYS B CA 1
ATOM 8020 C C . LYS B 1 557 ? 34.085 55.172 90.677 1.00 22.21 533 LYS B C 1
ATOM 8021 O O . LYS B 1 557 ? 34.617 54.150 91.121 1.00 22.36 533 LYS B O 1
ATOM 8027 N N . GLU B 1 558 ? 32.814 55.456 90.924 1.00 22.11 534 GLU B N 1
ATOM 8028 C CA . GLU B 1 558 ? 32.036 54.538 91.760 1.00 23.12 534 GLU B CA 1
ATOM 8029 C C . GLU B 1 558 ? 31.751 53.170 91.121 1.00 22.37 534 GLU B C 1
ATOM 8030 O O . GLU B 1 558 ? 31.672 52.154 91.842 1.00 23.68 534 GLU B O 1
ATOM 8036 N N . ALA B 1 559 ? 31.597 53.153 89.794 1.00 22.32 535 ALA B N 1
ATOM 8037 C CA . ALA B 1 559 ? 31.346 51.927 89.016 1.00 21.38 535 ALA B CA 1
ATOM 8038 C C . ALA B 1 559 ? 32.559 51.019 89.178 1.00 21.05 535 ALA B C 1
ATOM 8039 O O . ALA B 1 559 ? 32.453 49.850 89.506 1.00 22.11 535 ALA B O 1
ATOM 8041 N N . VAL B 1 560 ? 33.734 51.600 88.998 1.00 20.51 536 VAL B N 1
ATOM 8042 C CA . VAL B 1 560 ? 34.962 50.844 89.162 1.00 21.82 536 VAL B CA 1
ATOM 8043 C C . VAL B 1 560 ? 35.101 50.286 90.595 1.00 23.64 536 VAL B C 1
ATOM 8044 O O . VAL B 1 560 ? 35.517 49.141 90.807 1.00 24.01 536 VAL B O 1
ATOM 8048 N N . GLU B 1 561 ? 34.752 51.110 91.581 1.00 23.59 537 GLU B N 1
ATOM 8049 C CA . GLU B 1 561 ? 34.740 50.679 92.973 1.00 25.87 537 GLU B CA 1
ATOM 8050 C C . GLU B 1 561 ? 33.814 49.457 93.177 1.00 26.80 537 GLU B C 1
ATOM 8051 O O . GLU B 1 561 ? 34.222 48.444 93.767 1.00 27.19 537 GLU B O 1
ATOM 8053 N N . ILE B 1 562 ? 32.578 49.566 92.694 1.00 26.60 538 ILE B N 1
ATOM 8054 C CA . ILE B 1 562 ? 31.601 48.481 92.793 1.00 28.37 538 ILE B CA 1
ATOM 8055 C C . ILE B 1 562 ? 32.082 47.190 92.101 1.00 28.42 538 ILE B C 1
ATOM 8056 O O . ILE B 1 562 ? 32.038 46.102 92.674 1.00 28.95 538 ILE B O 1
ATOM 8061 N N . VAL B 1 563 ? 32.596 47.321 90.888 1.00 27.84 539 VAL B N 1
ATOM 8062 C CA . VAL B 1 563 ? 33.032 46.163 90.123 1.00 28.61 539 VAL B CA 1
ATOM 8063 C C . VAL B 1 563 ? 34.222 45.513 90.805 1.00 29.96 539 VAL B C 1
ATOM 8064 O O . VAL B 1 563 ? 34.302 44.281 90.914 1.00 30.62 539 VAL B O 1
ATOM 8068 N N . SER B 1 564 ? 35.150 46.336 91.281 1.00 31.16 540 SER B N 1
ATOM 8069 C CA . SER B 1 564 ? 36.298 45.811 92.030 1.00 34.35 540 SER B CA 1
ATOM 8070 C C . SER B 1 564 ? 35.861 45.043 93.274 1.00 36.17 540 SER B C 1
ATOM 8071 O O . SER B 1 564 ? 36.360 43.934 93.547 1.00 37.67 540 SER B O 1
ATOM 8074 N N . GLU B 1 565 ? 34.925 45.622 94.026 1.00 36.70 541 GLU B N 1
ATOM 8075 C CA . GLU B 1 565 ? 34.452 44.989 95.254 1.00 39.30 541 GLU B CA 1
ATOM 8076 C C . GLU B 1 565 ? 33.834 43.626 94.968 1.00 40.14 541 GLU B C 1
ATOM 8077 O O . GLU B 1 565 ? 34.112 42.659 95.687 1.00 40.58 541 GLU B O 1
ATOM 8079 N N . VAL B 1 566 ? 33.014 43.541 93.918 1.00 39.64 542 VAL B N 1
ATOM 8080 C CA . VAL B 1 566 ? 32.287 42.292 93.630 1.00 41.09 542 VAL B CA 1
ATOM 8081 C C . VAL B 1 566 ? 33.164 41.195 93.024 1.00 41.42 542 VAL B C 1
ATOM 8082 O O . VAL B 1 566 ? 32.804 40.012 93.060 1.00 43.09 542 VAL B O 1
ATOM 8086 N N . LEU B 1 567 ? 34.312 41.571 92.480 1.00 40.50 543 LEU B N 1
ATOM 8087 C CA . LEU B 1 567 ? 35.175 40.587 91.850 1.00 41.30 543 LEU B CA 1
ATOM 8088 C C . LEU B 1 567 ? 36.404 40.297 92.708 1.00 43.15 543 LEU B C 1
ATOM 8089 O O . LEU B 1 567 ? 37.322 39.603 92.268 1.00 43.33 543 LEU B O 1
ATOM 8094 N N . LYS B 1 568 ? 36.417 40.861 93.918 1.00 44.52 544 LYS B N 1
ATOM 8095 C CA . LYS B 1 568 ? 37.613 40.876 94.765 1.00 46.31 544 LYS B CA 1
ATOM 8096 C C . LYS B 1 568 ? 38.097 39.475 95.106 1.00 47.80 544 LYS B C 1
ATOM 8097 O O . LYS B 1 568 ? 39.299 39.248 95.240 1.00 49.20 544 LYS B O 1
ATOM 8099 N N . ASN B 1 569 ? 37.155 38.550 95.256 1.00 48.32 545 ASN B N 1
ATOM 8100 C CA . ASN B 1 569 ? 37.471 37.168 95.641 1.00 50.29 545 ASN B CA 1
ATOM 8101 C C . ASN B 1 569 ? 37.534 36.202 94.455 1.00 49.64 545 ASN B C 1
ATOM 8102 O O . ASN B 1 569 ? 37.852 35.023 94.621 1.00 51.03 545 ASN B O 1
ATOM 8107 N N . ALA B 1 570 ? 37.227 36.691 93.263 1.00 47.00 546 ALA B N 1
ATOM 8108 C CA . ALA B 1 570 ? 37.182 35.820 92.102 1.00 46.88 546 ALA B CA 1
ATOM 8109 C C . ALA B 1 570 ? 38.532 35.175 91.819 1.00 47.95 546 ALA B C 1
ATOM 8110 O O . ALA B 1 570 ? 39.556 35.862 91.721 1.00 48.15 546 ALA B O 1
#

Foldseek 3Di:
DADPQFQHFFDPVQFDDLVVQLVLLEPPAADPPDPVQAFDQAQFGGKDFSVVRNHHLLLLLLLLLLVLVLCVVVQAQAAAEEFEKLASSSVVSVLSNLFQCLLSVHQYEYAPPNAGAFLQLSLLVLQVVCVVPDRHYWYKYWAPWFDFRRMTGIFTGGSLSAGDHCVRRVSSRVRSRVCVNVVVPSRGGDHSVCSVVSNRYHHDHSLVVLLVCLVQAFVLVLLLVLQWQEEEAQLLARCLVNQVCNCVVSVHNYYYPDSDNDSRSSRFRAFPHRHRTQQQQGLSCSSVLVVQVVTQKYKYAIRSQLFIWIAHVVGTDQLLLLVLLLVLVCLVVQVLLDQQEAAEEEPQRDCLNVVSCVVSVHHYFYAAPDLVVCLVCLQVLSYQKYAHNSGWIAGDGSNSHHSHSYTHHVSSRVSQSSCCSVPVAGSVRSSVVSCVVQNDKDKDKDKDAAAPVLLQLQQVDDQVLQPDQDALPFGWPDWDQAGPRPRHGNRHIKIDGPFKIKTKHQDPPHRMIMIIMMGRVDDVSRVSNVVVVVVRSCRSSVPD/DADPLAQPFFDPVQFDDLVVQQVLLEPPAADVPDPVQAFDQAQQGGKDFSVSRNRHLLLLLLLLLLVLVLCVVVQAQAAAEEFEKQASSSVVSSLSNLFQCVLSVHAYEYAPPNAGAFLQLQLLVQQVVCVVPDRHYWYKYWAPWFDARRMTGIFTGGSLSAGDHCVRRVSSRVRSRVCVNVVVPVGGGDHSVCSVVVNRYHHDHSQPVLLVCLVQAFVLVLLLVLQWQEEEAQLLARCLVNQVVNCVVSVHNYYYPDSDNDSRSSRFRAFPHRHRTSQFQGVSCSSVLVVQVVGCKYKYAIRSQQFIWIGHVVGIDQLLLLLLLLVLVCLVPQVLQDQQQAAEEEPLRDCLNVVSCVVSVGHYQYAHDDLVVQLVCQQVLSHQKHDDSSGWIAGDGSNSHHSHSYTHHVSSRSSQSSCCSVVVDGSVVVSVVSCVVQNDKDKDKDKDAAPPQLQQLQLVDDQVLFPDQDALPFGWPDWDQAGPRPRHGNSHIKIDGPFKIKTKHRDPPHRMIMIIIMGRVDDVSRVSNVVVVVVRSCSSSVPD

Nearest PDB structures (foldseek):
  3olp-assembly1_B  TM=9.879E-01  e=0.000E+00  Salmonella enterica subsp. enterica serovar Typhimurium
  2z0f-assembly1_A  TM=9.538E-01  e=5.471E-67  Thermus thermophilus HB8
  2z0f-assembly1_B  TM=9.539E-01  e=1.029E-66  Thermus thermophilus HB8
  1kfq-assembly1_B  TM=7.736E-01  e=4.436E-27  Paramecium tetraurelia
  3uw2-assembly1_A  TM=8.362E-01  e=3.276E-24  Burkholderia thailandensis E264

Radius of gyration: 34.71 Å; Cα contacts (8 Å, |Δi|>4): 2642; chains: 2; bounding box: 84×59×112 Å

Secondary structure (DSSP, 8-state):
--STTTTSBPPGGG---HHHHHHHHHH----TT-GGGS---BTTBEEE-GGGTSSSHHHHHHHHHHHHHHHHHTT--S-EEEEE-SSTTHHHHHHHHHHHHHHTT--EEEEGGG----HHHHHHHHHHHHHT-SSPPEEEEE--TT--TT-EEEEEE-TTSSPP-HHHHHHHHHHHHHHHHTTTTT-----HHHHHHTT-EEEE--HHHHHHHGGGTS-HHHHHHHT--EEEE-TT-TTHHHHHHHHHHTT--EEES-----TT-TTSBP-TTSS----TT----HHHHTTGGG-SEEEEE-TTS-BEEEEETTEEPPHHHHHHHHHHHHTTS-TTS-TT-EEEEETTS-THHHHHHHHHTPPEEEE-SSTHHHHHHHHTTSEEEEEETTTEEEE--TTS--S-SS--HHHHHHHHHHHHHHHSS-HHHHHHHHHHHH---EEEEEEEE--HHHHHHHHT--GGG---SEETTEE--EEEEE-TTT--EEEEEEEE-SSEEEEEEE-SSSSEEEEEEEESS-HHHHHHHHHHHHHHHHHHHS--/--STTTTSBP-GGG---HHHHHHHHHH--PPTT-GGGS---BTTBEEE-GGGTSSSHHHHHHHHHHHHHHHHHTT--S-EEEEE-SSTTHHHHHHHHHHHHHHTT--EEEEGGG----HHHHHHHHHHHHHT-SSPPEEEEE--TT--TT-EEEEEE-TTSS---HHHHHHHHHHHHHHHHTTTTT-----HHHHHHTT-EEEE--HHHHHHHGGGTS-HHHHHHHT--EEEE-TT-TTHHHHHHHHHHHT--EEES-----TT-TTSBP-TTSS----TT----HHHHTTGGG-SEEEE--TTS-B-EEEETTEEPPHHHHHHHHHHHHTTS-TTS-TT-EEEEETTS-HHHHHHHHHHT--EEEE-SSTHHHHHHHHTTSEEEEEETTTEEEE--TTS--S-SS--HHHHHHHHHHHHHHHSS-HHHHHHHHHHHH---EEEEEEEE--HHHHHHHTT--GGG----EETTEEEEEEEEE-TTT--EEEEEEEEESSEEEEEEE-SSSSEEEEEEEESS-HHHHHHHHHHHHHHHHHHTTT-

Organism: Salmonella typhimurium (strain LT2 / SGSC1412 / ATCC 700720) (NCBI:txid99287)

Solvent-accessible surface area: 38007 Å² total

CATH classification: 3.40.120.10 (+3 more: 3.40.120.10, 3.40.120.10, 3.30.310.50)

B-factor: mean 28.11, std 8.83, range [15.07, 93.38]